Protein AF-0000000084401137 (afdb_homodimer)

Foldseek 3Di:
DFLQADADPQQRLNAPDSVLQQAAWAAQRDGDAEPVNAWDFAAFQFVRHTSGIHHAHAQVVLVRLLVLQQVQLVPLQPDALLVLLLLLVQLLVLLVVRLSRLLSLCLRLQFWASVLSSVLSVQLSQLSNQLSVLLVVQDKDWDDDPDPFKTKIKGKGFQEEEEEEFDSLRQRNSCSLQVNLCSSRRYAYEYEGDQRRNSSNSSSVVSSVVSPDGGSSYTYDYHDPNVVVSLLSQQQPLNHQEYEHEEALVVVVVSVVSNVNNVHFYHFQYADAAEEEEEPQFDLVLSLVQLCLQQCRQQRQDRRHHLEYEYEDVCQVVNLVVNLVVLQLAAEHRNSDPPHNTTFGSAQVLLVLLLQQLVQQVVVPWDWSDFSDADPRRHGRQTEIPCGDCPGPSLADRSSGRYHYYHYDHDPVVVLVSRQPYQWAQEYEYGHPDPVCQVVSQVSHQWPYYHYSHNDDDHQQDFHFIDGSSGDFTTHHSSNSVSRIDIDMDMDGDDDDD/DFLQADADPQQRLNAPDSVLQQAAWAAQRDGDAEPVNAWDFAAFQFVRHTSGIHHAHALVNLVRLLVLQQVQLVPLQVDALLVLLLLLVQLLVLLVVRLSRLLSLCLRLQFWASVLSSVLSVQLSQLSNQLSVLLVVQDKDWDDDPDPFKTKIKGKGFQEEEEEEFDSLRQRNSCSLQVNLCSSRRYAYEYEGDQRRNSSNSSSVVSSVVSPDGGSSYTYDYHDPNVVVSLLSQQQPLNHQEYEHEEALVVVVVSVVSNVNNVHFYHFQYADAAEEEEEPQFDLVLSLVQLCLQQCRQQRQDRRHHLEYEYEDVCQVVNLVVNLVVLQLAAEHRNSDPPHNTTFGSAQVLLVLLLQQLVQQVVVPWDWSDFNDADPRRHGRQTEIPCGDCPGPSLADRSSGRYHYYHYDHDPVVVLVSRQPYQWAQEYEYGHPDPVCQVVSQVSHQWPYYHYSHNDDDHQQDFHFIDGSSGDFTTHHSSNSVSRIDIDMDMDGDDDDD

Sequence (996 aa):
MSNWPKVTSENPLGLDDPSLFIQKGLIDGKWVDTQSGNTFEVNDPASGKVIGTCPDQTVEDTTAAIDAAHKAFSTYKSTSPAQRQTYLAELHRLFMANIKDITRLIVWENGKSWNDALAEANYAASFFSWFAAEALRTNGETIPCSVPGTRNITIKQPIGVVALLVPWNFPAAMIARKLSPALAVGCTSVVKVPSETPFTTLAIVELARRAGVPDGVINVITTDKHLQEVGKELCTNPLVHKVSFTGSTRVGKLLAEQCSSTLKKMSLELGGNAPLIVFDDADLPTAVAGTIASKFRGSGQTCVCANRIYVQDAIYDKFAAALAEKVGQFKVGCGFDEGVTHGPLIHSRQADKVDEHVQDAVSKGAKILVGGKRGKGTEYIPTVLANVPDNCLIATEETFGPVAALFRFKTEEEVVEKANNSEVGLAGYFFSEDVDRVFRVSEALETGMVGANTGMISQAVIPFGGIKESGYGKEGGHQGTEEYTITKLVAIGSRIKQMSNWPKVTSENPLGLDDPSLFIQKGLIDGKWVDTQSGNTFEVNDPASGKVIGTCPDQTVEDTTAAIDAAHKAFSTYKSTSPAQRQTYLAELHRLFMANIKDITRLIVWENGKSWNDALAEANYAASFFSWFAAEALRTNGETIPCSVPGTRNITIKQPIGVVALLVPWNFPAAMIARKLSPALAVGCTSVVKVPSETPFTTLAIVELARRAGVPDGVINVITTDKHLQEVGKELCTNPLVHKVSFTGSTRVGKLLAEQCSSTLKKMSLELGGNAPLIVFDDADLPTAVAGTIASKFRGSGQTCVCANRIYVQDAIYDKFAAALAEKVGQFKVGCGFDEGVTHGPLIHSRQADKVDEHVQDAVSKGAKILVGGKRGKGTEYIPTVLANVPDNCLIATEETFGPVAALFRFKTEEEVVEKANNSEVGLAGYFFSEDVDRVFRVSEALETGMVGANTGMISQAVIPFGGIKESGYGKEGGHQGTEEYTITKLVAIGSRIKQ

InterPro domains:
  IPR015590 Aldehyde dehydrogenase domain [PF00171] (31-490)
  IPR016161 Aldehyde/histidinol dehydrogenase [SSF53720] (20-493)
  IPR016162 Aldehyde dehydrogenase, N-terminal [G3DSA:3.40.605.10] (29-488)
  IPR016163 Aldehyde dehydrogenase, C-terminal [G3DSA:3.40.309.10] (272-463)
  IPR029510 Aldehyde dehydrogenase, glutamic acid active site [PS00687] (268-275)
  IPR050740 Aldehyde Dehydrogenase Superfamily [PTHR43353] (17-493)

Organism: NCBI:txid1296121

Secondary structure (DSSP, 8-state):
--------SS-TT--SSGGG---SEEETTEEE--TT--EEEEE-TTT--EEEEEE---HHHHHHHHHHHHHHHHHHTTS-HHHHHHHHHHHHHHHHHTHHHHHHHHHHHH---HHHHHHHHHHHHHHHHHHHHHTT-----EE--SSTT-EEEEEEEE--EEEEE--SSSTTHHHHHHHHHHHHHT-EEEEE--TTSHHHHHHHHHHHHHTTPPTTTEEEE--STTHHHHHHHHHH-TTEEEEEEES-HHHHHHHHHHHTTTT-EEEEE----EEEEE-TTS-HHHHHHHHHHHHSGGGG-STTSEEEEEEEGGGHHHHHHHHHHHHTT--BS-TTSTT--B---SSHHHHHHHHHHHHHHHHTT-EEEE--SB-STT-B--EEEES--TTSGGGTS---SSEEEEEEE--HHHHHHHHH-SSEESEEEEE-S-HHHHHHHHHHS-SSEEEES-S----TTS-B--EETT-S--BSHHHHHHTTEEEEEEEE------/--------SS-TT--SSGGG---SEEETTEEE--TT--EEEEE-TTT--EEEEEE---HHHHHHHHHHHHHHHHHHTTS-HHHHHHHHHHHHHHHHHTHHHHHHHHHHHH---HHHHHHHHHHHHHHHHHHHHHTT-----EE--SSTT-EEEEEEEE--EEEEE--SSSTTHHHHHHHHHHHHHT-EEEEE--TTSHHHHHHHHHHHHHTTPPBTTEEEE--STTHHHHHHHHHH-TTEEEEEEES-HHHHHHHHHHHTTTT-EEEEE----EEEEE-TTS-HHHHHHHHHHHHSGGGG-STTSEEEEEEEGGGHHHHHHHHHHHHTT--BS-TTSTT--B---SSHHHHHHHHHHHHHHHHTT-EEEE--SB-STT-B--EEEES--TTSGGGTS---SSEEEEEEE--HHHHHHHHH-SSEESEEEEE-S-HHHHHHHHHHS-SSEEEES-S----TTS-B--EETT-S--BSHHHHHHTTEEEEEEEE------

Radius of gyration: 30.22 Å; Cα contacts (8 Å, |Δi|>4): 2581; chains: 2; bounding box: 61×89×67 Å

pLDDT: mean 97.11, std 3.93, range [50.53, 98.94]

Solvent-accessible surface area (backbone atoms only — not comparable to full-atom values): 47005 Å² total; per-residue (Å²): 130,79,67,57,56,72,60,41,94,91,29,71,75,24,43,89,59,59,83,44,72,48,54,51,21,31,43,54,69,35,77,36,75,32,94,85,65,46,62,45,72,26,40,21,23,56,78,65,44,74,76,50,49,32,24,42,30,44,51,68,55,48,51,50,24,49,51,29,9,49,61,29,32,76,54,45,53,72,54,49,39,67,57,32,19,46,32,28,44,39,25,29,52,52,46,62,75,40,43,66,42,49,20,49,41,36,24,46,33,43,7,27,9,46,69,54,21,43,52,38,45,53,55,16,42,42,22,24,49,51,24,22,58,46,18,72,60,67,72,55,47,81,43,90,54,90,52,87,64,40,44,35,34,35,43,58,42,44,58,40,24,30,30,41,37,36,47,45,74,44,33,48,31,48,47,27,52,56,47,26,30,31,47,20,54,24,27,11,27,36,30,38,45,28,54,55,24,41,44,37,41,44,28,52,51,50,40,34,47,74,32,60,52,58,58,7,33,59,16,37,47,36,30,62,90,36,44,68,57,36,50,49,49,58,34,49,39,77,72,37,38,29,41,37,40,40,49,51,38,70,59,50,30,51,49,42,32,44,18,15,79,44,40,38,50,66,31,33,40,30,36,26,60,8,29,27,36,39,44,69,66,28,56,60,71,40,45,44,54,20,49,48,55,22,23,41,47,65,30,7,42,42,67,64,20,41,35,37,32,36,25,22,58,91,37,33,66,64,47,51,51,54,42,33,56,58,51,64,68,60,34,76,37,45,23,49,44,85,79,35,64,24,20,25,35,70,39,58,69,55,33,50,49,34,50,50,36,52,50,48,25,40,76,65,60,21,40,75,74,27,62,74,44,76,51,71,84,16,22,56,41,55,21,32,32,39,64,37,53,81,86,29,57,47,64,77,42,63,58,60,30,32,50,47,38,31,29,75,37,85,46,71,70,57,48,52,54,57,52,48,66,53,71,37,8,25,28,31,32,32,22,58,69,47,67,70,52,54,52,53,50,57,70,64,48,64,35,10,25,31,17,39,41,30,36,75,68,90,53,51,70,39,55,46,34,21,28,57,40,3,22,39,52,42,39,24,28,73,52,24,43,52,72,40,38,41,70,28,35,40,30,36,38,51,77,64,86,126,130,80,70,57,56,72,60,41,94,92,30,71,76,24,43,89,59,57,83,44,73,48,56,52,23,31,42,54,68,35,77,34,75,33,94,86,65,48,62,45,74,24,41,20,23,58,80,65,44,74,76,50,48,33,24,42,31,43,52,67,54,47,52,52,23,49,52,29,8,49,60,29,32,76,54,45,52,70,54,49,40,67,56,32,18,47,31,27,43,40,24,30,52,51,45,63,75,40,42,68,44,50,21,48,40,36,25,45,34,42,6,26,8,46,68,55,24,42,52,39,45,52,55,16,43,42,21,24,48,51,24,20,60,47,19,75,61,67,73,55,47,79,44,90,54,91,53,87,64,39,46,37,34,35,43,59,41,42,59,40,24,30,31,41,37,36,46,45,73,43,32,48,31,48,47,28,52,55,48,27,28,31,46,19,55,23,27,11,27,36,32,39,46,28,54,57,25,40,43,36,41,44,28,53,51,50,42,34,46,74,31,59,49,58,61,7,34,59,16,37,46,35,31,59,92,38,45,67,58,36,50,48,47,58,34,49,39,78,72,37,38,31,41,37,40,38,49,53,39,71,57,50,29,52,49,41,33,45,18,16,78,45,40,38,52,66,32,32,40,30,34,25,59,6,30,27,38,39,44,69,66,28,56,61,71,38,44,44,53,20,48,48,56,21,24,40,48,65,31,7,42,42,68,64,20,42,34,38,32,36,26,22,59,90,37,33,66,64,50,52,52,55,41,31,56,58,51,63,67,61,31,76,35,45,22,51,44,85,80,35,65,23,20,24,35,70,39,57,69,54,34,50,51,36,49,49,36,51,50,47,25,41,76,67,61,22,41,74,74,27,63,74,43,75,51,71,84,16,20,55,41,55,21,31,32,38,63,36,52,81,85,29,57,45,64,79,42,63,57,61,30,33,51,48,39,31,28,75,38,86,48,72,71,58,47,52,54,58,55,46,66,54,73,36,8,25,27,32,33,33,23,58,70,46,69,68,51,53,53,54,49,60,70,64,49,62,35,9,25,31,18,40,42,30,36,76,70,89,53,49,71,39,56,46,33,22,28,56,41,2,23,40,53,42,39,24,28,73,53,23,42,54,72,40,38,41,71,26,35,40,30,37,38,52,78,64,85,130

Structure (mmCIF, N/CA/C/O backbone):
data_AF-0000000084401137-model_v1
#
loop_
_entity.id
_entity.type
_entity.pdbx_description
1 polymer 'succinate-semialdehyde dehydrogenase'
#
loop_
_atom_site.group_PDB
_atom_site.id
_atom_site.type_symbol
_atom_site.label_atom_id
_atom_site.label_alt_id
_atom_site.label_comp_id
_atom_site.label_asym_id
_atom_site.label_entity_id
_atom_site.label_seq_id
_atom_site.pdbx_PDB_ins_code
_atom_site.Cartn_x
_atom_site.Cartn_y
_atom_site.Cartn_z
_atom_site.occupancy
_atom_site.B_iso_or_equiv
_atom_site.auth_seq_id
_atom_site.auth_comp_id
_atom_site.auth_asym_id
_atom_site.auth_atom_id
_atom_site.pdbx_PDB_model_num
ATOM 1 N N . MET A 1 1 ? -9.445 -46.625 -10.492 1 53.88 1 MET A N 1
ATOM 2 C CA . MET A 1 1 ? -10.789 -46.094 -10.766 1 53.88 1 MET A CA 1
ATOM 3 C C . MET A 1 1 ? -10.734 -44.906 -11.688 1 53.88 1 MET A C 1
ATOM 5 O O . MET A 1 1 ? -9.875 -44.031 -11.523 1 53.88 1 MET A O 1
ATOM 9 N N . SER A 1 2 ? -11.461 -44.875 -12.734 1 75 2 SER A N 1
ATOM 10 C CA . SER A 1 2 ? -11.484 -43.844 -13.758 1 75 2 SER A CA 1
ATOM 11 C C . SER A 1 2 ? -11.883 -42.5 -13.172 1 75 2 SER A C 1
ATOM 13 O O . SER A 1 2 ? -12.82 -42.406 -12.375 1 75 2 SER A O 1
ATOM 15 N N . ASN A 1 3 ? -11.008 -41.531 -13.336 1 83.62 3 ASN A N 1
ATOM 16 C CA . ASN A 1 3 ? -11.32 -40.156 -12.953 1 83.62 3 ASN A CA 1
ATOM 17 C C . ASN A 1 3 ? -12.328 -39.531 -13.906 1 83.62 3 ASN A C 1
ATOM 19 O O . ASN A 1 3 ? -12.805 -38.406 -13.664 1 83.62 3 ASN A O 1
ATOM 23 N N . TRP A 1 4 ? -12.641 -40.25 -14.938 1 87.56 4 TRP A N 1
ATOM 24 C CA . TRP A 1 4 ? -13.547 -39.719 -15.93 1 87.56 4 TRP A CA 1
ATOM 25 C C . TRP A 1 4 ? -14.961 -39.594 -15.367 1 87.56 4 TRP A C 1
ATOM 27 O O . TRP A 1 4 ? -15.516 -40.562 -14.859 1 87.56 4 TRP A O 1
ATOM 37 N N . PRO A 1 5 ? -15.5 -38.406 -15.562 1 89.5 5 PRO A N 1
ATOM 38 C CA . PRO A 1 5 ? -16.891 -38.25 -15.117 1 89.5 5 PRO A CA 1
ATOM 39 C C . PRO A 1 5 ? -17.875 -38.906 -16.078 1 89.5 5 PRO A C 1
ATOM 41 O O . PRO A 1 5 ? -17.562 -39.094 -17.266 1 89.5 5 PRO A O 1
ATOM 44 N N . LYS A 1 6 ? -18.984 -39.312 -15.57 1 91 6 LYS A N 1
ATOM 45 C CA . LYS A 1 6 ? -20.062 -39.781 -16.406 1 91 6 LYS A CA 1
ATOM 46 C C . LYS A 1 6 ? -20.875 -38.656 -16.984 1 91 6 LYS A C 1
ATOM 48 O O . LYS A 1 6 ? -21.734 -38.094 -16.312 1 91 6 LYS A O 1
ATOM 53 N N . VAL A 1 7 ? -20.656 -38.375 -18.297 1 91.19 7 VAL A N 1
ATOM 54 C CA . VAL A 1 7 ? -21.25 -37.188 -18.906 1 91.19 7 VAL A CA 1
ATOM 55 C C . VAL A 1 7 ? -22.547 -37.594 -19.625 1 91.19 7 VAL A C 1
ATOM 57 O O . VAL A 1 7 ? -22.656 -38.688 -20.172 1 91.19 7 VAL A O 1
ATOM 60 N N . THR A 1 8 ? -23.547 -36.719 -19.516 1 90.88 8 THR A N 1
ATOM 61 C CA . THR A 1 8 ? -24.797 -36.812 -20.266 1 90.88 8 THR A CA 1
ATOM 62 C C . THR A 1 8 ? -25.156 -35.469 -20.891 1 90.88 8 THR A C 1
ATOM 64 O O . THR A 1 8 ? -24.484 -34.469 -20.656 1 90.88 8 THR A O 1
ATOM 67 N N . SER A 1 9 ? -26.172 -35.562 -21.75 1 88.94 9 SER A N 1
ATOM 68 C CA . SER A 1 9 ? -26.625 -34.312 -22.359 1 88.94 9 SER A CA 1
ATOM 69 C C . SER A 1 9 ? -27.094 -33.312 -21.297 1 88.94 9 SER A C 1
ATOM 71 O O . SER A 1 9 ? -26.891 -32.094 -21.453 1 88.94 9 SER A O 1
ATOM 73 N N . GLU A 1 10 ? -27.625 -33.781 -20.188 1 90.38 10 GLU A N 1
ATOM 74 C CA . GLU A 1 10 ? -28.156 -32.938 -19.125 1 90.38 10 GLU A CA 1
ATOM 75 C C . GLU A 1 10 ? -27.062 -32.562 -18.125 1 90.38 10 GLU A C 1
ATOM 77 O O . GLU A 1 10 ? -27.219 -31.625 -17.344 1 90.38 10 GLU A O 1
ATOM 82 N N . ASN A 1 11 ? -25.984 -33.281 -18.141 1 94.38 11 ASN A N 1
ATOM 83 C CA . ASN A 1 11 ? -24.828 -33.094 -17.266 1 94.38 11 ASN A CA 1
ATOM 84 C C . ASN A 1 11 ? -23.516 -33.25 -18.031 1 94.38 11 ASN A C 1
ATOM 86 O O . ASN A 1 11 ? -22.766 -34.188 -17.812 1 94.38 11 ASN A O 1
ATOM 90 N N . PRO A 1 12 ? -23.344 -32.219 -18.859 1 92.62 12 PRO A N 1
ATOM 91 C CA . PRO A 1 12 ? -22.281 -32.344 -19.859 1 92.62 12 PRO A CA 1
ATOM 92 C C . PRO A 1 12 ? -20.891 -32.406 -19.234 1 92.62 12 PRO A C 1
ATOM 94 O O . PRO A 1 12 ? -19.922 -32.812 -19.906 1 92.62 12 PRO A O 1
ATOM 97 N N . LEU A 1 13 ? -20.734 -32.062 -17.938 1 96.19 13 LEU A N 1
ATOM 98 C CA . LEU A 1 13 ? -19.406 -32.125 -17.328 1 96.19 13 LEU A CA 1
ATOM 99 C C . LEU A 1 13 ? -19.344 -33.25 -16.297 1 96.19 13 LEU A C 1
ATOM 101 O O . LEU A 1 13 ? -18.297 -33.469 -15.68 1 96.19 13 LEU A O 1
ATOM 105 N N . GLY A 1 14 ? -20.5 -34 -16.125 1 97.06 14 GLY A N 1
ATOM 106 C CA . GLY A 1 14 ? -20.547 -35.156 -15.258 1 97.06 14 GLY A CA 1
ATOM 107 C C . GLY A 1 14 ? -20.266 -34.844 -13.805 1 97.06 14 GLY A C 1
ATOM 108 O O . GLY A 1 14 ? -19.5 -35.562 -13.141 1 97.06 14 GLY A O 1
ATOM 109 N N . LEU A 1 15 ? -20.812 -33.688 -13.367 1 97.81 15 LEU A N 1
ATOM 110 C CA . LEU A 1 15 ? -20.625 -33.312 -11.969 1 97.81 15 LEU A CA 1
ATOM 111 C C . LEU A 1 15 ? -21.562 -34.094 -11.055 1 97.81 15 LEU A C 1
ATOM 113 O O . LEU A 1 15 ? -22.656 -34.5 -11.461 1 97.81 15 LEU A O 1
ATOM 117 N N . ASP A 1 16 ? -21.094 -34.438 -9.859 1 97.19 16 ASP A N 1
ATOM 118 C CA . ASP A 1 16 ? -21.969 -35.062 -8.867 1 97.19 16 ASP A CA 1
ATOM 119 C C . ASP A 1 16 ? -23.156 -34.156 -8.531 1 97.19 16 ASP A C 1
ATOM 121 O O . ASP A 1 16 ? -24.266 -34.656 -8.359 1 97.19 16 ASP A O 1
ATOM 125 N N . ASP A 1 17 ? -22.953 -32.875 -8.398 1 97.75 17 ASP A N 1
ATOM 126 C CA . ASP A 1 17 ? -23.969 -31.844 -8.273 1 97.75 17 ASP A CA 1
ATOM 127 C C . ASP A 1 17 ? -24.047 -30.984 -9.539 1 97.75 17 ASP A C 1
ATOM 129 O O . ASP A 1 17 ? -23.391 -29.953 -9.633 1 97.75 17 ASP A O 1
ATOM 133 N N . PRO A 1 18 ? -24.906 -31.344 -10.445 1 97.12 18 PRO A N 1
ATOM 134 C CA . PRO A 1 18 ? -24.953 -30.656 -11.742 1 97.12 18 PRO A CA 1
ATOM 135 C C . PRO A 1 18 ? -25.281 -29.172 -11.625 1 97.12 18 PRO A C 1
ATOM 137 O O . PRO A 1 18 ? -25.016 -28.406 -12.547 1 97.12 18 PRO A O 1
ATOM 140 N N . SER A 1 19 ? -25.812 -28.766 -10.461 1 97.56 19 SER A N 1
ATOM 141 C CA . SER A 1 19 ? -26.203 -27.375 -10.281 1 97.56 19 SER A CA 1
ATOM 142 C C . SER A 1 19 ? -24.969 -26.484 -10.102 1 97.56 19 SER A C 1
ATOM 144 O O . SER A 1 19 ? -25.078 -25.25 -10.156 1 97.56 19 SER A O 1
ATOM 146 N N . LEU A 1 20 ? -23.797 -27.062 -10.008 1 98.5 20 LEU A N 1
ATOM 147 C CA . LEU A 1 20 ? -22.562 -26.297 -9.828 1 98.5 20 LEU A CA 1
ATOM 148 C C . LEU A 1 20 ? -22.016 -25.844 -11.18 1 98.5 20 LEU A C 1
ATOM 150 O O . LEU A 1 20 ? -21.094 -25.031 -11.234 1 98.5 20 LEU A O 1
ATOM 154 N N . PHE A 1 21 ? -22.531 -26.422 -12.266 1 98.44 21 PHE A N 1
ATOM 155 C CA . PHE A 1 21 ? -22.172 -25.906 -13.578 1 98.44 21 PHE A CA 1
ATOM 156 C C . PHE A 1 21 ? -22.984 -24.656 -13.914 1 98.44 21 PHE A C 1
ATOM 158 O O . PHE A 1 21 ? -24.078 -24.75 -14.469 1 98.44 21 PHE A O 1
ATOM 165 N N . ILE A 1 22 ? -22.438 -23.5 -13.625 1 98.5 22 ILE A N 1
ATOM 166 C CA . ILE A 1 22 ? -23.109 -22.219 -13.75 1 98.5 22 ILE A CA 1
ATOM 167 C C . ILE A 1 22 ? -22.516 -21.438 -14.922 1 98.5 22 ILE A C 1
ATOM 169 O O . ILE A 1 22 ? -21.297 -21.281 -15.023 1 98.5 22 ILE A O 1
ATOM 173 N N . GLN A 1 23 ? -23.328 -20.938 -15.781 1 98.25 23 GLN A N 1
ATOM 174 C CA . GLN A 1 23 ? -22.906 -20.281 -17.016 1 98.25 23 GLN A CA 1
ATOM 175 C C . GLN A 1 23 ? -23.438 -18.859 -17.078 1 98.25 23 GLN A C 1
ATOM 177 O O . GLN A 1 23 ? -23.844 -18.391 -18.141 1 98.25 23 GLN A O 1
ATOM 182 N N . LYS A 1 24 ? -23.516 -18.188 -15.914 1 98.44 24 LYS A N 1
ATOM 183 C CA . LYS A 1 24 ? -24.016 -16.812 -15.805 1 98.44 24 LYS A CA 1
ATOM 184 C C . LYS A 1 24 ? -23.156 -15.992 -14.852 1 98.44 24 LYS A C 1
ATOM 186 O O . LYS A 1 24 ? -22.375 -16.547 -14.07 1 98.44 24 LYS A O 1
ATOM 191 N N . GLY A 1 25 ? -23.281 -14.617 -14.977 1 98.44 25 GLY A N 1
ATOM 192 C CA . GLY A 1 25 ? -22.766 -13.766 -13.922 1 98.44 25 GLY A CA 1
ATOM 193 C C . GLY A 1 25 ? -23.656 -13.711 -12.703 1 98.44 25 GLY A C 1
ATOM 194 O O . GLY A 1 25 ? -24.734 -14.32 -12.68 1 98.44 25 GLY A O 1
ATOM 195 N N . LEU A 1 26 ? -23.172 -13.078 -11.68 1 98.88 26 LEU A N 1
ATOM 196 C CA . LEU A 1 26 ? -23.953 -12.922 -10.453 1 98.88 26 LEU A CA 1
ATOM 197 C C . LEU A 1 26 ? -24.016 -11.461 -10.031 1 98.88 26 LEU A C 1
ATOM 199 O O . LEU A 1 26 ? -22.984 -10.82 -9.828 1 98.88 26 LEU A O 1
ATOM 203 N N . ILE A 1 27 ? -25.219 -10.859 -9.945 1 98.75 27 ILE A N 1
ATOM 204 C CA . ILE A 1 27 ? -25.406 -9.5 -9.453 1 98.75 27 ILE A CA 1
ATOM 205 C C . ILE A 1 27 ? -26.547 -9.477 -8.438 1 98.75 27 ILE A C 1
ATOM 207 O O . ILE A 1 27 ? -27.672 -9.859 -8.758 1 98.75 27 ILE A O 1
ATOM 211 N N . ASP A 1 28 ? -26.266 -9.125 -7.246 1 98.5 28 ASP A N 1
ATOM 212 C CA . ASP A 1 28 ? -27.234 -8.953 -6.172 1 98.5 28 ASP A CA 1
ATOM 213 C C . ASP A 1 28 ? -28.031 -10.234 -5.938 1 98.5 28 ASP A C 1
ATOM 215 O O . ASP A 1 28 ? -29.266 -10.211 -5.91 1 98.5 28 ASP A O 1
ATOM 219 N N . GLY A 1 29 ? -27.266 -11.336 -5.918 1 98.31 29 GLY A N 1
ATOM 220 C CA . GLY A 1 29 ? -27.844 -12.617 -5.555 1 98.31 29 GLY A CA 1
ATOM 221 C C . GLY A 1 29 ? -28.594 -13.281 -6.703 1 98.31 29 GLY A C 1
ATOM 222 O O . GLY A 1 29 ? -29.172 -14.344 -6.535 1 98.31 29 GLY A O 1
ATOM 223 N N . LYS A 1 30 ? -28.531 -12.688 -7.871 1 98.38 30 LYS A N 1
ATOM 224 C CA . LYS A 1 30 ? -29.203 -13.25 -9.031 1 98.38 30 LYS A CA 1
ATOM 225 C C . LYS A 1 30 ? -28.219 -13.609 -10.133 1 98.38 30 LYS A C 1
ATOM 227 O O . LYS A 1 30 ? -27.344 -12.812 -10.484 1 98.38 30 LYS A O 1
ATOM 232 N N . TRP A 1 31 ? -28.281 -14.852 -10.578 1 98.5 31 TRP A N 1
ATOM 233 C CA . TRP A 1 31 ? -27.547 -15.219 -11.773 1 98.5 31 TRP A CA 1
ATOM 234 C C . TRP A 1 31 ? -28.094 -14.5 -13 1 98.5 31 TRP A C 1
ATOM 236 O O . TRP A 1 31 ? -29.297 -14.586 -13.297 1 98.5 31 TRP A O 1
ATOM 246 N N . VAL A 1 32 ? -27.234 -13.742 -13.758 1 98.06 32 VAL A N 1
ATOM 247 C CA . VAL A 1 32 ? -27.75 -12.828 -14.766 1 98.06 32 VAL A CA 1
ATOM 248 C C . VAL A 1 32 ? -26.969 -12.992 -16.062 1 98.06 32 VAL A C 1
ATOM 250 O O . VAL A 1 32 ? -25.766 -13.258 -16.031 1 98.06 32 VAL A O 1
ATOM 253 N N . ASP A 1 33 ? -27.625 -12.867 -17.141 1 97.38 33 ASP A N 1
ATOM 254 C CA . ASP A 1 33 ? -27.016 -12.688 -18.453 1 97.38 33 ASP A CA 1
ATOM 255 C C . ASP A 1 33 ? -26.703 -11.219 -18.719 1 97.38 33 ASP A C 1
ATOM 257 O O . ASP A 1 33 ? -26.641 -10.414 -17.781 1 97.38 33 ASP A O 1
ATOM 261 N N . THR A 1 34 ? -26.281 -10.875 -19.844 1 96.81 34 THR A N 1
ATOM 262 C CA . THR A 1 34 ? -26.125 -9.484 -20.25 1 96.81 34 THR A CA 1
ATOM 263 C C . THR A 1 34 ? -27.25 -9.07 -21.188 1 96.81 34 THR A C 1
ATOM 265 O O . THR A 1 34 ? -27.891 -9.922 -21.812 1 96.81 34 THR A O 1
ATOM 268 N N . GLN A 1 35 ? -27.594 -7.762 -21.203 1 93.06 35 GLN A N 1
ATOM 269 C CA . GLN A 1 35 ? -28.734 -7.27 -21.984 1 93.06 35 GLN A CA 1
ATOM 270 C C . GLN A 1 35 ? -28.547 -7.566 -23.469 1 93.06 35 GLN A C 1
ATOM 272 O O . GLN A 1 35 ? -29.516 -7.844 -24.172 1 93.06 35 GLN A O 1
ATOM 277 N N . SER A 1 36 ? -27.344 -7.504 -23.938 1 93.06 36 SER A N 1
ATOM 278 C CA . SER A 1 36 ? -27.062 -7.711 -25.359 1 93.06 36 SER A CA 1
ATOM 279 C C . SER A 1 36 ? -27.328 -9.156 -25.766 1 93.06 36 SER A C 1
ATOM 281 O O . SER A 1 36 ? -27.5 -9.453 -26.953 1 93.06 36 SER A O 1
ATOM 283 N N . GLY A 1 37 ? -27.219 -10.094 -24.844 1 95.81 37 GLY A N 1
ATOM 284 C CA . GLY A 1 37 ? -27.375 -11.516 -25.125 1 95.81 37 GLY A CA 1
ATOM 285 C C . GLY A 1 37 ? -26.094 -12.156 -25.625 1 95.81 37 GLY A C 1
ATOM 286 O O . GLY A 1 37 ? -26.031 -13.367 -25.844 1 95.81 37 GLY A O 1
ATOM 287 N N . ASN A 1 38 ? -25.078 -11.344 -25.812 1 97.69 38 ASN A N 1
ATOM 288 C CA . ASN A 1 38 ? -23.797 -11.859 -26.312 1 97.69 38 ASN A CA 1
ATOM 289 C C . ASN A 1 38 ? -23.156 -12.789 -25.297 1 97.69 38 ASN A C 1
ATOM 291 O O . ASN A 1 38 ? -23.234 -12.555 -24.078 1 97.69 38 ASN A O 1
ATOM 295 N N . THR A 1 39 ? -22.5 -13.914 -25.75 1 98.38 39 THR A N 1
ATOM 296 C CA . THR A 1 39 ? -21.781 -14.875 -24.922 1 98.38 39 THR A CA 1
ATOM 297 C C . THR A 1 39 ? -20.375 -15.133 -25.484 1 98.38 39 THR A C 1
ATOM 299 O O . THR A 1 39 ? -20.078 -14.719 -26.609 1 98.38 39 THR A O 1
ATOM 302 N N . PHE A 1 40 ? -19.531 -15.656 -24.75 1 98.38 40 PHE A N 1
ATOM 303 C CA . PHE A 1 40 ? -18.266 -16.203 -25.203 1 98.38 40 PHE A CA 1
ATOM 304 C C . PHE A 1 40 ? -18.156 -17.688 -24.844 1 98.38 40 PHE A C 1
ATOM 306 O O . PHE A 1 40 ? -18.797 -18.156 -23.906 1 98.38 40 PHE A O 1
ATOM 313 N N . GLU A 1 41 ? -17.391 -18.391 -25.609 1 98.44 41 GLU A N 1
ATOM 314 C CA . GLU A 1 41 ? -17.219 -19.828 -25.438 1 98.44 41 GLU A CA 1
ATOM 315 C C . GLU A 1 41 ? -16.047 -20.141 -24.5 1 98.44 41 GLU A C 1
ATOM 317 O O . GLU A 1 41 ? -15.039 -19.422 -24.5 1 98.44 41 GLU A O 1
ATOM 322 N N . VAL A 1 42 ? -16.203 -21.156 -23.672 1 98.38 42 VAL A N 1
ATOM 323 C CA . VAL A 1 42 ? -15.133 -21.734 -22.859 1 98.38 42 VAL A CA 1
ATOM 324 C C . VAL A 1 42 ? -14.758 -23.109 -23.391 1 98.38 42 VAL A C 1
ATOM 326 O O . VAL A 1 42 ? -15.609 -23.984 -23.516 1 98.38 42 VAL A O 1
ATOM 329 N N . ASN A 1 43 ? -13.508 -23.266 -23.703 1 97.5 43 ASN A N 1
ATOM 330 C CA . ASN A 1 43 ? -13.062 -24.5 -24.344 1 97.5 43 ASN A CA 1
ATOM 331 C C . ASN A 1 43 ? -12.297 -25.391 -23.391 1 97.5 43 ASN A C 1
ATOM 333 O O . ASN A 1 43 ? -11.68 -24.922 -22.438 1 97.5 43 ASN A O 1
ATOM 337 N N . ASP A 1 44 ? -12.398 -26.672 -23.594 1 97.5 44 ASP A N 1
ATOM 338 C CA . ASP A 1 44 ? -11.508 -27.672 -23 1 97.5 44 ASP A CA 1
ATOM 339 C C . ASP A 1 44 ? -10.156 -27.672 -23.703 1 97.5 44 ASP A C 1
ATOM 341 O O . ASP A 1 44 ? -10.055 -28.109 -24.859 1 97.5 44 ASP A O 1
ATOM 345 N N . PRO A 1 45 ? -9.055 -27.25 -22.984 1 97.75 45 PRO A N 1
ATOM 346 C CA . PRO A 1 45 ? -7.754 -27.188 -23.656 1 97.75 45 PRO A CA 1
ATOM 347 C C . PRO A 1 45 ? -7.277 -28.547 -24.141 1 97.75 45 PRO A C 1
ATOM 349 O O . PRO A 1 45 ? -6.5 -28.625 -25.109 1 97.75 45 PRO A O 1
ATOM 352 N N . ALA A 1 46 ? -7.707 -29.641 -23.531 1 96.69 46 ALA A N 1
ATOM 353 C CA . ALA A 1 46 ? -7.25 -30.984 -23.891 1 96.69 46 ALA A CA 1
ATOM 354 C C . ALA A 1 46 ? -7.84 -31.406 -25.234 1 96.69 46 ALA A C 1
ATOM 356 O O . ALA A 1 46 ? -7.137 -31.969 -26.078 1 96.69 46 ALA A O 1
ATOM 357 N N . SER A 1 47 ? -9.148 -31.109 -25.469 1 95.56 47 SER A N 1
ATOM 358 C CA . SER A 1 47 ? -9.828 -31.594 -26.672 1 95.56 47 SER A CA 1
ATOM 359 C C . SER A 1 47 ? -10.031 -30.484 -27.688 1 95.56 47 SER A C 1
ATOM 361 O O . SER A 1 47 ? -10.273 -30.75 -28.859 1 95.56 47 SER A O 1
ATOM 363 N N . GLY A 1 48 ? -10.031 -29.219 -27.188 1 96.06 48 GLY A N 1
ATOM 364 C CA . GLY A 1 48 ? -10.328 -28.094 -28.047 1 96.06 48 GLY A CA 1
ATOM 365 C C . GLY A 1 48 ? -11.82 -27.859 -28.219 1 96.06 48 GLY A C 1
ATOM 366 O O . GLY A 1 48 ? -12.227 -26.875 -28.844 1 96.06 48 GLY A O 1
ATOM 367 N N . LYS A 1 49 ? -12.625 -28.609 -27.578 1 96.19 49 LYS A N 1
ATOM 368 C CA . LYS A 1 49 ? -14.07 -28.5 -27.75 1 96.19 49 LYS A CA 1
ATOM 369 C C . LYS A 1 49 ? -14.664 -27.516 -26.75 1 96.19 49 LYS A C 1
ATOM 371 O O . LYS A 1 49 ? -14.141 -27.344 -25.641 1 96.19 49 LYS A O 1
ATOM 376 N N . VAL A 1 50 ? -15.805 -26.953 -27.141 1 97.5 50 VAL A N 1
ATOM 377 C CA . VAL A 1 50 ? -16.531 -26.047 -26.266 1 97.5 50 VAL A CA 1
ATOM 378 C C . VAL A 1 50 ? -17.219 -26.828 -25.156 1 97.5 50 VAL A C 1
ATOM 380 O O . VAL A 1 50 ? -17.891 -27.828 -25.406 1 97.5 50 VAL A O 1
ATOM 383 N N . ILE A 1 51 ? -17.031 -26.422 -23.953 1 96.44 51 ILE A N 1
ATOM 384 C CA . ILE A 1 51 ? -17.656 -27.141 -22.844 1 96.44 51 ILE A CA 1
ATOM 385 C C . ILE A 1 51 ? -18.812 -26.312 -22.281 1 96.44 51 ILE A C 1
ATOM 387 O O . ILE A 1 51 ? -19.625 -26.812 -21.5 1 96.44 51 ILE A O 1
ATOM 391 N N . GLY A 1 52 ? -18.875 -25 -22.578 1 97.44 52 GLY A N 1
ATOM 392 C CA . GLY A 1 52 ? -19.938 -24.094 -22.125 1 97.44 52 GLY A CA 1
ATOM 393 C C . GLY A 1 52 ? -19.734 -22.672 -22.594 1 97.44 52 GLY A C 1
ATOM 394 O O . GLY A 1 52 ? -18.812 -22.391 -23.375 1 97.44 52 GLY A O 1
ATOM 395 N N . THR A 1 53 ? -20.688 -21.812 -22.141 1 98.19 53 THR A N 1
ATOM 396 C CA . THR A 1 53 ? -20.609 -20.391 -22.5 1 98.19 53 THR A CA 1
ATOM 397 C C . THR A 1 53 ? -20.906 -19.531 -21.266 1 98.19 53 THR A C 1
ATOM 399 O O . THR A 1 53 ? -21.469 -20 -20.281 1 98.19 53 THR A O 1
ATOM 402 N N . CYS A 1 54 ? -20.516 -18.328 -21.25 1 98.5 54 CYS A N 1
ATOM 403 C CA . CYS A 1 54 ? -20.875 -17.312 -20.281 1 98.5 54 CYS A CA 1
ATOM 404 C C . CYS A 1 54 ? -21.266 -16.016 -20.969 1 98.5 54 CYS A C 1
ATOM 406 O O . CYS A 1 54 ? -20.844 -15.75 -22.094 1 98.5 54 CYS A O 1
ATOM 408 N N . PRO A 1 55 ? -22.109 -15.219 -20.328 1 98.62 55 PRO A N 1
ATOM 409 C CA . PRO A 1 55 ? -22.438 -13.914 -20.906 1 98.62 55 PRO A CA 1
ATOM 410 C C . PRO A 1 55 ? -21.219 -13 -21.031 1 98.62 55 PRO A C 1
ATOM 412 O O . PRO A 1 55 ? -20.359 -12.992 -20.141 1 98.62 55 PRO A O 1
ATOM 415 N N . ASP A 1 56 ? -21.109 -12.297 -22.141 1 98.69 56 ASP A N 1
ATOM 416 C CA . ASP A 1 56 ? -20.094 -11.266 -22.312 1 98.69 56 ASP A CA 1
ATOM 417 C C . ASP A 1 56 ? -20.562 -9.93 -21.75 1 98.69 56 ASP A C 1
ATOM 419 O O . ASP A 1 56 ? -20.953 -9.039 -22.5 1 98.69 56 ASP A O 1
ATOM 423 N N . GLN A 1 57 ? -20.5 -9.812 -20.453 1 98.5 57 GLN A N 1
ATOM 424 C CA . GLN A 1 57 ? -21.078 -8.703 -19.703 1 98.5 57 GLN A CA 1
ATOM 425 C C . GLN A 1 57 ? -20.328 -7.402 -19.969 1 98.5 57 GLN A C 1
ATOM 427 O O . GLN A 1 57 ? -19.141 -7.422 -20.266 1 98.5 57 GLN A O 1
ATOM 432 N N . THR A 1 58 ? -21.031 -6.293 -19.828 1 98 58 THR A N 1
ATOM 433 C CA . THR A 1 58 ? -20.562 -4.984 -20.281 1 98 58 THR A CA 1
ATOM 434 C C . THR A 1 58 ? -20.266 -4.082 -19.078 1 98 58 THR A C 1
ATOM 436 O O . THR A 1 58 ? -20.375 -4.512 -17.922 1 98 58 THR A O 1
ATOM 439 N N . VAL A 1 59 ? -19.891 -2.836 -19.406 1 98.19 59 VAL A N 1
ATOM 440 C CA . VAL A 1 59 ? -19.625 -1.82 -18.391 1 98.19 59 VAL A CA 1
ATOM 441 C C . VAL A 1 59 ? -20.891 -1.553 -17.578 1 98.19 59 VAL A C 1
ATOM 443 O O . VAL A 1 59 ? -20.828 -1.322 -16.359 1 98.19 59 VAL A O 1
ATOM 446 N N . GLU A 1 60 ? -22.031 -1.596 -18.234 1 98.12 60 GLU A N 1
ATOM 447 C CA . GLU A 1 60 ? -23.297 -1.377 -17.547 1 98.12 60 GLU A CA 1
ATOM 448 C C . GLU A 1 60 ? -23.562 -2.469 -16.516 1 98.12 60 GLU A C 1
ATOM 450 O O . GLU A 1 60 ? -24 -2.184 -15.398 1 98.12 60 GLU A O 1
ATOM 455 N N . ASP A 1 61 ? -23.266 -3.699 -16.906 1 98.56 61 ASP A N 1
ATOM 456 C CA . ASP A 1 61 ? -23.391 -4.812 -15.969 1 98.56 61 ASP A CA 1
ATOM 457 C C . ASP A 1 61 ? -22.438 -4.633 -14.781 1 98.56 61 ASP A C 1
ATOM 459 O O . ASP A 1 61 ? -22.812 -4.906 -13.641 1 98.56 61 ASP A O 1
ATOM 463 N N . THR A 1 62 ? -21.281 -4.16 -15.109 1 98.75 62 THR A N 1
ATOM 464 C CA . THR A 1 62 ? -20.25 -3.961 -14.086 1 98.75 62 THR A CA 1
ATOM 465 C C . THR A 1 62 ? -20.672 -2.863 -13.109 1 98.75 62 THR A C 1
ATOM 467 O O . THR A 1 62 ? -20.531 -3.021 -11.898 1 98.75 62 THR A O 1
ATOM 470 N N . THR A 1 63 ? -21.188 -1.771 -13.594 1 98.69 63 THR A N 1
ATOM 471 C CA . THR A 1 63 ? -21.672 -0.684 -12.758 1 98.69 63 THR A CA 1
ATOM 472 C C . THR A 1 63 ? -22.797 -1.17 -11.836 1 98.69 63 THR A C 1
ATOM 474 O O . THR A 1 63 ? -22.828 -0.825 -10.648 1 98.69 63 THR A O 1
ATOM 477 N N . ALA A 1 64 ? -23.656 -1.986 -12.391 1 98.75 64 ALA A N 1
ATOM 478 C CA . ALA A 1 64 ? -24.75 -2.551 -11.594 1 98.75 64 ALA A CA 1
ATOM 479 C C . ALA A 1 64 ? -24.203 -3.434 -10.477 1 98.75 64 ALA A C 1
ATOM 481 O O . ALA A 1 64 ? -24.719 -3.414 -9.359 1 98.75 64 ALA A O 1
ATOM 482 N N . ALA A 1 65 ? -23.188 -4.219 -10.781 1 98.88 65 ALA A N 1
ATOM 483 C CA . ALA A 1 65 ? -22.562 -5.078 -9.781 1 98.88 65 ALA A CA 1
ATOM 484 C C . ALA A 1 65 ? -21.922 -4.254 -8.672 1 98.88 65 ALA A C 1
ATOM 486 O O . ALA A 1 65 ? -22.031 -4.594 -7.492 1 98.88 65 ALA A O 1
ATOM 487 N N . ILE A 1 66 ? -21.234 -3.152 -9.031 1 98.94 66 ILE A N 1
ATOM 488 C CA . ILE A 1 66 ? -20.594 -2.27 -8.07 1 98.94 66 ILE A CA 1
ATOM 489 C C . ILE A 1 66 ? -21.641 -1.635 -7.164 1 98.94 66 ILE A C 1
ATOM 491 O O . ILE A 1 66 ? -21.484 -1.581 -5.945 1 98.94 66 ILE A O 1
ATOM 495 N N . ASP A 1 67 ? -22.734 -1.172 -7.758 1 98.88 67 ASP A N 1
ATOM 496 C CA . ASP A 1 67 ? -23.828 -0.584 -6.988 1 98.88 67 ASP A CA 1
ATOM 497 C C . ASP A 1 67 ? -24.406 -1.59 -5.992 1 98.88 67 ASP A C 1
ATOM 499 O O . ASP A 1 67 ? -24.688 -1.239 -4.848 1 98.88 67 ASP A O 1
ATOM 503 N N . ALA A 1 68 ? -24.578 -2.811 -6.461 1 98.88 68 ALA A N 1
ATOM 504 C CA . ALA A 1 68 ? -25.094 -3.871 -5.594 1 98.88 68 ALA A CA 1
ATOM 505 C C . ALA A 1 68 ? -24.141 -4.133 -4.43 1 98.88 68 ALA A C 1
ATOM 507 O O . ALA A 1 68 ? -24.578 -4.289 -3.287 1 98.88 68 ALA A O 1
ATOM 508 N N . ALA A 1 69 ? -22.859 -4.227 -4.719 1 98.94 69 ALA A N 1
ATOM 509 C CA . ALA A 1 69 ? -21.859 -4.445 -3.686 1 98.94 69 ALA A CA 1
ATOM 510 C C . ALA A 1 69 ? -21.859 -3.309 -2.668 1 98.94 69 ALA A C 1
ATOM 512 O O . ALA A 1 69 ? -21.75 -3.545 -1.462 1 98.94 69 ALA A O 1
ATOM 513 N N . HIS A 1 70 ? -21.953 -2.072 -3.182 1 98.75 70 HIS A N 1
ATOM 514 C CA . HIS A 1 70 ? -21.984 -0.896 -2.318 1 98.75 70 HIS A CA 1
ATOM 515 C C . HIS A 1 70 ? -23.188 -0.934 -1.381 1 98.75 70 HIS A C 1
ATOM 517 O O . HIS A 1 70 ? -23.047 -0.645 -0.189 1 98.75 70 HIS A O 1
ATOM 523 N N . LYS A 1 71 ? -24.344 -1.235 -1.95 1 98.62 71 LYS A N 1
ATOM 524 C CA . LYS A 1 71 ? -25.562 -1.336 -1.148 1 98.62 71 LYS A CA 1
ATOM 525 C C . LYS A 1 71 ? -25.422 -2.412 -0.075 1 98.62 71 LYS A C 1
ATOM 527 O O . LYS A 1 71 ? -25.781 -2.189 1.084 1 98.62 71 LYS A O 1
ATOM 532 N N . ALA A 1 72 ? -24.875 -3.545 -0.412 1 98.88 72 ALA A N 1
ATOM 533 C CA . ALA A 1 72 ? -24.719 -4.66 0.517 1 98.88 72 ALA A CA 1
ATOM 534 C C . ALA A 1 72 ? -23.719 -4.32 1.614 1 98.88 72 ALA A C 1
ATOM 536 O O . ALA A 1 72 ? -23.844 -4.793 2.746 1 98.88 72 ALA A O 1
ATOM 537 N N . PHE A 1 73 ? -22.75 -3.516 1.354 1 98.62 73 PHE A N 1
ATOM 538 C CA . PHE A 1 73 ? -21.703 -3.141 2.301 1 98.62 73 PHE A CA 1
ATOM 539 C C . PHE A 1 73 ? -22.297 -2.439 3.516 1 98.62 73 PHE A C 1
ATOM 541 O O . PHE A 1 73 ? -21.781 -2.572 4.629 1 98.62 73 PHE A O 1
ATOM 548 N N . SER A 1 74 ? -23.406 -1.695 3.314 1 96.62 74 SER A N 1
ATOM 549 C CA . SER A 1 74 ? -24.016 -0.907 4.375 1 96.62 74 SER A CA 1
ATOM 550 C C . SER A 1 74 ? -24.391 -1.78 5.566 1 96.62 74 SER A C 1
ATOM 552 O O . SER A 1 74 ? -24.391 -1.317 6.707 1 96.62 74 SER A O 1
ATOM 554 N N . THR A 1 75 ? -24.656 -3.082 5.297 1 97.19 75 THR A N 1
ATOM 555 C CA . THR A 1 75 ? -25.047 -3.982 6.375 1 97.19 75 THR A CA 1
ATOM 556 C C . THR A 1 75 ? -23.953 -5.012 6.645 1 97.19 75 THR A C 1
ATOM 558 O O . THR A 1 75 ? -23.703 -5.379 7.797 1 97.19 75 THR A O 1
ATOM 561 N N . TYR A 1 76 ? -23.266 -5.48 5.633 1 98.44 76 TYR A N 1
ATOM 562 C CA . TYR A 1 76 ? -22.281 -6.539 5.801 1 98.44 76 TYR A CA 1
ATOM 563 C C . TYR A 1 76 ? -21.141 -6.074 6.691 1 98.44 76 TYR A C 1
ATOM 565 O O . TYR A 1 76 ? -20.578 -6.867 7.457 1 98.44 76 TYR A O 1
ATOM 573 N N . LYS A 1 77 ? -20.781 -4.824 6.613 1 96.88 77 LYS A N 1
ATOM 574 C CA . LYS A 1 77 ? -19.672 -4.277 7.398 1 96.88 77 LYS A CA 1
ATOM 575 C C . LYS A 1 77 ? -19.938 -4.402 8.891 1 96.88 77 LYS A C 1
ATOM 577 O O . LYS A 1 77 ? -19.016 -4.395 9.703 1 96.88 77 LYS A O 1
ATOM 582 N N . SER A 1 78 ? -21.234 -4.535 9.258 1 95.19 78 SER A N 1
ATOM 583 C CA . SER A 1 78 ? -21.609 -4.559 10.672 1 95.19 78 SER A CA 1
ATOM 584 C C . SER A 1 78 ? -21.828 -5.984 11.164 1 95.19 78 SER A C 1
ATOM 586 O O . SER A 1 78 ? -22.141 -6.199 12.336 1 95.19 78 SER A O 1
ATOM 588 N N . THR A 1 79 ? -21.719 -6.957 10.242 1 96.56 79 THR A N 1
ATOM 589 C CA . THR A 1 79 ? -21.781 -8.344 10.688 1 96.56 79 THR A CA 1
ATOM 590 C C . THR A 1 79 ? -20.641 -8.656 11.656 1 96.56 79 THR A C 1
ATOM 592 O O . THR A 1 79 ? -19.531 -8.164 11.484 1 96.56 79 THR A O 1
ATOM 595 N N . SER A 1 80 ? -20.938 -9.5 12.648 1 96.94 80 SER A N 1
ATOM 596 C CA . SER A 1 80 ? -19.922 -9.805 13.648 1 96.94 80 SER A CA 1
ATOM 597 C C . SER A 1 80 ? -18.812 -10.688 13.062 1 96.94 80 SER A C 1
ATOM 599 O O . SER A 1 80 ? -19.047 -11.414 12.094 1 96.94 80 SER A O 1
ATOM 601 N N . PRO A 1 81 ? -17.641 -10.633 13.664 1 97.31 81 PRO A N 1
ATOM 602 C CA . PRO A 1 81 ? -16.578 -11.539 13.242 1 97.31 81 PRO A CA 1
ATOM 603 C C . PRO A 1 81 ? -16.984 -13.008 13.32 1 97.31 81 PRO A C 1
ATOM 605 O O . PRO A 1 81 ? -16.641 -13.797 12.438 1 97.31 81 PRO A O 1
ATOM 608 N N . ALA A 1 82 ? -17.766 -13.312 14.297 1 97.75 82 ALA A N 1
ATOM 609 C CA . ALA A 1 82 ? -18.219 -14.688 14.469 1 97.75 82 ALA A CA 1
ATOM 610 C C . ALA A 1 82 ? -19.141 -15.109 13.32 1 97.75 82 ALA A C 1
ATOM 612 O O . ALA A 1 82 ? -19.062 -16.25 12.844 1 97.75 82 ALA A O 1
ATOM 613 N N . GLN A 1 83 ? -20 -14.234 12.883 1 98.19 83 GLN A N 1
ATOM 614 C CA . GLN A 1 83 ? -20.891 -14.531 11.758 1 98.19 83 GLN A CA 1
ATOM 615 C C . GLN A 1 83 ? -20.109 -14.703 10.461 1 98.19 83 GLN A C 1
ATOM 617 O O . GLN A 1 83 ? -20.375 -15.609 9.68 1 98.19 83 GLN A O 1
ATOM 622 N N . ARG A 1 84 ? -19.156 -13.875 10.234 1 98.56 84 ARG A N 1
ATOM 623 C CA . ARG A 1 84 ? -18.344 -13.977 9.039 1 98.56 84 ARG A CA 1
ATOM 624 C C . ARG A 1 84 ? -17.5 -15.25 9.055 1 98.56 84 ARG A C 1
ATOM 626 O O . ARG A 1 84 ? -17.328 -15.906 8.023 1 98.56 84 ARG A O 1
ATOM 633 N N . GLN A 1 85 ? -16.953 -15.578 10.297 1 98.69 85 GLN A N 1
ATOM 634 C CA . GLN A 1 85 ? -16.281 -16.859 10.469 1 98.69 85 GLN A CA 1
ATOM 635 C C . GLN A 1 85 ? -17.188 -18.016 10.055 1 98.69 85 GLN A C 1
ATOM 637 O O . GLN A 1 85 ? -16.734 -18.953 9.391 1 98.69 85 GLN A O 1
ATOM 642 N N . THR A 1 86 ? -18.422 -17.953 10.469 1 98.69 86 THR A N 1
ATOM 643 C CA . THR A 1 86 ? -19.391 -19.016 10.188 1 98.69 86 THR A CA 1
ATOM 644 C C . THR A 1 86 ? -19.594 -19.156 8.688 1 98.69 86 THR A C 1
ATOM 646 O O . THR A 1 86 ? -19.656 -20.281 8.164 1 98.69 86 THR A O 1
ATOM 649 N N . TYR A 1 87 ? -19.766 -18.016 7.957 1 98.75 87 TYR A N 1
ATOM 650 C CA . TYR A 1 87 ? -19.906 -18.062 6.504 1 98.75 87 TYR A CA 1
ATOM 651 C C . TYR A 1 87 ? -18.719 -18.797 5.871 1 98.75 87 TYR A C 1
ATOM 653 O O . TYR A 1 87 ? -18.922 -19.688 5.035 1 98.75 87 TYR A O 1
ATOM 661 N N . LEU A 1 88 ? -17.5 -18.484 6.285 1 98.88 88 LEU A N 1
ATOM 662 C CA . LEU A 1 88 ? -16.297 -19.047 5.684 1 98.88 88 LEU A CA 1
ATOM 663 C C . LEU A 1 88 ? -16.125 -20.516 6.07 1 98.88 88 LEU A C 1
ATOM 665 O O . LEU A 1 88 ? -15.703 -21.328 5.25 1 98.88 88 LEU A O 1
ATOM 669 N N . ALA A 1 89 ? -16.406 -20.844 7.324 1 98.81 89 ALA A N 1
ATOM 670 C CA . ALA A 1 89 ? -16.328 -22.219 7.77 1 98.81 89 ALA A CA 1
ATOM 671 C C . ALA A 1 89 ? -17.328 -23.109 7.016 1 98.81 89 ALA A C 1
ATOM 673 O O . ALA A 1 89 ? -16.984 -24.219 6.613 1 98.81 89 ALA A O 1
ATOM 674 N N . GLU A 1 90 ? -18.531 -22.594 6.848 1 98.88 90 GLU A N 1
ATOM 675 C CA . GLU A 1 90 ? -19.531 -23.328 6.086 1 98.88 90 GLU A CA 1
ATOM 676 C C . GLU A 1 90 ? -19.125 -23.453 4.621 1 98.88 90 GLU A C 1
ATOM 678 O O . GLU A 1 90 ? -19.344 -24.5 3.996 1 98.88 90 GLU A O 1
ATOM 683 N N . LEU A 1 91 ? -18.594 -22.391 4.074 1 98.94 91 LEU A N 1
ATOM 684 C CA . LEU A 1 91 ? -18.078 -22.453 2.713 1 98.94 91 LEU A CA 1
ATOM 685 C C . LEU A 1 91 ? -17 -23.531 2.596 1 98.94 91 LEU A C 1
ATOM 687 O O . LEU A 1 91 ? -16.984 -24.297 1.631 1 98.94 91 LEU A O 1
ATOM 691 N N . HIS A 1 92 ? -16.078 -23.562 3.57 1 98.94 92 HIS A N 1
ATOM 692 C CA . HIS A 1 92 ? -15.039 -24.594 3.584 1 98.94 92 HIS A CA 1
ATOM 693 C C . HIS A 1 92 ? -15.656 -25.984 3.592 1 98.94 92 HIS A C 1
ATOM 695 O O . HIS A 1 92 ? -15.25 -26.859 2.814 1 98.94 92 HIS A O 1
ATOM 701 N N . ARG A 1 93 ? -16.609 -26.188 4.434 1 98.88 93 ARG A N 1
ATOM 702 C CA . ARG A 1 93 ? -17.281 -27.484 4.539 1 98.88 93 ARG A CA 1
ATOM 703 C C . ARG A 1 93 ? -17.938 -27.875 3.219 1 98.88 93 ARG A C 1
ATOM 705 O O . ARG A 1 93 ? -17.75 -28.984 2.727 1 98.88 93 ARG A O 1
ATOM 712 N N . LEU A 1 94 ? -18.719 -26.953 2.654 1 98.94 94 LEU A N 1
ATOM 713 C CA . LEU A 1 94 ? -19.406 -27.219 1.398 1 98.94 94 LEU A CA 1
ATOM 714 C C . LEU A 1 94 ? -18.422 -27.453 0.265 1 98.94 94 LEU A C 1
ATOM 716 O O . LEU A 1 94 ? -18.641 -28.297 -0.602 1 98.94 94 LEU A O 1
ATOM 720 N N . PHE A 1 95 ? -17.359 -26.688 0.269 1 98.88 95 PHE A N 1
ATOM 721 C CA . PHE A 1 95 ? -16.312 -26.844 -0.728 1 98.88 95 PHE A CA 1
ATOM 722 C C . PHE A 1 95 ? -15.711 -28.234 -0.671 1 98.88 95 PHE A C 1
ATOM 724 O O . PHE A 1 95 ? -15.602 -28.922 -1.695 1 98.88 95 PHE A O 1
ATOM 731 N N . MET A 1 96 ? -15.344 -28.672 0.547 1 98.81 96 MET A N 1
ATOM 732 C CA . MET A 1 96 ? -14.75 -29.984 0.733 1 98.81 96 MET A CA 1
ATOM 733 C C . MET A 1 96 ? -15.727 -31.078 0.335 1 98.81 96 MET A C 1
ATOM 735 O O . MET A 1 96 ? -15.328 -32.094 -0.238 1 98.81 96 MET A O 1
ATOM 739 N N . ALA A 1 97 ? -16.984 -30.859 0.6 1 98.75 97 ALA A N 1
ATOM 740 C CA . ALA A 1 97 ? -18.016 -31.828 0.233 1 98.75 97 ALA A CA 1
ATOM 741 C C . ALA A 1 97 ? -18.141 -31.953 -1.282 1 98.75 97 ALA A C 1
ATOM 743 O O . ALA A 1 97 ? -18.578 -33 -1.793 1 98.75 97 ALA A O 1
ATOM 744 N N . ASN A 1 98 ? -17.766 -30.938 -1.981 1 98.69 98 ASN A N 1
ATOM 745 C CA . ASN A 1 98 ? -17.891 -30.922 -3.436 1 98.69 98 ASN A CA 1
ATOM 746 C C . ASN A 1 98 ? -16.516 -30.891 -4.113 1 98.69 98 ASN A C 1
ATOM 748 O O . ASN A 1 98 ? -16.391 -30.375 -5.23 1 98.69 98 ASN A O 1
ATOM 752 N N . ILE A 1 99 ? -15.453 -31.297 -3.482 1 98.44 99 ILE A N 1
ATOM 753 C CA . ILE A 1 99 ? -14.078 -31.109 -3.943 1 98.44 99 ILE A CA 1
ATOM 754 C C . ILE A 1 99 ? -13.875 -31.859 -5.258 1 98.44 99 ILE A C 1
ATOM 756 O O . ILE A 1 99 ? -13.117 -31.406 -6.125 1 98.44 99 ILE A O 1
ATOM 760 N N . LYS A 1 100 ? -14.523 -33 -5.496 1 97.88 100 LYS A N 1
ATOM 761 C CA . LYS A 1 100 ? -14.391 -33.75 -6.742 1 97.88 100 LYS A CA 1
ATOM 762 C C . LYS A 1 100 ? -14.969 -32.969 -7.918 1 97.88 100 LYS A C 1
ATOM 764 O O . LYS A 1 100 ? -14.367 -32.906 -8.992 1 97.88 100 LYS A O 1
ATOM 769 N N . ASP A 1 101 ? -16.141 -32.375 -7.707 1 98.38 101 ASP A N 1
ATOM 770 C CA . ASP A 1 101 ? -16.75 -31.562 -8.742 1 98.38 101 ASP A CA 1
ATOM 771 C C . ASP A 1 101 ? -15.867 -30.344 -9.062 1 98.38 101 ASP A C 1
ATOM 773 O O . ASP A 1 101 ? -15.703 -30 -10.234 1 98.38 101 ASP A O 1
ATOM 777 N N . ILE A 1 102 ? -15.359 -29.688 -8.016 1 98.75 102 ILE A N 1
ATOM 778 C CA . ILE A 1 102 ? -14.453 -28.562 -8.227 1 98.75 102 ILE A CA 1
ATOM 779 C C . ILE A 1 102 ? -13.242 -29.016 -9.031 1 98.75 102 ILE A C 1
ATOM 781 O O . ILE A 1 102 ? -12.828 -28.344 -9.977 1 98.75 102 ILE A O 1
ATOM 785 N N . THR A 1 103 ? -12.664 -30.172 -8.688 1 98.62 103 THR A N 1
ATOM 786 C CA . THR A 1 103 ? -11.516 -30.734 -9.398 1 98.62 103 THR A CA 1
ATOM 787 C C . THR A 1 103 ? -11.852 -30.984 -10.859 1 98.62 103 THR A C 1
ATOM 789 O O . THR A 1 103 ? -11.078 -30.641 -11.75 1 98.62 103 THR A O 1
ATOM 792 N N . ARG A 1 104 ? -13.031 -31.562 -11.117 1 98.38 104 ARG A N 1
ATOM 793 C CA . ARG A 1 104 ? -13.469 -31.844 -12.484 1 98.38 104 ARG A CA 1
ATOM 794 C C . ARG A 1 104 ? -13.578 -30.547 -13.289 1 98.38 104 ARG A C 1
ATOM 796 O O . ARG A 1 104 ? -13.141 -30.484 -14.445 1 98.38 104 ARG A O 1
ATOM 803 N N . LEU A 1 105 ? -14.188 -29.531 -12.695 1 98.69 105 LEU A N 1
ATOM 804 C CA . LEU A 1 105 ? -14.312 -28.25 -13.383 1 98.69 105 LEU A CA 1
ATOM 805 C C . LEU A 1 105 ? -12.945 -27.703 -13.773 1 98.69 105 LEU A C 1
ATOM 807 O O . LEU A 1 105 ? -12.758 -27.219 -14.898 1 98.69 105 LEU A O 1
ATOM 811 N N . ILE A 1 106 ? -11.969 -27.781 -12.859 1 98.75 106 ILE A N 1
ATOM 812 C CA . ILE A 1 106 ? -10.617 -27.312 -13.148 1 98.75 106 ILE A CA 1
ATOM 813 C C . ILE A 1 106 ? -10.039 -28.094 -14.328 1 98.75 106 ILE A C 1
ATOM 815 O O . ILE A 1 106 ? -9.484 -27.516 -15.258 1 98.75 106 ILE A O 1
ATOM 819 N N . VAL A 1 107 ? -10.172 -29.406 -14.312 1 98.5 107 VAL A N 1
ATOM 820 C CA . VAL A 1 107 ? -9.625 -30.25 -15.383 1 98.5 107 VAL A CA 1
ATOM 821 C C . VAL A 1 107 ? -10.266 -29.859 -16.719 1 98.5 107 VAL A C 1
ATOM 823 O O . VAL A 1 107 ? -9.57 -29.703 -17.719 1 98.5 107 VAL A O 1
ATOM 826 N N . TRP A 1 108 ? -11.562 -29.672 -16.703 1 98.06 108 TRP A N 1
ATOM 827 C CA . TRP A 1 108 ? -12.297 -29.359 -17.922 1 98.06 108 TRP A CA 1
ATOM 828 C C . TRP A 1 108 ? -11.836 -28.031 -18.516 1 98.06 108 TRP A C 1
ATOM 830 O O . TRP A 1 108 ? -11.492 -27.953 -19.703 1 98.06 108 TRP A O 1
ATOM 840 N N . GLU A 1 109 ? -11.812 -27.016 -17.688 1 98.38 109 GLU A N 1
ATOM 841 C CA . GLU A 1 109 ? -11.672 -25.688 -18.281 1 98.38 109 GLU A CA 1
ATOM 842 C C . GLU A 1 109 ? -10.211 -25.234 -18.297 1 98.38 109 GLU A C 1
ATOM 844 O O . GLU A 1 109 ? -9.828 -24.359 -19.078 1 98.38 109 GLU A O 1
ATOM 849 N N . ASN A 1 110 ? -9.352 -25.719 -17.406 1 98.19 110 ASN A N 1
ATOM 850 C CA . ASN A 1 110 ? -7.953 -25.328 -17.344 1 98.19 110 ASN A CA 1
ATOM 851 C C . ASN A 1 110 ? -7.047 -26.344 -18.031 1 98.19 110 ASN A C 1
ATOM 853 O O . ASN A 1 110 ? -5.965 -25.984 -18.516 1 98.19 110 ASN A O 1
ATOM 857 N N . GLY A 1 111 ? -7.422 -27.656 -18.047 1 97.69 111 GLY A N 1
ATOM 858 C CA . GLY A 1 111 ? -6.676 -28.688 -18.75 1 97.69 111 GLY A CA 1
ATOM 859 C C . GLY A 1 111 ? -5.648 -29.375 -17.875 1 97.69 111 GLY A C 1
ATOM 860 O O . GLY A 1 111 ? -5.027 -30.359 -18.297 1 97.69 111 GLY A O 1
ATOM 861 N N . LYS A 1 112 ? -5.527 -29.031 -16.609 1 96.69 112 LYS A N 1
ATOM 862 C CA . LYS A 1 112 ? -4.547 -29.625 -15.703 1 96.69 112 LYS A CA 1
ATOM 863 C C . LYS A 1 112 ? -4.812 -31.125 -15.508 1 96.69 112 LYS A C 1
ATOM 865 O O . LYS A 1 112 ? -5.941 -31.578 -15.68 1 96.69 112 LYS A O 1
ATOM 870 N N . SER A 1 113 ? -3.727 -31.844 -15.117 1 97.5 113 SER A N 1
ATOM 871 C CA . SER A 1 113 ? -3.914 -33.219 -14.703 1 97.5 113 SER A CA 1
ATOM 872 C C . SER A 1 113 ? -4.812 -33.312 -13.469 1 97.5 113 SER A C 1
ATOM 874 O O . SER A 1 113 ? -4.949 -32.344 -12.727 1 97.5 113 SER A O 1
ATOM 876 N N . TRP A 1 114 ? -5.418 -34.406 -13.266 1 97.62 114 TRP A N 1
ATOM 877 C CA . TRP A 1 114 ? -6.297 -34.594 -12.117 1 97.62 114 TRP A CA 1
ATOM 878 C C . TRP A 1 114 ? -5.57 -34.281 -10.812 1 97.62 114 TRP A C 1
ATOM 880 O O . TRP A 1 114 ? -6.098 -33.562 -9.961 1 97.62 114 TRP A O 1
ATOM 890 N N . ASN A 1 115 ? -4.336 -34.781 -10.695 1 97.06 115 ASN A N 1
ATOM 891 C CA . ASN A 1 115 ? -3.582 -34.594 -9.461 1 97.06 115 ASN A CA 1
ATOM 892 C C . ASN A 1 115 ? -3.275 -33.125 -9.219 1 97.06 115 ASN A C 1
ATOM 894 O O . ASN A 1 115 ? -3.398 -32.625 -8.094 1 97.06 115 ASN A O 1
ATOM 898 N N . ASP A 1 116 ? -2.883 -32.375 -10.242 1 97.81 116 ASP A N 1
ATOM 899 C CA . ASP A 1 116 ? -2.635 -30.953 -10.117 1 97.81 116 ASP A CA 1
ATOM 900 C C . ASP A 1 116 ? -3.918 -30.203 -9.758 1 97.81 116 ASP A C 1
ATOM 902 O O . ASP A 1 116 ? -3.896 -29.266 -8.945 1 97.81 116 ASP A O 1
ATOM 906 N N . ALA A 1 117 ? -5.016 -30.562 -10.359 1 98.5 117 ALA A N 1
ATOM 907 C CA . ALA A 1 117 ? -6.305 -29.922 -10.102 1 98.5 117 ALA A CA 1
ATOM 908 C C . ALA A 1 117 ? -6.762 -30.156 -8.664 1 98.5 117 ALA A C 1
ATOM 910 O O . ALA A 1 117 ? -7.211 -29.234 -7.996 1 98.5 117 ALA A O 1
ATOM 911 N N . LEU A 1 118 ? -6.648 -31.406 -8.258 1 98.25 118 LEU A N 1
ATOM 912 C CA . LEU A 1 118 ? -7.035 -31.734 -6.887 1 98.25 118 LEU A CA 1
ATOM 913 C C . LEU A 1 118 ? -6.156 -31 -5.879 1 98.25 118 LEU A C 1
ATOM 915 O O . LEU A 1 118 ? -6.648 -30.531 -4.855 1 98.25 118 LEU A O 1
ATOM 919 N N . ALA A 1 119 ? -4.855 -30.938 -6.164 1 97.44 119 ALA A N 1
ATOM 920 C CA . ALA A 1 119 ? -3.943 -30.203 -5.297 1 97.44 119 ALA A CA 1
ATOM 921 C C . ALA A 1 119 ? -4.352 -28.734 -5.211 1 97.44 119 ALA A C 1
ATOM 923 O O . ALA A 1 119 ? -4.344 -28.141 -4.129 1 97.44 119 ALA A O 1
ATOM 924 N N . GLU A 1 120 ? -4.742 -28.172 -6.336 1 98.31 120 GLU A N 1
ATOM 925 C CA . GLU A 1 120 ? -5.215 -26.797 -6.336 1 98.31 120 GLU A CA 1
ATOM 926 C C . GLU A 1 120 ? -6.492 -26.641 -5.516 1 98.31 120 GLU A C 1
ATOM 928 O O . GLU A 1 120 ? -6.648 -25.672 -4.77 1 98.31 120 GLU A O 1
ATOM 933 N N . ALA A 1 121 ? -7.395 -27.547 -5.746 1 98.75 121 ALA A N 1
ATOM 934 C CA . ALA A 1 121 ? -8.648 -27.484 -4.996 1 98.75 121 ALA A CA 1
ATOM 935 C C . ALA A 1 121 ? -8.383 -27.516 -3.49 1 98.75 121 ALA A C 1
ATOM 937 O O . ALA A 1 121 ? -8.969 -26.734 -2.736 1 98.75 121 ALA A O 1
ATOM 938 N N . ASN A 1 122 ? -7.508 -28.391 -3.109 1 98.25 122 ASN A N 1
ATOM 939 C CA . ASN A 1 122 ? -7.145 -28.469 -1.697 1 98.25 122 ASN A CA 1
ATOM 940 C C . ASN A 1 122 ? -6.48 -27.172 -1.23 1 98.25 122 ASN A C 1
ATOM 942 O O . ASN A 1 122 ? -6.746 -26.703 -0.123 1 98.25 122 ASN A O 1
ATOM 946 N N . TYR A 1 123 ? -5.609 -26.672 -2.043 1 97.69 123 TYR A N 1
ATOM 947 C CA . TYR A 1 123 ? -4.965 -25.391 -1.761 1 97.69 123 TYR A CA 1
ATOM 948 C C . TYR A 1 123 ? -5.996 -24.281 -1.602 1 97.69 123 TYR A C 1
ATOM 950 O O . TYR A 1 123 ? -5.93 -23.5 -0.652 1 97.69 123 TYR A O 1
ATOM 958 N N . ALA A 1 124 ? -6.988 -24.234 -2.445 1 98.75 124 ALA A N 1
ATOM 959 C CA . ALA A 1 124 ? -8.078 -23.266 -2.365 1 98.75 124 ALA A CA 1
ATOM 960 C C . ALA A 1 124 ? -8.836 -23.406 -1.051 1 98.75 124 ALA A C 1
ATOM 962 O O . ALA A 1 124 ? -9.102 -22.406 -0.372 1 98.75 124 ALA A O 1
ATOM 963 N N . ALA A 1 125 ? -9.109 -24.609 -0.671 1 98.75 125 ALA A N 1
ATOM 964 C CA . ALA A 1 125 ? -9.852 -24.891 0.556 1 98.75 125 ALA A CA 1
ATOM 965 C C . ALA A 1 125 ? -9.117 -24.344 1.777 1 98.75 125 ALA A C 1
ATOM 967 O O . ALA A 1 125 ? -9.75 -23.891 2.734 1 98.75 125 ALA A O 1
ATOM 968 N N . SER A 1 126 ? -7.809 -24.406 1.697 1 98.31 126 SER A N 1
ATOM 969 C CA . SER A 1 126 ? -7 -23.969 2.834 1 98.31 126 SER A CA 1
ATOM 970 C C . SER A 1 126 ? -7.184 -22.484 3.105 1 98.31 126 SER A C 1
ATOM 972 O O . SER A 1 126 ? -7.086 -22.047 4.25 1 98.31 126 SER A O 1
ATOM 974 N N . PHE A 1 127 ? -7.484 -21.703 2.1 1 98.62 127 PHE A N 1
ATOM 975 C CA . PHE A 1 127 ? -7.715 -20.281 2.297 1 98.62 127 PHE A CA 1
ATOM 976 C C . PHE A 1 127 ? -9.023 -20.031 3.041 1 98.62 127 PHE A C 1
ATOM 978 O O . PHE A 1 127 ? -9.094 -19.172 3.922 1 98.62 127 PHE A O 1
ATOM 985 N N . PHE A 1 128 ? -10.102 -20.781 2.682 1 98.81 128 PHE A N 1
ATOM 986 C CA . PHE A 1 128 ? -11.375 -20.625 3.375 1 98.81 128 PHE A CA 1
ATOM 987 C C . PHE A 1 128 ? -11.219 -20.922 4.863 1 98.81 128 PHE A C 1
ATOM 989 O O . PHE A 1 128 ? -11.703 -20.156 5.707 1 98.81 128 PHE A O 1
ATOM 996 N N . SER A 1 129 ? -10.492 -21.984 5.129 1 98.44 129 SER A N 1
ATOM 997 C CA . SER A 1 129 ? -10.281 -22.375 6.52 1 98.44 129 SER A CA 1
ATOM 998 C C . SER A 1 129 ? -9.414 -21.359 7.254 1 98.44 129 SER A C 1
ATOM 1000 O O . SER A 1 129 ? -9.734 -20.953 8.367 1 98.44 129 SER A O 1
ATOM 1002 N N . TRP A 1 130 ? -8.352 -20.953 6.652 1 98.19 130 TRP A N 1
ATOM 1003 C CA . TRP A 1 130 ? -7.422 -20.016 7.273 1 98.19 130 TRP A CA 1
ATOM 1004 C C . TRP A 1 130 ? -8.109 -18.703 7.602 1 98.19 130 TRP A C 1
ATOM 1006 O O . TRP A 1 130 ? -8.031 -18.219 8.734 1 98.19 130 TRP A O 1
ATOM 1016 N N . PHE A 1 131 ? -8.844 -18.156 6.727 1 98.62 131 PHE A N 1
ATOM 1017 C CA . PHE A 1 131 ? -9.398 -16.828 6.914 1 98.62 131 PHE A CA 1
ATOM 1018 C C . PHE A 1 131 ? -10.672 -16.891 7.75 1 98.62 131 PHE A C 1
ATOM 1020 O O . PHE A 1 131 ? -11.102 -15.875 8.305 1 98.62 131 PHE A O 1
ATOM 1027 N N . ALA A 1 132 ? -11.297 -18.078 7.82 1 98.69 132 ALA A N 1
ATOM 1028 C CA . ALA A 1 132 ? -12.32 -18.25 8.852 1 98.69 132 ALA A CA 1
ATOM 1029 C C . ALA A 1 132 ? -11.758 -17.969 10.242 1 98.69 132 ALA A C 1
ATOM 1031 O O . ALA A 1 132 ? -12.383 -17.266 11.039 1 98.69 132 ALA A O 1
ATOM 1032 N N . ALA A 1 133 ? -10.562 -18.531 10.445 1 97.88 133 ALA A N 1
ATOM 1033 C CA . ALA A 1 133 ? -9.898 -18.297 11.727 1 97.88 133 ALA A CA 1
ATOM 1034 C C . ALA A 1 133 ? -9.461 -16.844 11.859 1 97.88 133 ALA A C 1
ATOM 1036 O O . ALA A 1 133 ? -9.586 -16.25 12.93 1 97.88 133 ALA A O 1
ATOM 1037 N N . GLU A 1 134 ? -8.992 -16.234 10.789 1 97.5 134 GLU A N 1
ATOM 1038 C CA . GLU A 1 134 ? -8.477 -14.859 10.812 1 97.5 134 GLU A CA 1
ATOM 1039 C C . GLU A 1 134 ? -9.602 -13.852 11.008 1 97.5 134 GLU A C 1
ATOM 1041 O O . GLU A 1 134 ? -9.359 -12.734 11.469 1 97.5 134 GLU A O 1
ATOM 1046 N N . ALA A 1 135 ? -10.812 -14.242 10.656 1 97.75 135 ALA A N 1
ATOM 1047 C CA . ALA A 1 135 ? -11.953 -13.359 10.859 1 97.75 135 ALA A CA 1
ATOM 1048 C C . ALA A 1 135 ? -12.062 -12.922 12.32 1 97.75 135 ALA A C 1
ATOM 1050 O O . ALA A 1 135 ? -12.539 -11.828 12.617 1 97.75 135 ALA A O 1
ATOM 1051 N N . LEU A 1 136 ? -11.547 -13.758 13.273 1 97 136 LEU A N 1
ATOM 1052 C CA . LEU A 1 136 ? -11.672 -13.508 14.703 1 97 136 LEU A CA 1
ATOM 1053 C C . LEU A 1 136 ? -10.461 -12.75 15.234 1 97 136 LEU A C 1
ATOM 1055 O O . LEU A 1 136 ? -10.391 -12.445 16.422 1 97 136 LEU A O 1
ATOM 1059 N N . ARG A 1 137 ? -9.523 -12.453 14.32 1 95.19 137 ARG A N 1
ATOM 1060 C CA . ARG A 1 137 ? -8.242 -11.938 14.797 1 95.19 137 ARG A CA 1
ATOM 1061 C C . ARG A 1 137 ? -7.906 -10.602 14.141 1 95.19 137 ARG A C 1
ATOM 1063 O O . ARG A 1 137 ? -6.742 -10.328 13.844 1 95.19 137 ARG A O 1
ATOM 1070 N N . THR A 1 138 ? -8.859 -9.742 13.867 1 94.19 138 THR A N 1
ATOM 1071 C CA . THR A 1 138 ? -8.625 -8.414 13.305 1 94.19 138 THR A CA 1
ATOM 1072 C C . THR A 1 138 ? -8.422 -7.391 14.414 1 94.19 138 THR A C 1
ATOM 1074 O O . THR A 1 138 ? -9.156 -6.398 14.492 1 94.19 138 THR A O 1
ATOM 1077 N N . ASN A 1 139 ? -7.387 -7.605 15.211 1 94 139 ASN A N 1
ATOM 1078 C CA . ASN A 1 139 ? -7.148 -6.836 16.422 1 94 139 ASN A CA 1
ATOM 1079 C C . ASN A 1 139 ? -6.574 -5.457 16.109 1 94 139 ASN A C 1
ATOM 1081 O O . ASN A 1 139 ? -5.766 -5.312 15.195 1 94 139 ASN A O 1
ATOM 1085 N N . GLY A 1 140 ? -7.078 -4.406 16.875 1 95.44 140 GLY A N 1
ATOM 1086 C CA . GLY A 1 140 ? -6.359 -3.145 16.984 1 95.44 140 GLY A CA 1
ATOM 1087 C C . GLY A 1 140 ? -5.316 -3.139 18.078 1 95.44 140 GLY A C 1
ATOM 1088 O O . GLY A 1 140 ? -4.867 -4.199 18.516 1 95.44 140 GLY A O 1
ATOM 1089 N N . GLU A 1 141 ? -4.758 -1.973 18.359 1 96.44 141 GLU A N 1
ATOM 1090 C CA . GLU A 1 141 ? -3.721 -1.826 19.375 1 96.44 141 GLU A CA 1
ATOM 1091 C C . GLU A 1 141 ? -4.07 -0.714 20.359 1 96.44 141 GLU A C 1
ATOM 1093 O O . GLU A 1 141 ? -4.758 0.246 20 1 96.44 141 GLU A O 1
ATOM 1098 N N . THR A 1 142 ? -3.719 -0.951 21.609 1 96.62 142 THR A N 1
ATOM 1099 C CA . THR A 1 142 ? -3.574 0.156 22.547 1 96.62 142 THR A CA 1
ATOM 1100 C C . THR A 1 142 ? -2.141 0.676 22.562 1 96.62 142 THR A C 1
ATOM 1102 O O . THR A 1 142 ? -1.196 -0.092 22.75 1 96.62 142 THR A O 1
ATOM 1105 N N . ILE A 1 143 ? -2.008 1.946 22.25 1 95.94 143 ILE A N 1
ATOM 1106 C CA . ILE A 1 143 ? -0.682 2.529 22.078 1 95.94 143 ILE A CA 1
ATOM 1107 C C . ILE A 1 143 ? -0.379 3.484 23.219 1 95.94 143 ILE A C 1
ATOM 1109 O O . ILE A 1 143 ? -1.142 4.418 23.484 1 95.94 143 ILE A O 1
ATOM 1113 N N . PRO A 1 144 ? 0.715 3.244 23.922 1 92.12 144 PRO A N 1
ATOM 1114 C CA . PRO A 1 144 ? 1.081 4.199 24.969 1 92.12 144 PRO A CA 1
ATOM 1115 C C . PRO A 1 144 ? 1.187 5.633 24.453 1 92.12 144 PRO A C 1
ATOM 1117 O O . PRO A 1 144 ? 1.698 5.859 23.359 1 92.12 144 PRO A O 1
ATOM 1120 N N . CYS A 1 145 ? 0.58 6.473 25.172 1 89.25 145 CYS A N 1
ATOM 1121 C CA . CYS A 1 145 ? 0.52 7.879 24.781 1 89.25 145 CYS A CA 1
ATOM 1122 C C . CYS A 1 145 ? 1.356 8.742 25.719 1 89.25 145 CYS A C 1
ATOM 1124 O O . CYS A 1 145 ? 1.266 8.609 26.938 1 89.25 145 CYS A O 1
ATOM 1126 N N . SER A 1 146 ? 2.191 9.633 25.156 1 83.12 146 SER A N 1
ATOM 1127 C CA . SER A 1 146 ? 3.027 10.516 25.969 1 83.12 146 SER A CA 1
ATOM 1128 C C . SER A 1 146 ? 2.281 11.789 26.344 1 83.12 146 SER A C 1
ATOM 1130 O O . SER A 1 146 ? 2.76 12.57 27.172 1 83.12 146 SER A O 1
ATOM 1132 N N . VAL A 1 147 ? 1.122 12.031 25.719 1 86.69 147 VAL A N 1
ATOM 1133 C CA . VAL A 1 147 ? 0.322 13.211 26.031 1 86.69 147 VAL A CA 1
ATOM 1134 C C . VAL A 1 147 ? -0.585 12.93 27.219 1 86.69 147 VAL A C 1
ATOM 1136 O O . VAL A 1 147 ? -1.464 12.062 27.156 1 86.69 147 VAL A O 1
ATOM 1139 N N . PRO A 1 148 ? -0.371 13.68 28.281 1 87.19 148 PRO A N 1
ATOM 1140 C CA . PRO A 1 148 ? -1.18 13.414 29.469 1 87.19 148 PRO A CA 1
ATOM 1141 C C . PRO A 1 148 ? -2.68 13.523 29.203 1 87.19 148 PRO A C 1
ATOM 1143 O O . PRO A 1 148 ? -3.119 14.438 28.5 1 87.19 148 PRO A O 1
ATOM 1146 N N . GLY A 1 149 ? -3.436 12.578 29.641 1 89.81 149 GLY A N 1
ATOM 1147 C CA . GLY A 1 149 ? -4.887 12.625 29.562 1 89.81 149 GLY A CA 1
ATOM 1148 C C . GLY A 1 149 ? -5.434 12.078 28.25 1 89.81 149 GLY A C 1
ATOM 1149 O O . GLY A 1 149 ? -6.648 12.055 28.047 1 89.81 149 GLY A O 1
ATOM 1150 N N . THR A 1 150 ? -4.594 11.602 27.422 1 93.19 150 THR A N 1
ATOM 1151 C CA . THR A 1 150 ? -5.027 11.094 26.125 1 93.19 150 THR A CA 1
ATOM 1152 C C . THR A 1 150 ? -4.734 9.594 26.016 1 93.19 150 THR A C 1
ATOM 1154 O O . THR A 1 150 ? -3.725 9.117 26.531 1 93.19 150 THR A O 1
ATOM 1157 N N . ARG A 1 151 ? -5.605 8.828 25.516 1 94.81 151 ARG A N 1
ATOM 1158 C CA . ARG A 1 151 ? -5.445 7.41 25.219 1 94.81 151 ARG A CA 1
ATOM 1159 C C . ARG A 1 151 ? -5.512 7.156 23.719 1 94.81 151 ARG A C 1
ATOM 1161 O O . ARG A 1 151 ? -6.363 7.719 23.016 1 94.81 151 ARG A O 1
ATOM 1168 N N . ASN A 1 152 ? -4.586 6.406 23.234 1 96.94 152 ASN A N 1
ATOM 1169 C CA . ASN A 1 152 ? -4.566 6.035 21.812 1 96.94 152 ASN A CA 1
ATOM 1170 C C . ASN A 1 152 ? -4.984 4.582 21.609 1 96.94 152 ASN A C 1
ATOM 1172 O O . ASN A 1 152 ? -4.41 3.676 22.219 1 96.94 152 ASN A O 1
ATOM 1176 N N . ILE A 1 153 ? -5.918 4.375 20.812 1 97.25 153 ILE A N 1
ATOM 1177 C CA . ILE A 1 153 ? -6.234 3.02 20.375 1 97.25 153 ILE A CA 1
ATOM 1178 C C . ILE A 1 153 ? -6.371 2.992 18.859 1 97.25 153 ILE A C 1
ATOM 1180 O O . ILE A 1 153 ? -6.633 4.023 18.234 1 97.25 153 ILE A O 1
ATOM 1184 N N . THR A 1 154 ? -6.125 1.889 18.203 1 97.81 154 THR A N 1
ATOM 1185 C CA . THR A 1 154 ? -6.441 1.685 16.797 1 97.81 154 THR A CA 1
ATOM 1186 C C . THR A 1 154 ? -7.527 0.625 16.641 1 97.81 154 THR A C 1
ATOM 1188 O O . THR A 1 154 ? -7.633 -0.295 17.453 1 97.81 154 THR A O 1
ATOM 1191 N N . ILE A 1 155 ? -8.336 0.763 15.695 1 97.31 155 ILE A N 1
ATOM 1192 C CA . ILE A 1 155 ? -9.312 -0.251 15.312 1 97.31 155 ILE A CA 1
ATOM 1193 C C . ILE A 1 155 ? -9.156 -0.578 13.828 1 97.31 155 ILE A C 1
ATOM 1195 O O . ILE A 1 155 ? -8.648 0.238 13.055 1 97.31 155 ILE A O 1
ATOM 1199 N N . LYS A 1 156 ? -9.523 -1.791 13.438 1 97.25 156 LYS A N 1
ATOM 1200 C CA . LYS A 1 156 ? -9.516 -2.229 12.047 1 97.25 156 LYS A CA 1
ATOM 1201 C C . LYS A 1 156 ? -10.93 -2.227 11.469 1 97.25 156 LYS A C 1
ATOM 1203 O O . LYS A 1 156 ? -11.867 -2.695 12.109 1 97.25 156 LYS A O 1
ATOM 1208 N N . GLN A 1 157 ? -11.094 -1.608 10.383 1 97.75 157 GLN A N 1
ATOM 1209 C CA . GLN A 1 157 ? -12.383 -1.581 9.695 1 97.75 157 GLN A CA 1
ATOM 1210 C C . GLN A 1 157 ? -12.234 -2.021 8.242 1 97.75 157 GLN A C 1
ATOM 1212 O O . GLN A 1 157 ? -11.188 -1.808 7.625 1 97.75 157 GLN A O 1
ATOM 1217 N N . PRO A 1 158 ? -13.312 -2.75 7.68 1 98.38 158 PRO A N 1
ATOM 1218 C CA . PRO A 1 158 ? -13.227 -3.113 6.262 1 98.38 158 PRO A CA 1
ATOM 1219 C C . PRO A 1 158 ? -13.086 -1.897 5.348 1 98.38 158 PRO A C 1
ATOM 1221 O O . PRO A 1 158 ? -13.711 -0.861 5.598 1 98.38 158 PRO A O 1
ATOM 1224 N N . ILE A 1 159 ? -12.328 -2.025 4.316 1 97.94 159 ILE A N 1
ATOM 1225 C CA . ILE A 1 159 ? -11.984 -0.91 3.443 1 97.94 159 ILE A CA 1
ATOM 1226 C C . ILE A 1 159 ? -13.203 -0.524 2.602 1 97.94 159 ILE A C 1
ATOM 1228 O O . ILE A 1 159 ? -13.305 0.61 2.129 1 97.94 159 ILE A O 1
ATOM 1232 N N . GLY A 1 160 ? -14.156 -1.508 2.273 1 98.31 160 GLY A N 1
ATOM 1233 C CA . GLY A 1 160 ? -15.336 -1.211 1.472 1 98.31 160 GLY A CA 1
ATOM 1234 C C . GLY A 1 160 ? -15.562 -2.217 0.361 1 98.31 160 GLY A C 1
ATOM 1235 O O . GLY A 1 160 ? -15.383 -3.42 0.557 1 98.31 160 GLY A O 1
ATOM 1236 N N . VAL A 1 161 ? -16.047 -1.716 -0.83 1 98.81 161 VAL A N 1
ATOM 1237 C CA . VAL A 1 161 ? -16.203 -2.533 -2.027 1 98.81 161 VAL A CA 1
ATOM 1238 C C . VAL A 1 161 ? -14.836 -2.793 -2.66 1 98.81 161 VAL A C 1
ATOM 1240 O O . VAL A 1 161 ? -14.055 -1.862 -2.875 1 98.81 161 VAL A O 1
ATOM 1243 N N . VAL A 1 162 ? -14.555 -4.078 -2.908 1 98.88 162 VAL A N 1
ATOM 1244 C CA . VAL A 1 162 ? -13.266 -4.426 -3.494 1 98.88 162 VAL A CA 1
ATOM 1245 C C . VAL A 1 162 ? -13.477 -5.129 -4.832 1 98.88 162 VAL A C 1
ATOM 1247 O O . VAL A 1 162 ? -14.43 -5.895 -4.996 1 98.88 162 VAL A O 1
ATOM 1250 N N . ALA A 1 163 ? -12.641 -4.82 -5.797 1 98.94 163 ALA A N 1
ATOM 1251 C CA . ALA A 1 163 ? -12.602 -5.523 -7.078 1 98.94 163 ALA A CA 1
ATOM 1252 C C . ALA A 1 163 ? -11.531 -6.609 -7.07 1 98.94 163 ALA A C 1
ATOM 1254 O O . ALA A 1 163 ? -10.359 -6.344 -6.77 1 98.94 163 ALA A O 1
ATOM 1255 N N . LEU A 1 164 ? -11.938 -7.828 -7.336 1 98.88 164 LEU A N 1
ATOM 1256 C CA . LEU A 1 164 ? -11.039 -8.977 -7.363 1 98.88 164 LEU A CA 1
ATOM 1257 C C . LEU A 1 164 ? -10.875 -9.508 -8.789 1 98.88 164 LEU A C 1
ATOM 1259 O O . LEU A 1 164 ? -11.82 -10.055 -9.359 1 98.88 164 LEU A O 1
ATOM 1263 N N . LEU A 1 165 ? -9.719 -9.258 -9.391 1 98.69 165 LEU A N 1
ATOM 1264 C CA . LEU A 1 165 ? -9.406 -9.711 -10.742 1 98.69 165 LEU A CA 1
ATOM 1265 C C . LEU A 1 165 ? -8.453 -10.906 -10.711 1 98.69 165 LEU A C 1
ATOM 1267 O O . LEU A 1 165 ? -7.289 -10.766 -10.312 1 98.69 165 LEU A O 1
ATOM 1271 N N . VAL A 1 166 ? -8.93 -12.055 -11.102 1 98 166 VAL A N 1
ATOM 1272 C CA . VAL A 1 166 ? -8.18 -13.297 -10.898 1 98 166 VAL A CA 1
ATOM 1273 C C . VAL A 1 166 ? -7.762 -13.875 -12.25 1 98 166 VAL A C 1
ATOM 1275 O O . VAL A 1 166 ? -8.461 -13.695 -13.25 1 98 166 VAL A O 1
ATOM 1278 N N . PRO A 1 167 ? -6.641 -14.562 -12.336 1 97.75 167 PRO A N 1
ATOM 1279 C CA . PRO A 1 167 ? -6.137 -15.188 -13.562 1 97.75 167 PRO A CA 1
ATOM 1280 C C . PRO A 1 167 ? -6.723 -16.578 -13.805 1 97.75 167 PRO A C 1
ATOM 1282 O O . PRO A 1 167 ? -7.43 -17.109 -12.945 1 97.75 167 PRO A O 1
ATOM 1285 N N . TRP A 1 168 ? -6.359 -17.156 -14.938 1 98.12 168 TRP A N 1
ATOM 1286 C CA . TRP A 1 168 ? -6.992 -18.391 -15.383 1 98.12 168 TRP A CA 1
ATOM 1287 C C . TRP A 1 168 ? -6.246 -19.609 -14.836 1 98.12 168 TRP A C 1
ATOM 1289 O O . TRP A 1 168 ? -6.777 -20.719 -14.828 1 98.12 168 TRP A O 1
ATOM 1299 N N . ASN A 1 169 ? -5.039 -19.422 -14.383 1 97.62 169 ASN A N 1
ATOM 1300 C CA . ASN A 1 169 ? -4.18 -20.594 -14.234 1 97.62 169 ASN A CA 1
ATOM 1301 C C . ASN A 1 169 ? -4.461 -21.344 -12.938 1 97.62 169 ASN A C 1
ATOM 1303 O O . ASN A 1 169 ? -4.113 -22.516 -12.797 1 97.62 169 ASN A O 1
ATOM 1307 N N . PHE A 1 170 ? -5.016 -20.672 -11.938 1 98.12 170 PHE A N 1
ATOM 1308 C CA . PHE A 1 170 ? -5.516 -21.297 -10.719 1 98.12 170 PHE A CA 1
ATOM 1309 C C . PHE A 1 170 ? -6.926 -20.828 -10.398 1 98.12 170 PHE A C 1
ATOM 1311 O O . PHE A 1 170 ? -7.145 -20.125 -9.414 1 98.12 170 PHE A O 1
ATOM 1318 N N . PRO A 1 171 ? -7.875 -21.297 -11.125 1 98.31 171 PRO A N 1
ATOM 1319 C CA . PRO A 1 171 ? -9.227 -20.734 -11.078 1 98.31 171 PRO A CA 1
ATOM 1320 C C . PRO A 1 171 ? -9.891 -20.922 -9.711 1 98.31 171 PRO A C 1
ATOM 1322 O O . PRO A 1 171 ? -10.797 -20.156 -9.352 1 98.31 171 PRO A O 1
ATOM 1325 N N . ALA A 1 172 ? -9.469 -21.891 -8.914 1 98.75 172 ALA A N 1
ATOM 1326 C CA . ALA A 1 172 ? -10.039 -22.078 -7.582 1 98.75 172 ALA A CA 1
ATOM 1327 C C . ALA A 1 172 ? -9.242 -21.297 -6.535 1 98.75 172 ALA A C 1
ATOM 1329 O O . ALA A 1 172 ? -9.805 -20.531 -5.762 1 98.75 172 ALA A O 1
ATOM 1330 N N . ALA A 1 173 ? -7.934 -21.453 -6.598 1 98.5 173 ALA A N 1
ATOM 1331 C CA . ALA A 1 173 ? -7.078 -20.938 -5.535 1 98.5 173 ALA A CA 1
ATOM 1332 C C . ALA A 1 173 ? -7.012 -19.422 -5.57 1 98.5 173 ALA A C 1
ATOM 1334 O O . ALA A 1 173 ? -6.945 -18.766 -4.527 1 98.5 173 ALA A O 1
ATOM 1335 N N . MET A 1 174 ? -7.027 -18.828 -6.77 1 98 174 MET A N 1
ATOM 1336 C CA . MET A 1 174 ? -6.852 -17.375 -6.879 1 98 174 MET A CA 1
ATOM 1337 C C . MET A 1 174 ? -8.062 -16.641 -6.324 1 98 174 MET A C 1
ATOM 1339 O O . MET A 1 174 ? -7.922 -15.633 -5.633 1 98 174 MET A O 1
ATOM 1343 N N . ILE A 1 175 ? -9.242 -17.172 -6.578 1 98.44 175 ILE A N 1
ATOM 1344 C CA . ILE A 1 175 ? -10.414 -16.516 -6.031 1 98.44 175 ILE A CA 1
ATOM 1345 C C . ILE A 1 175 ? -10.508 -16.781 -4.527 1 98.44 175 ILE A C 1
ATOM 1347 O O . ILE A 1 175 ? -10.906 -15.898 -3.76 1 98.44 175 ILE A O 1
ATOM 1351 N N . ALA A 1 176 ? -10.172 -18.016 -4.094 1 98.81 176 ALA A N 1
ATOM 1352 C CA . ALA A 1 176 ? -10.18 -18.312 -2.66 1 98.81 176 ALA A CA 1
ATOM 1353 C C . ALA A 1 176 ? -9.234 -17.375 -1.906 1 98.81 176 ALA A C 1
ATOM 1355 O O . ALA A 1 176 ? -9.586 -16.859 -0.844 1 98.81 176 ALA A O 1
ATOM 1356 N N . ARG A 1 177 ? -8.117 -17.172 -2.504 1 98.38 177 ARG A N 1
ATOM 1357 C CA . ARG A 1 177 ? -7.062 -16.359 -1.907 1 98.38 177 ARG A CA 1
ATOM 1358 C C . ARG A 1 177 ? -7.516 -14.922 -1.732 1 98.38 177 ARG A C 1
ATOM 1360 O O . ARG A 1 177 ? -7.152 -14.266 -0.756 1 98.38 177 ARG A O 1
ATOM 1367 N N . LYS A 1 178 ? -8.328 -14.406 -2.629 1 98.75 178 LYS A N 1
ATOM 1368 C CA . LYS A 1 178 ? -8.719 -13 -2.615 1 98.75 178 LYS A CA 1
ATOM 1369 C C . LYS A 1 178 ? -10.062 -12.812 -1.917 1 98.75 178 LYS A C 1
ATOM 1371 O O . LYS A 1 178 ? -10.242 -11.859 -1.15 1 98.75 178 LYS A O 1
ATOM 1376 N N . LEU A 1 179 ? -10.992 -13.703 -2.121 1 98.88 179 LEU A N 1
ATOM 1377 C CA . LEU A 1 179 ? -12.352 -13.578 -1.618 1 98.88 179 LEU A CA 1
ATOM 1378 C C . LEU A 1 179 ? -12.406 -13.852 -0.12 1 98.88 179 LEU A C 1
ATOM 1380 O O . LEU A 1 179 ? -13.164 -13.203 0.608 1 98.88 179 LEU A O 1
ATOM 1384 N N . SER A 1 180 ? -11.594 -14.797 0.346 1 98.88 180 SER A N 1
ATOM 1385 C CA . SER A 1 180 ? -11.672 -15.242 1.733 1 98.88 180 SER A CA 1
ATOM 1386 C C . SER A 1 180 ? -11.344 -14.109 2.697 1 98.88 180 SER A C 1
ATOM 1388 O O . SER A 1 180 ? -12.094 -13.844 3.637 1 98.88 180 SER A O 1
ATOM 1390 N N . PRO A 1 181 ? -10.203 -13.422 2.459 1 98.81 181 PRO A N 1
ATOM 1391 C CA . PRO A 1 181 ? -9.93 -12.32 3.385 1 98.81 181 PRO A CA 1
ATOM 1392 C C . PRO A 1 181 ? -10.93 -11.18 3.26 1 98.81 181 PRO A C 1
ATOM 1394 O O . PRO A 1 181 ? -11.25 -10.523 4.254 1 98.81 181 PRO A O 1
ATOM 1397 N N . ALA A 1 182 ? -11.422 -10.906 2.059 1 98.81 182 ALA A N 1
ATOM 1398 C CA . ALA A 1 182 ? -12.438 -9.875 1.875 1 98.81 182 ALA A CA 1
ATOM 1399 C C . ALA A 1 182 ? -13.68 -10.172 2.705 1 98.81 182 ALA A C 1
ATOM 1401 O O . ALA A 1 182 ? -14.164 -9.312 3.447 1 98.81 182 ALA A O 1
ATOM 1402 N N . LEU A 1 183 ? -14.164 -11.414 2.629 1 98.88 183 LEU A N 1
ATOM 1403 C CA . LEU A 1 183 ? -15.328 -11.836 3.398 1 98.88 183 LEU A CA 1
ATOM 1404 C C . LEU A 1 183 ? -15.039 -11.797 4.895 1 98.88 183 LEU A C 1
ATOM 1406 O O . LEU A 1 183 ? -15.875 -11.344 5.684 1 98.88 183 LEU A O 1
ATOM 1410 N N . ALA A 1 184 ? -13.852 -12.211 5.242 1 98.81 184 ALA A N 1
ATOM 1411 C CA . ALA A 1 184 ? -13.469 -12.352 6.645 1 98.81 184 ALA A CA 1
ATOM 1412 C C . ALA A 1 184 ? -13.539 -11.016 7.375 1 98.81 184 ALA A C 1
ATOM 1414 O O . ALA A 1 184 ? -13.906 -10.961 8.555 1 98.81 184 ALA A O 1
ATOM 1415 N N . VAL A 1 185 ? -13.211 -9.898 6.668 1 98.5 185 VAL A N 1
ATOM 1416 C CA . VAL A 1 185 ? -13.047 -8.641 7.387 1 98.5 185 VAL A CA 1
ATOM 1417 C C . VAL A 1 185 ? -14.297 -7.773 7.211 1 98.5 185 VAL A C 1
ATOM 1419 O O . VAL A 1 185 ? -14.422 -6.723 7.844 1 98.5 185 VAL A O 1
ATOM 1422 N N . GLY A 1 186 ? -15.203 -8.164 6.258 1 98.69 186 GLY A N 1
ATOM 1423 C CA . GLY A 1 186 ? -16.453 -7.445 6.141 1 98.69 186 GLY A CA 1
ATOM 1424 C C . GLY A 1 186 ? -16.562 -6.625 4.867 1 98.69 186 GLY A C 1
ATOM 1425 O O . GLY A 1 186 ? -17.375 -5.699 4.781 1 98.69 186 GLY A O 1
ATOM 1426 N N . CYS A 1 187 ? -15.734 -6.891 3.881 1 98.88 187 CYS A N 1
ATOM 1427 C CA . CYS A 1 187 ? -15.797 -6.227 2.584 1 98.88 187 CYS A CA 1
ATOM 1428 C C . CYS A 1 187 ? -16.812 -6.906 1.673 1 98.88 187 CYS A C 1
ATOM 1430 O O . CYS A 1 187 ? -17.156 -8.07 1.886 1 98.88 187 CYS A O 1
ATOM 1432 N N . THR A 1 188 ? -17.297 -6.156 0.71 1 98.94 188 THR A N 1
ATOM 1433 C CA . THR A 1 188 ? -18.047 -6.723 -0.4 1 98.94 188 THR A CA 1
ATOM 1434 C C . THR A 1 188 ? -17.234 -6.691 -1.686 1 98.94 188 THR A C 1
ATOM 1436 O O . THR A 1 188 ? -16.234 -5.965 -1.778 1 98.94 188 THR A O 1
ATOM 1439 N N . SER A 1 189 ? -17.656 -7.574 -2.648 1 98.88 189 SER A N 1
ATOM 1440 C CA . SER A 1 189 ? -16.703 -7.75 -3.744 1 98.88 189 SER A CA 1
ATOM 1441 C C . SER A 1 189 ? -17.422 -7.781 -5.09 1 98.88 189 SER A C 1
ATOM 1443 O O . SER A 1 189 ? -18.594 -8.141 -5.168 1 98.88 189 SER A O 1
ATOM 1445 N N . VAL A 1 190 ? -16.75 -7.324 -6.078 1 98.94 190 VAL A N 1
ATOM 1446 C CA . VAL A 1 190 ? -17.031 -7.566 -7.492 1 98.94 190 VAL A CA 1
ATOM 1447 C C . VAL A 1 190 ? -15.875 -8.352 -8.117 1 98.94 190 VAL A C 1
ATOM 1449 O O . VAL A 1 190 ? -14.758 -7.836 -8.234 1 98.94 190 VAL A O 1
ATOM 1452 N N . VAL A 1 191 ? -16.172 -9.555 -8.539 1 98.88 191 VAL A N 1
ATOM 1453 C CA . VAL A 1 191 ? -15.172 -10.469 -9.062 1 98.88 191 VAL A CA 1
ATOM 1454 C C . VAL A 1 191 ? -15.211 -10.461 -10.594 1 98.88 191 VAL A C 1
ATOM 1456 O O . VAL A 1 191 ? -16.281 -10.578 -11.188 1 98.88 191 VAL A O 1
ATOM 1459 N N . LYS A 1 192 ? -14.125 -10.219 -11.203 1 98.69 192 LYS A N 1
ATOM 1460 C CA . LYS A 1 192 ? -13.977 -10.453 -12.641 1 98.69 192 LYS A CA 1
ATOM 1461 C C . LYS A 1 192 ? -13.227 -11.758 -12.906 1 98.69 192 LYS A C 1
ATOM 1463 O O . LYS A 1 192 ? -12.031 -11.859 -12.625 1 98.69 192 LYS A O 1
ATOM 1468 N N . VAL A 1 193 ? -13.82 -12.711 -13.492 1 97.62 193 VAL A N 1
ATOM 1469 C CA . VAL A 1 193 ? -13.219 -14.023 -13.758 1 97.62 193 VAL A CA 1
ATOM 1470 C C . VAL A 1 193 ? -12.562 -14.023 -15.133 1 97.62 193 VAL A C 1
ATOM 1472 O O . VAL A 1 193 ? -12.969 -13.273 -16.031 1 97.62 193 VAL A O 1
ATOM 1475 N N . PRO A 1 194 ? -11.539 -14.82 -15.289 1 97.56 194 PRO A N 1
ATOM 1476 C CA . PRO A 1 194 ? -10.977 -14.961 -16.641 1 97.56 194 PRO A CA 1
ATOM 1477 C C . PRO A 1 194 ? -11.914 -15.688 -17.594 1 97.56 194 PRO A C 1
ATOM 1479 O O . PRO A 1 194 ? -12.641 -16.594 -17.188 1 97.56 194 PRO A O 1
ATOM 1482 N N . SER A 1 195 ? -11.867 -15.32 -18.828 1 98.19 195 SER A N 1
ATOM 1483 C CA . SER A 1 195 ? -12.758 -15.922 -19.812 1 98.19 195 SER A CA 1
ATOM 1484 C C . SER A 1 195 ? -12.375 -17.375 -20.094 1 98.19 195 SER A C 1
ATOM 1486 O O . SER A 1 195 ? -13.211 -18.172 -20.516 1 98.19 195 SER A O 1
ATOM 1488 N N . GLU A 1 196 ? -11.148 -17.766 -19.781 1 98 196 GLU A N 1
ATOM 1489 C CA . GLU A 1 196 ? -10.672 -19.125 -20.062 1 98 196 GLU A CA 1
ATOM 1490 C C . GLU A 1 196 ? -11.258 -20.125 -19.062 1 98 196 GLU A C 1
ATOM 1492 O O . GLU A 1 196 ? -11.477 -21.281 -19.406 1 98 196 GLU A O 1
ATOM 1497 N N . THR A 1 197 ? -11.422 -19.609 -17.781 1 98.62 197 THR A N 1
ATOM 1498 C CA . THR A 1 197 ? -11.773 -20.562 -16.734 1 98.62 197 THR A CA 1
ATOM 1499 C C . THR A 1 197 ? -12.805 -19.969 -15.773 1 98.62 197 THR A C 1
ATOM 1501 O O . THR A 1 197 ? -12.57 -19.906 -14.57 1 98.62 197 THR A O 1
ATOM 1504 N N . PRO A 1 198 ? -13.961 -19.625 -16.172 1 98.81 198 PRO A N 1
ATOM 1505 C CA . PRO A 1 198 ? -14.93 -18.953 -15.305 1 98.81 198 PRO A CA 1
ATOM 1506 C C . PRO A 1 198 ? -15.695 -19.922 -14.406 1 98.81 198 PRO A C 1
ATOM 1508 O O . PRO A 1 198 ? -16.188 -19.531 -13.344 1 98.81 198 PRO A O 1
ATOM 1511 N N . PHE A 1 199 ? -15.82 -21.188 -14.82 1 98.81 199 PHE A N 1
ATOM 1512 C CA . PHE A 1 199 ? -16.812 -22.094 -14.25 1 98.81 199 PHE A CA 1
ATOM 1513 C C . PHE A 1 199 ? -16.438 -22.484 -12.828 1 98.81 199 PHE A C 1
ATOM 1515 O O . PHE A 1 199 ? -17.297 -22.594 -11.953 1 98.81 199 PHE A O 1
ATOM 1522 N N . THR A 1 200 ? -15.148 -22.703 -12.57 1 98.81 200 THR A N 1
ATOM 1523 C CA . THR A 1 200 ? -14.68 -23.078 -11.234 1 98.81 200 THR A CA 1
ATOM 1524 C C . THR A 1 200 ? -15.031 -21.984 -10.227 1 98.81 200 THR A C 1
ATOM 1526 O O . THR A 1 200 ? -15.578 -22.266 -9.156 1 98.81 200 THR A O 1
ATOM 1529 N N . THR A 1 201 ? -14.742 -20.719 -10.547 1 98.62 201 THR A N 1
ATOM 1530 C CA . THR A 1 201 ? -15.039 -19.594 -9.664 1 98.62 201 THR A CA 1
ATOM 1531 C C . THR A 1 201 ? -16.531 -19.469 -9.438 1 98.62 201 THR A C 1
ATOM 1533 O O . THR A 1 201 ? -16.984 -19.25 -8.305 1 98.62 201 THR A O 1
ATOM 1536 N N . LEU A 1 202 ? -17.297 -19.625 -10.492 1 98.88 202 LEU A N 1
ATOM 1537 C CA . LEU A 1 202 ? -18.75 -19.516 -10.383 1 98.88 202 LEU A CA 1
ATOM 1538 C C . LEU A 1 202 ? -19.312 -20.594 -9.461 1 98.88 202 LEU A C 1
ATOM 1540 O O . LEU A 1 202 ? -20.219 -20.328 -8.672 1 98.88 202 LEU A O 1
ATOM 1544 N N . ALA A 1 203 ? -18.766 -21.812 -9.555 1 98.88 203 ALA A N 1
ATOM 1545 C CA . ALA A 1 203 ? -19.156 -22.891 -8.656 1 98.88 203 ALA A CA 1
ATOM 1546 C C . ALA A 1 203 ? -18.844 -22.547 -7.207 1 98.88 203 ALA A C 1
ATOM 1548 O O . ALA A 1 203 ? -19.656 -22.781 -6.309 1 98.88 203 ALA A O 1
ATOM 1549 N N . ILE A 1 204 ? -17.688 -21.984 -6.961 1 98.94 204 ILE A N 1
ATOM 1550 C CA . ILE A 1 204 ? -17.266 -21.594 -5.617 1 98.94 204 ILE A CA 1
ATOM 1551 C C . ILE A 1 204 ? -18.188 -20.516 -5.07 1 98.94 204 ILE A C 1
ATOM 1553 O O . ILE A 1 204 ? -18.562 -20.547 -3.898 1 98.94 204 ILE A O 1
ATOM 1557 N N . VAL A 1 205 ? -18.562 -19.562 -5.879 1 98.81 205 VAL A N 1
ATOM 1558 C CA . VAL A 1 205 ? -19.453 -18.469 -5.473 1 98.81 205 VAL A CA 1
ATOM 1559 C C . VAL A 1 205 ? -20.828 -19.031 -5.125 1 98.81 205 VAL A C 1
ATOM 1561 O O . VAL A 1 205 ? -21.469 -18.594 -4.168 1 98.81 205 VAL A O 1
ATOM 1564 N N . GLU A 1 206 ? -21.281 -20.031 -5.887 1 98.81 206 GLU A N 1
ATOM 1565 C CA . GLU A 1 206 ? -22.531 -20.719 -5.543 1 98.81 206 GLU A CA 1
ATOM 1566 C C . GLU A 1 206 ? -22.438 -21.375 -4.168 1 98.81 206 GLU A C 1
ATOM 1568 O O . GLU A 1 206 ? -23.375 -21.281 -3.371 1 98.81 206 GLU A O 1
ATOM 1573 N N . LEU A 1 207 ? -21.328 -22.031 -3.926 1 98.94 207 LEU A N 1
ATOM 1574 C CA . LEU A 1 207 ? -21.141 -22.656 -2.621 1 98.94 207 LEU A CA 1
ATOM 1575 C C . LEU A 1 207 ? -21.109 -21.609 -1.517 1 98.94 207 LEU A C 1
ATOM 1577 O O . LEU A 1 207 ? -21.578 -21.859 -0.402 1 98.94 207 LEU A O 1
ATOM 1581 N N . ALA A 1 208 ? -20.562 -20.422 -1.785 1 98.94 208 ALA A N 1
ATOM 1582 C CA . ALA A 1 208 ? -20.594 -19.328 -0.824 1 98.94 208 ALA A CA 1
ATOM 1583 C C . ALA A 1 208 ? -22.031 -18.875 -0.548 1 98.94 208 ALA A C 1
ATOM 1585 O O . ALA A 1 208 ? -22.391 -18.594 0.598 1 98.94 208 ALA A O 1
ATOM 1586 N N . ARG A 1 209 ? -22.812 -18.781 -1.599 1 98.69 209 ARG A N 1
ATOM 1587 C CA . ARG A 1 209 ? -24.219 -18.438 -1.432 1 98.69 209 ARG A CA 1
ATOM 1588 C C . ARG A 1 209 ? -24.938 -19.469 -0.569 1 98.69 209 ARG A C 1
ATOM 1590 O O . ARG A 1 209 ? -25.672 -19.109 0.346 1 98.69 209 ARG A O 1
ATOM 1597 N N . ARG A 1 210 ? -24.672 -20.75 -0.827 1 98.75 210 ARG A N 1
ATOM 1598 C CA . ARG A 1 210 ? -25.266 -21.828 -0.048 1 98.75 210 ARG A CA 1
ATOM 1599 C C . ARG A 1 210 ? -24.812 -21.766 1.405 1 98.75 210 ARG A C 1
ATOM 1601 O O . ARG A 1 210 ? -25.531 -22.188 2.309 1 98.75 210 ARG A O 1
ATOM 1608 N N . ALA A 1 211 ? -23.609 -21.25 1.581 1 98.81 211 ALA A N 1
ATOM 1609 C CA . ALA A 1 211 ? -23.047 -21.125 2.922 1 98.81 211 ALA A CA 1
ATOM 1610 C C . ALA A 1 211 ? -23.719 -19.984 3.689 1 98.81 211 ALA A C 1
ATOM 1612 O O . ALA A 1 211 ? -23.5 -19.828 4.891 1 98.81 211 ALA A O 1
ATOM 1613 N N . GLY A 1 212 ? -24.516 -19.172 2.98 1 98.56 212 GLY A N 1
ATOM 1614 C CA . GLY A 1 212 ? -25.312 -18.156 3.654 1 98.56 212 GLY A CA 1
ATOM 1615 C C . GLY A 1 212 ? -24.797 -16.75 3.441 1 98.56 212 GLY A C 1
ATOM 1616 O O . GLY A 1 212 ? -25.312 -15.797 4.023 1 98.56 212 GLY A O 1
ATOM 1617 N N . VAL A 1 213 ? -23.766 -16.516 2.637 1 98.81 213 VAL A N 1
ATOM 1618 C CA . VAL A 1 213 ? -23.281 -15.172 2.35 1 98.81 213 VAL A CA 1
ATOM 1619 C C . VAL A 1 213 ? -24.422 -14.344 1.742 1 98.81 213 VAL A C 1
ATOM 1621 O O . VAL A 1 213 ? -25.047 -14.766 0.774 1 98.81 213 VAL A O 1
ATOM 1624 N N . PRO A 1 214 ? -24.688 -13.156 2.24 1 98.75 214 PRO A N 1
ATOM 1625 C CA . PRO A 1 214 ? -25.844 -12.375 1.813 1 98.75 214 PRO A CA 1
ATOM 1626 C C . PRO A 1 214 ? -25.75 -11.922 0.357 1 98.75 214 PRO A C 1
ATOM 1628 O O . PRO A 1 214 ? -24.656 -11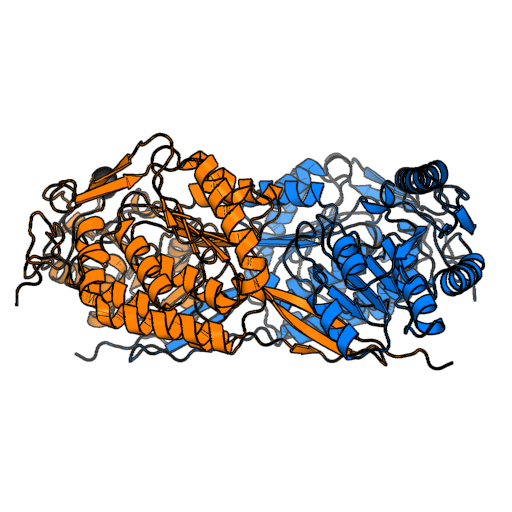.805 -0.186 1 98.75 214 PRO A O 1
ATOM 1631 N N . ASP A 1 215 ? -26.922 -11.625 -0.233 1 98.69 215 ASP A N 1
ATOM 1632 C CA . ASP A 1 215 ? -27 -11.117 -1.599 1 98.69 215 ASP A CA 1
ATOM 1633 C C . ASP A 1 215 ? -26.234 -9.805 -1.744 1 98.69 215 ASP A C 1
ATOM 1635 O O . ASP A 1 215 ? -26.281 -8.953 -0.859 1 98.69 215 ASP A O 1
ATOM 1639 N N . GLY A 1 216 ? -25.516 -9.688 -2.789 1 98.81 216 GLY A N 1
ATOM 1640 C CA . GLY A 1 216 ? -24.797 -8.461 -3.094 1 98.81 216 GLY A CA 1
ATOM 1641 C C . GLY A 1 216 ? -23.406 -8.422 -2.506 1 98.81 216 GLY A C 1
ATOM 1642 O O . GLY A 1 216 ? -22.578 -7.598 -2.914 1 98.81 216 GLY A O 1
ATOM 1643 N N . VAL A 1 217 ? -23.031 -9.25 -1.491 1 98.94 217 VAL A N 1
ATOM 1644 C CA . VAL A 1 217 ? -21.719 -9.273 -0.87 1 98.94 217 VAL A CA 1
ATOM 1645 C C . VAL A 1 217 ? -20.688 -9.781 -1.873 1 98.94 217 VAL A C 1
ATOM 1647 O O . VAL A 1 217 ? -19.547 -9.305 -1.899 1 98.94 217 VAL A O 1
ATOM 1650 N N . ILE A 1 218 ? -21.094 -10.75 -2.658 1 98.94 218 ILE A N 1
ATOM 1651 C CA . ILE A 1 218 ? -20.281 -11.227 -3.771 1 98.94 218 ILE A CA 1
ATOM 1652 C C . ILE A 1 218 ? -21.031 -11 -5.086 1 98.94 218 ILE A C 1
ATOM 1654 O O . ILE A 1 218 ? -22.188 -11.375 -5.227 1 98.94 218 ILE A O 1
ATOM 1658 N N . ASN A 1 219 ? -20.422 -10.32 -5.984 1 98.94 219 ASN A N 1
ATOM 1659 C CA . ASN A 1 219 ? -20.875 -10.164 -7.363 1 98.94 219 ASN A CA 1
ATOM 1660 C C . ASN A 1 219 ? -19.797 -10.625 -8.352 1 98.94 219 ASN A C 1
ATOM 1662 O O . ASN A 1 219 ? -18.609 -10.469 -8.094 1 98.94 219 ASN A O 1
ATOM 1666 N N . VAL A 1 220 ? -20.234 -11.227 -9.469 1 98.88 220 VAL A N 1
ATOM 1667 C CA . VAL A 1 220 ? -19.281 -11.773 -10.43 1 98.88 220 VAL A CA 1
ATOM 1668 C C . VAL A 1 220 ? -19.625 -11.273 -11.828 1 98.88 220 VAL A C 1
ATOM 1670 O O . VAL A 1 220 ? -20.766 -11.344 -12.266 1 98.88 220 VAL A O 1
ATOM 1673 N N . ILE A 1 221 ? -18.625 -10.789 -12.484 1 98.88 221 ILE A N 1
ATOM 1674 C CA . ILE A 1 221 ? -18.734 -10.344 -13.875 1 98.88 221 ILE A CA 1
ATOM 1675 C C . ILE A 1 221 ? -17.969 -11.312 -14.781 1 98.88 221 ILE A C 1
ATOM 1677 O O . ILE A 1 221 ? -16.797 -11.594 -14.555 1 98.88 221 ILE A O 1
ATOM 1681 N N . THR A 1 222 ? -18.641 -11.852 -15.812 1 98.69 222 THR A N 1
ATOM 1682 C CA . THR A 1 222 ? -18.016 -12.602 -16.891 1 98.69 222 THR A CA 1
ATOM 1683 C C . THR A 1 222 ? -17.906 -11.742 -18.156 1 98.69 222 THR A C 1
ATOM 1685 O O . THR A 1 222 ? -18.859 -11.055 -18.531 1 98.69 222 THR A O 1
ATOM 1688 N N . THR A 1 223 ? -16.766 -11.695 -18.703 1 98.38 223 THR A N 1
ATOM 1689 C CA . THR A 1 223 ? -16.594 -10.898 -19.922 1 98.38 223 THR A CA 1
ATOM 1690 C C . THR A 1 223 ? -15.367 -11.375 -20.703 1 98.38 223 THR A C 1
ATOM 1692 O O . THR A 1 223 ? -14.461 -11.992 -20.125 1 98.38 223 THR A O 1
ATOM 1695 N N . ASP A 1 224 ? -15.383 -11.203 -22 1 97.88 224 ASP A N 1
ATOM 1696 C CA . ASP A 1 224 ? -14.258 -11.508 -22.875 1 97.88 224 ASP A CA 1
ATOM 1697 C C . ASP A 1 224 ? -13.906 -10.312 -23.75 1 97.88 224 ASP A C 1
ATOM 1699 O O . ASP A 1 224 ? -12.844 -9.703 -23.594 1 97.88 224 ASP A O 1
ATOM 1703 N N . LYS A 1 225 ? -14.867 -9.844 -24.562 1 97.44 225 LYS A N 1
ATOM 1704 C CA . LYS A 1 225 ? -14.609 -8.773 -25.531 1 97.44 225 LYS A CA 1
ATOM 1705 C C . LYS A 1 225 ? -14.594 -7.41 -24.844 1 97.44 225 LYS A C 1
ATOM 1707 O O . LYS A 1 225 ? -14.008 -6.457 -25.375 1 97.44 225 LYS A O 1
ATOM 1712 N N . HIS A 1 226 ? -15.195 -7.324 -23.703 1 97.19 226 HIS A N 1
ATOM 1713 C CA . HIS A 1 226 ? -15.305 -6.035 -23.031 1 97.19 226 HIS A CA 1
ATOM 1714 C C . HIS A 1 226 ? -14.312 -5.93 -21.875 1 97.19 226 HIS A C 1
ATOM 1716 O O . HIS A 1 226 ? -14.5 -5.113 -20.969 1 97.19 226 HIS A O 1
ATOM 1722 N N . LEU A 1 227 ? -13.289 -6.695 -21.938 1 97.25 227 LEU A N 1
ATOM 1723 C CA . LEU A 1 227 ? -12.344 -6.836 -20.828 1 97.25 227 LEU A CA 1
ATOM 1724 C C . LEU A 1 227 ? -11.758 -5.484 -20.438 1 97.25 227 LEU A C 1
ATOM 1726 O O . LEU A 1 227 ? -11.719 -5.145 -19.25 1 97.25 227 LEU A O 1
ATOM 1730 N N . GLN A 1 228 ? -11.344 -4.684 -21.328 1 96.81 228 GLN A N 1
ATOM 1731 C CA . GLN A 1 228 ? -10.664 -3.42 -21.062 1 96.81 228 GLN A CA 1
ATOM 1732 C C . GLN A 1 228 ? -11.617 -2.412 -20.406 1 96.81 228 GLN A C 1
ATOM 1734 O O . GLN A 1 228 ? -11.258 -1.753 -19.438 1 96.81 228 GLN A O 1
ATOM 1739 N N . GLU A 1 229 ? -12.828 -2.297 -20.922 1 97.5 229 GLU A N 1
ATOM 1740 C CA . GLU A 1 229 ? -13.797 -1.343 -20.391 1 97.5 229 GLU A CA 1
ATOM 1741 C C . GLU A 1 229 ? -14.266 -1.754 -19 1 97.5 229 GLU A C 1
ATOM 1743 O O . GLU A 1 229 ? -14.461 -0.904 -18.125 1 97.5 229 GLU A O 1
ATOM 1748 N N . VAL A 1 230 ? -14.492 -3.053 -18.844 1 98.12 230 VAL A N 1
ATOM 1749 C CA . VAL A 1 230 ? -14.891 -3.59 -17.547 1 98.12 230 VAL A CA 1
ATOM 1750 C C . VAL A 1 230 ? -13.789 -3.338 -16.516 1 98.12 230 VAL A C 1
ATOM 1752 O O . VAL A 1 230 ? -14.055 -2.859 -15.406 1 98.12 230 VAL A O 1
ATOM 1755 N N . GLY A 1 231 ? -12.555 -3.648 -16.938 1 98.19 231 GLY A N 1
ATOM 1756 C CA . GLY A 1 231 ? -11.43 -3.379 -16.062 1 98.19 231 GLY A CA 1
ATOM 1757 C C . GLY A 1 231 ? -11.305 -1.916 -15.68 1 98.19 231 GLY A C 1
ATOM 1758 O O . GLY A 1 231 ? -11.078 -1.593 -14.516 1 98.19 231 GLY A O 1
ATOM 1759 N N . LYS A 1 232 ? -11.445 -1.057 -16.594 1 98.44 232 LYS A N 1
ATOM 1760 C CA . LYS A 1 232 ? -11.352 0.38 -16.359 1 98.44 232 LYS A CA 1
ATOM 1761 C C . LYS A 1 232 ? -12.43 0.838 -15.375 1 98.44 232 LYS A C 1
ATOM 1763 O O . LYS A 1 232 ? -12.164 1.647 -14.484 1 98.44 232 LYS A O 1
ATOM 1768 N N . GLU A 1 233 ? -13.68 0.325 -15.492 1 98.69 233 GLU A N 1
ATOM 1769 C CA . GLU A 1 233 ? -14.773 0.669 -14.594 1 98.69 233 GLU A CA 1
ATOM 1770 C C . GLU A 1 233 ? -14.461 0.241 -13.156 1 98.69 233 GLU A C 1
ATOM 1772 O O . GLU A 1 233 ? -14.695 0.996 -12.211 1 98.69 233 GLU A O 1
ATOM 1777 N N . LEU A 1 234 ? -13.93 -0.928 -13.023 1 98.81 234 LEU A N 1
ATOM 1778 C CA . LEU A 1 234 ? -13.57 -1.446 -11.711 1 98.81 234 LEU A CA 1
ATOM 1779 C C . LEU A 1 234 ? -12.477 -0.596 -11.07 1 98.81 234 LEU A C 1
ATOM 1781 O O . LEU A 1 234 ? -12.43 -0.46 -9.844 1 98.81 234 LEU A O 1
ATOM 1785 N N . CYS A 1 235 ? -11.586 0.015 -11.883 1 98.62 235 CYS A N 1
ATOM 1786 C CA . CYS A 1 235 ? -10.422 0.737 -11.383 1 98.62 235 CYS A CA 1
ATOM 1787 C C . CYS A 1 235 ? -10.75 2.205 -11.148 1 98.62 235 CYS A C 1
ATOM 1789 O O . CYS A 1 235 ? -10.102 2.867 -10.328 1 98.62 235 CYS A O 1
ATOM 1791 N N . THR A 1 236 ? -11.758 2.758 -11.836 1 98.38 236 THR A N 1
ATOM 1792 C CA . THR A 1 236 ? -11.945 4.203 -11.797 1 98.38 236 THR A CA 1
ATOM 1793 C C . THR A 1 236 ? -13.219 4.562 -11.039 1 98.38 236 THR A C 1
ATOM 1795 O O . THR A 1 236 ? -13.406 5.715 -10.633 1 98.38 236 THR A O 1
ATOM 1798 N N . ASN A 1 237 ? -14.164 3.602 -10.836 1 98.62 237 ASN A N 1
ATOM 1799 C CA . ASN A 1 237 ? -15.391 3.871 -10.094 1 98.62 237 ASN A CA 1
ATOM 1800 C C . ASN A 1 237 ? -15.094 4.242 -8.641 1 98.62 237 ASN A C 1
ATOM 1802 O O . ASN A 1 237 ? -14.445 3.486 -7.922 1 98.62 237 ASN A O 1
ATOM 1806 N N . PRO A 1 238 ? -15.562 5.383 -8.172 1 97.31 238 PRO A N 1
ATOM 1807 C CA . PRO A 1 238 ? -15.211 5.859 -6.832 1 97.31 238 PRO A CA 1
ATOM 1808 C C . PRO A 1 238 ? -15.828 5 -5.723 1 97.31 238 PRO A C 1
ATOM 1810 O O . PRO A 1 238 ? -15.43 5.117 -4.559 1 97.31 238 PRO A O 1
ATOM 1813 N N . LEU A 1 239 ? -16.781 4.125 -6.062 1 98.12 239 LEU A N 1
ATOM 1814 C CA . LEU A 1 239 ? -17.406 3.27 -5.055 1 98.12 239 LEU A CA 1
ATOM 1815 C C . LEU A 1 239 ? -16.516 2.078 -4.73 1 98.12 239 LEU A C 1
ATOM 1817 O O . LEU A 1 239 ? -16.719 1.393 -3.729 1 98.12 239 LEU A O 1
ATOM 1821 N N . VAL A 1 240 ? -15.555 1.803 -5.625 1 98.69 240 VAL A N 1
ATOM 1822 C CA . VAL A 1 240 ? -14.586 0.739 -5.375 1 98.69 240 VAL A CA 1
ATOM 1823 C C . VAL A 1 240 ? -13.383 1.302 -4.621 1 98.69 240 VAL A C 1
ATOM 1825 O O . VAL A 1 240 ? -12.781 2.291 -5.047 1 98.69 240 VAL A O 1
ATOM 1828 N N . HIS A 1 241 ? -13.023 0.608 -3.541 1 98.12 241 HIS A N 1
ATOM 1829 C CA . HIS A 1 241 ? -12.008 1.198 -2.678 1 98.12 241 HIS A CA 1
ATOM 1830 C C . HIS A 1 241 ? -10.703 0.409 -2.744 1 98.12 241 HIS A C 1
ATOM 1832 O O . HIS A 1 241 ? -9.656 0.885 -2.287 1 98.12 241 HIS A O 1
ATOM 1838 N N . LYS A 1 242 ? -10.734 -0.755 -3.318 1 98.5 242 LYS A N 1
ATOM 1839 C CA . LYS A 1 242 ? -9.547 -1.583 -3.482 1 98.5 242 LYS A CA 1
ATOM 1840 C C . LYS A 1 242 ? -9.641 -2.445 -4.738 1 98.5 242 LYS A C 1
ATOM 1842 O O . LYS A 1 242 ? -10.727 -2.916 -5.094 1 98.5 242 LYS A O 1
ATOM 1847 N N . VAL A 1 243 ? -8.5 -2.639 -5.359 1 98.75 243 VAL A N 1
ATOM 1848 C CA . VAL A 1 243 ? -8.383 -3.578 -6.473 1 98.75 243 VAL A CA 1
ATOM 1849 C C . VAL A 1 243 ? -7.277 -4.59 -6.176 1 98.75 243 VAL A C 1
ATOM 1851 O O . VAL A 1 243 ? -6.164 -4.211 -5.801 1 98.75 243 VAL A O 1
ATOM 1854 N N . SER A 1 244 ? -7.562 -5.832 -6.156 1 98.81 244 SER A N 1
ATOM 1855 C CA . SER A 1 244 ? -6.594 -6.922 -6.113 1 98.81 244 SER A CA 1
ATOM 1856 C C . SER A 1 244 ? -6.492 -7.625 -7.465 1 98.81 244 SER A C 1
ATOM 1858 O O . SER A 1 244 ? -7.5 -8.102 -8 1 98.81 244 SER A O 1
ATOM 1860 N N . PHE A 1 245 ? -5.277 -7.613 -8.016 1 98.75 245 PHE A N 1
ATOM 1861 C CA . PHE A 1 245 ? -5.086 -8.156 -9.352 1 98.75 245 PHE A CA 1
ATOM 1862 C C . PHE A 1 245 ? -3.92 -9.141 -9.375 1 98.75 245 PHE A C 1
ATOM 1864 O O . PHE A 1 245 ? -2.846 -8.844 -8.844 1 98.75 245 PHE A O 1
ATOM 1871 N N . THR A 1 246 ? -4.109 -10.25 -9.883 1 98.44 246 THR A N 1
ATOM 1872 C CA . THR A 1 246 ? -3.057 -11.188 -10.25 1 98.44 246 THR A CA 1
ATOM 1873 C C . THR A 1 246 ? -3.021 -11.398 -11.766 1 98.44 246 THR A C 1
ATOM 1875 O O . THR A 1 246 ? -4.035 -11.758 -12.367 1 98.44 246 THR A O 1
ATOM 1878 N N . GLY A 1 247 ? -1.923 -11.125 -12.406 1 96.94 247 GLY A N 1
ATOM 1879 C CA . GLY A 1 247 ? -1.785 -11.258 -13.844 1 96.94 247 GLY A CA 1
ATOM 1880 C C . GLY A 1 247 ? -0.47 -10.719 -14.375 1 96.94 247 GLY A C 1
ATOM 1881 O O . GLY A 1 247 ? 0.551 -10.773 -13.688 1 96.94 247 GLY A O 1
ATOM 1882 N N . SER A 1 248 ? -0.445 -10.273 -15.625 1 95.88 248 SER A N 1
ATOM 1883 C CA . SER A 1 248 ? 0.791 -9.82 -16.25 1 95.88 248 SER A CA 1
ATOM 1884 C C . SER A 1 248 ? 1.208 -8.445 -15.727 1 95.88 248 SER A C 1
ATOM 1886 O O . SER A 1 248 ? 0.362 -7.648 -15.32 1 95.88 248 SER A O 1
ATOM 1888 N N . THR A 1 249 ? 2.492 -8.211 -15.766 1 96.69 249 THR A N 1
ATOM 1889 C CA . THR A 1 249 ? 3.057 -6.938 -15.32 1 96.69 249 THR A CA 1
ATOM 1890 C C . THR A 1 249 ? 2.504 -5.781 -16.156 1 96.69 249 THR A C 1
ATOM 1892 O O . THR A 1 249 ? 2.143 -4.738 -15.609 1 96.69 249 THR A O 1
ATOM 1895 N N . ARG A 1 250 ? 2.395 -5.98 -17.422 1 96.62 250 ARG A N 1
ATOM 1896 C CA . ARG A 1 250 ? 1.898 -4.938 -18.312 1 96.62 250 ARG A CA 1
ATOM 1897 C C . ARG A 1 250 ? 0.495 -4.496 -17.922 1 96.62 250 ARG A C 1
ATOM 1899 O O . ARG A 1 250 ? 0.226 -3.297 -17.797 1 96.62 250 ARG A O 1
ATOM 1906 N N . VAL A 1 251 ? -0.384 -5.461 -17.703 1 97.56 251 VAL A N 1
ATOM 1907 C CA . VAL A 1 251 ? -1.758 -5.148 -17.328 1 97.56 251 VAL A CA 1
ATOM 1908 C C . VAL A 1 251 ? -1.783 -4.543 -15.922 1 97.56 251 VAL A C 1
ATOM 1910 O O . VAL A 1 251 ? -2.543 -3.611 -15.656 1 97.56 251 VAL A O 1
ATOM 1913 N N . GLY A 1 252 ? -0.95 -5.117 -15.008 1 98.19 252 GLY A N 1
ATOM 1914 C CA . GLY A 1 252 ? -0.849 -4.551 -13.672 1 98.19 252 GLY A CA 1
ATOM 1915 C C . GLY A 1 252 ? -0.513 -3.07 -13.68 1 98.19 252 GLY A C 1
ATOM 1916 O O . GLY A 1 252 ? -1.107 -2.291 -12.93 1 98.19 252 GLY A O 1
ATOM 1917 N N . LYS A 1 253 ? 0.444 -2.656 -14.516 1 98.25 253 LYS A N 1
ATOM 1918 C CA . LYS A 1 253 ? 0.833 -1.256 -14.641 1 98.25 253 LYS A CA 1
ATOM 1919 C C . LYS A 1 253 ? -0.327 -0.407 -15.156 1 98.25 253 LYS A C 1
ATOM 1921 O O . LYS A 1 253 ? -0.557 0.701 -14.664 1 98.25 253 LYS A O 1
ATOM 1926 N N . LEU A 1 254 ? -1.043 -0.931 -16.094 1 98.31 254 LEU A N 1
ATOM 1927 C CA . LEU A 1 254 ? -2.197 -0.233 -16.641 1 98.31 254 LEU A CA 1
ATOM 1928 C C . LEU A 1 254 ? -3.262 -0.008 -15.578 1 98.31 254 LEU A C 1
ATOM 1930 O O . LEU A 1 254 ? -3.803 1.093 -15.453 1 98.31 254 LEU A O 1
ATOM 1934 N N . LEU A 1 255 ? -3.598 -1.075 -14.859 1 98.56 255 LEU A N 1
ATOM 1935 C CA . LEU A 1 255 ? -4.609 -0.978 -13.812 1 98.56 255 LEU A CA 1
ATOM 1936 C C . LEU A 1 255 ? -4.168 -0.009 -12.719 1 98.56 255 LEU A C 1
ATOM 1938 O O . LEU A 1 255 ? -4.984 0.754 -12.195 1 98.56 255 LEU A O 1
ATOM 1942 N N . ALA A 1 256 ? -2.885 -0.06 -12.344 1 98.5 256 ALA A N 1
ATOM 1943 C CA . ALA A 1 256 ? -2.357 0.867 -11.344 1 98.5 256 ALA A CA 1
ATOM 1944 C C . ALA A 1 256 ? -2.533 2.314 -11.797 1 98.5 256 ALA A C 1
ATOM 1946 O O . ALA A 1 256 ? -2.91 3.176 -11 1 98.5 256 ALA A O 1
ATOM 1947 N N . GLU A 1 257 ? -2.223 2.566 -13.016 1 98.44 257 GLU A N 1
ATOM 1948 C CA . GLU A 1 257 ? -2.416 3.9 -13.578 1 98.44 257 GLU A CA 1
ATOM 1949 C C . GLU A 1 257 ? -3.875 4.34 -13.469 1 98.44 257 GLU A C 1
ATOM 1951 O O . GLU A 1 257 ? -4.16 5.465 -13.055 1 98.44 257 GLU A O 1
ATOM 1956 N N . GLN A 1 258 ? -4.785 3.467 -13.812 1 98.5 258 GLN A N 1
ATOM 1957 C CA . GLN A 1 258 ? -6.211 3.77 -13.797 1 98.5 258 GLN A CA 1
ATOM 1958 C C . GLN A 1 258 ? -6.703 4.008 -12.367 1 98.5 258 GLN A C 1
ATOM 1960 O O . GLN A 1 258 ? -7.504 4.914 -12.125 1 98.5 258 GLN A O 1
ATOM 1965 N N . CYS A 1 259 ? -6.211 3.211 -11.422 1 98.44 259 CYS A N 1
ATOM 1966 C CA . CYS A 1 259 ? -6.641 3.291 -10.031 1 98.44 259 CYS A CA 1
ATOM 1967 C C . CYS A 1 259 ? -6.164 4.586 -9.383 1 98.44 259 CYS A C 1
ATOM 1969 O O . CYS A 1 259 ? -6.664 4.98 -8.328 1 98.44 259 CYS A O 1
ATOM 1971 N N . SER A 1 260 ? -5.141 5.277 -10 1 97.88 260 SER A N 1
ATOM 1972 C CA . SER A 1 260 ? -4.57 6.496 -9.438 1 97.88 260 SER A CA 1
ATOM 1973 C C . SER A 1 260 ? -5.602 7.617 -9.375 1 97.88 260 SER A C 1
ATOM 1975 O O . SER A 1 260 ? -5.496 8.523 -8.555 1 97.88 260 SER A O 1
ATOM 1977 N N . SER A 1 261 ? -6.688 7.555 -10.164 1 97.31 261 SER A N 1
ATOM 1978 C CA . SER A 1 261 ? -7.672 8.625 -10.266 1 97.31 261 SER A CA 1
ATOM 1979 C C . SER A 1 261 ? -8.516 8.727 -9 1 97.31 261 SER A C 1
ATOM 1981 O O . SER A 1 261 ? -9.078 9.781 -8.703 1 97.31 261 SER A O 1
ATOM 1983 N N . THR A 1 262 ? -8.625 7.586 -8.234 1 96.31 262 THR A N 1
ATOM 1984 C CA . THR A 1 262 ? -9.43 7.582 -7.016 1 96.31 262 THR A CA 1
ATOM 1985 C C . THR A 1 262 ? -8.602 7.105 -5.828 1 96.31 262 THR A C 1
ATOM 1987 O O . THR A 1 262 ? -9.141 6.863 -4.746 1 96.31 262 THR A O 1
ATOM 1990 N N . LEU A 1 263 ? -7.34 6.879 -6.016 1 97 263 LEU A N 1
ATOM 1991 C CA . LEU A 1 263 ? -6.355 6.527 -5 1 97 263 LEU A CA 1
ATOM 1992 C C . LEU A 1 263 ? -6.789 5.281 -4.23 1 97 263 LEU A C 1
ATOM 1994 O O . LEU A 1 263 ? -6.707 5.246 -3.002 1 97 263 LEU A O 1
ATOM 1998 N N . LYS A 1 264 ? -7.43 4.355 -4.895 1 95.88 264 LYS A N 1
ATOM 1999 C CA . LYS A 1 264 ? -7.805 3.121 -4.215 1 95.88 264 LYS A CA 1
ATOM 2000 C C . LYS A 1 264 ? -6.578 2.264 -3.916 1 95.88 264 LYS A C 1
ATOM 2002 O O . LYS A 1 264 ? -5.602 2.281 -4.668 1 95.88 264 LYS A O 1
ATOM 2007 N N . LYS A 1 265 ? -6.613 1.552 -2.824 1 96.25 265 LYS A N 1
ATOM 2008 C CA . LYS A 1 265 ? -5.566 0.603 -2.449 1 96.25 265 LYS A CA 1
ATOM 2009 C C . LYS A 1 265 ? -5.488 -0.55 -3.447 1 96.25 265 LYS A C 1
ATOM 2011 O O . LYS A 1 265 ? -6.5 -0.933 -4.043 1 96.25 265 LYS A O 1
ATOM 2016 N N . MET A 1 266 ? -4.27 -1.059 -3.652 1 97.75 266 MET A N 1
ATOM 2017 C CA . MET A 1 266 ? -4.129 -2.166 -4.59 1 97.75 266 MET A CA 1
ATOM 2018 C C . MET A 1 266 ? -3.258 -3.271 -4 1 97.75 266 MET A C 1
ATOM 2020 O O . MET A 1 266 ? -2.404 -3.008 -3.154 1 97.75 266 MET A O 1
ATOM 2024 N N . SER A 1 267 ? -3.504 -4.504 -4.301 1 98.06 267 SER A N 1
ATOM 2025 C CA . SER A 1 267 ? -2.617 -5.66 -4.227 1 98.06 267 SER A CA 1
ATOM 2026 C C . SER A 1 267 ? -2.342 -6.234 -5.613 1 98.06 267 SER A C 1
ATOM 2028 O O . SER A 1 267 ? -3.271 -6.617 -6.328 1 98.06 267 SER A O 1
ATOM 2030 N N . LEU A 1 268 ? -1.062 -6.203 -5.949 1 98.25 268 LEU A N 1
ATOM 2031 C CA . LEU A 1 268 ? -0.653 -6.633 -7.281 1 98.25 268 LEU A CA 1
ATOM 2032 C C . LEU A 1 268 ? 0.286 -7.832 -7.203 1 98.25 268 LEU A C 1
ATOM 2034 O O . LEU A 1 268 ? 1.359 -7.746 -6.602 1 98.25 268 LEU A O 1
ATOM 2038 N N . GLU A 1 269 ? -0.129 -8.922 -7.648 1 97.88 269 GLU A N 1
ATOM 2039 C CA . GLU A 1 269 ? 0.685 -10.117 -7.859 1 97.88 269 GLU A CA 1
ATOM 2040 C C . GLU A 1 269 ? 0.927 -10.367 -9.344 1 97.88 269 GLU A C 1
ATOM 2042 O O . GLU A 1 269 ? 0.049 -10.875 -10.047 1 97.88 269 GLU A O 1
ATOM 2047 N N . LEU A 1 270 ? 2.125 -10.047 -9.773 1 97.31 270 LEU A N 1
ATOM 2048 C CA . LEU A 1 270 ? 2.342 -9.961 -11.219 1 97.31 270 LEU A CA 1
ATOM 2049 C C . LEU A 1 270 ? 3.463 -10.891 -11.656 1 97.31 270 LEU A C 1
ATOM 2051 O O . LEU A 1 270 ? 3.648 -11.961 -11.078 1 97.31 270 LEU A O 1
ATOM 2055 N N . GLY A 1 271 ? 4.062 -10.602 -12.789 1 91.25 271 GLY A N 1
ATOM 2056 C CA . GLY A 1 271 ? 4.973 -11.523 -13.461 1 91.25 271 GLY A CA 1
ATOM 2057 C C . GLY A 1 271 ? 6.145 -11.938 -12.594 1 91.25 271 GLY A C 1
ATOM 2058 O O . GLY A 1 271 ? 6.535 -11.211 -11.68 1 91.25 271 GLY A O 1
ATOM 2059 N N . GLY A 1 272 ? 6.621 -13.172 -12.859 1 92 272 GLY A N 1
ATOM 2060 C CA . GLY A 1 272 ? 7.824 -13.695 -12.234 1 92 272 GLY A CA 1
ATOM 2061 C C . GLY A 1 272 ? 8.836 -14.211 -13.234 1 92 272 GLY A C 1
ATOM 2062 O O . GLY A 1 272 ? 8.508 -14.461 -14.398 1 92 272 GLY A O 1
ATOM 2063 N N . ASN A 1 273 ? 10.008 -14.227 -12.898 1 95.81 273 ASN A N 1
ATOM 2064 C CA . ASN A 1 273 ? 11.141 -14.852 -13.57 1 95.81 273 ASN A CA 1
ATOM 2065 C C . ASN A 1 273 ? 12.07 -15.547 -12.586 1 95.81 273 ASN A C 1
ATOM 2067 O O . ASN A 1 273 ? 13.258 -15.211 -12.492 1 95.81 273 ASN A O 1
ATOM 2071 N N . ALA A 1 274 ? 11.5 -16.531 -11.961 1 98.06 274 ALA A N 1
ATOM 2072 C CA . ALA A 1 274 ? 12.078 -17.094 -10.742 1 98.06 274 ALA A CA 1
ATOM 2073 C C . ALA A 1 274 ? 13.391 -17.812 -11.047 1 98.06 274 ALA A C 1
ATOM 2075 O O . ALA A 1 274 ? 13.445 -18.719 -11.883 1 98.06 274 ALA A O 1
ATOM 2076 N N . PRO A 1 275 ? 14.5 -17.438 -10.367 1 98.62 275 PRO A N 1
ATOM 2077 C CA . PRO A 1 275 ? 15.727 -18.234 -10.383 1 98.62 275 PRO A CA 1
ATOM 2078 C C . PRO A 1 275 ? 15.648 -19.453 -9.461 1 98.62 275 PRO A C 1
ATOM 2080 O O . PRO A 1 275 ? 15.039 -19.391 -8.391 1 98.62 275 PRO A O 1
ATOM 2083 N N . LEU A 1 276 ? 16.109 -20.5 -9.922 1 98.88 276 LEU A N 1
ATOM 2084 C CA . LEU A 1 276 ? 16.375 -21.688 -9.094 1 98.88 276 LEU A CA 1
ATOM 2085 C C . LEU A 1 276 ? 17.844 -22.078 -9.172 1 98.88 276 LEU A C 1
ATOM 2087 O O . LEU A 1 276 ? 18.375 -22.344 -10.258 1 98.88 276 LEU A O 1
ATOM 2091 N N . ILE A 1 277 ? 18.5 -22.078 -8.047 1 98.94 277 ILE A N 1
ATOM 2092 C CA . ILE A 1 277 ? 19.953 -22.297 -8 1 98.94 277 ILE A CA 1
ATOM 2093 C C . ILE A 1 277 ? 20.25 -23.625 -7.328 1 98.94 277 ILE A C 1
ATOM 2095 O O . ILE A 1 277 ? 19.75 -23.906 -6.238 1 98.94 277 ILE A O 1
ATOM 2099 N N . VAL A 1 278 ? 21.078 -24.438 -7.996 1 98.88 278 VAL A N 1
ATOM 2100 C CA . VAL A 1 278 ? 21.562 -25.688 -7.41 1 98.88 278 VAL A CA 1
ATOM 2101 C C . VAL A 1 278 ? 23.062 -25.594 -7.18 1 98.88 278 VAL A C 1
ATOM 2103 O O . VAL A 1 278 ? 23.844 -25.625 -8.133 1 98.88 278 VAL A O 1
ATOM 2106 N N . PHE A 1 279 ? 23.438 -25.531 -5.934 1 98.69 279 PHE A N 1
ATOM 2107 C CA . PHE A 1 279 ? 24.844 -25.469 -5.586 1 98.69 279 PHE A CA 1
ATOM 2108 C C . PHE A 1 279 ? 25.469 -26.859 -5.582 1 98.69 279 PHE A C 1
ATOM 2110 O O . PHE A 1 279 ? 24.75 -27.859 -5.527 1 98.69 279 PHE A O 1
ATOM 2117 N N . ASP A 1 280 ? 26.828 -26.938 -5.566 1 97.94 280 ASP A N 1
ATOM 2118 C CA . ASP A 1 280 ? 27.547 -28.203 -5.652 1 97.94 280 ASP A CA 1
ATOM 2119 C C . ASP A 1 280 ? 27.344 -29.047 -4.395 1 97.94 280 ASP A C 1
ATOM 2121 O O . ASP A 1 280 ? 27.453 -30.281 -4.438 1 97.94 280 ASP A O 1
ATOM 2125 N N . ASP A 1 281 ? 26.984 -28.375 -3.303 1 97.38 281 ASP A N 1
ATOM 2126 C CA . ASP A 1 281 ? 26.812 -29.094 -2.035 1 97.38 281 ASP A CA 1
ATOM 2127 C C . ASP A 1 281 ? 25.375 -29.531 -1.838 1 97.38 281 ASP A C 1
ATOM 2129 O O . ASP A 1 281 ? 25.031 -30.109 -0.8 1 97.38 281 ASP A O 1
ATOM 2133 N N . ALA A 1 282 ? 24.516 -29.328 -2.869 1 97.69 282 ALA A N 1
ATOM 2134 C CA . ALA A 1 282 ? 23.094 -29.688 -2.762 1 97.69 282 ALA A CA 1
ATOM 2135 C C . ALA A 1 282 ? 22.906 -31.203 -2.727 1 97.69 282 ALA A C 1
ATOM 2137 O O . ALA A 1 282 ? 23.656 -31.938 -3.367 1 97.69 282 ALA A O 1
ATOM 2138 N N . ASP A 1 283 ? 21.922 -31.625 -1.935 1 97.19 283 ASP A N 1
ATOM 2139 C CA . ASP A 1 283 ? 21.453 -33 -2.062 1 97.19 283 ASP A CA 1
ATOM 2140 C C . ASP A 1 283 ? 20.75 -33.219 -3.4 1 97.19 283 ASP A C 1
ATOM 2142 O O . ASP A 1 283 ? 19.672 -32.688 -3.646 1 97.19 283 ASP A O 1
ATOM 2146 N N . LEU A 1 284 ? 21.312 -34.031 -4.188 1 97.38 284 LEU A N 1
ATOM 2147 C CA . LEU A 1 284 ? 20.906 -34.156 -5.586 1 97.38 284 LEU A CA 1
ATOM 2148 C C . LEU A 1 284 ? 19.469 -34.625 -5.703 1 97.38 284 LEU A C 1
ATOM 2150 O O . LEU A 1 284 ? 18.672 -34 -6.414 1 97.38 284 LEU A O 1
ATOM 2154 N N . PRO A 1 285 ? 19.047 -35.688 -4.973 1 97.44 285 PRO A N 1
ATOM 2155 C CA . PRO A 1 285 ? 17.641 -36.125 -5.078 1 97.44 285 PRO A CA 1
ATOM 2156 C C . PRO A 1 285 ? 16.672 -35 -4.684 1 97.44 285 PRO A C 1
ATOM 2158 O O . PRO A 1 285 ? 15.648 -34.812 -5.352 1 97.44 285 PRO A O 1
ATOM 2161 N N . THR A 1 286 ? 16.984 -34.281 -3.643 1 97.56 286 THR A N 1
ATOM 2162 C CA . THR A 1 286 ? 16.125 -33.188 -3.172 1 97.56 286 THR A CA 1
ATOM 2163 C C . THR A 1 286 ? 16.062 -32.062 -4.207 1 97.56 286 THR A C 1
ATOM 2165 O O . THR A 1 286 ? 14.992 -31.531 -4.477 1 97.56 286 THR A O 1
ATOM 2168 N N . ALA A 1 287 ? 17.203 -31.719 -4.762 1 98.44 287 ALA A N 1
ATOM 2169 C CA . ALA A 1 287 ? 17.281 -30.656 -5.758 1 98.44 287 ALA A CA 1
ATOM 2170 C C . ALA A 1 287 ? 16.469 -31.016 -7 1 98.44 287 ALA A C 1
ATOM 2172 O O . ALA A 1 287 ? 15.742 -30.172 -7.539 1 98.44 287 ALA A O 1
ATOM 2173 N N . VAL A 1 288 ? 16.625 -32.25 -7.441 1 98.5 288 VAL A N 1
ATOM 2174 C CA . VAL A 1 288 ? 15.891 -32.719 -8.625 1 98.5 288 VAL A CA 1
ATOM 2175 C C . VAL A 1 288 ? 14.391 -32.688 -8.352 1 98.5 288 VAL A C 1
ATOM 2177 O O . VAL A 1 288 ? 13.617 -32.125 -9.125 1 98.5 288 VAL A O 1
ATOM 2180 N N . ALA A 1 289 ? 14 -33.281 -7.254 1 97.69 289 ALA A N 1
ATOM 2181 C CA . ALA A 1 289 ? 12.586 -33.312 -6.891 1 97.69 289 ALA A CA 1
ATOM 2182 C C . ALA A 1 289 ? 12.023 -31.891 -6.73 1 97.69 289 ALA A C 1
ATOM 2184 O O . ALA A 1 289 ? 10.906 -31.609 -7.176 1 97.69 289 ALA A O 1
ATOM 2185 N N . GLY A 1 290 ? 12.805 -31.062 -6.027 1 97.88 290 GLY A N 1
ATOM 2186 C CA . GLY A 1 290 ? 12.391 -29.688 -5.844 1 97.88 290 GLY A CA 1
ATOM 2187 C C . GLY A 1 290 ? 12.266 -28.922 -7.148 1 97.88 290 GLY A C 1
ATOM 2188 O O . GLY A 1 290 ? 11.352 -28.109 -7.316 1 97.88 290 GLY A O 1
ATOM 2189 N N . THR A 1 291 ? 13.172 -29.094 -8.047 1 98.69 291 THR A N 1
ATOM 2190 C CA . THR A 1 291 ? 13.117 -28.469 -9.359 1 98.69 291 THR A CA 1
ATOM 2191 C C . THR A 1 291 ? 11.867 -28.906 -10.117 1 98.69 291 THR A C 1
ATOM 2193 O O . THR A 1 291 ? 11.172 -28.078 -10.711 1 98.69 291 THR A O 1
ATOM 2196 N N . ILE A 1 292 ? 11.602 -30.188 -10.078 1 98.38 292 ILE A N 1
ATOM 2197 C CA . ILE A 1 292 ? 10.422 -30.734 -10.75 1 98.38 292 ILE A CA 1
ATOM 2198 C C . ILE A 1 292 ? 9.164 -30.094 -10.172 1 98.38 292 ILE A C 1
ATOM 2200 O O . ILE A 1 292 ? 8.297 -29.625 -10.914 1 98.38 292 ILE A O 1
ATOM 2204 N N . ALA A 1 293 ? 9.078 -30.031 -8.891 1 96.75 293 ALA A N 1
ATOM 2205 C CA . ALA A 1 293 ? 7.914 -29.469 -8.203 1 96.75 293 ALA A CA 1
ATOM 2206 C C . ALA A 1 293 ? 7.73 -28 -8.547 1 96.75 293 ALA A C 1
ATOM 2208 O O . ALA A 1 293 ? 6.602 -27.516 -8.656 1 96.75 293 ALA A O 1
ATOM 2209 N N . SER A 1 294 ? 8.805 -27.281 -8.695 1 97.44 294 SER A N 1
ATOM 2210 C CA . SER A 1 294 ? 8.773 -25.844 -8.906 1 97.44 294 SER A CA 1
ATOM 2211 C C . SER A 1 294 ? 8.516 -25.5 -10.375 1 97.44 294 SER A C 1
ATOM 2213 O O . SER A 1 294 ? 7.898 -24.484 -10.688 1 97.44 294 SER A O 1
ATOM 2215 N N . LYS A 1 295 ? 8.938 -26.281 -11.258 1 98.19 295 LYS A N 1
ATOM 2216 C CA . LYS A 1 295 ? 8.984 -25.875 -12.664 1 98.19 295 LYS A CA 1
ATOM 2217 C C . LYS A 1 295 ? 7.82 -26.484 -13.445 1 98.19 295 LYS A C 1
ATOM 2219 O O . LYS A 1 295 ? 7.316 -25.875 -14.383 1 98.19 295 LYS A O 1
ATOM 2224 N N . PHE A 1 296 ? 7.387 -27.656 -13.062 1 98.19 296 PHE A N 1
ATOM 2225 C CA . PHE A 1 296 ? 6.555 -28.375 -14.016 1 98.19 296 PHE A CA 1
ATOM 2226 C C . PHE A 1 296 ? 5.121 -28.484 -13.516 1 98.19 296 PHE A C 1
ATOM 2228 O O . PHE A 1 296 ? 4.234 -28.938 -14.242 1 98.19 296 PHE A O 1
ATOM 2235 N N . ARG A 1 297 ? 4.863 -28.094 -12.25 1 95.56 297 ARG A N 1
ATOM 2236 C CA . ARG A 1 297 ? 3.48 -28.047 -11.789 1 95.56 297 ARG A CA 1
ATOM 2237 C C . ARG A 1 297 ? 2.619 -27.188 -12.719 1 95.56 297 ARG A C 1
ATOM 2239 O O . ARG A 1 297 ? 3.055 -26.141 -13.188 1 95.56 297 ARG A O 1
ATOM 2246 N N . GLY A 1 298 ? 1.44 -27.734 -13.023 1 96.31 298 GLY A N 1
ATOM 2247 C CA . GLY A 1 298 ? 0.562 -27.031 -13.945 1 96.31 298 GLY A CA 1
ATOM 2248 C C . GLY A 1 298 ? 1.168 -26.844 -15.32 1 96.31 298 GLY A C 1
ATOM 2249 O O . GLY A 1 298 ? 0.939 -25.828 -15.977 1 96.31 298 GLY A O 1
ATOM 2250 N N . SER A 1 299 ? 2.037 -27.797 -15.711 1 97.75 299 SER A N 1
ATOM 2251 C CA . SER A 1 299 ? 2.773 -27.719 -16.969 1 97.75 299 SER A CA 1
ATOM 2252 C C . SER A 1 299 ? 3.529 -26.391 -17.078 1 97.75 299 SER A C 1
ATOM 2254 O O . SER A 1 299 ? 3.6 -25.797 -18.156 1 97.75 299 SER A O 1
ATOM 2256 N N . GLY A 1 300 ? 4 -25.906 -15.984 1 97.69 300 GLY A N 1
ATOM 2257 C CA . GLY A 1 300 ? 4.836 -24.719 -15.945 1 97.69 300 GLY A CA 1
ATOM 2258 C C . GLY A 1 300 ? 4.039 -23.438 -16.016 1 97.69 300 GLY A C 1
ATOM 2259 O O . GLY A 1 300 ? 4.613 -22.344 -16.031 1 97.69 300 GLY A O 1
ATOM 2260 N N . GLN A 1 301 ? 2.699 -23.516 -16.031 1 97.5 301 GLN A N 1
ATOM 2261 C CA . GLN A 1 301 ? 1.838 -22.344 -16.125 1 97.5 301 GLN A CA 1
ATOM 2262 C C . GLN A 1 301 ? 1.471 -21.812 -14.734 1 97.5 301 GLN A C 1
ATOM 2264 O O . GLN A 1 301 ? 0.29 -21.672 -14.414 1 97.5 301 GLN A O 1
ATOM 2269 N N . THR A 1 302 ? 2.482 -21.578 -13.93 1 96.25 302 THR A N 1
ATOM 2270 C CA . THR A 1 302 ? 2.367 -21.062 -12.57 1 96.25 302 THR A CA 1
ATOM 2271 C C . THR A 1 302 ? 3.266 -19.844 -12.359 1 96.25 302 THR A C 1
ATOM 2273 O O . THR A 1 302 ? 4.418 -19.844 -12.805 1 96.25 302 THR A O 1
ATOM 2276 N N . CYS A 1 303 ? 2.816 -18.891 -11.688 1 94.31 303 CYS A N 1
ATOM 2277 C CA . CYS A 1 303 ? 3.504 -17.609 -11.562 1 94.31 303 CYS A CA 1
ATOM 2278 C C . CYS A 1 303 ? 4.824 -17.781 -10.82 1 94.31 303 CYS A C 1
ATOM 2280 O O . CYS A 1 303 ? 5.781 -17.031 -11.07 1 94.31 303 CYS A O 1
ATOM 2282 N N . VAL A 1 304 ? 4.91 -18.797 -9.93 1 96.75 304 VAL A N 1
ATOM 2283 C CA . VAL A 1 304 ? 6.105 -18.938 -9.102 1 96.75 304 VAL A CA 1
ATOM 2284 C C . VAL A 1 304 ? 7.012 -20.016 -9.688 1 96.75 304 VAL A C 1
ATOM 2286 O O . VAL A 1 304 ? 8.031 -20.375 -9.086 1 96.75 304 VAL A O 1
ATOM 2289 N N . CYS A 1 305 ? 6.773 -20.516 -10.781 1 97.31 305 CYS A N 1
ATOM 2290 C CA . CYS A 1 305 ? 7.59 -21.547 -11.398 1 97.31 305 CYS A CA 1
ATOM 2291 C C . CYS A 1 305 ? 9 -21.047 -11.68 1 97.31 305 CYS A C 1
ATOM 2293 O O . CYS A 1 305 ? 9.18 -19.906 -12.102 1 97.31 305 CYS A O 1
ATOM 2295 N N . ALA A 1 306 ? 9.977 -21.938 -11.453 1 97.69 306 ALA A N 1
ATOM 2296 C CA . ALA A 1 306 ? 11.344 -21.641 -11.867 1 97.69 306 ALA A CA 1
ATOM 2297 C C . ALA A 1 306 ? 11.422 -21.375 -13.367 1 97.69 306 ALA A C 1
ATOM 2299 O O . ALA A 1 306 ? 10.852 -22.125 -14.164 1 97.69 306 ALA A O 1
ATOM 2300 N N . ASN A 1 307 ? 12.008 -20.297 -13.727 1 96.75 307 ASN A N 1
ATOM 2301 C CA . ASN A 1 307 ? 12.156 -19.953 -15.133 1 96.75 307 ASN A CA 1
ATOM 2302 C C . ASN A 1 307 ? 13.609 -20.078 -15.594 1 96.75 307 ASN A C 1
ATOM 2304 O O . ASN A 1 307 ? 13.875 -20.484 -16.719 1 96.75 307 ASN A O 1
ATOM 2308 N N . ARG A 1 308 ? 14.531 -19.703 -14.758 1 98.12 308 ARG A N 1
ATOM 2309 C CA . ARG A 1 308 ? 15.969 -19.797 -14.969 1 98.12 308 ARG A CA 1
ATOM 2310 C C . ARG A 1 308 ? 16.609 -20.719 -13.938 1 98.12 308 ARG A C 1
ATOM 2312 O O . ARG A 1 308 ? 16.75 -20.344 -12.766 1 98.12 308 ARG A O 1
ATOM 2319 N N . ILE A 1 309 ? 17.078 -21.875 -14.383 1 98.81 309 ILE A N 1
ATOM 2320 C CA . ILE A 1 309 ? 17.656 -22.859 -13.469 1 98.81 309 ILE A CA 1
ATOM 2321 C C . ILE A 1 309 ? 19.172 -22.859 -13.586 1 98.81 309 ILE A C 1
ATOM 2323 O O . ILE A 1 309 ? 19.719 -23.281 -14.609 1 98.81 309 ILE A O 1
ATOM 2327 N N . TYR A 1 310 ? 19.812 -22.344 -12.57 1 98.88 310 TYR A N 1
ATOM 2328 C CA . TYR A 1 310 ? 21.266 -22.266 -12.508 1 98.88 310 TYR A CA 1
ATOM 2329 C C . TYR A 1 310 ? 21.844 -23.453 -11.75 1 98.88 310 TYR A C 1
ATOM 2331 O O . TYR A 1 310 ? 21.469 -23.703 -10.602 1 98.88 310 TYR A O 1
ATOM 2339 N N . VAL A 1 311 ? 22.75 -24.156 -12.367 1 98.88 311 VAL A N 1
ATOM 2340 C CA . VAL A 1 311 ? 23.391 -25.312 -11.742 1 98.88 311 VAL A CA 1
ATOM 2341 C C . VAL A 1 311 ? 24.906 -25.109 -11.703 1 98.88 311 VAL A C 1
ATOM 2343 O O . VAL A 1 311 ? 25.516 -24.734 -12.711 1 98.88 311 VAL A O 1
ATOM 2346 N N . GLN A 1 312 ? 25.469 -25.344 -10.555 1 98.75 312 GLN A N 1
ATOM 2347 C CA . GLN A 1 312 ? 26.891 -25.094 -10.375 1 98.75 312 GLN A CA 1
ATOM 2348 C C . GLN A 1 312 ? 27.719 -26.078 -11.188 1 98.75 312 GLN A C 1
ATOM 2350 O O . GLN A 1 312 ? 27.344 -27.25 -11.32 1 98.75 312 GLN A O 1
ATOM 2355 N N . ASP A 1 313 ? 28.875 -25.656 -11.57 1 98 313 ASP A N 1
ATOM 2356 C CA . ASP A 1 313 ? 29.703 -26.328 -12.578 1 98 313 ASP A CA 1
ATOM 2357 C C . ASP A 1 313 ? 30 -27.766 -12.188 1 98 313 ASP A C 1
ATOM 2359 O O . ASP A 1 313 ? 29.812 -28.688 -12.984 1 98 313 ASP A O 1
ATOM 2363 N N . ALA A 1 314 ? 30.344 -28.031 -11.008 1 97.69 314 ALA A N 1
ATOM 2364 C CA . ALA A 1 314 ? 30.844 -29.344 -10.57 1 97.69 314 ALA A CA 1
ATOM 2365 C C . ALA A 1 314 ? 29.734 -30.375 -10.578 1 97.69 314 ALA A C 1
ATOM 2367 O O . ALA A 1 314 ? 30 -31.578 -10.719 1 97.69 314 ALA A O 1
ATOM 2368 N N . ILE A 1 315 ? 28.469 -29.938 -10.5 1 98.19 315 ILE A N 1
ATOM 2369 C CA . ILE A 1 315 ? 27.375 -30.891 -10.375 1 98.19 315 ILE A CA 1
ATOM 2370 C C . ILE A 1 315 ? 26.438 -30.781 -11.586 1 98.19 315 ILE A C 1
ATOM 2372 O O . ILE A 1 315 ? 25.422 -31.484 -11.656 1 98.19 315 ILE A O 1
ATOM 2376 N N . TYR A 1 316 ? 26.734 -30 -12.562 1 98.56 316 TYR A N 1
ATOM 2377 C CA . TYR A 1 316 ? 25.875 -29.625 -13.672 1 98.56 316 TYR A CA 1
ATOM 2378 C C . TYR A 1 316 ? 25.422 -30.859 -14.453 1 98.56 316 TYR A C 1
ATOM 2380 O O . TYR A 1 316 ? 24.219 -31.078 -14.633 1 98.56 316 TYR A O 1
ATOM 2388 N N . ASP A 1 317 ? 26.391 -31.703 -14.852 1 98.44 317 ASP A N 1
ATOM 2389 C CA . ASP A 1 317 ? 26.078 -32.844 -15.727 1 98.44 317 ASP A CA 1
ATOM 2390 C C . ASP A 1 317 ? 25.25 -33.875 -14.992 1 98.44 317 ASP A C 1
ATOM 2392 O O . ASP A 1 317 ? 24.312 -34.438 -15.555 1 98.44 317 ASP A O 1
ATOM 2396 N N . LYS A 1 318 ? 25.656 -34.094 -13.758 1 98.5 318 LYS A N 1
ATOM 2397 C CA . LYS A 1 318 ? 24.938 -35.094 -12.953 1 98.5 318 LYS A CA 1
ATOM 2398 C C . LYS A 1 318 ? 23.484 -34.625 -12.727 1 98.5 318 LYS A C 1
ATOM 2400 O O . LYS A 1 318 ? 22.562 -35.438 -12.836 1 98.5 318 LYS A O 1
ATOM 2405 N N . PHE A 1 319 ? 23.328 -33.406 -12.375 1 98.69 319 PHE A N 1
ATOM 2406 C CA . PHE A 1 319 ? 22 -32.844 -12.148 1 98.69 319 PHE A CA 1
ATOM 2407 C C . PHE A 1 319 ? 21.172 -32.875 -13.43 1 98.69 319 PHE A C 1
ATOM 2409 O O . PHE A 1 319 ? 20.016 -33.281 -13.414 1 98.69 319 PHE A O 1
ATOM 2416 N N . ALA A 1 320 ? 21.734 -32.438 -14.523 1 98.75 320 ALA A N 1
ATOM 2417 C CA . ALA A 1 320 ? 21.047 -32.344 -15.805 1 98.75 320 ALA A CA 1
ATOM 2418 C C . ALA A 1 320 ? 20.531 -33.75 -16.234 1 98.75 320 ALA A C 1
ATOM 2420 O O . ALA A 1 320 ? 19.391 -33.875 -16.672 1 98.75 320 ALA A O 1
ATOM 2421 N N . ALA A 1 321 ? 21.406 -34.688 -16.094 1 98.62 321 ALA A N 1
ATOM 2422 C CA . ALA A 1 321 ? 21.047 -36.062 -16.469 1 98.62 321 ALA A CA 1
ATOM 2423 C C . ALA A 1 321 ? 19.906 -36.594 -15.602 1 98.62 321 ALA A C 1
ATOM 2425 O O . ALA A 1 321 ? 18.953 -37.188 -16.109 1 98.62 321 ALA A O 1
ATOM 2426 N N . ALA A 1 322 ? 20.078 -36.375 -14.328 1 98.62 322 ALA A N 1
ATOM 2427 C CA . ALA A 1 322 ? 19.062 -36.844 -13.391 1 98.62 322 ALA A CA 1
ATOM 2428 C C . ALA A 1 322 ? 17.703 -36.188 -13.656 1 98.62 322 ALA A C 1
ATOM 2430 O O . ALA A 1 322 ? 16.672 -36.844 -13.625 1 98.62 322 ALA A O 1
ATOM 2431 N N . LEU A 1 323 ? 17.719 -34.875 -13.883 1 98.75 323 LEU A N 1
ATOM 2432 C CA . LEU A 1 323 ? 16.5 -34.125 -14.164 1 98.75 323 LEU A CA 1
ATOM 2433 C C . LEU A 1 323 ? 15.852 -34.625 -15.461 1 98.75 323 LEU A C 1
ATOM 2435 O O . LEU A 1 323 ? 14.641 -34.844 -15.516 1 98.75 323 LEU A O 1
ATOM 2439 N N . ALA A 1 324 ? 16.656 -34.812 -16.484 1 98.75 324 ALA A N 1
ATOM 2440 C CA . ALA A 1 324 ? 16.172 -35.25 -17.781 1 98.75 324 ALA A CA 1
ATOM 2441 C C . ALA A 1 324 ? 15.516 -36.625 -17.688 1 98.75 324 ALA A C 1
ATOM 2443 O O . ALA A 1 324 ? 14.5 -36.875 -18.328 1 98.75 324 ALA A O 1
ATOM 2444 N N . GLU A 1 325 ? 16.172 -37.438 -16.953 1 98.62 325 GLU A N 1
ATOM 2445 C CA . GLU A 1 325 ? 15.641 -38.781 -16.781 1 98.62 325 GLU A CA 1
ATOM 2446 C C . GLU A 1 325 ? 14.242 -38.75 -16.172 1 98.62 325 GLU A C 1
ATOM 2448 O O . GLU A 1 325 ? 13.328 -39.438 -16.672 1 98.62 325 GLU A O 1
ATOM 2453 N N . LYS A 1 326 ? 14.094 -38 -15.164 1 98.38 326 LYS A N 1
ATOM 2454 C CA . LYS A 1 326 ? 12.797 -37.906 -14.492 1 98.38 326 LYS A CA 1
ATOM 2455 C C . LYS A 1 326 ? 11.766 -37.219 -15.391 1 98.38 326 LYS A C 1
ATOM 2457 O O . LYS A 1 326 ? 10.625 -37.688 -15.492 1 98.38 326 LYS A O 1
ATOM 2462 N N . VAL A 1 327 ? 12.133 -36.188 -16.062 1 98.62 327 VAL A N 1
ATOM 2463 C CA . VAL A 1 327 ? 11.219 -35.438 -16.922 1 98.62 327 VAL A CA 1
ATOM 2464 C C . VAL A 1 327 ? 10.781 -36.281 -18.094 1 98.62 327 VAL A C 1
ATOM 2466 O O . VAL A 1 327 ? 9.633 -36.188 -18.547 1 98.62 327 VAL A O 1
ATOM 2469 N N . GLY A 1 328 ? 11.672 -37.125 -18.516 1 98.19 328 GLY A N 1
ATOM 2470 C CA . GLY A 1 328 ? 11.375 -38.031 -19.609 1 98.19 328 GLY A CA 1
ATOM 2471 C C . GLY A 1 328 ? 10.25 -39 -19.312 1 98.19 328 GLY A C 1
ATOM 2472 O O . GLY A 1 328 ? 9.664 -39.594 -20.219 1 98.19 328 GLY A O 1
ATOM 2473 N N . GLN A 1 329 ? 9.922 -39.125 -18.078 1 97.94 329 GLN A N 1
ATOM 2474 C CA . GLN A 1 329 ? 8.898 -40.062 -17.641 1 97.94 329 GLN A CA 1
ATOM 2475 C C . GLN A 1 329 ? 7.523 -39.406 -17.594 1 97.94 329 GLN A C 1
ATOM 2477 O O . GLN A 1 329 ? 6.512 -40.062 -17.391 1 97.94 329 GLN A O 1
ATOM 2482 N N . PHE A 1 330 ? 7.465 -38.125 -17.781 1 98.19 330 PHE A N 1
ATOM 2483 C CA . PHE A 1 330 ? 6.207 -37.375 -17.688 1 98.19 330 PHE A CA 1
ATOM 2484 C C . PHE A 1 330 ? 5.289 -37.719 -18.859 1 98.19 330 PHE A C 1
ATOM 2486 O O . PHE A 1 330 ? 5.758 -38 -19.969 1 98.19 330 PHE A O 1
ATOM 2493 N N . LYS A 1 331 ? 4.051 -37.781 -18.594 1 97.5 331 LYS A N 1
ATOM 2494 C CA . LYS A 1 331 ? 3.021 -38.062 -19.594 1 97.5 331 LYS A CA 1
ATOM 2495 C C . LYS A 1 331 ? 2.072 -36.875 -19.734 1 97.5 331 LYS A C 1
ATOM 2497 O O . LYS A 1 331 ? 1.404 -36.469 -18.766 1 97.5 331 LYS A O 1
ATOM 2502 N N . VAL A 1 332 ? 2.004 -36.312 -20.984 1 97.94 332 VAL A N 1
ATOM 2503 C CA . VAL A 1 332 ? 1.136 -35.188 -21.266 1 97.94 332 VAL A CA 1
ATOM 2504 C C . VAL A 1 332 ? -0.169 -35.656 -21.891 1 97.94 332 VAL A C 1
ATOM 2506 O O . VAL A 1 332 ? -0.16 -36.531 -22.766 1 97.94 332 VAL A O 1
ATOM 2509 N N . GLY A 1 333 ? -1.288 -35.156 -21.391 1 97.25 333 GLY A N 1
ATOM 2510 C CA . GLY A 1 333 ? -2.572 -35.562 -21.953 1 97.25 333 GLY A CA 1
ATOM 2511 C C . GLY A 1 333 ? -3.752 -34.969 -21.203 1 97.25 333 GLY A C 1
ATOM 2512 O O . GLY A 1 333 ? -3.607 -33.969 -20.5 1 97.25 333 GLY A O 1
ATOM 2513 N N . CYS A 1 334 ? -4.906 -35.562 -21.484 1 96.94 334 CYS A N 1
ATOM 2514 C CA . CYS A 1 334 ? -6.125 -35.156 -20.797 1 96.94 334 CYS A CA 1
ATOM 2515 C C . CYS A 1 334 ? -6.051 -35.469 -19.312 1 96.94 334 CYS A C 1
ATOM 2517 O O . CYS A 1 334 ? -5.586 -36.562 -18.938 1 96.94 334 CYS A O 1
ATOM 2519 N N . GLY A 1 335 ? -6.465 -34.531 -18.516 1 97.31 335 GLY A N 1
ATOM 2520 C CA . GLY A 1 335 ? -6.332 -34.656 -17.078 1 97.31 335 GLY A CA 1
ATOM 2521 C C . GLY A 1 335 ? -7.137 -35.812 -16.5 1 97.31 335 GLY A C 1
ATOM 2522 O O . GLY A 1 335 ? -6.879 -36.25 -15.375 1 97.31 335 GLY A O 1
ATOM 2523 N N . PHE A 1 336 ? -8.109 -36.344 -17.234 1 97 336 PHE A N 1
ATOM 2524 C CA . PHE A 1 336 ? -8.953 -37.438 -16.766 1 97 336 PHE A CA 1
ATOM 2525 C C . PHE A 1 336 ? -8.312 -38.781 -17.078 1 97 336 PHE A C 1
ATOM 2527 O O . PHE A 1 336 ? -8.734 -39.812 -16.547 1 97 336 PHE A O 1
ATOM 2534 N N . ASP A 1 337 ? -7.312 -38.781 -17.938 1 96 337 ASP A N 1
ATOM 2535 C CA . ASP A 1 337 ? -6.707 -40.031 -18.391 1 96 337 ASP A CA 1
ATOM 2536 C C . ASP A 1 337 ? -5.797 -40.625 -17.312 1 96 337 ASP A C 1
ATOM 2538 O O . ASP A 1 337 ? -5.109 -39.875 -16.609 1 96 337 ASP A O 1
ATOM 2542 N N . GLU A 1 338 ? -5.727 -41.875 -17.297 1 94.38 338 GLU A N 1
ATOM 2543 C CA . GLU A 1 338 ? -4.871 -42.562 -16.344 1 94.38 338 GLU A CA 1
ATOM 2544 C C . GLU A 1 338 ? -3.395 -42.344 -16.672 1 94.38 338 GLU A C 1
ATOM 2546 O O . GLU A 1 338 ? -2.99 -42.438 -17.828 1 94.38 338 GLU A O 1
ATOM 2551 N N . GLY A 1 339 ? -2.695 -42.062 -15.656 1 94.44 339 GLY A N 1
ATOM 2552 C CA . GLY A 1 339 ? -1.249 -41.969 -15.797 1 94.44 339 GLY A CA 1
ATOM 2553 C C . GLY A 1 339 ? -0.77 -40.625 -16.266 1 94.44 339 GLY A C 1
ATOM 2554 O O . GLY A 1 339 ? 0.432 -40.344 -16.266 1 94.44 339 GLY A O 1
ATOM 2555 N N . VAL A 1 340 ? -1.693 -39.812 -16.719 1 96.94 340 VAL A N 1
ATOM 2556 C CA . VAL A 1 340 ? -1.319 -38.469 -17.156 1 96.94 340 VAL A CA 1
ATOM 2557 C C . VAL A 1 340 ? -0.786 -37.656 -15.977 1 96.94 340 VAL A C 1
ATOM 2559 O O . VAL A 1 340 ? -1.415 -37.625 -14.922 1 96.94 340 VAL A O 1
ATOM 2562 N N . THR A 1 341 ? 0.375 -37.062 -16.188 1 97.69 341 THR A N 1
ATOM 2563 C CA . THR A 1 341 ? 1.016 -36.281 -15.125 1 97.69 341 THR A CA 1
ATOM 2564 C C . THR A 1 341 ? 0.927 -34.781 -15.398 1 97.69 341 THR A C 1
ATOM 2566 O O . THR A 1 341 ? 1.003 -33.969 -14.477 1 97.69 341 THR A O 1
ATOM 2569 N N . HIS A 1 342 ? 0.819 -34.438 -16.641 1 98.12 342 HIS A N 1
ATOM 2570 C CA . HIS A 1 342 ? 0.777 -33.031 -17.047 1 98.12 342 HIS A CA 1
ATOM 2571 C C . HIS A 1 342 ? -0.305 -32.781 -18.094 1 98.12 342 HIS A C 1
ATOM 2573 O O . HIS A 1 342 ? -0.543 -33.625 -18.953 1 98.12 342 HIS A O 1
ATOM 2579 N N . GLY A 1 343 ? -0.996 -31.656 -17.953 1 98.12 343 GLY A N 1
ATOM 2580 C CA . GLY A 1 343 ? -2.006 -31.281 -18.922 1 98.12 343 GLY A CA 1
ATOM 2581 C C . GLY A 1 343 ? -1.458 -30.422 -20.062 1 98.12 343 GLY A C 1
ATOM 2582 O O . GLY A 1 343 ? -0.268 -30.094 -20.078 1 98.12 343 GLY A O 1
ATOM 2583 N N . PRO A 1 344 ? -2.314 -30.156 -21.031 1 98.31 344 PRO A N 1
ATOM 2584 C CA . PRO A 1 344 ? -1.93 -29.234 -22.109 1 98.31 344 PRO A CA 1
ATOM 2585 C C . PRO A 1 344 ? -1.771 -27.797 -21.609 1 98.31 344 PRO A C 1
ATOM 2587 O O . PRO A 1 344 ? -2.035 -27.516 -20.438 1 98.31 344 PRO A O 1
ATOM 2590 N N . LEU A 1 345 ? -1.179 -26.953 -22.438 1 98.5 345 LEU A N 1
ATOM 2591 C CA . LEU A 1 345 ? -1.192 -25.516 -22.172 1 98.5 345 LEU A CA 1
ATOM 2592 C C . LEU A 1 345 ? -2.568 -24.922 -22.469 1 98.5 345 LEU A C 1
ATOM 2594 O O . LEU A 1 345 ? -3.377 -25.531 -23.172 1 98.5 345 LEU A O 1
ATOM 2598 N N . ILE A 1 346 ? -2.904 -23.75 -21.984 1 98.06 346 ILE A N 1
ATOM 2599 C CA . ILE A 1 346 ? -4.25 -23.188 -21.906 1 98.06 346 ILE A CA 1
ATOM 2600 C C . ILE A 1 346 ? -4.773 -22.906 -23.312 1 98.06 346 ILE A C 1
ATOM 2602 O O . ILE A 1 346 ? -5.957 -23.109 -23.578 1 98.06 346 ILE A O 1
ATOM 2606 N N . HIS A 1 347 ? -3.938 -22.406 -24.203 1 95.88 347 HIS A N 1
ATOM 2607 C CA . HIS A 1 347 ? -4.312 -22.172 -25.594 1 95.88 347 HIS A CA 1
ATOM 2608 C C . HIS A 1 347 ? -3.088 -22.156 -26.5 1 95.88 347 HIS A C 1
ATOM 2610 O O . HIS A 1 347 ? -1.957 -22.281 -26.031 1 95.88 347 HIS A O 1
ATOM 2616 N N . SER A 1 348 ? -3.348 -22.047 -27.75 1 96.31 348 SER A N 1
ATOM 2617 C CA . SER A 1 348 ? -2.314 -22.219 -28.766 1 96.31 348 SER A CA 1
ATOM 2618 C C . SER A 1 348 ? -1.267 -21.109 -28.688 1 96.31 348 SER A C 1
ATOM 2620 O O . SER A 1 348 ? -0.084 -21.344 -28.938 1 96.31 348 SER A O 1
ATOM 2622 N N . ARG A 1 349 ? -1.681 -19.938 -28.359 1 96.19 349 ARG A N 1
ATOM 2623 C CA . ARG A 1 349 ? -0.739 -18.828 -28.266 1 96.19 349 ARG A CA 1
ATOM 2624 C C . ARG A 1 349 ? 0.333 -19.109 -27.219 1 96.19 349 ARG A C 1
ATOM 2626 O O . ARG A 1 349 ? 1.493 -18.734 -27.391 1 96.19 349 ARG A O 1
ATOM 2633 N N . GLN A 1 350 ? -0.028 -19.734 -26.109 1 96.62 350 GLN A N 1
ATOM 2634 C CA . GLN A 1 350 ? 0.929 -20.078 -25.078 1 96.62 350 GLN A CA 1
ATOM 2635 C C . GLN A 1 350 ? 1.9 -21.156 -25.562 1 96.62 350 GLN A C 1
ATOM 2637 O O . GLN A 1 350 ? 3.098 -21.094 -25.266 1 96.62 350 GLN A O 1
ATOM 2642 N N . ALA A 1 351 ? 1.394 -22.141 -26.234 1 97.81 351 ALA A N 1
ATOM 2643 C CA . ALA A 1 351 ? 2.252 -23.172 -26.812 1 97.81 351 ALA A CA 1
ATOM 2644 C C . ALA A 1 351 ? 3.24 -22.578 -27.797 1 97.81 351 ALA A C 1
ATOM 2646 O O . ALA A 1 351 ? 4.402 -22.969 -27.859 1 97.81 351 ALA A O 1
ATOM 2647 N N . ASP A 1 352 ? 2.748 -21.625 -28.609 1 98 352 ASP A N 1
ATOM 2648 C CA . ASP A 1 352 ? 3.604 -20.938 -29.578 1 98 352 ASP A CA 1
ATOM 2649 C C . ASP A 1 352 ? 4.738 -20.203 -28.859 1 98 352 ASP A C 1
ATOM 2651 O O . ASP A 1 352 ? 5.883 -20.219 -29.328 1 98 352 ASP A O 1
ATOM 2655 N N . LYS A 1 353 ? 4.422 -19.547 -27.797 1 97.5 353 LYS A N 1
ATOM 2656 C CA . LYS A 1 353 ? 5.426 -18.812 -27.031 1 97.5 353 LYS A CA 1
ATOM 2657 C C . LYS A 1 353 ? 6.488 -19.766 -26.484 1 97.5 353 LYS A C 1
ATOM 2659 O O . LYS A 1 353 ? 7.684 -19.469 -26.547 1 97.5 353 LYS A O 1
ATOM 2664 N N . VAL A 1 354 ? 6.082 -20.859 -25.922 1 98.38 354 VAL A N 1
ATOM 2665 C CA . VAL A 1 354 ? 7.008 -21.844 -25.359 1 98.38 354 VAL A CA 1
ATOM 2666 C C . VAL A 1 354 ? 7.926 -22.359 -26.469 1 98.38 354 VAL A C 1
ATOM 2668 O O . VAL A 1 354 ? 9.141 -22.438 -26.281 1 98.38 354 VAL A O 1
ATOM 2671 N N . ASP A 1 355 ? 7.305 -22.672 -27.594 1 98.44 355 ASP A N 1
ATOM 2672 C CA . ASP A 1 355 ? 8.086 -23.172 -28.719 1 98.44 355 ASP A CA 1
ATOM 2673 C C . ASP A 1 355 ? 9.102 -22.125 -29.172 1 98.44 355 ASP A C 1
ATOM 2675 O O . ASP A 1 355 ? 10.242 -22.469 -29.5 1 98.44 355 ASP A O 1
ATOM 2679 N N . GLU A 1 356 ? 8.688 -20.906 -29.234 1 98.44 356 GLU A N 1
ATOM 2680 C CA . GLU A 1 356 ? 9.586 -19.812 -29.609 1 98.44 356 GLU A CA 1
ATOM 2681 C C . GLU A 1 356 ? 10.773 -19.734 -28.656 1 98.44 356 GLU A C 1
ATOM 2683 O O . GLU A 1 356 ? 11.914 -19.562 -29.094 1 98.44 356 GLU A O 1
ATOM 2688 N N . HIS A 1 357 ? 10.547 -19.828 -27.344 1 98.19 357 HIS A N 1
ATOM 2689 C CA . HIS A 1 357 ? 11.609 -19.781 -26.344 1 98.19 357 HIS A CA 1
ATOM 2690 C C . HIS A 1 357 ? 12.594 -20.922 -26.531 1 98.19 357 HIS A C 1
ATOM 2692 O O . HIS A 1 357 ? 13.805 -20.734 -26.484 1 98.19 357 HIS A O 1
ATOM 2698 N N . VAL A 1 358 ? 12.094 -22.109 -26.75 1 98.56 358 VAL A N 1
ATOM 2699 C CA . VAL A 1 358 ? 12.914 -23.312 -26.891 1 98.56 358 VAL A CA 1
ATOM 2700 C C . VAL A 1 358 ? 13.758 -23.203 -28.172 1 98.56 358 VAL A C 1
ATOM 2702 O O . VAL A 1 358 ? 14.977 -23.422 -28.141 1 98.56 358 VAL A O 1
ATOM 2705 N N . GLN A 1 359 ? 13.109 -22.812 -29.266 1 98.31 359 GLN A N 1
ATOM 2706 C CA . GLN A 1 359 ? 13.812 -22.719 -30.547 1 98.31 359 GLN A CA 1
ATOM 2707 C C . GLN A 1 359 ? 14.867 -21.625 -30.5 1 98.31 359 GLN A C 1
ATOM 2709 O O . GLN A 1 359 ? 15.945 -21.766 -31.078 1 98.31 359 GLN A O 1
ATOM 2714 N N . ASP A 1 360 ? 14.531 -20.562 -29.906 1 98.5 360 ASP A N 1
ATOM 2715 C CA . ASP A 1 360 ? 15.516 -19.5 -29.734 1 98.5 360 ASP A CA 1
ATOM 2716 C C . ASP A 1 360 ? 16.75 -20 -28.984 1 98.5 360 ASP A C 1
ATOM 2718 O O . ASP A 1 360 ? 17.875 -19.75 -29.406 1 98.5 360 ASP A O 1
ATOM 2722 N N . ALA A 1 361 ? 16.594 -20.688 -27.875 1 98.38 361 ALA A N 1
ATOM 2723 C CA . ALA A 1 361 ? 17.688 -21.219 -27.078 1 98.38 361 ALA A CA 1
ATOM 2724 C C . ALA A 1 361 ? 18.516 -22.203 -27.875 1 98.38 361 ALA A C 1
ATOM 2726 O O . ALA A 1 361 ? 19.75 -22.156 -27.859 1 98.38 361 ALA A O 1
ATOM 2727 N N . VAL A 1 362 ? 17.859 -23.062 -28.609 1 98.44 362 VAL A N 1
ATOM 2728 C CA . VAL A 1 362 ? 18.531 -24.094 -29.391 1 98.44 362 VAL A CA 1
ATOM 2729 C C . VAL A 1 362 ? 19.344 -23.438 -30.5 1 98.44 362 VAL A C 1
ATOM 2731 O O . VAL A 1 362 ? 20.5 -23.812 -30.75 1 98.44 362 VAL A O 1
ATOM 2734 N N . SER A 1 363 ? 18.734 -22.484 -31.125 1 98.38 363 SER A N 1
ATOM 2735 C CA . SER A 1 363 ? 19.422 -21.781 -32.219 1 98.38 363 SER A CA 1
ATOM 2736 C C . SER A 1 363 ? 20.672 -21.078 -31.703 1 98.38 363 SER A C 1
ATOM 2738 O O . SER A 1 363 ? 21.594 -20.812 -32.469 1 98.38 363 SER A O 1
ATOM 2740 N N . LYS A 1 364 ? 20.719 -20.875 -30.469 1 98.06 364 LYS A N 1
ATOM 2741 C CA . LYS A 1 364 ? 21.828 -20.141 -29.891 1 98.06 364 LYS A CA 1
ATOM 2742 C C . LYS A 1 364 ? 22.797 -21.078 -29.172 1 98.06 364 LYS A C 1
ATOM 2744 O O . LYS A 1 364 ? 23.719 -20.625 -28.484 1 98.06 364 LYS A O 1
ATOM 2749 N N . GLY A 1 365 ? 22.516 -22.328 -29.203 1 97.81 365 GLY A N 1
ATOM 2750 C CA . GLY A 1 365 ? 23.531 -23.281 -28.781 1 97.81 365 GLY A CA 1
ATOM 2751 C C . GLY A 1 365 ? 23.047 -24.203 -27.672 1 97.81 365 GLY A C 1
ATOM 2752 O O . GLY A 1 365 ? 23.766 -25.125 -27.266 1 97.81 365 GLY A O 1
ATOM 2753 N N . ALA A 1 366 ? 21.859 -24.047 -27.141 1 98.5 366 ALA A N 1
ATOM 2754 C CA . ALA A 1 366 ? 21.328 -24.953 -26.125 1 98.5 366 ALA A CA 1
ATOM 2755 C C . ALA A 1 366 ? 21.109 -26.344 -26.688 1 98.5 366 ALA A C 1
ATOM 2757 O O . ALA A 1 366 ? 20.859 -26.516 -27.875 1 98.5 366 ALA A O 1
ATOM 2758 N N . LYS A 1 367 ? 21.219 -27.312 -25.812 1 98.56 367 LYS A N 1
ATOM 2759 C CA . LYS A 1 367 ? 21 -28.703 -26.188 1 98.56 367 LYS A CA 1
ATOM 2760 C C . LYS A 1 367 ? 19.719 -29.25 -25.578 1 98.56 367 LYS A C 1
ATOM 2762 O O . LYS A 1 367 ? 19.5 -29.141 -24.375 1 98.56 367 LYS A O 1
ATOM 2767 N N . ILE A 1 368 ? 18.906 -29.875 -26.438 1 98.69 368 ILE A N 1
ATOM 2768 C CA . ILE A 1 368 ? 17.703 -30.531 -25.953 1 98.69 368 ILE A CA 1
ATOM 2769 C C . ILE A 1 368 ? 18.078 -31.875 -25.328 1 98.69 368 ILE A C 1
ATOM 2771 O O . ILE A 1 368 ? 18.609 -32.75 -26.016 1 98.69 368 ILE A O 1
ATOM 2775 N N . LEU A 1 369 ? 17.844 -32.062 -24.078 1 98.69 369 LEU A N 1
ATOM 2776 C CA . LEU A 1 369 ? 18.062 -33.375 -23.438 1 98.69 369 LEU A CA 1
ATOM 2777 C C . LEU A 1 369 ? 16.812 -34.219 -23.5 1 98.69 369 LEU A C 1
ATOM 2779 O O . LEU A 1 369 ? 16.906 -35.438 -23.656 1 98.69 369 LEU A O 1
ATOM 2783 N N . VAL A 1 370 ? 15.695 -33.625 -23.266 1 98.19 370 VAL A N 1
ATOM 2784 C CA . VAL A 1 370 ? 14.383 -34.25 -23.359 1 98.19 370 VAL A CA 1
ATOM 2785 C C . VAL A 1 370 ? 13.359 -33.25 -23.891 1 98.19 370 VAL A C 1
ATOM 2787 O O . VAL A 1 370 ? 13.484 -32.062 -23.641 1 98.19 370 VAL A O 1
ATOM 2790 N N . GLY A 1 371 ? 12.344 -33.75 -24.672 1 98.19 371 GLY A N 1
ATOM 2791 C CA . GLY A 1 371 ? 11.266 -32.875 -25.156 1 98.19 371 GLY A CA 1
ATOM 2792 C C . GLY A 1 371 ? 11.672 -31.984 -26.297 1 98.19 371 GLY A C 1
ATOM 2793 O O . GLY A 1 371 ? 12.242 -32.438 -27.281 1 98.19 371 GLY A O 1
ATOM 2794 N N . GLY A 1 372 ? 11.328 -30.719 -26.25 1 97.5 372 GLY A N 1
ATOM 2795 C CA . GLY A 1 372 ? 11.719 -29.703 -27.219 1 97.5 372 GLY A CA 1
ATOM 2796 C C . GLY A 1 372 ? 10.773 -29.594 -28.391 1 97.5 372 GLY A C 1
ATOM 2797 O O . GLY A 1 372 ? 11.133 -29.062 -29.438 1 97.5 372 GLY A O 1
ATOM 2798 N N . LYS A 1 373 ? 9.516 -30.078 -28.125 1 97 373 LYS A N 1
ATOM 2799 C CA . LYS A 1 373 ? 8.594 -30.078 -29.266 1 97 373 LYS A CA 1
ATOM 2800 C C . LYS A 1 373 ? 7.148 -29.969 -28.797 1 97 373 LYS A C 1
ATOM 2802 O O . LYS A 1 373 ? 6.836 -30.25 -27.641 1 97 373 LYS A O 1
ATOM 2807 N N . ARG A 1 374 ? 6.32 -29.594 -29.719 1 97.25 374 ARG A N 1
ATOM 2808 C CA . ARG A 1 374 ? 4.879 -29.562 -29.484 1 97.25 374 ARG A CA 1
ATOM 2809 C C . ARG A 1 374 ? 4.289 -30.969 -29.438 1 97.25 374 ARG A C 1
ATOM 2811 O O . ARG A 1 374 ? 4.859 -31.906 -30 1 97.25 374 ARG A O 1
ATOM 2818 N N . GLY A 1 375 ? 3.258 -31.141 -28.672 1 96.81 375 GLY A N 1
ATOM 2819 C CA . GLY A 1 375 ? 2.416 -32.344 -28.719 1 96.81 375 GLY A CA 1
ATOM 2820 C C . GLY A 1 375 ? 1.12 -32.125 -29.469 1 96.81 375 GLY A C 1
ATOM 2821 O O . GLY A 1 375 ? 1.087 -31.359 -30.453 1 96.81 375 GLY A O 1
ATOM 2822 N N . LYS A 1 376 ? 0.102 -32.844 -29.125 1 95.94 376 LYS A N 1
ATOM 2823 C CA . LYS A 1 376 ? -1.224 -32.688 -29.719 1 95.94 376 LYS A CA 1
ATOM 2824 C C . LYS A 1 376 ? -1.905 -31.422 -29.203 1 95.94 376 LYS A C 1
ATOM 2826 O O . LYS A 1 376 ? -1.819 -31.094 -28.016 1 95.94 376 LYS A O 1
ATOM 2831 N N . GLY A 1 377 ? -2.596 -30.75 -30.188 1 96.44 377 GLY A N 1
ATOM 2832 C CA . GLY A 1 377 ? -3.326 -29.562 -29.766 1 96.44 377 GLY A CA 1
ATOM 2833 C C . GLY A 1 377 ? -2.438 -28.5 -29.156 1 96.44 377 GLY A C 1
ATOM 2834 O O . GLY A 1 377 ? -1.47 -28.047 -29.781 1 96.44 377 GLY A O 1
ATOM 2835 N N . THR A 1 378 ? -2.758 -28.172 -27.891 1 97.75 378 THR A N 1
ATOM 2836 C CA . THR A 1 378 ? -1.997 -27.125 -27.219 1 97.75 378 THR A CA 1
ATOM 2837 C C . THR A 1 378 ? -0.914 -27.734 -26.328 1 97.75 378 THR A C 1
ATOM 2839 O O . THR A 1 378 ? -0.288 -27.016 -25.531 1 97.75 378 THR A O 1
ATOM 2842 N N . GLU A 1 379 ? -0.662 -29.031 -26.422 1 98.06 379 GLU A N 1
ATOM 2843 C CA . GLU A 1 379 ? 0.337 -29.703 -25.609 1 98.06 379 GLU A CA 1
ATOM 2844 C C . GLU A 1 379 ? 1.75 -29.266 -25.984 1 98.06 379 GLU A C 1
ATOM 2846 O O . GLU A 1 379 ? 2.035 -29.031 -27.156 1 98.06 379 GLU A O 1
ATOM 2851 N N . TYR A 1 380 ? 2.57 -29.125 -25.062 1 98.5 380 TYR A N 1
ATOM 2852 C CA . TYR A 1 380 ? 4.012 -29.016 -25.25 1 98.5 380 TYR A CA 1
ATOM 2853 C C . TYR A 1 380 ? 4.754 -30.047 -24.391 1 98.5 380 TYR A C 1
ATOM 2855 O O . TYR A 1 380 ? 4.523 -30.141 -23.188 1 98.5 380 TYR A O 1
ATOM 2863 N N . ILE A 1 381 ? 5.559 -30.812 -25.016 1 98.5 381 ILE A N 1
ATOM 2864 C CA . ILE A 1 381 ? 6.238 -31.891 -24.312 1 98.5 381 ILE A CA 1
ATOM 2865 C C . ILE A 1 381 ? 7.254 -31.312 -23.328 1 98.5 381 ILE A C 1
ATOM 2867 O O . ILE A 1 381 ? 8.094 -30.5 -23.703 1 98.5 381 ILE A O 1
ATOM 2871 N N . PRO A 1 382 ? 7.117 -31.703 -22.016 1 98.75 382 PRO A N 1
ATOM 2872 C CA . PRO A 1 382 ? 8.07 -31.188 -21.031 1 98.75 382 PRO A CA 1
ATOM 2873 C C . PRO A 1 382 ? 9.516 -31.297 -21.5 1 98.75 382 PRO A C 1
ATOM 2875 O O . PRO A 1 382 ? 9.93 -32.344 -22.016 1 98.75 382 PRO A O 1
ATOM 2878 N N . THR A 1 383 ? 10.25 -30.219 -21.328 1 98.81 383 THR A N 1
ATOM 2879 C CA . THR A 1 383 ? 11.531 -30.047 -22 1 98.81 383 THR A CA 1
ATOM 2880 C C . THR A 1 383 ? 12.633 -29.688 -21.016 1 98.81 383 THR A C 1
ATOM 2882 O O . THR A 1 383 ? 12.398 -28.906 -20.078 1 98.81 383 THR A O 1
ATOM 2885 N N . VAL A 1 384 ? 13.781 -30.297 -21.141 1 98.88 384 VAL A N 1
ATOM 2886 C CA . VAL A 1 384 ? 14.992 -29.891 -20.422 1 98.88 384 VAL A CA 1
ATOM 2887 C C . VAL A 1 384 ? 16.047 -29.438 -21.422 1 98.88 384 VAL A C 1
ATOM 2889 O O . VAL A 1 384 ? 16.422 -30.203 -22.328 1 98.88 384 VAL A O 1
ATOM 2892 N N . LEU A 1 385 ? 16.438 -28.219 -21.328 1 98.81 385 LEU A N 1
ATOM 2893 C CA . LEU A 1 385 ? 17.516 -27.656 -22.141 1 98.81 385 LEU A CA 1
ATOM 2894 C C . LEU A 1 385 ? 18.797 -27.516 -21.344 1 98.81 385 LEU A C 1
ATOM 2896 O O . LEU A 1 385 ? 18.797 -26.953 -20.25 1 98.81 385 LEU A O 1
ATOM 2900 N N . ALA A 1 386 ? 19.844 -28.031 -21.828 1 98.62 386 ALA A N 1
ATOM 2901 C CA . ALA A 1 386 ? 21.156 -27.891 -21.203 1 98.62 386 ALA A CA 1
ATOM 2902 C C . ALA A 1 386 ? 22 -26.859 -21.938 1 98.62 386 ALA A C 1
ATOM 2904 O O . ALA A 1 386 ? 21.766 -26.562 -23.109 1 98.62 386 ALA A O 1
ATOM 2905 N N . ASN A 1 387 ? 22.969 -26.281 -21.203 1 98.12 387 ASN A N 1
ATOM 2906 C CA . ASN A 1 387 ? 23.938 -25.312 -21.734 1 98.12 387 ASN A CA 1
ATOM 2907 C C . ASN A 1 387 ? 23.234 -24.125 -22.375 1 98.12 387 ASN A C 1
ATOM 2909 O O . ASN A 1 387 ? 23.562 -23.75 -23.516 1 98.12 387 ASN A O 1
ATOM 2913 N N . VAL A 1 388 ? 22.203 -23.641 -21.75 1 98.19 388 VAL A N 1
ATOM 2914 C CA . VAL A 1 388 ? 21.453 -22.5 -22.266 1 98.19 388 VAL A CA 1
ATOM 2915 C C . VAL A 1 388 ? 22.297 -21.234 -22.141 1 98.19 388 VAL A C 1
ATOM 2917 O O . VAL A 1 388 ? 22.859 -20.953 -21.062 1 98.19 388 VAL A O 1
ATOM 2920 N N . PRO A 1 389 ? 22.406 -20.469 -23.203 1 96.62 389 PRO A N 1
ATOM 2921 C CA . PRO A 1 389 ? 23.156 -19.219 -23.125 1 96.62 389 PRO A CA 1
ATOM 2922 C C . PRO A 1 389 ? 22.375 -18.109 -22.438 1 96.62 389 PRO A C 1
ATOM 2924 O O . PRO A 1 389 ? 21.141 -18.094 -22.484 1 96.62 389 PRO A O 1
ATOM 2927 N N . ASP A 1 390 ? 23.078 -17.109 -21.906 1 95.06 390 ASP A N 1
ATOM 2928 C CA . ASP A 1 390 ? 22.484 -16.047 -21.125 1 95.06 390 ASP A CA 1
ATOM 2929 C C . ASP A 1 390 ? 21.703 -15.078 -22.031 1 95.06 390 ASP A C 1
ATOM 2931 O O . ASP A 1 390 ? 20.891 -14.297 -21.547 1 95.06 390 ASP A O 1
ATOM 2935 N N . ASN A 1 391 ? 21.891 -15.07 -23.266 1 94.75 391 ASN A N 1
ATOM 2936 C CA . ASN A 1 391 ? 21.312 -14.07 -24.156 1 94.75 391 ASN A CA 1
ATOM 2937 C C . ASN A 1 391 ? 20.047 -14.586 -24.828 1 94.75 391 ASN A C 1
ATOM 2939 O O . ASN A 1 391 ? 19.547 -13.977 -25.781 1 94.75 391 ASN A O 1
ATOM 2943 N N . CYS A 1 392 ? 19.578 -15.727 -24.406 1 96.06 392 CYS A N 1
ATOM 2944 C CA . CYS A 1 392 ? 18.344 -16.281 -24.969 1 96.06 392 CYS A CA 1
ATOM 2945 C C . CYS A 1 392 ? 17.109 -15.602 -24.391 1 96.06 392 CYS A C 1
ATOM 2947 O O . CYS A 1 392 ? 17.188 -14.992 -23.312 1 96.06 392 CYS A O 1
ATOM 2949 N N . LEU A 1 393 ? 15.906 -15.719 -25.047 1 96.19 393 LEU A N 1
ATOM 2950 C CA . LEU A 1 393 ? 14.633 -15.156 -24.609 1 96.19 393 LEU A CA 1
ATOM 2951 C C . LEU A 1 393 ? 14.25 -15.688 -23.234 1 96.19 393 LEU A C 1
ATOM 2953 O O . LEU A 1 393 ? 13.742 -14.938 -22.391 1 96.19 393 LEU A O 1
ATOM 2957 N N . ILE A 1 394 ? 14.516 -16.953 -22.938 1 95.5 394 ILE A N 1
ATOM 2958 C CA . ILE A 1 394 ? 14.102 -17.625 -21.703 1 95.5 394 ILE A CA 1
ATOM 2959 C C . ILE A 1 394 ? 14.805 -16.984 -20.516 1 95.5 394 ILE A C 1
ATOM 2961 O O . ILE A 1 394 ? 14.32 -17.062 -19.375 1 95.5 394 ILE A O 1
ATOM 2965 N N . ALA A 1 395 ? 15.93 -16.328 -20.734 1 94.56 395 ALA A N 1
ATOM 2966 C CA . ALA A 1 395 ? 16.703 -15.719 -19.656 1 94.56 395 ALA A CA 1
ATOM 2967 C C . ALA A 1 395 ? 16.047 -14.422 -19.172 1 94.56 395 ALA A C 1
ATOM 2969 O O . ALA A 1 395 ? 16.281 -13.969 -18.062 1 94.56 395 ALA A O 1
ATOM 2970 N N . THR A 1 396 ? 15.148 -13.828 -20 1 93.19 396 THR A N 1
ATOM 2971 C CA . THR A 1 396 ? 14.648 -12.508 -19.672 1 93.19 396 THR A CA 1
ATOM 2972 C C . THR A 1 396 ? 13.125 -12.492 -19.641 1 93.19 396 THR A C 1
ATOM 2974 O O . THR A 1 396 ? 12.508 -11.609 -19.047 1 93.19 396 THR A O 1
ATOM 2977 N N . GLU A 1 397 ? 12.531 -13.469 -20.281 1 94.31 397 GLU A N 1
ATOM 2978 C CA . GLU A 1 397 ? 11.07 -13.516 -20.359 1 94.31 397 GLU A CA 1
ATOM 2979 C C . GLU A 1 397 ? 10.516 -14.727 -19.609 1 94.31 397 GLU A C 1
ATOM 2981 O O . GLU A 1 397 ? 11.117 -15.805 -19.625 1 94.31 397 GLU A O 1
ATOM 2986 N N . GLU A 1 398 ? 9.398 -14.531 -18.953 1 94.62 398 GLU A N 1
ATOM 2987 C CA . GLU A 1 398 ? 8.688 -15.656 -18.344 1 94.62 398 GLU A CA 1
ATOM 2988 C C . GLU A 1 398 ? 8.148 -16.594 -19.422 1 94.62 398 GLU A C 1
ATOM 2990 O O . GLU A 1 398 ? 7.406 -16.188 -20.312 1 94.62 398 GLU A O 1
ATOM 2995 N N . THR A 1 399 ? 8.539 -17.812 -19.328 1 96.19 399 THR A N 1
ATOM 2996 C CA . THR A 1 399 ? 8.109 -18.812 -20.312 1 96.19 399 THR A CA 1
ATOM 2997 C C . THR A 1 399 ? 6.664 -19.219 -20.078 1 96.19 399 THR A C 1
ATOM 2999 O O . THR A 1 399 ? 5.863 -19.266 -21.016 1 96.19 399 THR A O 1
ATOM 3002 N N . PHE A 1 400 ? 6.324 -19.438 -18.828 1 97.06 400 PHE A N 1
ATOM 3003 C CA . PHE A 1 400 ? 4.992 -19.875 -18.422 1 97.06 400 PHE A CA 1
ATOM 3004 C C . PHE A 1 400 ? 4.605 -21.156 -19.172 1 97.06 400 PHE A C 1
ATOM 3006 O O . PHE A 1 400 ? 3.529 -21.234 -19.766 1 97.06 400 PHE A O 1
ATOM 3013 N N . GLY A 1 401 ? 5.461 -22.125 -19.188 1 98 401 GLY A N 1
ATOM 3014 C CA . GLY A 1 401 ? 5.367 -23.422 -19.844 1 98 401 GLY A CA 1
ATOM 3015 C C . GLY A 1 401 ? 6.355 -24.422 -19.297 1 98 401 GLY A C 1
ATOM 3016 O O . GLY A 1 401 ? 7.176 -24.109 -18.438 1 98 401 GLY A O 1
ATOM 3017 N N . PRO A 1 402 ? 6.289 -25.656 -19.766 1 98.5 402 PRO A N 1
ATOM 3018 C CA . PRO A 1 402 ? 7.043 -26.75 -19.141 1 98.5 402 PRO A CA 1
ATOM 3019 C C . PRO A 1 402 ? 8.445 -26.906 -19.719 1 98.5 402 PRO A C 1
ATOM 3021 O O . PRO A 1 402 ? 8.789 -27.953 -20.266 1 98.5 402 PRO A O 1
ATOM 3024 N N . VAL A 1 403 ? 9.281 -25.844 -19.516 1 98.75 403 VAL A N 1
ATOM 3025 C CA . VAL A 1 403 ? 10.648 -25.844 -20.031 1 98.75 403 VAL A CA 1
ATOM 3026 C C . VAL A 1 403 ? 11.625 -25.547 -18.891 1 98.75 403 VAL A C 1
ATOM 3028 O O . VAL A 1 403 ? 11.594 -24.469 -18.297 1 98.75 403 VAL A O 1
ATOM 3031 N N . ALA A 1 404 ? 12.438 -26.547 -18.578 1 98.75 404 ALA A N 1
ATOM 3032 C CA . ALA A 1 404 ? 13.555 -26.328 -17.641 1 98.75 404 ALA A CA 1
ATOM 3033 C C . ALA A 1 404 ? 14.812 -25.922 -18.391 1 98.75 404 ALA A C 1
ATOM 3035 O O . ALA A 1 404 ? 15.445 -26.734 -19.062 1 98.75 404 ALA A O 1
ATOM 3036 N N . ALA A 1 405 ? 15.164 -24.719 -18.297 1 98.62 405 ALA A N 1
ATOM 3037 C CA . ALA A 1 405 ? 16.375 -24.188 -18.922 1 98.62 405 ALA A CA 1
ATOM 3038 C C . ALA A 1 405 ? 17.531 -24.172 -17.953 1 98.62 405 ALA A C 1
ATOM 3040 O O . ALA A 1 405 ? 17.5 -23.453 -16.953 1 98.62 405 ALA A O 1
ATOM 3041 N N . LEU A 1 406 ? 18.578 -24.953 -18.234 1 98.81 406 LEU A N 1
ATOM 3042 C CA . LEU A 1 406 ? 19.703 -25.094 -17.312 1 98.81 406 LEU A CA 1
ATOM 3043 C C . LEU A 1 406 ? 20.859 -24.203 -17.734 1 98.81 406 LEU A C 1
ATOM 3045 O O . LEU A 1 406 ? 21.359 -24.312 -18.859 1 98.81 406 LEU A O 1
ATOM 3049 N N . PHE A 1 407 ? 21.219 -23.328 -16.906 1 98.62 407 PHE A N 1
ATOM 3050 C CA . PHE A 1 407 ? 22.391 -22.453 -17.031 1 98.62 407 PHE A CA 1
ATOM 3051 C C . PHE A 1 407 ? 23.516 -22.922 -16.094 1 98.62 407 PHE A C 1
ATOM 3053 O O . PHE A 1 407 ? 23.25 -23.422 -15.008 1 98.62 407 PHE A O 1
ATOM 3060 N N . ARG A 1 408 ? 24.719 -22.797 -16.562 1 98 408 ARG A N 1
ATOM 3061 C CA . ARG A 1 408 ? 25.891 -23.172 -15.766 1 98 408 ARG A CA 1
ATOM 3062 C C . ARG A 1 408 ? 26.469 -21.953 -15.047 1 98 408 ARG A C 1
ATOM 3064 O O . ARG A 1 408 ? 26.484 -20.844 -15.594 1 98 408 ARG A O 1
ATOM 3071 N N . PHE A 1 409 ? 26.891 -22.094 -13.789 1 98.19 409 PHE A N 1
ATOM 3072 C CA . PHE A 1 409 ? 27.594 -21.031 -13.086 1 98.19 409 PHE A CA 1
ATOM 3073 C C . PHE A 1 409 ? 28.766 -21.594 -12.297 1 98.19 409 PHE A C 1
ATOM 3075 O O . PHE A 1 409 ? 28.891 -22.812 -12.125 1 98.19 409 PHE A O 1
ATOM 3082 N N . LYS A 1 410 ? 29.672 -20.656 -11.789 1 98.31 410 LYS A N 1
ATOM 3083 C CA . LYS A 1 410 ? 30.891 -21.109 -11.125 1 98.31 410 LYS A CA 1
ATOM 3084 C C . LYS A 1 410 ? 30.891 -20.688 -9.656 1 98.31 410 LYS A C 1
ATOM 3086 O O . LYS A 1 410 ? 31.266 -21.484 -8.781 1 98.31 410 LYS A O 1
ATOM 3091 N N . THR A 1 411 ? 30.484 -19.438 -9.359 1 98.19 411 THR A N 1
ATOM 3092 C CA . THR A 1 411 ? 30.625 -18.938 -7.996 1 98.19 411 THR A CA 1
ATOM 3093 C C . THR A 1 411 ? 29.281 -18.422 -7.469 1 98.19 411 THR A C 1
ATOM 3095 O O . THR A 1 411 ? 28.375 -18.125 -8.25 1 98.19 411 THR A O 1
ATOM 3098 N N . GLU A 1 412 ? 29.156 -18.391 -6.141 1 98.06 412 GLU A N 1
ATOM 3099 C CA . GLU A 1 412 ? 27.969 -17.859 -5.48 1 98.06 412 GLU A CA 1
ATOM 3100 C C . GLU A 1 412 ? 27.703 -16.422 -5.883 1 98.06 412 GLU A C 1
ATOM 3102 O O . GLU A 1 412 ? 26.562 -16.047 -6.176 1 98.06 412 GLU A O 1
ATOM 3107 N N . GLU A 1 413 ? 28.734 -15.578 -5.926 1 97.75 413 GLU A N 1
ATOM 3108 C CA . GLU A 1 413 ? 28.609 -14.172 -6.297 1 97.75 413 GLU A CA 1
ATOM 3109 C C . GLU A 1 413 ? 28.078 -14.016 -7.715 1 97.75 413 GLU A C 1
ATOM 3111 O O . GLU A 1 413 ? 27.172 -13.211 -7.961 1 97.75 413 GLU A O 1
ATOM 3116 N N . GLU A 1 414 ? 28.594 -14.812 -8.578 1 97.81 414 GLU A N 1
ATOM 3117 C CA . GLU A 1 414 ? 28.172 -14.766 -9.977 1 97.81 414 GLU A CA 1
ATOM 3118 C C . GLU A 1 414 ? 26.703 -15.109 -10.133 1 97.81 414 GLU A C 1
ATOM 3120 O O . GLU A 1 414 ? 25.969 -14.414 -10.836 1 97.81 414 GLU A O 1
ATOM 3125 N N . VAL A 1 415 ? 26.234 -16.188 -9.492 1 98.44 415 VAL A N 1
ATOM 3126 C CA . VAL A 1 415 ? 24.875 -16.672 -9.727 1 98.44 415 VAL A CA 1
ATOM 3127 C C . VAL A 1 415 ? 23.875 -15.742 -9.062 1 98.44 415 VAL A C 1
ATOM 3129 O O . VAL A 1 415 ? 22.766 -15.539 -9.578 1 98.44 415 VAL A O 1
ATOM 3132 N N . VAL A 1 416 ? 24.25 -15.164 -7.941 1 98.44 416 VAL A N 1
ATOM 3133 C CA . VAL A 1 416 ? 23.359 -14.203 -7.285 1 98.44 416 VAL A CA 1
ATOM 3134 C C . VAL A 1 416 ? 23.172 -12.977 -8.18 1 98.44 416 VAL A C 1
ATOM 3136 O O . VAL A 1 416 ? 22.062 -12.453 -8.305 1 98.44 416 VAL A O 1
ATOM 3139 N N . GLU A 1 417 ? 24.25 -12.516 -8.797 1 97.62 417 GLU A N 1
ATOM 3140 C CA . GLU A 1 417 ? 24.156 -11.406 -9.742 1 97.62 417 GLU A CA 1
ATOM 3141 C C . GLU A 1 417 ? 23.25 -11.742 -10.914 1 97.62 417 GLU A C 1
ATOM 3143 O O . GLU A 1 417 ? 22.391 -10.938 -11.297 1 97.62 417 GLU A O 1
ATOM 3148 N N . LYS A 1 418 ? 23.406 -12.938 -11.469 1 97.56 418 LYS A N 1
ATOM 3149 C CA . LYS A 1 418 ? 22.578 -13.383 -12.578 1 97.56 418 LYS A CA 1
ATOM 3150 C C . LYS A 1 418 ? 21.109 -13.492 -12.148 1 97.56 418 LYS A C 1
ATOM 3152 O O . LYS A 1 418 ? 20.219 -13.047 -12.867 1 97.56 418 LYS A O 1
ATOM 3157 N N . ALA A 1 419 ? 20.891 -14.055 -10.984 1 98.06 419 ALA A N 1
ATOM 3158 C CA . ALA A 1 419 ? 19.547 -14.273 -10.453 1 98.06 419 ALA A CA 1
ATOM 3159 C C . ALA A 1 419 ? 18.828 -12.945 -10.25 1 98.06 419 ALA A C 1
ATOM 3161 O O . ALA A 1 419 ? 17.625 -12.844 -10.5 1 98.06 419 ALA A O 1
ATOM 3162 N N . ASN A 1 420 ? 19.531 -11.93 -9.812 1 97.19 420 ASN A N 1
ATOM 3163 C CA . ASN A 1 420 ? 18.938 -10.641 -9.453 1 97.19 420 ASN A CA 1
ATOM 3164 C C . ASN A 1 420 ? 18.797 -9.734 -10.664 1 97.19 420 ASN A C 1
ATOM 3166 O O . ASN A 1 420 ? 18.156 -8.68 -10.586 1 97.19 420 ASN A O 1
ATOM 3170 N N . ASN A 1 421 ? 19.438 -10.148 -11.781 1 95.25 421 ASN A N 1
ATOM 3171 C CA . ASN A 1 421 ? 19.328 -9.367 -13.008 1 95.25 421 ASN A CA 1
ATOM 3172 C C . ASN A 1 421 ? 17.984 -9.586 -13.695 1 95.25 421 ASN A C 1
ATOM 3174 O O . ASN A 1 421 ? 17.906 -10.188 -14.766 1 95.25 421 ASN A O 1
ATOM 3178 N N . SER A 1 422 ? 16.953 -9.109 -13.117 1 94.62 422 SER A N 1
ATOM 3179 C CA . SER A 1 422 ? 15.562 -9.203 -13.57 1 94.62 422 SER A CA 1
ATOM 3180 C C . SER A 1 422 ? 14.742 -8.016 -13.078 1 94.62 422 SER A C 1
ATOM 3182 O O . SER A 1 422 ? 14.992 -7.488 -11.984 1 94.62 422 SER A O 1
ATOM 3184 N N . GLU A 1 423 ? 13.742 -7.59 -13.844 1 94.19 423 GLU A N 1
ATOM 3185 C CA . GLU A 1 423 ? 12.883 -6.477 -13.469 1 94.19 423 GLU A CA 1
ATOM 3186 C C . GLU A 1 423 ? 11.797 -6.926 -12.492 1 94.19 423 GLU A C 1
ATOM 3188 O O . GLU A 1 423 ? 11.141 -6.094 -11.859 1 94.19 423 GLU A O 1
ATOM 3193 N N . VAL A 1 424 ? 11.586 -8.234 -12.398 1 96.25 424 VAL A N 1
ATOM 3194 C CA . VAL A 1 424 ? 10.547 -8.797 -11.547 1 96.25 424 VAL A CA 1
ATOM 3195 C C . VAL A 1 424 ? 11.18 -9.594 -10.414 1 96.25 424 VAL A C 1
ATOM 3197 O O . VAL A 1 424 ? 12.359 -9.953 -10.484 1 96.25 424 VAL A O 1
ATOM 3200 N N . GLY A 1 425 ? 10.484 -9.812 -9.297 1 97.5 425 GLY A N 1
ATOM 3201 C CA . GLY A 1 425 ? 11.023 -10.492 -8.125 1 97.5 425 GLY A CA 1
ATOM 3202 C C . GLY A 1 425 ? 9.953 -11.164 -7.285 1 97.5 425 GLY A C 1
ATOM 3203 O O . GLY A 1 425 ? 9.836 -10.898 -6.086 1 97.5 425 GLY A O 1
ATOM 3204 N N . LEU A 1 426 ? 9.211 -12.164 -7.859 1 97.75 426 LEU A N 1
ATOM 3205 C CA . LEU A 1 426 ? 8.133 -12.852 -7.156 1 97.75 426 LEU A CA 1
ATOM 3206 C C . LEU A 1 426 ? 8.688 -13.953 -6.258 1 97.75 426 LEU A C 1
ATOM 3208 O O . LEU A 1 426 ? 8.609 -13.852 -5.031 1 97.75 426 LEU A O 1
ATOM 3212 N N . ALA A 1 427 ? 9.367 -14.922 -6.863 1 98.44 427 ALA A N 1
ATOM 3213 C CA . ALA A 1 427 ? 9.875 -16.062 -6.109 1 98.44 427 ALA A CA 1
ATOM 3214 C C . ALA A 1 427 ? 11.273 -16.453 -6.582 1 98.44 427 ALA A C 1
ATOM 3216 O O . ALA A 1 427 ? 11.672 -16.125 -7.703 1 98.44 427 ALA A O 1
ATOM 3217 N N . GLY A 1 428 ? 12.039 -17.062 -5.738 1 98.62 428 GLY A N 1
ATOM 3218 C CA . GLY A 1 428 ? 13.32 -17.672 -6.016 1 98.62 428 GLY A CA 1
ATOM 3219 C C . GLY A 1 428 ? 13.57 -18.922 -5.195 1 98.62 428 GLY A C 1
ATOM 3220 O O . GLY A 1 428 ? 13 -19.094 -4.117 1 98.62 428 GLY A O 1
ATOM 3221 N N . TYR A 1 429 ? 14.398 -19.781 -5.715 1 98.81 429 TYR A N 1
ATOM 3222 C CA . TYR A 1 429 ? 14.68 -21.062 -5.074 1 98.81 429 TYR A CA 1
ATOM 3223 C C . TYR A 1 429 ? 16.172 -21.375 -5.102 1 98.81 429 TYR A C 1
ATOM 3225 O O . TYR A 1 429 ? 16.891 -20.922 -5.996 1 98.81 429 TYR A O 1
ATOM 3233 N N . PHE A 1 430 ? 16.562 -22.141 -4.133 1 98.75 430 PHE A N 1
ATOM 3234 C CA . PHE A 1 430 ? 17.922 -22.688 -4.238 1 98.75 430 PHE A CA 1
ATOM 3235 C C . PHE A 1 430 ? 18.078 -23.922 -3.352 1 98.75 430 PHE A C 1
ATOM 3237 O O . PHE A 1 430 ? 17.25 -24.172 -2.475 1 98.75 430 PHE A O 1
ATOM 3244 N N . PHE A 1 431 ? 19.094 -24.672 -3.639 1 98.69 431 PHE A N 1
ATOM 3245 C CA . PHE A 1 431 ? 19.406 -25.906 -2.926 1 98.69 431 PHE A CA 1
ATOM 3246 C C . PHE A 1 431 ? 20.859 -25.938 -2.482 1 98.69 431 PHE A C 1
ATOM 3248 O O . PHE A 1 431 ? 21.766 -25.781 -3.305 1 98.69 431 PHE A O 1
ATOM 3255 N N . SER A 1 432 ? 21.094 -26.016 -1.252 1 98.19 432 SER A N 1
ATOM 3256 C CA . SER A 1 432 ? 22.406 -26.062 -0.615 1 98.19 432 SER A CA 1
ATOM 3257 C C . SER A 1 432 ? 22.328 -26.703 0.769 1 98.19 432 SER A C 1
ATOM 3259 O O . SER A 1 432 ? 21.344 -26.5 1.492 1 98.19 432 SER A O 1
ATOM 3261 N N . GLU A 1 433 ? 23.312 -27.422 1.177 1 96.12 433 GLU A N 1
ATOM 3262 C CA . GLU A 1 433 ? 23.375 -28.016 2.51 1 96.12 433 GLU A CA 1
ATOM 3263 C C . GLU A 1 433 ? 24.219 -27.156 3.455 1 96.12 433 GLU A C 1
ATOM 3265 O O . GLU A 1 433 ? 24.391 -27.5 4.625 1 96.12 433 GLU A O 1
ATOM 3270 N N . ASP A 1 434 ? 24.781 -26.094 2.938 1 96.12 434 ASP A N 1
ATOM 3271 C CA . ASP A 1 434 ? 25.562 -25.172 3.742 1 96.12 434 ASP A CA 1
ATOM 3272 C C . ASP A 1 434 ? 24.656 -24.172 4.457 1 96.12 434 ASP A C 1
ATOM 3274 O O . ASP A 1 434 ? 24.047 -23.312 3.816 1 96.12 434 ASP A O 1
ATOM 3278 N N . VAL A 1 435 ? 24.641 -24.25 5.762 1 94.31 435 VAL A N 1
ATOM 3279 C CA . VAL A 1 435 ? 23.719 -23.453 6.555 1 94.31 435 VAL A CA 1
ATOM 3280 C C . VAL A 1 435 ? 24.031 -21.969 6.359 1 94.31 435 VAL A C 1
ATOM 3282 O O . VAL A 1 435 ? 23.125 -21.125 6.32 1 94.31 435 VAL A O 1
ATOM 3285 N N . ASP A 1 436 ? 25.344 -21.609 6.324 1 96.38 436 ASP A N 1
ATOM 3286 C CA . ASP A 1 436 ? 25.703 -20.203 6.109 1 96.38 436 ASP A CA 1
ATOM 3287 C C . ASP A 1 436 ? 25.188 -19.703 4.766 1 96.38 436 ASP A C 1
ATOM 3289 O O . ASP A 1 436 ? 24.688 -18.578 4.664 1 96.38 436 ASP A O 1
ATOM 3293 N N . ARG A 1 437 ? 25.281 -20.531 3.744 1 96.81 437 ARG A N 1
ATOM 3294 C CA . ARG A 1 437 ? 24.812 -20.188 2.404 1 96.81 437 ARG A CA 1
ATOM 3295 C C . ARG A 1 437 ? 23.297 -20.016 2.373 1 96.81 437 ARG A C 1
ATOM 3297 O O . ARG A 1 437 ? 22.781 -19.156 1.674 1 96.81 437 ARG A O 1
ATOM 3304 N N . VAL A 1 438 ? 22.594 -20.875 3.086 1 96.44 438 VAL A N 1
ATOM 3305 C CA . VAL A 1 438 ? 21.125 -20.797 3.127 1 96.44 438 VAL A CA 1
ATOM 3306 C C . VAL A 1 438 ? 20.688 -19.406 3.541 1 96.44 438 VAL A C 1
ATOM 3308 O O . VAL A 1 438 ? 19.812 -18.812 2.912 1 96.44 438 VAL A O 1
ATOM 3311 N N . PHE A 1 439 ? 21.328 -18.844 4.469 1 95.81 439 PHE A N 1
ATOM 3312 C CA . PHE A 1 439 ? 20.922 -17.516 4.93 1 95.81 439 PHE A CA 1
ATOM 3313 C C . PHE A 1 439 ? 21.469 -16.438 4.004 1 95.81 439 PHE A C 1
ATOM 3315 O O . PHE A 1 439 ? 20.75 -15.508 3.627 1 95.81 439 PHE A O 1
ATOM 3322 N N . ARG A 1 440 ? 22.75 -16.531 3.541 1 97.12 440 ARG A N 1
ATOM 3323 C CA . ARG A 1 440 ? 23.375 -15.523 2.688 1 97.12 440 ARG A CA 1
ATOM 3324 C C . ARG A 1 440 ? 22.609 -15.383 1.374 1 97.12 440 ARG A C 1
ATOM 3326 O O . ARG A 1 440 ? 22.312 -14.266 0.944 1 97.12 440 ARG A O 1
ATOM 3333 N N . VAL A 1 441 ? 22.25 -16.531 0.817 1 98.38 441 VAL A N 1
ATOM 3334 C CA . VAL A 1 441 ? 21.594 -16.5 -0.492 1 98.38 441 VAL A CA 1
ATOM 3335 C C . VAL A 1 441 ? 20.141 -16.062 -0.344 1 98.38 441 VAL A C 1
ATOM 3337 O O . VAL A 1 441 ? 19.625 -15.312 -1.17 1 98.38 441 VAL A O 1
ATOM 3340 N N . SER A 1 442 ? 19.453 -16.516 0.708 1 98.25 442 SER A N 1
AT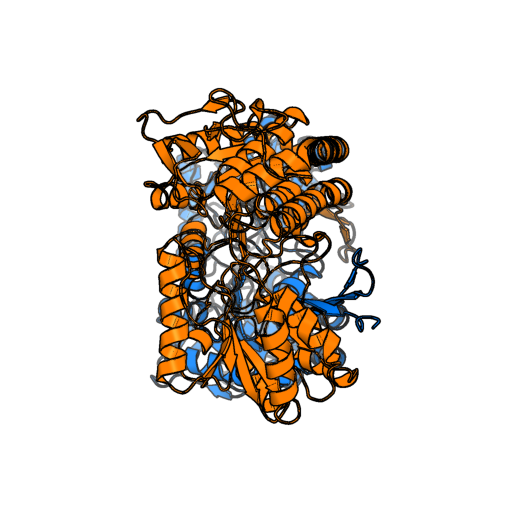OM 3341 C CA . SER A 1 442 ? 18.078 -16.078 0.952 1 98.25 442 SER A CA 1
ATOM 3342 C C . SER A 1 442 ? 18.016 -14.562 1.088 1 98.25 442 SER A C 1
ATOM 3344 O O . SER A 1 442 ? 17.109 -13.93 0.543 1 98.25 442 SER A O 1
ATOM 3346 N N . GLU A 1 443 ? 18.969 -13.961 1.782 1 97.12 443 GLU A N 1
ATOM 3347 C CA . GLU A 1 443 ? 19 -12.516 2.021 1 97.12 443 GLU A CA 1
ATOM 3348 C C . GLU A 1 443 ? 19.391 -11.758 0.757 1 97.12 443 GLU A C 1
ATOM 3350 O O . GLU A 1 443 ? 18.953 -10.625 0.543 1 97.12 443 GLU A O 1
ATOM 3355 N N . ALA A 1 444 ? 20.172 -12.398 -0.078 1 97.69 444 ALA A N 1
ATOM 3356 C CA . ALA A 1 444 ? 20.75 -11.711 -1.228 1 97.69 444 ALA A CA 1
ATOM 3357 C C . ALA A 1 444 ? 19.781 -11.695 -2.406 1 97.69 444 ALA A C 1
ATOM 3359 O O . ALA A 1 444 ? 19.797 -10.773 -3.221 1 97.69 444 ALA A O 1
ATOM 3360 N N . LEU A 1 445 ? 18.953 -12.727 -2.52 1 98.44 445 LEU A N 1
ATOM 3361 C CA . LEU A 1 445 ? 18.031 -12.805 -3.652 1 98.44 445 LEU A CA 1
ATOM 3362 C C . LEU A 1 445 ? 17 -11.688 -3.598 1 98.44 445 LEU A C 1
ATOM 3364 O O . LEU A 1 445 ? 16.438 -11.406 -2.537 1 98.44 445 LEU A O 1
ATOM 3368 N N . GLU A 1 446 ? 16.781 -11.008 -4.73 1 97.38 446 GLU A N 1
ATOM 3369 C CA . GLU A 1 446 ? 15.828 -9.898 -4.816 1 97.38 446 GLU A CA 1
ATOM 3370 C C . GLU A 1 446 ? 14.461 -10.391 -5.266 1 97.38 446 GLU A C 1
ATOM 3372 O O . GLU A 1 446 ? 13.969 -10 -6.324 1 97.38 446 GLU A O 1
ATOM 3377 N N . THR A 1 447 ? 13.859 -11.242 -4.461 1 98.31 447 THR A N 1
ATOM 3378 C CA . THR A 1 447 ? 12.516 -11.789 -4.633 1 98.31 447 THR A CA 1
ATOM 3379 C C . THR A 1 447 ? 11.719 -11.672 -3.334 1 98.31 447 THR A C 1
ATOM 3381 O O . THR A 1 447 ? 12.297 -11.555 -2.252 1 98.31 447 THR A O 1
ATOM 3384 N N . GLY A 1 448 ? 10.414 -11.688 -3.482 1 98.12 448 GLY A N 1
ATOM 3385 C CA . GLY A 1 448 ? 9.555 -11.586 -2.309 1 98.12 448 GLY A CA 1
ATOM 3386 C C . GLY A 1 448 ? 9.477 -12.883 -1.521 1 98.12 448 GLY A C 1
ATOM 3387 O O . GLY A 1 448 ? 9.172 -12.867 -0.326 1 98.12 448 GLY A O 1
ATOM 3388 N N . MET A 1 449 ? 9.727 -13.977 -2.178 1 98.56 449 MET A N 1
ATOM 3389 C CA . MET A 1 449 ? 9.672 -15.297 -1.551 1 98.56 449 MET A CA 1
ATOM 3390 C C . MET A 1 449 ? 10.844 -16.156 -1.99 1 98.56 449 MET A C 1
ATOM 3392 O O . MET A 1 449 ? 11.234 -16.141 -3.158 1 98.56 449 MET A O 1
ATOM 3396 N N . VAL A 1 450 ? 11.383 -16.922 -1.045 1 98.75 450 VAL A N 1
ATOM 3397 C CA . VAL A 1 450 ? 12.516 -17.797 -1.331 1 98.75 450 VAL A CA 1
ATOM 3398 C C . VAL A 1 450 ? 12.227 -19.188 -0.788 1 98.75 450 VAL A C 1
ATOM 3400 O O . VAL A 1 450 ? 11.812 -19.344 0.362 1 98.75 450 VAL A O 1
ATOM 3403 N N . GLY A 1 451 ? 12.352 -20.172 -1.605 1 98.44 451 GLY A N 1
ATOM 3404 C CA . GLY A 1 451 ? 12.406 -21.562 -1.17 1 98.44 451 GLY A CA 1
ATOM 3405 C C . GLY A 1 451 ? 13.82 -22.109 -1.104 1 98.44 451 GLY A C 1
ATOM 3406 O O . GLY A 1 451 ? 14.5 -22.219 -2.131 1 98.44 451 GLY A O 1
ATOM 3407 N N . ALA A 1 452 ? 14.305 -22.391 0.069 1 98.38 452 ALA A N 1
ATOM 3408 C CA . ALA A 1 452 ? 15.594 -23.047 0.277 1 98.38 452 ALA A CA 1
ATOM 3409 C C . ALA A 1 452 ? 15.422 -24.547 0.526 1 98.38 452 ALA A C 1
ATOM 3411 O O . ALA A 1 452 ? 14.766 -24.953 1.492 1 98.38 452 ALA A O 1
ATOM 3412 N N . ASN A 1 453 ? 15.93 -25.359 -0.404 1 97.62 453 ASN A N 1
ATOM 3413 C CA . ASN A 1 453 ? 15.844 -26.812 -0.355 1 97.62 453 ASN A CA 1
ATOM 3414 C C . ASN A 1 453 ? 14.398 -27.281 -0.474 1 97.62 453 ASN A C 1
ATOM 3416 O O . ASN A 1 453 ? 14.023 -28.297 0.111 1 97.62 453 ASN A O 1
ATOM 3420 N N . THR A 1 454 ? 13.594 -26.531 -1.087 1 96.44 454 THR A N 1
ATOM 3421 C CA . THR A 1 454 ? 12.227 -26.891 -1.463 1 96.44 454 THR A CA 1
ATOM 3422 C C . THR A 1 454 ? 11.789 -26.109 -2.701 1 96.44 454 THR A C 1
ATOM 3424 O O . THR A 1 454 ? 12.211 -24.969 -2.91 1 96.44 454 THR A O 1
ATOM 3427 N N . GLY A 1 455 ? 11.07 -26.781 -3.479 1 96 455 GLY A N 1
ATOM 3428 C CA . GLY A 1 455 ? 10.492 -26.141 -4.648 1 96 455 GLY A CA 1
ATOM 3429 C C . GLY A 1 455 ? 9.047 -25.703 -4.441 1 96 455 GLY A C 1
ATOM 3430 O O . GLY A 1 455 ? 8.422 -25.156 -5.352 1 96 455 GLY A O 1
ATOM 3431 N N . MET A 1 456 ? 8.5 -25.875 -3.291 1 93.81 456 MET A N 1
ATOM 3432 C CA . MET A 1 456 ? 7.105 -25.594 -2.971 1 93.81 456 MET A CA 1
ATOM 3433 C C . MET A 1 456 ? 7.008 -24.641 -1.782 1 93.81 456 MET A C 1
ATOM 3435 O O . MET A 1 456 ? 7.344 -25.016 -0.656 1 93.81 456 MET A O 1
ATOM 3439 N N . ILE A 1 457 ? 6.469 -23.422 -2.092 1 94.5 457 ILE A N 1
ATOM 3440 C CA . ILE A 1 457 ? 6.5 -22.453 -1.005 1 94.5 457 ILE A CA 1
ATOM 3441 C C . ILE A 1 457 ? 5.086 -21.953 -0.721 1 94.5 457 ILE A C 1
ATOM 3443 O O . ILE A 1 457 ? 4.836 -21.328 0.313 1 94.5 457 ILE A O 1
ATOM 3447 N N . SER A 1 458 ? 4.102 -22.188 -1.53 1 94.19 458 SER A N 1
ATOM 3448 C CA . SER A 1 458 ? 2.781 -21.562 -1.44 1 94.19 458 SER A CA 1
ATOM 3449 C C . SER A 1 458 ? 1.959 -22.188 -0.314 1 94.19 458 SER A C 1
ATOM 3451 O O . SER A 1 458 ? 1.784 -23.406 -0.263 1 94.19 458 SER A O 1
ATOM 3453 N N . GLN A 1 459 ? 1.523 -21.453 0.582 1 95.62 459 GLN A N 1
ATOM 3454 C CA . GLN A 1 459 ? 0.649 -21.812 1.693 1 95.62 459 GLN A CA 1
ATOM 3455 C C . GLN A 1 459 ? -0.311 -20.672 2.029 1 95.62 459 GLN A C 1
ATOM 3457 O O . GLN A 1 459 ? 0.02 -19.5 1.843 1 95.62 459 GLN A O 1
ATOM 3462 N N . ALA A 1 460 ? -1.468 -21.016 2.586 1 96.94 460 ALA A N 1
ATOM 3463 C CA . ALA A 1 460 ? -2.436 -19.984 2.969 1 96.94 460 ALA A CA 1
ATOM 3464 C C . ALA A 1 460 ? -1.918 -19.141 4.133 1 96.94 460 ALA A C 1
ATOM 3466 O O . ALA A 1 460 ? -2.285 -17.984 4.281 1 96.94 460 ALA A O 1
ATOM 3467 N N . VAL A 1 461 ? -0.952 -19.703 4.918 1 96.69 461 VAL A N 1
ATOM 3468 C CA . VAL A 1 461 ? -0.576 -19.109 6.195 1 96.69 461 VAL A CA 1
ATOM 3469 C C . VAL A 1 461 ? 0.554 -18.094 5.988 1 96.69 461 VAL A C 1
ATOM 3471 O O . VAL A 1 461 ? 0.943 -17.391 6.918 1 96.69 461 VAL A O 1
ATOM 3474 N N . ILE A 1 462 ? 1.122 -18 4.773 1 97.25 462 ILE A N 1
ATOM 3475 C CA . ILE A 1 462 ? 2.311 -17.188 4.566 1 97.25 462 ILE A CA 1
ATOM 3476 C C . ILE A 1 462 ? 1.941 -15.938 3.771 1 97.25 462 ILE A C 1
ATOM 3478 O O . ILE A 1 462 ? 0.885 -15.883 3.137 1 97.25 462 ILE A O 1
ATOM 3482 N N . PRO A 1 463 ? 2.768 -14.867 3.836 1 97.5 463 PRO A N 1
ATOM 3483 C CA . PRO A 1 463 ? 2.58 -13.695 2.98 1 97.5 463 PRO A CA 1
ATOM 3484 C C . PRO A 1 463 ? 3.068 -13.922 1.552 1 97.5 463 PRO A C 1
ATOM 3486 O O . PRO A 1 463 ? 4.238 -13.68 1.25 1 97.5 463 PRO A O 1
ATOM 3489 N N . PHE A 1 464 ? 2.154 -14.219 0.718 1 97.94 464 PHE A N 1
ATOM 3490 C CA . PHE A 1 464 ? 2.439 -14.469 -0.69 1 97.94 464 PHE A CA 1
ATOM 3491 C C . PHE A 1 464 ? 2.512 -13.164 -1.469 1 97.94 464 PHE A C 1
ATOM 3493 O O . PHE A 1 464 ? 1.563 -12.375 -1.454 1 97.94 464 PHE A O 1
ATOM 3500 N N . GLY A 1 465 ? 3.625 -12.852 -2.092 1 97 465 GLY A N 1
ATOM 3501 C CA . GLY A 1 465 ? 3.746 -11.656 -2.906 1 97 465 GLY A CA 1
ATOM 3502 C C . GLY A 1 465 ? 5.184 -11.32 -3.262 1 97 465 GLY A C 1
ATOM 3503 O O . GLY A 1 465 ? 6.117 -11.812 -2.629 1 97 465 GLY A O 1
ATOM 3504 N N . GLY A 1 466 ? 5.391 -10.547 -4.281 1 96.81 466 GLY A N 1
ATOM 3505 C CA . GLY A 1 466 ? 6.711 -10.25 -4.816 1 96.81 466 GLY A CA 1
ATOM 3506 C C . GLY A 1 466 ? 7.191 -8.852 -4.477 1 96.81 466 GLY A C 1
ATOM 3507 O O . GLY A 1 466 ? 6.684 -8.227 -3.543 1 96.81 466 GLY A O 1
ATOM 3508 N N . ILE A 1 467 ? 8.328 -8.516 -5.055 1 96.75 467 ILE A N 1
ATOM 3509 C CA . ILE A 1 467 ? 8.922 -7.184 -5.031 1 96.75 467 ILE A CA 1
ATOM 3510 C C . ILE A 1 467 ? 9.242 -6.734 -6.457 1 96.75 467 ILE A C 1
ATOM 3512 O O . ILE A 1 467 ? 8.906 -7.426 -7.422 1 96.75 467 ILE A O 1
ATOM 3516 N N . LYS A 1 468 ? 9.852 -5.535 -6.648 1 96.5 468 LYS A N 1
ATOM 3517 C CA . LYS A 1 468 ? 10.125 -4.977 -7.969 1 96.5 468 LYS A CA 1
ATOM 3518 C C . LYS A 1 468 ? 8.859 -4.914 -8.812 1 96.5 468 LYS A C 1
ATOM 3520 O O . LYS A 1 468 ? 7.809 -4.461 -8.344 1 96.5 468 LYS A O 1
ATOM 3525 N N . GLU A 1 469 ? 8.898 -5.258 -10.047 1 96.88 469 GLU A N 1
ATOM 3526 C CA . GLU A 1 469 ? 7.73 -5.109 -10.914 1 96.88 469 GLU A CA 1
ATOM 3527 C C . GLU A 1 469 ? 6.84 -6.348 -10.852 1 96.88 469 GLU A C 1
ATOM 3529 O O . GLU A 1 469 ? 5.938 -6.508 -11.68 1 96.88 469 GLU A O 1
ATOM 3534 N N . SER A 1 470 ? 7.117 -7.246 -9.883 1 97.69 470 SER A N 1
ATOM 3535 C CA . SER A 1 470 ? 6.156 -8.289 -9.547 1 97.69 470 SER A CA 1
ATOM 3536 C C . SER A 1 470 ? 5.016 -7.742 -8.695 1 97.69 470 SER A C 1
ATOM 3538 O O . SER A 1 470 ? 4.047 -8.445 -8.422 1 97.69 470 SER A O 1
ATOM 3540 N N . GLY A 1 471 ? 5.141 -6.48 -8.305 1 96.62 471 GLY A N 1
ATOM 3541 C CA . GLY A 1 471 ? 4.031 -5.777 -7.68 1 96.62 471 GLY A CA 1
ATOM 3542 C C . GLY A 1 471 ? 4.223 -5.578 -6.188 1 96.62 471 GLY A C 1
ATOM 3543 O O . GLY A 1 471 ? 5.348 -5.598 -5.691 1 96.62 471 GLY A O 1
ATOM 3544 N N . TYR A 1 472 ? 3.143 -5.207 -5.52 1 95.88 472 TYR A N 1
ATOM 3545 C CA . TYR A 1 472 ? 3.148 -4.961 -4.082 1 95.88 472 TYR A CA 1
ATOM 3546 C C . TYR A 1 472 ? 1.866 -5.469 -3.436 1 95.88 472 TYR A C 1
ATOM 3548 O O . TYR A 1 472 ? 0.901 -5.797 -4.129 1 95.88 472 TYR A O 1
ATOM 3556 N N . GLY A 1 473 ? 1.851 -5.543 -2.062 1 95.62 473 GLY A N 1
ATOM 3557 C CA . GLY A 1 473 ? 0.801 -6.219 -1.316 1 95.62 473 GLY A CA 1
ATOM 3558 C C . GLY A 1 473 ? 1.096 -7.688 -1.067 1 95.62 473 GLY A C 1
ATOM 3559 O O . GLY A 1 473 ? 1.984 -8.266 -1.699 1 95.62 473 GLY A O 1
ATOM 3560 N N . LYS A 1 474 ? 0.474 -8.227 -0.14 1 97.31 474 LYS A N 1
ATOM 3561 C CA . LYS A 1 474 ? 0.642 -9.641 0.186 1 97.31 474 LYS A CA 1
ATOM 3562 C C . LYS A 1 474 ? -0.707 -10.352 0.248 1 97.31 474 LYS A C 1
ATOM 3564 O O . LYS A 1 474 ? -1.711 -9.758 0.645 1 97.31 474 LYS A O 1
ATOM 3569 N N . GLU A 1 475 ? -0.694 -11.484 -0.2 1 97.56 475 GLU A N 1
ATOM 3570 C CA . GLU A 1 475 ? -1.854 -12.367 -0.124 1 97.56 475 GLU A CA 1
ATOM 3571 C C . GLU A 1 475 ? -1.574 -13.57 0.772 1 97.56 475 GLU A C 1
ATOM 3573 O O . GLU A 1 475 ? -0.462 -14.102 0.778 1 97.56 475 GLU A O 1
ATOM 3578 N N . GLY A 1 476 ? -2.533 -13.953 1.583 1 97.25 476 GLY A N 1
ATOM 3579 C CA . GLY A 1 476 ? -2.32 -15 2.564 1 97.25 476 GLY A CA 1
ATOM 3580 C C . GLY A 1 476 ? -1.791 -14.484 3.889 1 97.25 476 GLY A C 1
ATOM 3581 O O . GLY A 1 476 ? -1.485 -13.297 4.02 1 97.25 476 GLY A O 1
ATOM 3582 N N . GLY A 1 477 ? -1.729 -15.422 4.91 1 96.62 477 GLY A N 1
ATOM 3583 C CA . GLY A 1 477 ? -1.301 -14.984 6.23 1 96.62 477 GLY A CA 1
ATOM 3584 C C . GLY A 1 477 ? -2.199 -13.914 6.824 1 96.62 477 GLY A C 1
ATOM 3585 O O . GLY A 1 477 ? -3.279 -13.641 6.301 1 96.62 477 GLY A O 1
ATOM 3586 N N . HIS A 1 478 ? -1.784 -13.383 7.941 1 96.38 478 HIS A N 1
ATOM 3587 C CA . HIS A 1 478 ? -2.543 -12.273 8.516 1 96.38 478 HIS A CA 1
ATOM 3588 C C . HIS A 1 478 ? -2.393 -11.008 7.672 1 96.38 478 HIS A C 1
ATOM 3590 O O . HIS A 1 478 ? -3.248 -10.125 7.719 1 96.38 478 HIS A O 1
ATOM 3596 N N . GLN A 1 479 ? -1.283 -10.984 6.852 1 96.25 479 GLN A N 1
ATOM 3597 C CA . GLN A 1 479 ? -1.075 -9.867 5.938 1 96.25 479 GLN A CA 1
ATOM 3598 C C . GLN A 1 479 ? -2.221 -9.75 4.938 1 96.25 479 GLN A C 1
ATOM 3600 O O . GLN A 1 479 ? -2.592 -8.648 4.531 1 96.25 479 GLN A O 1
ATOM 3605 N N . GLY A 1 480 ? -2.758 -10.938 4.535 1 97.12 480 GLY A N 1
ATOM 3606 C CA . GLY A 1 480 ? -3.887 -10.93 3.615 1 97.12 480 GLY A CA 1
ATOM 3607 C C . GLY A 1 480 ? -5.094 -10.188 4.164 1 97.12 480 GLY A C 1
ATOM 3608 O O . GLY A 1 480 ? -5.793 -9.5 3.422 1 97.12 480 GLY A O 1
ATOM 3609 N N . THR A 1 481 ? -5.387 -10.344 5.445 1 97.06 481 THR A N 1
ATOM 3610 C CA . THR A 1 481 ? -6.492 -9.633 6.082 1 97.06 481 THR A CA 1
ATOM 3611 C C . THR A 1 481 ? -6.215 -8.133 6.137 1 97.06 481 THR A C 1
ATOM 3613 O O . THR A 1 481 ? -7.113 -7.32 5.914 1 97.06 481 THR A O 1
ATOM 3616 N N . GLU A 1 482 ? -4.977 -7.797 6.383 1 96.62 482 GLU A N 1
ATOM 3617 C CA . GLU A 1 482 ? -4.578 -6.398 6.516 1 96.62 482 GLU A CA 1
ATOM 3618 C C . GLU A 1 482 ? -4.801 -5.637 5.211 1 96.62 482 GLU A C 1
ATOM 3620 O O . GLU A 1 482 ? -5.121 -4.445 5.23 1 96.62 482 GLU A O 1
ATOM 3625 N N . GLU A 1 483 ? -4.672 -6.336 4.086 1 97.44 483 GLU A N 1
ATOM 3626 C CA . GLU A 1 483 ? -4.82 -5.707 2.777 1 97.44 483 GLU A CA 1
ATOM 3627 C C . GLU A 1 483 ? -6.254 -5.238 2.551 1 97.44 483 GLU A C 1
ATOM 3629 O O . GLU A 1 483 ? -6.508 -4.383 1.7 1 97.44 483 GLU A O 1
ATOM 3634 N N . TYR A 1 484 ? -7.219 -5.711 3.344 1 98.5 484 TYR A N 1
ATOM 3635 C CA . TYR A 1 484 ? -8.625 -5.418 3.113 1 98.5 484 TYR A CA 1
ATOM 3636 C C . TYR A 1 484 ? -9.203 -4.582 4.25 1 98.5 484 TYR A C 1
ATOM 3638 O O . TYR A 1 484 ? -10.422 -4.414 4.348 1 98.5 484 TYR A O 1
ATOM 3646 N N . THR A 1 485 ? -8.328 -4.047 5.137 1 97.75 485 THR A N 1
ATOM 3647 C CA . THR A 1 485 ? -8.766 -3.24 6.27 1 97.75 485 THR A CA 1
ATOM 3648 C C . THR A 1 485 ? -8.047 -1.896 6.281 1 97.75 485 THR A C 1
ATOM 3650 O O . THR A 1 485 ? -7.016 -1.729 5.625 1 97.75 485 THR A O 1
ATOM 3653 N N . ILE A 1 486 ? -8.633 -0.962 6.926 1 96.81 486 ILE A N 1
ATOM 3654 C CA . ILE A 1 486 ? -7.973 0.279 7.312 1 96.81 486 ILE A CA 1
ATOM 3655 C C . ILE A 1 486 ? -7.676 0.263 8.812 1 96.81 486 ILE A C 1
ATOM 3657 O O . ILE A 1 486 ? -8.453 -0.285 9.594 1 96.81 486 ILE A O 1
ATOM 3661 N N . THR A 1 487 ? -6.531 0.77 9.18 1 97.69 487 THR A N 1
ATOM 3662 C CA . THR A 1 487 ? -6.219 1.049 10.578 1 97.69 487 THR A CA 1
ATOM 3663 C C . THR A 1 487 ? -6.617 2.477 10.945 1 97.69 487 THR A C 1
ATOM 3665 O O . THR A 1 487 ? -6.062 3.438 10.414 1 97.69 487 THR A O 1
ATOM 3668 N N . LYS A 1 488 ? -7.609 2.578 11.773 1 98.25 488 LYS A N 1
ATOM 3669 C CA . LYS A 1 488 ? -8.062 3.889 12.234 1 98.25 488 LYS A CA 1
ATOM 3670 C C . LYS A 1 488 ? -7.535 4.195 13.633 1 98.25 488 LYS A C 1
ATOM 3672 O O . LYS A 1 488 ? -7.66 3.371 14.539 1 98.25 488 LYS A O 1
ATOM 3677 N N . LEU A 1 489 ? -6.938 5.316 13.789 1 98.5 489 LEU A N 1
ATOM 3678 C CA . LEU A 1 489 ? -6.574 5.82 15.109 1 98.5 489 LEU A CA 1
ATOM 3679 C C . LEU A 1 489 ? -7.77 6.492 15.781 1 98.5 489 LEU A C 1
ATOM 3681 O O . LEU A 1 489 ? -8.5 7.246 15.141 1 98.5 489 LEU A O 1
ATOM 3685 N N . VAL A 1 490 ? -7.973 6.227 17 1 98.19 490 VAL A N 1
ATOM 3686 C CA . VAL A 1 490 ? -8.883 6.973 17.859 1 98.19 490 VAL A CA 1
ATOM 3687 C C . VAL A 1 490 ? -8.125 7.48 19.094 1 98.19 490 VAL A C 1
ATOM 3689 O O . VAL A 1 490 ? -7.738 6.695 19.953 1 98.19 490 VAL A O 1
ATOM 3692 N N . ALA A 1 491 ? -7.855 8.711 19.094 1 98 491 ALA A N 1
ATOM 3693 C CA . ALA A 1 491 ? -7.297 9.375 20.281 1 98 491 ALA A CA 1
ATOM 3694 C C . ALA A 1 491 ? -8.398 9.898 21.188 1 98 491 ALA A C 1
ATOM 3696 O O . ALA A 1 491 ? -9.234 10.703 20.766 1 98 491 ALA A O 1
ATOM 3697 N N . ILE A 1 492 ? -8.453 9.477 22.406 1 96.62 492 ILE A N 1
ATOM 3698 C CA . ILE A 1 492 ? -9.508 9.852 23.344 1 96.62 492 ILE A CA 1
ATOM 3699 C C . ILE A 1 492 ? -8.922 10.75 24.438 1 96.62 492 ILE A C 1
ATOM 3701 O O . ILE A 1 492 ? -8.102 10.312 25.234 1 96.62 492 ILE A O 1
ATOM 3705 N N . GLY A 1 493 ? -9.352 12.008 24.391 1 95.56 493 GLY A N 1
ATOM 3706 C CA . GLY A 1 493 ? -8.898 12.961 25.375 1 95.56 493 GLY A CA 1
ATOM 3707 C C . GLY A 1 493 ? -9.742 12.961 26.641 1 95.56 493 GLY A C 1
ATOM 3708 O O . GLY A 1 493 ? -10.625 12.117 26.797 1 95.56 493 GLY A O 1
ATOM 3709 N N . SER A 1 494 ? -9.289 13.867 27.578 1 91.12 494 SER A N 1
ATOM 3710 C CA . SER A 1 494 ? -10.008 14.039 28.844 1 91.12 494 SER A CA 1
ATOM 3711 C C . SER A 1 494 ? -10.453 15.484 29.031 1 91.12 494 SER A C 1
ATOM 3713 O O . SER A 1 494 ? -9.977 16.375 28.328 1 91.12 494 SER A O 1
ATOM 3715 N N . ARG A 1 495 ? -11.352 15.633 29.953 1 89.25 495 ARG A N 1
ATOM 3716 C CA . ARG A 1 495 ? -11.82 16.969 30.297 1 89.25 495 ARG A CA 1
ATOM 3717 C C . ARG A 1 495 ? -10.664 17.844 30.781 1 89.25 495 ARG A C 1
ATOM 3719 O O . ARG A 1 495 ? -9.797 17.375 31.516 1 89.25 495 ARG A O 1
ATOM 3726 N N . ILE A 1 496 ? -10.641 19.047 30.203 1 83.81 496 ILE A N 1
ATOM 3727 C CA . ILE A 1 496 ? -9.68 20 30.75 1 83.81 496 ILE A CA 1
ATOM 3728 C C . ILE A 1 496 ? -10.055 20.344 32.188 1 83.81 496 ILE A C 1
ATOM 3730 O O . ILE A 1 496 ? -11.227 20.516 32.5 1 83.81 496 ILE A O 1
ATOM 3734 N N . LYS A 1 497 ? -9.117 20.031 33.188 1 67.56 497 LYS A N 1
ATOM 3735 C CA . LYS A 1 497 ? -9.383 20.391 34.562 1 67.56 497 LYS A CA 1
ATOM 3736 C C . LYS A 1 497 ? -9.43 21.906 34.75 1 67.56 497 LYS A C 1
ATOM 3738 O O . LYS A 1 497 ? -8.508 22.625 34.344 1 67.56 497 LYS A O 1
ATOM 3743 N N . GLN A 1 498 ? -10.773 22.531 34.906 1 50.53 498 GLN A N 1
ATOM 3744 C CA . GLN A 1 498 ? -10.93 23.938 35.219 1 50.53 498 GLN A CA 1
ATOM 3745 C C . GLN A 1 498 ? -10.258 24.281 36.562 1 50.53 498 GLN A C 1
ATOM 3747 O O . GLN A 1 498 ? -10.211 23.453 37.469 1 50.53 498 GLN A O 1
ATOM 3752 N N . MET B 1 1 ? 12.062 37.562 27.578 1 52.47 1 MET B N 1
ATOM 3753 C CA . MET B 1 1 ? 13.273 37.562 26.766 1 52.47 1 MET B CA 1
ATOM 3754 C C . MET B 1 1 ? 12.922 37.5 25.281 1 52.47 1 MET B C 1
ATOM 3756 O O . MET B 1 1 ? 12.039 36.75 24.875 1 52.47 1 MET B O 1
ATOM 3760 N N . SER B 1 2 ? 13.414 38.406 24.516 1 74.75 2 SER B N 1
ATOM 3761 C CA . SER B 1 2 ? 13.109 38.562 23.094 1 74.75 2 SER B CA 1
ATOM 3762 C C . SER B 1 2 ? 13.5 37.312 22.312 1 74.75 2 SER B C 1
ATOM 3764 O O . SER B 1 2 ? 14.57 36.719 22.531 1 74.75 2 SER B O 1
ATOM 3766 N N . ASN B 1 3 ? 12.523 36.719 21.656 1 83 3 ASN B N 1
ATOM 3767 C CA . ASN B 1 3 ? 12.773 35.594 20.766 1 83 3 ASN B CA 1
ATOM 3768 C C . ASN B 1 3 ? 13.484 36.031 19.484 1 83 3 ASN B C 1
ATOM 3770 O O . ASN B 1 3 ? 13.891 35.188 18.672 1 83 3 ASN B O 1
ATOM 3774 N N . TRP B 1 4 ? 13.641 37.312 19.391 1 86.81 4 TRP B N 1
ATOM 3775 C CA . TRP B 1 4 ? 14.273 37.844 18.188 1 86.81 4 TRP B CA 1
ATOM 3776 C C . TRP B 1 4 ? 15.758 37.469 18.156 1 86.81 4 TRP B C 1
ATOM 3778 O O . TRP B 1 4 ? 16.5 37.75 19.094 1 86.81 4 TRP B O 1
ATOM 3788 N N . PRO B 1 5 ? 16.125 36.938 17.016 1 89.06 5 PRO B N 1
ATOM 3789 C CA . PRO B 1 5 ? 17.562 36.656 16.906 1 89.06 5 PRO B CA 1
ATOM 3790 C C . PRO B 1 5 ? 18.391 37.906 16.625 1 89.06 5 PRO B C 1
ATOM 3792 O O . PRO B 1 5 ? 17.875 38.906 16.141 1 89.06 5 PRO B O 1
ATOM 3795 N N . LYS B 1 6 ? 19.609 37.875 17.016 1 91.06 6 LYS B N 1
ATOM 3796 C CA . LYS B 1 6 ? 20.547 38.938 16.688 1 91.06 6 LYS B CA 1
ATOM 3797 C C . LYS B 1 6 ? 21.125 38.75 15.289 1 91.06 6 LYS B C 1
ATOM 3799 O O . LYS B 1 6 ? 22.062 37.969 15.094 1 91.06 6 LYS B O 1
ATOM 3804 N N . VAL B 1 7 ? 20.609 39.562 14.336 1 91.31 7 VAL B N 1
ATOM 3805 C CA . VAL B 1 7 ? 20.969 39.375 12.938 1 91.31 7 VAL B CA 1
ATOM 3806 C C . VAL B 1 7 ? 22.141 40.281 12.57 1 91.31 7 VAL B C 1
ATOM 3808 O O . VAL B 1 7 ? 22.234 41.406 13.062 1 91.31 7 VAL B O 1
ATOM 3811 N N . THR B 1 8 ? 23.062 39.781 11.773 1 91.06 8 THR B N 1
ATOM 3812 C CA . THR B 1 8 ? 24.141 40.531 11.156 1 91.06 8 THR B CA 1
ATOM 3813 C C . THR B 1 8 ? 24.25 40.219 9.672 1 91.06 8 THR B C 1
ATOM 3815 O O . THR B 1 8 ? 23.547 39.344 9.164 1 91.06 8 THR B O 1
ATOM 3818 N N . SER B 1 9 ? 25.078 41 9.016 1 89.19 9 SER B N 1
ATOM 3819 C CA . SER B 1 9 ? 25.297 40.75 7.598 1 89.19 9 SER B CA 1
ATOM 3820 C C . SER B 1 9 ? 25.859 39.344 7.375 1 89.19 9 SER B C 1
ATOM 3822 O O . SER B 1 9 ? 25.531 38.688 6.387 1 89.19 9 SER B O 1
ATOM 3824 N N . GLU B 1 10 ? 26.656 38.812 8.297 1 90.56 10 GLU B N 1
ATOM 3825 C CA . GLU B 1 10 ? 27.297 37.531 8.195 1 90.56 10 GLU B CA 1
ATOM 3826 C C . GLU B 1 10 ? 26.391 36.406 8.719 1 90.56 10 GLU B C 1
ATOM 3828 O O . GLU B 1 10 ? 26.594 35.25 8.414 1 90.56 10 GLU B O 1
ATOM 3833 N N . ASN B 1 11 ? 25.406 36.781 9.469 1 94.38 11 ASN B N 1
ATOM 3834 C CA . ASN B 1 11 ? 24.438 35.875 10.078 1 94.38 11 ASN B CA 1
ATOM 3835 C C . ASN B 1 11 ? 23.016 36.438 9.969 1 94.38 11 ASN B C 1
ATOM 3837 O O . ASN B 1 11 ? 22.391 36.781 10.984 1 94.38 11 ASN B O 1
ATOM 3841 N N . PRO B 1 12 ? 22.578 36.438 8.719 1 92.75 12 PRO B N 1
ATOM 3842 C CA . PRO B 1 12 ? 21.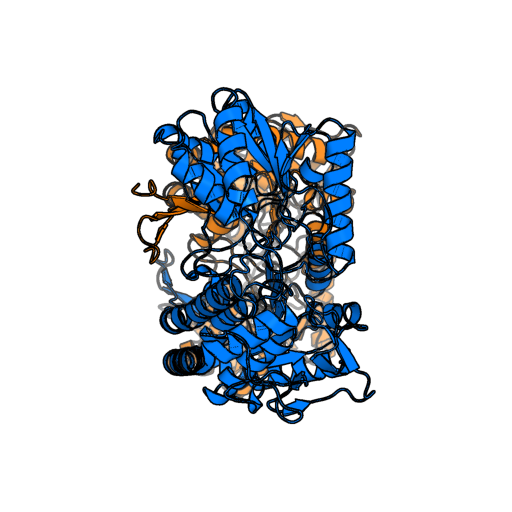359 37.188 8.414 1 92.75 12 PRO B CA 1
ATOM 3843 C C . PRO B 1 12 ? 20.125 36.594 9.125 1 92.75 12 PRO B C 1
ATOM 3845 O O . PRO B 1 12 ? 19.094 37.281 9.203 1 92.75 12 PRO B O 1
ATOM 3848 N N . LEU B 1 13 ? 20.203 35.375 9.648 1 96.12 13 LEU B N 1
ATOM 3849 C CA . LEU B 1 13 ? 19.031 34.781 10.312 1 96.12 13 LEU B CA 1
ATOM 3850 C C . LEU B 1 13 ? 19.25 34.719 11.82 1 96.12 13 LEU B C 1
ATOM 3852 O O . LEU B 1 13 ? 18.375 34.281 12.562 1 96.12 13 LEU B O 1
ATOM 3856 N N . GLY B 1 14 ? 20.5 35.125 12.281 1 97 14 GLY B N 1
ATOM 3857 C CA . GLY B 1 14 ? 20.812 35.219 13.695 1 97 14 GLY B CA 1
ATOM 3858 C C . GLY B 1 14 ? 20.781 33.875 14.391 1 97 14 GLY B C 1
ATOM 3859 O O . GLY B 1 14 ? 20.25 33.719 15.484 1 97 14 GLY B O 1
ATOM 3860 N N . LEU B 1 15 ? 21.297 32.844 13.648 1 97.81 15 LEU B N 1
ATOM 3861 C CA . LEU B 1 15 ? 21.344 31.5 14.227 1 97.81 15 LEU B CA 1
ATOM 3862 C C . LEU B 1 15 ? 22.5 31.391 15.227 1 97.81 15 LEU B C 1
ATOM 3864 O O . LEU B 1 15 ? 23.531 32.031 15.062 1 97.81 15 LEU B O 1
ATOM 3868 N N . ASP B 1 16 ? 22.312 30.609 16.281 1 97.12 16 ASP B N 1
ATOM 3869 C CA . ASP B 1 16 ? 23.406 30.312 17.203 1 97.12 16 ASP B CA 1
ATOM 3870 C C . ASP B 1 16 ? 24.547 29.609 16.484 1 97.12 16 ASP B C 1
ATOM 3872 O O . ASP B 1 16 ? 25.719 29.891 16.75 1 97.12 16 ASP B O 1
ATOM 3876 N N . ASP B 1 17 ? 24.25 28.703 15.617 1 97.75 17 ASP B N 1
ATOM 3877 C CA . ASP B 1 17 ? 25.188 28.047 14.695 1 97.75 17 ASP B CA 1
ATOM 3878 C C . ASP B 1 17 ? 24.938 28.5 13.258 1 97.75 17 ASP B C 1
ATOM 3880 O O . ASP B 1 17 ? 24.172 27.859 12.531 1 97.75 17 ASP B O 1
ATOM 3884 N N . PRO B 1 18 ? 25.625 29.5 12.812 1 97.12 18 PRO B N 1
ATOM 3885 C CA . PRO B 1 18 ? 25.359 30.078 11.492 1 97.12 18 PRO B CA 1
ATOM 3886 C C . PRO B 1 18 ? 25.562 29.094 10.359 1 97.12 18 PRO B C 1
ATOM 3888 O O . PRO B 1 18 ? 25.062 29.297 9.25 1 97.12 18 PRO B O 1
ATOM 3891 N N . SER B 1 19 ? 26.281 27.984 10.641 1 97.62 19 SER B N 1
ATOM 3892 C CA . SER B 1 19 ? 26.562 27.016 9.594 1 97.62 19 SER B CA 1
ATOM 3893 C C . SER B 1 19 ? 25.328 26.203 9.242 1 97.62 19 SER B C 1
ATOM 3895 O O . SER B 1 19 ? 25.297 25.484 8.234 1 97.62 19 SER B O 1
ATOM 3897 N N . LEU B 1 20 ? 24.234 26.375 9.977 1 98.5 20 LEU B N 1
ATOM 3898 C CA . LEU B 1 20 ? 23 25.641 9.719 1 98.5 20 LEU B CA 1
ATOM 3899 C C . LEU B 1 20 ? 22.156 26.359 8.672 1 98.5 20 LEU B C 1
ATOM 3901 O O . LEU B 1 20 ? 21.172 25.812 8.188 1 98.5 20 LEU B O 1
ATOM 3905 N N . PHE B 1 21 ? 22.516 27.609 8.367 1 98.44 21 PHE B N 1
ATOM 3906 C CA . PHE B 1 21 ? 21.859 28.266 7.242 1 98.44 21 PHE B CA 1
ATOM 3907 C C . PHE B 1 21 ? 22.469 27.812 5.922 1 98.44 21 PHE B C 1
ATOM 3909 O O . PHE B 1 21 ? 23.438 28.406 5.445 1 98.44 21 PHE B O 1
ATOM 3916 N N . ILE B 1 22 ? 21.891 26.828 5.305 1 98.5 22 ILE B N 1
ATOM 3917 C CA . ILE B 1 22 ? 22.406 26.172 4.105 1 98.5 22 ILE B CA 1
ATOM 3918 C C . ILE B 1 22 ? 21.531 26.531 2.906 1 98.5 22 ILE B C 1
ATOM 3920 O O . ILE B 1 22 ? 20.312 26.391 2.961 1 98.5 22 ILE B O 1
ATOM 3924 N N . GLN B 1 23 ? 22.109 26.953 1.837 1 98.31 23 GLN B N 1
ATOM 3925 C CA . GLN B 1 23 ? 21.406 27.453 0.661 1 98.31 23 GLN B CA 1
ATOM 3926 C C . GLN B 1 23 ? 21.781 26.656 -0.585 1 98.31 23 GLN B C 1
ATOM 3928 O O . GLN B 1 23 ? 21.953 27.219 -1.667 1 98.31 23 GLN B O 1
ATOM 3933 N N . LYS B 1 24 ? 22.016 25.344 -0.404 1 98.5 24 LYS B N 1
ATOM 3934 C CA . LYS B 1 24 ? 22.406 24.438 -1.488 1 98.5 24 LYS B CA 1
ATOM 3935 C C . LYS B 1 24 ? 21.672 23.109 -1.385 1 98.5 24 LYS B C 1
ATOM 3937 O O . LYS B 1 24 ? 21.125 22.781 -0.336 1 98.5 24 LYS B O 1
ATOM 3942 N N . GLY B 1 25 ? 21.641 22.359 -2.543 1 98.5 25 GLY B N 1
ATOM 3943 C CA . GLY B 1 25 ? 21.25 20.953 -2.461 1 98.5 25 GLY B CA 1
ATOM 3944 C C . GLY B 1 25 ? 22.359 20.062 -1.937 1 98.5 25 GLY B C 1
ATOM 3945 O O . GLY B 1 25 ? 23.469 20.531 -1.646 1 98.5 25 GLY B O 1
ATOM 3946 N N . LEU B 1 26 ? 22.031 18.812 -1.728 1 98.88 26 LEU B N 1
ATOM 3947 C CA . LEU B 1 26 ? 23 17.844 -1.252 1 98.88 26 LEU B CA 1
ATOM 3948 C C . LEU B 1 26 ? 23.016 16.609 -2.141 1 98.88 26 LEU B C 1
ATOM 3950 O O . LEU B 1 26 ? 21.984 15.953 -2.311 1 98.88 26 LEU B O 1
ATOM 3954 N N . ILE B 1 27 ? 24.141 16.281 -2.779 1 98.75 27 ILE B N 1
ATOM 3955 C CA . ILE B 1 27 ? 24.312 15.062 -3.57 1 98.75 27 ILE B CA 1
ATOM 3956 C C . ILE B 1 27 ? 25.609 14.375 -3.195 1 98.75 27 ILE B C 1
ATOM 3958 O O . ILE B 1 27 ? 26.688 14.969 -3.305 1 98.75 27 ILE B O 1
ATOM 3962 N N . ASP B 1 28 ? 25.531 13.203 -2.688 1 98.5 28 ASP B N 1
ATOM 3963 C CA . ASP B 1 28 ? 26.672 12.352 -2.357 1 98.5 28 ASP B CA 1
ATOM 3964 C C . ASP B 1 28 ? 27.609 13.055 -1.378 1 98.5 28 ASP B C 1
ATOM 3966 O O . ASP B 1 28 ? 28.828 13.133 -1.615 1 98.5 28 ASP B O 1
ATOM 3970 N N . GLY B 1 29 ? 26.969 13.656 -0.362 1 98.31 29 GLY B N 1
ATOM 3971 C CA . GLY B 1 29 ? 27.734 14.242 0.734 1 98.31 29 GLY B CA 1
ATOM 3972 C C . GLY B 1 29 ? 28.297 15.609 0.411 1 98.31 29 GLY B C 1
ATOM 3973 O O . GLY B 1 29 ? 29 16.203 1.226 1 98.31 29 GLY B O 1
ATOM 3974 N N . LYS B 1 30 ? 27.953 16.141 -0.743 1 98.38 30 LYS B N 1
ATOM 3975 C CA . LYS B 1 30 ? 28.438 17.453 -1.143 1 98.38 30 LYS B CA 1
ATOM 3976 C C . LYS B 1 30 ? 27.297 18.438 -1.333 1 98.38 30 LYS B C 1
ATOM 3978 O O . LYS B 1 30 ? 26.312 18.125 -2.01 1 98.38 30 LYS B O 1
ATOM 3983 N N . TRP B 1 31 ? 27.406 19.562 -0.664 1 98.5 31 TRP B N 1
ATOM 3984 C CA . TRP B 1 31 ? 26.484 20.641 -0.96 1 98.5 31 TRP B CA 1
ATOM 3985 C C . TRP B 1 31 ? 26.719 21.188 -2.365 1 98.5 31 TRP B C 1
ATOM 3987 O O . TRP B 1 31 ? 27.828 21.594 -2.707 1 98.5 31 TRP B O 1
ATOM 3997 N N . VAL B 1 32 ? 25.656 21.219 -3.236 1 98.06 32 VAL B N 1
ATOM 3998 C CA . VAL B 1 32 ? 25.875 21.484 -4.656 1 98.06 32 VAL B CA 1
ATOM 3999 C C . VAL B 1 32 ? 24.875 22.516 -5.16 1 98.06 32 VAL B C 1
ATOM 4001 O O . VAL B 1 32 ? 23.734 22.562 -4.699 1 98.06 32 VAL B O 1
ATOM 4004 N N . ASP B 1 33 ? 25.312 23.328 -6.039 1 97.44 33 ASP B N 1
ATOM 4005 C CA . ASP B 1 33 ? 24.438 24.172 -6.852 1 97.44 33 ASP B CA 1
ATOM 4006 C C . ASP B 1 33 ? 23.938 23.422 -8.086 1 97.44 33 ASP B C 1
ATOM 4008 O O . ASP B 1 33 ? 23.953 22.188 -8.125 1 97.44 33 ASP B O 1
ATOM 4012 N N . THR B 1 34 ? 23.297 24.047 -8.961 1 96.88 34 THR B N 1
ATOM 4013 C CA . THR B 1 34 ? 22.922 23.469 -10.25 1 96.88 34 THR B CA 1
ATOM 4014 C C . THR B 1 34 ? 23.797 24.047 -11.359 1 96.88 34 THR B C 1
ATOM 4016 O O . THR B 1 34 ? 24.391 25.125 -11.203 1 96.88 34 THR B O 1
ATOM 4019 N N . GLN B 1 35 ? 24.016 23.281 -12.445 1 93.12 35 GLN B N 1
ATOM 4020 C CA . GLN B 1 35 ? 24.922 23.672 -13.523 1 93.12 35 GLN B CA 1
ATOM 4021 C C . GLN B 1 35 ? 24.5 24.984 -14.156 1 93.12 35 GLN B C 1
ATOM 4023 O O . GLN B 1 35 ? 25.344 25.797 -14.555 1 93.12 35 GLN B O 1
ATOM 4028 N N . SER B 1 36 ? 23.234 25.203 -14.25 1 93.12 36 SER B N 1
ATOM 4029 C CA . SER B 1 36 ? 22.703 26.391 -14.891 1 93.12 36 SER B CA 1
ATOM 4030 C C . SER B 1 36 ? 23.016 27.641 -14.078 1 93.12 36 SER B C 1
ATOM 4032 O O . SER B 1 36 ? 22.984 28.766 -14.602 1 93.12 36 SER B O 1
ATOM 4034 N N . GLY B 1 37 ? 23.188 27.516 -12.766 1 95.88 37 GLY B N 1
ATOM 4035 C CA . GLY B 1 37 ? 23.391 28.641 -11.875 1 95.88 37 GLY B CA 1
ATOM 4036 C C . GLY B 1 37 ? 22.109 29.312 -11.438 1 95.88 37 GLY B C 1
ATOM 4037 O O . GLY B 1 37 ? 22.125 30.234 -10.617 1 95.88 37 GLY B O 1
ATOM 4038 N N . ASN B 1 38 ? 21.016 28.844 -11.992 1 97.75 38 ASN B N 1
ATOM 4039 C CA . ASN B 1 38 ? 19.719 29.438 -11.641 1 97.75 38 ASN B CA 1
ATOM 4040 C C . ASN B 1 38 ? 19.359 29.172 -10.18 1 97.75 38 ASN B C 1
ATOM 4042 O O . ASN B 1 38 ? 19.656 28.109 -9.648 1 97.75 38 ASN B O 1
ATOM 4046 N N . THR B 1 39 ? 18.734 30.172 -9.461 1 98.38 39 THR B N 1
ATOM 4047 C CA . THR B 1 39 ? 18.281 30.062 -8.078 1 98.38 39 THR B CA 1
ATOM 4048 C C . THR B 1 39 ? 16.844 30.531 -7.945 1 98.38 39 THR B C 1
ATOM 4050 O O . THR B 1 39 ? 16.281 31.109 -8.883 1 98.38 39 THR B O 1
ATOM 4053 N N . PHE B 1 40 ? 16.188 30.219 -6.938 1 98.38 40 PHE B N 1
ATOM 4054 C CA . PHE B 1 40 ? 14.922 30.812 -6.547 1 98.38 40 PHE B CA 1
ATOM 4055 C C . PHE B 1 40 ? 15.016 31.438 -5.164 1 98.38 40 PHE B C 1
ATOM 4057 O O . PHE B 1 40 ? 15.875 31.062 -4.359 1 98.38 40 PHE B O 1
ATOM 4064 N N . GLU B 1 41 ? 14.195 32.406 -4.93 1 98.44 41 GLU B N 1
ATOM 4065 C CA . GLU B 1 41 ? 14.195 33.156 -3.674 1 98.44 41 GLU B CA 1
ATOM 4066 C C . GLU B 1 41 ? 13.266 32.531 -2.65 1 98.44 41 GLU B C 1
ATOM 4068 O O . GLU B 1 41 ? 12.211 31.969 -3.012 1 98.44 41 GLU B O 1
ATOM 4073 N N . VAL B 1 42 ? 13.664 32.531 -1.397 1 98.38 42 VAL B N 1
ATOM 4074 C CA . VAL B 1 42 ? 12.82 32.156 -0.263 1 98.38 42 VAL B CA 1
ATOM 4075 C C . VAL B 1 42 ? 12.484 33.406 0.556 1 98.38 42 VAL B C 1
ATOM 4077 O O . VAL B 1 42 ? 13.375 34.125 1.003 1 98.38 42 VAL B O 1
ATOM 4080 N N . ASN B 1 43 ? 11.219 33.625 0.736 1 97.5 43 ASN B N 1
ATOM 4081 C CA . ASN B 1 43 ? 10.773 34.844 1.378 1 97.5 43 ASN B CA 1
ATOM 4082 C C . ASN B 1 43 ? 10.297 34.594 2.805 1 97.5 43 ASN B C 1
ATOM 4084 O O . ASN B 1 43 ? 9.844 33.5 3.127 1 97.5 43 ASN B O 1
ATOM 4088 N N . ASP B 1 44 ? 10.469 35.562 3.65 1 97.5 44 ASP B N 1
ATOM 4089 C CA . ASP B 1 44 ? 9.805 35.656 4.945 1 97.5 44 ASP B CA 1
ATOM 4090 C C . ASP B 1 44 ? 8.344 36.094 4.789 1 97.5 44 ASP B C 1
ATOM 4092 O O . ASP B 1 44 ? 8.062 37.219 4.438 1 97.5 44 ASP B O 1
ATOM 4096 N N . PRO B 1 45 ? 7.379 35.156 5.105 1 97.75 45 PRO B N 1
ATOM 4097 C CA . PRO B 1 45 ? 5.973 35.5 4.902 1 97.75 45 PRO B CA 1
ATOM 4098 C C . PRO B 1 45 ? 5.531 36.719 5.746 1 97.75 45 PRO B C 1
ATOM 4100 O O . PRO B 1 45 ? 4.594 37.406 5.375 1 97.75 45 PRO B O 1
ATOM 4103 N N . ALA B 1 46 ? 6.18 36.938 6.871 1 96.62 46 ALA B N 1
ATOM 4104 C CA . ALA B 1 46 ? 5.781 38.031 7.77 1 96.62 46 ALA B CA 1
ATOM 4105 C C . ALA B 1 46 ? 6.145 39.375 7.184 1 96.62 46 ALA B C 1
ATOM 4107 O O . ALA B 1 46 ? 5.344 40.312 7.234 1 96.62 46 ALA B O 1
ATOM 4108 N N . SER B 1 47 ? 7.348 39.5 6.559 1 95.56 47 SER B N 1
ATOM 4109 C CA . SER B 1 47 ? 7.832 40.812 6.086 1 95.56 47 SER B CA 1
ATOM 4110 C C . SER B 1 47 ? 7.73 40.906 4.566 1 95.56 47 SER B C 1
ATOM 4112 O O . SER B 1 47 ? 7.754 42 4.012 1 95.56 47 SER B O 1
ATOM 4114 N N . GLY B 1 48 ? 7.711 39.719 3.893 1 96.06 48 GLY B N 1
ATOM 4115 C CA . GLY B 1 48 ? 7.738 39.719 2.439 1 96.06 48 GLY B CA 1
ATOM 4116 C C . GLY B 1 48 ? 9.141 39.844 1.867 1 96.06 48 GLY B C 1
ATOM 4117 O O . GLY B 1 48 ? 9.328 39.75 0.653 1 96.06 48 GLY B O 1
ATOM 4118 N N . LYS B 1 49 ? 10.109 39.906 2.689 1 96.25 49 LYS B N 1
ATOM 4119 C CA . LYS B 1 49 ? 11.484 40.094 2.234 1 96.25 49 LYS B CA 1
ATOM 4120 C C . LYS B 1 49 ? 12.164 38.75 1.959 1 96.25 49 LYS B C 1
ATOM 4122 O O . LYS B 1 49 ? 11.844 37.75 2.596 1 96.25 49 LYS B O 1
ATOM 4127 N N . VAL B 1 50 ? 13.148 38.812 1.064 1 97.5 50 VAL B N 1
ATOM 4128 C CA . VAL B 1 50 ? 13.945 37.625 0.746 1 97.5 50 VAL B CA 1
ATOM 4129 C C . VAL B 1 50 ? 14.891 37.312 1.902 1 97.5 50 VAL B C 1
ATOM 4131 O O . VAL B 1 50 ? 15.602 38.188 2.387 1 97.5 50 VAL B O 1
ATOM 4134 N N . ILE B 1 51 ? 14.906 36.125 2.348 1 96.44 51 ILE B N 1
ATOM 4135 C CA . ILE B 1 51 ? 15.797 35.781 3.449 1 96.44 51 ILE B CA 1
ATOM 4136 C C . ILE B 1 51 ? 16.953 34.906 2.93 1 96.44 51 ILE B C 1
ATOM 4138 O O . ILE B 1 51 ? 17.953 34.719 3.629 1 96.44 51 ILE B O 1
ATOM 4142 N N . GLY B 1 52 ? 16.844 34.344 1.738 1 97.5 52 GLY B N 1
ATOM 4143 C CA . GLY B 1 52 ? 17.875 33.531 1.109 1 97.5 52 GLY B CA 1
ATOM 4144 C C . GLY B 1 52 ? 17.453 32.969 -0.239 1 97.5 52 GLY B C 1
ATOM 4145 O O . GLY B 1 52 ? 16.375 33.312 -0.749 1 97.5 52 GLY B O 1
ATOM 4146 N N . THR B 1 53 ? 18.391 32.188 -0.828 1 98.19 53 THR B N 1
ATOM 4147 C CA . THR B 1 53 ? 18.125 31.547 -2.117 1 98.19 53 THR B CA 1
ATOM 4148 C C . THR B 1 53 ? 18.578 30.094 -2.111 1 98.19 53 THR B C 1
ATOM 4150 O O . THR B 1 53 ? 19.359 29.672 -1.26 1 98.19 53 THR B O 1
ATOM 4153 N N . CYS B 1 54 ? 18.062 29.281 -2.939 1 98.5 54 CYS B N 1
ATOM 4154 C CA . CYS B 1 54 ? 18.516 27.922 -3.209 1 98.5 54 CYS B CA 1
ATOM 4155 C C . CYS B 1 54 ? 18.641 27.672 -4.707 1 98.5 54 CYS B C 1
ATOM 4157 O O . CYS B 1 54 ? 18 28.344 -5.512 1 98.5 54 CYS B O 1
ATOM 4159 N N . PRO B 1 55 ? 19.531 26.766 -5.094 1 98.69 55 PRO B N 1
ATOM 4160 C CA . PRO B 1 55 ? 19.625 26.422 -6.516 1 98.69 55 PRO B CA 1
ATOM 4161 C C . PRO B 1 55 ? 18.328 25.828 -7.055 1 98.69 55 PRO B C 1
ATOM 4163 O O . PRO B 1 55 ? 17.656 25.062 -6.359 1 98.69 55 PRO B O 1
ATOM 4166 N N . ASP B 1 56 ? 17.922 26.234 -8.25 1 98.69 56 ASP B N 1
ATOM 4167 C CA . ASP B 1 56 ? 16.812 25.641 -8.953 1 98.69 56 ASP B CA 1
ATOM 4168 C C . ASP B 1 56 ? 17.25 24.406 -9.742 1 98.69 56 ASP B C 1
ATOM 4170 O O . ASP B 1 56 ? 17.422 24.469 -10.961 1 98.69 56 ASP B O 1
ATOM 4174 N N . GLN B 1 57 ? 17.422 23.328 -9.039 1 98.5 57 GLN B N 1
ATOM 4175 C CA . GLN B 1 57 ? 18.031 22.094 -9.555 1 98.5 57 GLN B CA 1
ATOM 4176 C C . GLN B 1 57 ? 17.125 21.422 -10.578 1 98.5 57 GLN B C 1
ATOM 4178 O O . GLN B 1 57 ? 15.906 21.562 -10.523 1 98.5 57 GLN B O 1
ATOM 4183 N N . THR B 1 58 ? 17.734 20.672 -11.477 1 98.06 58 THR B N 1
ATOM 4184 C CA . THR B 1 58 ? 17.078 20.141 -12.672 1 98.06 58 THR B CA 1
ATOM 4185 C C . THR B 1 58 ? 16.922 18.625 -12.586 1 98.06 58 THR B C 1
ATOM 4187 O O . THR B 1 58 ? 17.281 18.016 -11.578 1 98.06 58 THR B O 1
ATOM 4190 N N . VAL B 1 59 ? 16.391 18.062 -13.672 1 98.19 59 VAL B N 1
ATOM 4191 C CA . VAL B 1 59 ? 16.219 16.609 -13.797 1 98.19 59 VAL B CA 1
ATOM 4192 C C . VAL B 1 59 ? 17.594 15.938 -13.758 1 98.19 59 VAL B C 1
ATOM 4194 O O . VAL B 1 59 ? 17.734 14.852 -13.188 1 98.19 59 VAL B O 1
ATOM 4197 N N . GLU B 1 60 ? 18.594 16.578 -14.336 1 98.12 60 GLU B N 1
ATOM 4198 C CA . GLU B 1 60 ? 19.938 16.016 -14.336 1 98.12 60 GLU B CA 1
ATOM 4199 C C . GLU B 1 60 ? 20.484 15.938 -12.914 1 98.12 60 GLU B C 1
ATOM 4201 O O . GLU B 1 60 ? 21.109 14.938 -12.547 1 98.12 60 GLU B O 1
ATOM 4206 N N . ASP B 1 61 ? 20.25 16.984 -12.148 1 98.56 61 ASP B N 1
ATOM 4207 C CA . ASP B 1 61 ? 20.641 16.969 -10.742 1 98.56 61 ASP B CA 1
ATOM 4208 C C . ASP B 1 61 ? 19.938 15.859 -9.977 1 98.56 61 ASP B C 1
ATOM 4210 O O . ASP B 1 61 ? 20.531 15.18 -9.148 1 98.56 61 ASP B O 1
ATOM 4214 N N . THR B 1 62 ? 18.688 15.703 -10.32 1 98.75 62 THR B N 1
ATOM 4215 C CA . THR B 1 62 ? 17.875 14.695 -9.664 1 98.75 62 THR B CA 1
ATOM 4216 C C . THR B 1 62 ? 18.359 13.289 -9.992 1 98.75 62 THR B C 1
ATOM 4218 O O . THR B 1 62 ? 18.469 12.438 -9.109 1 98.75 62 THR B O 1
ATOM 4221 N N . THR B 1 63 ? 18.672 13.023 -11.234 1 98.69 63 THR B N 1
ATOM 4222 C CA . THR B 1 63 ? 19.203 11.742 -11.656 1 98.69 63 THR B CA 1
ATOM 4223 C C . THR B 1 63 ? 20.516 11.438 -10.938 1 98.69 63 THR B C 1
ATOM 4225 O O . THR B 1 63 ? 20.75 10.305 -10.5 1 98.69 63 THR B O 1
ATOM 4228 N N . ALA B 1 64 ? 21.328 12.461 -10.812 1 98.75 64 ALA B N 1
ATOM 4229 C CA . ALA B 1 64 ? 22.609 12.297 -10.109 1 98.75 64 ALA B CA 1
ATOM 4230 C C . ALA B 1 64 ? 22.375 11.938 -8.641 1 98.75 64 ALA B C 1
ATOM 4232 O O . ALA B 1 64 ? 23.094 11.109 -8.078 1 98.75 64 ALA B O 1
ATOM 4233 N N . ALA B 1 65 ? 21.391 12.57 -8.023 1 98.88 65 ALA B N 1
ATOM 4234 C CA . ALA B 1 65 ? 21.047 12.289 -6.633 1 98.88 65 ALA B CA 1
ATOM 4235 C C . ALA B 1 65 ? 20.562 10.852 -6.477 1 98.88 65 ALA B C 1
ATOM 4237 O O . ALA B 1 65 ? 20.922 10.164 -5.52 1 98.88 65 ALA B O 1
ATOM 4238 N N . ILE B 1 66 ? 19.719 10.375 -7.414 1 98.94 66 ILE B N 1
ATOM 4239 C CA . ILE B 1 66 ? 19.188 9.016 -7.391 1 98.94 66 ILE B CA 1
ATOM 4240 C C . ILE B 1 66 ? 20.344 8.016 -7.539 1 98.94 66 ILE B C 1
ATOM 4242 O O . ILE B 1 66 ? 20.406 7.02 -6.812 1 98.94 66 ILE B O 1
ATOM 4246 N N . ASP B 1 67 ? 21.25 8.281 -8.469 1 98.88 67 ASP B N 1
ATOM 4247 C CA . ASP B 1 67 ? 22.422 7.426 -8.664 1 98.88 67 ASP B CA 1
ATOM 4248 C C . ASP B 1 67 ? 23.266 7.34 -7.398 1 98.88 67 ASP B C 1
ATOM 4250 O O . ASP B 1 67 ? 23.734 6.262 -7.031 1 98.88 67 ASP B O 1
ATOM 4254 N N . ALA B 1 68 ? 23.453 8.484 -6.766 1 98.88 68 ALA B N 1
ATOM 4255 C CA . ALA B 1 68 ? 24.219 8.531 -5.52 1 98.88 68 ALA B CA 1
ATOM 4256 C C . ALA B 1 68 ? 23.531 7.707 -4.43 1 98.88 68 ALA B C 1
ATOM 4258 O O . ALA B 1 68 ? 24.203 6.961 -3.703 1 98.88 68 ALA B O 1
ATOM 4259 N N . ALA B 1 69 ? 22.234 7.867 -4.289 1 98.94 69 ALA B N 1
ATOM 4260 C CA . ALA B 1 69 ? 21.469 7.109 -3.307 1 98.94 69 ALA B CA 1
ATOM 4261 C C . ALA B 1 69 ? 21.562 5.609 -3.57 1 98.94 69 ALA B C 1
ATOM 4263 O O . ALA B 1 69 ? 21.719 4.816 -2.637 1 98.94 69 ALA B O 1
ATOM 4264 N N . HIS B 1 70 ? 21.438 5.242 -4.848 1 98.75 70 HIS B N 1
ATOM 4265 C CA . HIS B 1 70 ? 21.531 3.842 -5.242 1 98.75 70 HIS B CA 1
ATOM 4266 C C . HIS B 1 70 ? 22.891 3.254 -4.875 1 98.75 70 HIS B C 1
ATOM 4268 O O . HIS B 1 70 ? 22.969 2.141 -4.355 1 98.75 70 HIS B O 1
ATOM 4274 N N . LYS B 1 71 ? 23.953 3.99 -5.211 1 98.62 71 LYS B N 1
ATOM 4275 C CA . LYS B 1 71 ? 25.297 3.551 -4.879 1 98.62 71 LYS B CA 1
ATOM 4276 C C . LYS B 1 71 ? 25.469 3.385 -3.373 1 98.62 71 LYS B C 1
ATOM 4278 O O . LYS B 1 71 ? 26.016 2.381 -2.912 1 98.62 71 LYS B O 1
ATOM 4283 N N . ALA B 1 72 ? 24.969 4.305 -2.594 1 98.88 72 ALA B N 1
ATOM 4284 C CA . ALA B 1 72 ? 25.094 4.27 -1.14 1 98.88 72 ALA B CA 1
ATOM 4285 C C . ALA B 1 72 ? 24.297 3.113 -0.548 1 98.88 72 ALA B C 1
ATOM 4287 O O . ALA B 1 72 ? 24.672 2.547 0.479 1 98.88 72 ALA B O 1
ATOM 4288 N N . PHE B 1 73 ? 23.234 2.721 -1.14 1 98.62 73 PHE B N 1
ATOM 4289 C CA . PHE B 1 73 ? 22.359 1.656 -0.659 1 98.62 73 PHE B CA 1
ATOM 4290 C C . PHE B 1 73 ? 23.109 0.333 -0.585 1 98.62 73 PHE B C 1
ATOM 4292 O O . PHE B 1 73 ? 22.828 -0.496 0.285 1 98.62 73 PHE B O 1
ATOM 4299 N N . SER B 1 74 ? 24.078 0.133 -1.493 1 96.69 74 SER B N 1
ATOM 4300 C CA . SER B 1 74 ? 24.828 -1.122 -1.583 1 96.69 74 SER B CA 1
ATOM 4301 C C . SER B 1 74 ? 25.5 -1.462 -0.258 1 96.69 74 SER B C 1
ATOM 4303 O O . SER B 1 74 ? 25.672 -2.637 0.07 1 96.69 74 SER B O 1
ATOM 4305 N N . THR B 1 75 ? 25.812 -0.426 0.538 1 97.25 75 THR B N 1
ATOM 4306 C CA . THR B 1 75 ? 26.484 -0.66 1.812 1 97.25 75 THR B CA 1
ATOM 4307 C C . THR B 1 75 ? 25.562 -0.321 2.979 1 97.25 75 THR B C 1
ATOM 4309 O O . THR B 1 75 ? 25.562 -1.007 4.004 1 97.25 75 THR B O 1
ATOM 4312 N N . TYR B 1 76 ? 24.75 0.697 2.857 1 98.44 76 TYR B N 1
ATOM 4313 C CA . TYR B 1 76 ? 23.906 1.14 3.965 1 98.44 76 TYR B CA 1
ATOM 4314 C C . TYR B 1 76 ? 22.906 0.054 4.367 1 98.44 76 TYR B C 1
ATOM 4316 O O . TYR B 1 76 ? 22.578 -0.091 5.547 1 98.44 76 TYR B O 1
ATOM 4324 N N . LYS B 1 77 ? 22.438 -0.71 3.424 1 96.88 77 LYS B N 1
ATOM 4325 C CA . LYS B 1 77 ? 21.453 -1.761 3.688 1 96.88 77 LYS B CA 1
ATOM 4326 C C . LYS B 1 77 ? 22.016 -2.811 4.641 1 96.88 77 LYS B C 1
ATOM 4328 O O . LYS B 1 77 ? 21.266 -3.529 5.301 1 96.88 77 LYS B O 1
ATOM 4333 N N . SER B 1 78 ? 23.359 -2.885 4.723 1 95.19 78 SER B N 1
ATOM 4334 C CA . SER B 1 78 ? 24.016 -3.918 5.527 1 95.19 78 SER B CA 1
ATOM 4335 C C . SER B 1 78 ? 24.438 -3.375 6.883 1 95.19 78 SER B C 1
ATOM 4337 O O . SER B 1 78 ? 25 -4.109 7.707 1 95.19 78 SER B O 1
ATOM 4339 N N . THR B 1 79 ? 24.234 -2.072 7.086 1 96.62 79 THR B N 1
ATOM 4340 C CA . THR B 1 79 ? 24.5 -1.517 8.406 1 96.62 79 THR B CA 1
ATOM 4341 C C . THR B 1 79 ? 23.609 -2.168 9.461 1 96.62 79 THR B C 1
ATOM 4343 O O . THR B 1 79 ? 22.438 -2.43 9.203 1 96.62 79 THR B O 1
ATOM 4346 N N . SER B 1 80 ? 24.188 -2.402 10.656 1 96.94 80 SER B N 1
ATOM 4347 C CA . SER B 1 80 ? 23.406 -3.082 11.688 1 96.94 80 SER B CA 1
ATOM 4348 C C . SER B 1 80 ? 22.312 -2.182 12.234 1 96.94 80 SER B C 1
ATOM 4350 O O . SER B 1 80 ? 22.406 -0.956 12.172 1 96.94 80 SER B O 1
ATOM 4352 N N . PRO B 1 81 ? 21.281 -2.803 12.781 1 97.31 81 PRO B N 1
ATOM 4353 C CA . PRO B 1 81 ? 20.234 -2.01 13.438 1 97.31 81 PRO B CA 1
ATOM 4354 C C . PRO B 1 81 ? 20.781 -1.109 14.539 1 97.31 81 PRO B C 1
ATOM 4356 O O . PRO B 1 81 ? 20.344 0.033 14.688 1 97.31 81 PRO B O 1
ATOM 4359 N N . ALA B 1 82 ? 21.75 -1.599 15.219 1 97.75 82 ALA B N 1
ATOM 4360 C CA . ALA B 1 82 ? 22.344 -0.826 16.297 1 97.75 82 ALA B CA 1
ATOM 4361 C C . ALA B 1 82 ? 23.062 0.412 15.758 1 97.75 82 ALA B C 1
ATOM 4363 O O . ALA B 1 82 ? 23 1.484 16.359 1 97.75 82 ALA B O 1
ATOM 4364 N N . GLN B 1 83 ? 23.75 0.286 14.656 1 98.19 83 GLN B N 1
ATOM 4365 C CA . GLN B 1 83 ? 24.438 1.425 14.047 1 98.19 83 GLN B CA 1
ATOM 4366 C C . GLN B 1 83 ? 23.422 2.453 13.539 1 98.19 83 GLN B C 1
ATOM 4368 O O . GLN B 1 83 ? 23.625 3.658 13.703 1 98.19 83 GLN B O 1
ATOM 4373 N N . ARG B 1 84 ? 22.391 2.018 12.93 1 98.56 84 ARG B N 1
ATOM 4374 C CA . ARG B 1 84 ? 21.359 2.928 12.438 1 98.56 84 ARG B CA 1
ATOM 4375 C C . ARG B 1 84 ? 20.656 3.635 13.594 1 98.56 84 ARG B C 1
ATOM 4377 O O . ARG B 1 84 ? 20.359 4.828 13.508 1 98.56 84 ARG B O 1
ATOM 4384 N N . GLN B 1 85 ? 20.406 2.836 14.703 1 98.69 85 GLN B N 1
ATOM 4385 C CA . GLN B 1 85 ? 19.891 3.447 15.922 1 98.69 85 GLN B CA 1
ATOM 4386 C C . GLN B 1 85 ? 20.797 4.578 16.391 1 98.69 85 GLN B C 1
ATOM 4388 O O . GLN B 1 85 ? 20.328 5.637 16.812 1 98.69 85 GLN B O 1
ATOM 4393 N N . THR B 1 86 ? 22.094 4.328 16.359 1 98.69 86 THR B N 1
ATOM 4394 C CA . THR B 1 86 ? 23.062 5.301 16.828 1 98.69 86 THR B CA 1
ATOM 4395 C C . THR B 1 86 ? 23 6.578 15.992 1 98.69 86 THR B C 1
ATOM 4397 O O . THR B 1 86 ? 23.062 7.684 16.531 1 98.69 86 THR B O 1
ATOM 4400 N N . TYR B 1 87 ? 22.922 6.438 14.633 1 98.75 87 TYR B N 1
ATOM 4401 C CA . TYR B 1 87 ? 22.781 7.609 13.766 1 98.75 87 TYR B CA 1
ATOM 4402 C C . TYR B 1 87 ? 21.578 8.453 14.172 1 98.75 87 TYR B C 1
ATOM 4404 O O . TYR B 1 87 ? 21.688 9.672 14.32 1 98.75 87 TYR B O 1
ATOM 4412 N N . LEU B 1 88 ? 20.422 7.812 14.414 1 98.88 88 LEU B N 1
ATOM 4413 C CA . LEU B 1 88 ? 19.188 8.516 14.719 1 98.88 88 LEU B CA 1
ATOM 4414 C C . LEU B 1 88 ? 19.234 9.125 16.109 1 98.88 88 LEU B C 1
ATOM 4416 O O . LEU B 1 88 ? 18.734 10.234 16.328 1 98.88 88 LEU B O 1
ATOM 4420 N N . ALA B 1 89 ? 19.781 8.391 17.062 1 98.81 89 ALA B N 1
ATOM 4421 C CA . ALA B 1 89 ? 19.922 8.906 18.422 1 98.81 89 ALA B CA 1
ATOM 4422 C C . ALA B 1 89 ? 20.812 10.141 18.453 1 98.81 89 ALA B C 1
ATOM 4424 O O . ALA B 1 89 ? 20.516 11.117 19.141 1 98.81 89 ALA B O 1
ATOM 4425 N N . GLU B 1 90 ? 21.922 10.055 17.734 1 98.88 90 GLU B N 1
ATOM 4426 C CA . GLU B 1 90 ? 22.812 11.203 17.656 1 98.88 90 GLU B CA 1
ATOM 4427 C C . GLU B 1 90 ? 22.156 12.375 16.938 1 98.88 90 GLU B C 1
ATOM 4429 O O . GLU B 1 90 ? 22.344 13.531 17.328 1 98.88 90 GLU B O 1
ATOM 4434 N N . LEU B 1 91 ? 21.422 12.078 15.891 1 98.94 91 LEU B N 1
ATOM 4435 C CA . LEU B 1 91 ? 20.656 13.117 15.211 1 98.94 91 LEU B CA 1
ATOM 4436 C C . LEU B 1 91 ? 19.688 13.781 16.172 1 98.94 91 LEU B C 1
ATOM 4438 O O . LEU B 1 91 ? 19.562 15.008 16.188 1 98.94 91 LEU B O 1
ATOM 4442 N N . HIS B 1 92 ? 18.984 12.969 16.969 1 98.94 92 HIS B N 1
ATOM 4443 C CA . HIS B 1 92 ? 18.062 13.508 17.969 1 98.94 92 HIS B CA 1
ATOM 4444 C C . HIS B 1 92 ? 18.797 14.438 18.938 1 98.94 92 HIS B C 1
ATOM 4446 O O . HIS B 1 92 ? 18.328 15.539 19.219 1 98.94 92 HIS B O 1
ATOM 4452 N N . ARG B 1 93 ? 19.922 13.992 19.422 1 98.88 93 ARG B N 1
ATOM 4453 C CA . ARG B 1 93 ? 20.703 14.789 20.359 1 98.88 93 ARG B CA 1
ATOM 4454 C C . ARG B 1 93 ? 21.125 16.109 19.734 1 98.88 93 ARG B C 1
ATOM 4456 O O . ARG B 1 93 ? 20.953 17.172 20.328 1 98.88 93 ARG B O 1
ATOM 4463 N N . LEU B 1 94 ? 21.703 16.047 18.531 1 98.94 94 LEU B N 1
ATOM 4464 C CA . LEU B 1 94 ? 22.156 17.25 17.844 1 98.94 94 LEU B CA 1
ATOM 4465 C C . LEU B 1 94 ? 21 18.188 17.531 1 98.94 94 LEU B C 1
ATOM 4467 O O . LEU B 1 94 ? 21.125 19.406 17.609 1 98.94 94 LEU B O 1
ATOM 4471 N N . PHE B 1 95 ? 19.891 17.594 17.141 1 98.88 95 PHE B N 1
ATOM 4472 C CA . PHE B 1 95 ? 18.688 18.359 16.859 1 98.88 95 PHE B CA 1
ATOM 4473 C C . PHE B 1 95 ? 18.25 19.141 18.094 1 98.88 95 PHE B C 1
ATOM 4475 O O . PHE B 1 95 ? 18 20.344 18.016 1 98.88 95 PHE B O 1
ATOM 4482 N N . MET B 1 96 ? 18.156 18.438 19.219 1 98.81 96 MET B N 1
ATOM 4483 C CA . MET B 1 96 ? 17.734 19.062 20.469 1 98.81 96 MET B CA 1
ATOM 4484 C C . MET B 1 96 ? 18.719 20.156 20.891 1 98.81 96 MET B C 1
ATOM 4486 O O . MET B 1 96 ? 18.312 21.188 21.406 1 98.81 96 MET B O 1
ATOM 4490 N N . ALA B 1 97 ? 19.984 19.922 20.641 1 98.75 97 ALA B N 1
ATOM 4491 C CA . ALA B 1 97 ? 21.016 20.906 20.969 1 98.75 97 ALA B CA 1
ATOM 4492 C C . ALA B 1 97 ? 20.844 22.172 20.125 1 98.75 97 ALA B C 1
ATOM 4494 O O . ALA B 1 97 ? 21.281 23.25 20.531 1 98.75 97 ALA B O 1
ATOM 4495 N N . ASN B 1 98 ? 20.25 22.031 18.984 1 98.69 98 ASN B N 1
ATOM 4496 C CA . ASN B 1 98 ? 20.094 23.156 18.078 1 98.69 98 ASN B CA 1
ATOM 4497 C C . ASN B 1 98 ? 18.625 23.531 17.906 1 98.69 98 ASN B C 1
ATOM 4499 O O . ASN B 1 98 ? 18.234 24.078 16.859 1 98.69 98 ASN B O 1
ATOM 4503 N N . ILE B 1 99 ? 17.734 23.203 18.797 1 98.44 99 ILE B N 1
ATOM 4504 C CA . ILE B 1 99 ? 16.281 23.312 18.641 1 98.44 99 ILE B CA 1
ATOM 4505 C C . ILE B 1 99 ? 15.898 24.781 18.469 1 98.44 99 ILE B C 1
ATOM 4507 O O . ILE B 1 99 ? 14.953 25.094 17.734 1 98.44 99 ILE B O 1
ATOM 4511 N N . LYS B 1 100 ? 16.594 25.75 19.094 1 97.81 100 LYS B N 1
ATOM 4512 C CA . LYS B 1 100 ? 16.297 27.172 18.938 1 97.81 100 LYS B CA 1
ATOM 4513 C C . LYS B 1 100 ? 16.562 27.641 17.5 1 97.81 100 LYS B C 1
ATOM 4515 O O . LYS B 1 100 ? 15.773 28.391 16.938 1 97.81 100 LYS B O 1
ATOM 4520 N N . ASP B 1 101 ? 17.688 27.219 16.969 1 98.38 101 ASP B N 1
ATOM 4521 C CA . ASP B 1 101 ? 18.016 27.547 15.578 1 98.38 101 ASP B CA 1
ATOM 4522 C C . ASP B 1 101 ? 16.984 26.969 14.617 1 98.38 101 ASP B C 1
ATOM 4524 O O . ASP B 1 101 ? 16.562 27.625 13.664 1 98.38 101 ASP B O 1
ATOM 4528 N N . ILE B 1 102 ? 16.625 25.688 14.844 1 98.75 102 ILE B N 1
ATOM 4529 C CA . ILE B 1 102 ? 15.602 25.062 14.016 1 98.75 102 ILE B CA 1
ATOM 4530 C C . ILE B 1 102 ? 14.305 25.859 14.117 1 98.75 102 ILE B C 1
ATOM 4532 O O . ILE B 1 102 ? 13.648 26.125 13.102 1 98.75 102 ILE B O 1
ATOM 4536 N N . THR B 1 103 ? 13.906 26.266 15.312 1 98.62 103 THR B N 1
ATOM 4537 C CA . THR B 1 103 ? 12.703 27.047 15.539 1 98.62 103 THR B CA 1
ATOM 4538 C C . THR B 1 103 ? 12.781 28.375 14.789 1 98.62 103 THR B C 1
ATOM 4540 O O . THR B 1 103 ? 11.812 28.781 14.133 1 98.62 103 THR B O 1
ATOM 4543 N N . ARG B 1 104 ? 13.938 29.062 14.859 1 98.38 104 ARG B N 1
ATOM 4544 C CA . ARG B 1 104 ? 14.125 30.328 14.164 1 98.38 104 ARG B CA 1
ATOM 4545 C C . ARG B 1 104 ? 13.961 30.156 12.656 1 98.38 104 ARG B C 1
ATOM 4547 O O . ARG B 1 104 ? 13.312 30.969 12 1 98.38 104 ARG B O 1
ATOM 4554 N N . LEU B 1 105 ? 14.578 29.109 12.117 1 98.69 105 LEU B N 1
ATOM 4555 C CA . LEU B 1 105 ? 14.453 28.844 10.688 1 98.69 105 LEU B CA 1
ATOM 4556 C C . LEU B 1 105 ? 12.992 28.688 10.289 1 98.69 105 LEU B C 1
ATOM 4558 O O . LEU B 1 105 ? 12.555 29.234 9.273 1 98.69 105 LEU B O 1
ATOM 4562 N N . ILE B 1 106 ? 12.211 27.938 11.078 1 98.75 106 ILE B N 1
ATOM 4563 C CA . ILE B 1 106 ? 10.797 27.734 10.797 1 98.75 106 ILE B CA 1
ATOM 4564 C C . ILE B 1 106 ? 10.078 29.094 10.805 1 98.75 106 ILE B C 1
ATOM 4566 O O . ILE B 1 106 ? 9.305 29.391 9.898 1 98.75 106 ILE B O 1
ATOM 4570 N N . VAL B 1 107 ? 10.328 29.922 11.82 1 98.5 107 VAL B N 1
ATOM 4571 C CA . VAL B 1 107 ? 9.664 31.203 11.922 1 98.5 107 VAL B CA 1
ATOM 4572 C C . VAL B 1 107 ? 10 32.062 10.695 1 98.5 107 VAL B C 1
ATOM 4574 O O . VAL B 1 107 ? 9.117 32.688 10.102 1 98.5 107 VAL B O 1
ATOM 4577 N N . TRP B 1 108 ? 11.258 32.031 10.297 1 98.06 108 TRP B N 1
ATOM 4578 C CA . TRP B 1 108 ? 11.711 32.875 9.18 1 98.06 108 TRP B CA 1
ATOM 4579 C C . TRP B 1 108 ? 11.023 32.438 7.887 1 98.06 108 TRP B C 1
ATOM 4581 O O . TRP B 1 108 ? 10.445 33.281 7.184 1 98.06 108 TRP B O 1
ATOM 4591 N N . GLU B 1 109 ? 11.07 31.172 7.598 1 98.38 109 GLU B N 1
ATOM 4592 C CA . GLU B 1 109 ? 10.695 30.797 6.238 1 98.38 109 GLU B CA 1
ATOM 4593 C C . GLU B 1 109 ? 9.227 30.391 6.168 1 98.38 109 GLU B C 1
ATOM 4595 O O . GLU B 1 109 ? 8.617 30.406 5.094 1 98.38 109 GLU B O 1
ATOM 4600 N N . ASN B 1 110 ? 8.602 29.922 7.242 1 98.25 110 ASN B N 1
ATOM 4601 C CA . ASN B 1 110 ? 7.203 29.5 7.242 1 98.25 110 ASN B CA 1
ATOM 4602 C C . ASN B 1 110 ? 6.281 30.594 7.781 1 98.25 110 ASN B C 1
ATOM 4604 O O . ASN B 1 110 ? 5.102 30.641 7.43 1 98.25 110 ASN B O 1
ATOM 4608 N N . GLY B 1 111 ? 6.766 31.453 8.719 1 97.69 111 GLY B N 1
ATOM 4609 C CA . GLY B 1 111 ? 5.996 32.562 9.234 1 97.69 111 GLY B CA 1
ATOM 4610 C C . GLY B 1 111 ? 5.227 32.25 10.5 1 97.69 111 GLY B C 1
ATOM 4611 O O . GLY B 1 111 ? 4.637 33.125 11.125 1 97.69 111 GLY B O 1
ATOM 4612 N N . LYS B 1 112 ? 5.32 31.031 11.023 1 96.69 112 LYS B N 1
ATOM 4613 C CA . LYS B 1 112 ? 4.59 30.609 12.219 1 96.69 112 LYS B CA 1
ATOM 4614 C C . LYS B 1 112 ? 5.027 31.422 13.438 1 96.69 112 LYS B C 1
ATOM 4616 O O . LYS B 1 112 ? 6.141 31.953 13.477 1 96.69 112 LYS B O 1
ATOM 4621 N N . SER B 1 113 ? 4.113 31.469 14.438 1 97.44 113 SER B N 1
ATOM 4622 C CA . SER B 1 113 ? 4.504 32.031 15.727 1 97.44 113 SER B CA 1
ATOM 4623 C C . SER B 1 113 ? 5.629 31.219 16.359 1 97.44 113 SER B C 1
ATOM 4625 O O . SER B 1 113 ? 5.816 30.047 16.031 1 97.44 113 SER B O 1
ATOM 4627 N N . TRP B 1 114 ? 6.363 31.797 17.234 1 97.56 114 TRP B N 1
ATOM 4628 C CA . TRP B 1 114 ? 7.457 31.109 17.891 1 97.56 114 TRP B CA 1
ATOM 4629 C C . TRP B 1 114 ? 6.965 29.828 18.578 1 97.56 114 TRP B C 1
ATOM 4631 O O . TRP B 1 114 ? 7.574 28.766 18.422 1 97.56 114 TRP B O 1
ATOM 4641 N N . ASN B 1 115 ? 5.82 29.938 19.266 1 97 115 ASN B N 1
ATOM 4642 C CA . ASN B 1 115 ? 5.301 28.797 20 1 97 115 ASN B CA 1
ATOM 4643 C C . ASN B 1 115 ? 4.914 27.656 19.062 1 97 115 ASN B C 1
ATOM 4645 O O . ASN B 1 115 ? 5.199 26.5 19.344 1 97 115 ASN B O 1
ATOM 4649 N N . ASP B 1 116 ? 4.266 27.953 17.953 1 97.75 116 ASP B N 1
ATOM 4650 C CA . ASP B 1 116 ? 3.916 26.938 16.969 1 97.75 116 ASP B CA 1
ATOM 4651 C C . ASP B 1 116 ? 5.168 26.312 16.359 1 97.75 116 ASP B C 1
ATOM 4653 O O . ASP B 1 116 ? 5.215 25.094 16.141 1 97.75 116 ASP B O 1
ATOM 4657 N N . ALA B 1 117 ? 6.156 27.109 16.078 1 98.5 117 ALA B N 1
ATOM 4658 C CA . ALA B 1 117 ? 7.402 26.625 15.484 1 98.5 117 ALA B CA 1
ATOM 4659 C C . ALA B 1 117 ? 8.148 25.703 16.453 1 98.5 117 ALA B C 1
ATOM 4661 O O . ALA B 1 117 ? 8.633 24.641 16.047 1 98.5 117 ALA B O 1
ATOM 4662 N N . LEU B 1 118 ? 8.227 26.156 17.688 1 98.19 118 LEU B N 1
ATOM 4663 C CA . LEU B 1 118 ? 8.898 25.344 18.703 1 98.19 118 LEU B CA 1
ATOM 4664 C C . LEU B 1 118 ? 8.164 24.016 18.906 1 98.19 118 LEU B C 1
ATOM 4666 O O . LEU B 1 118 ? 8.797 22.969 19.062 1 98.19 118 LEU B O 1
ATOM 4670 N N . ALA B 1 119 ? 6.836 24.078 18.938 1 97.38 119 ALA B N 1
ATOM 4671 C CA . ALA B 1 119 ? 6.043 22.859 19.047 1 97.38 119 ALA B CA 1
ATOM 4672 C C . ALA B 1 119 ? 6.32 21.906 17.891 1 97.38 119 ALA B C 1
ATOM 4674 O O . ALA B 1 119 ? 6.465 20.703 18.094 1 97.38 119 ALA B O 1
ATOM 4675 N N . GLU B 1 120 ? 6.438 22.469 16.703 1 98.31 120 GLU B N 1
ATOM 4676 C CA . GLU B 1 120 ? 6.77 21.641 15.547 1 98.31 120 GLU B CA 1
ATOM 4677 C C . GLU B 1 120 ? 8.164 21.031 15.688 1 98.31 120 GLU B C 1
ATOM 4679 O O . GLU B 1 120 ? 8.375 19.859 15.359 1 98.31 120 GLU B O 1
ATOM 4684 N N . ALA B 1 121 ? 9.086 21.875 16.078 1 98.75 121 ALA B N 1
ATOM 4685 C CA . ALA B 1 121 ? 10.445 21.359 16.25 1 98.75 121 ALA B CA 1
ATOM 4686 C C . ALA B 1 121 ? 10.484 20.203 17.234 1 98.75 121 ALA B C 1
ATOM 4688 O O . ALA B 1 121 ? 11.125 19.188 16.969 1 98.75 121 ALA B O 1
ATOM 4689 N N . ASN B 1 122 ? 9.781 20.375 18.312 1 98.25 122 ASN B N 1
ATOM 4690 C CA . ASN B 1 122 ? 9.703 19.281 19.281 1 98.25 122 ASN B CA 1
ATOM 4691 C C . ASN B 1 122 ? 9.023 18.047 18.688 1 98.25 122 ASN B C 1
ATOM 4693 O O . ASN B 1 122 ? 9.445 16.922 18.953 1 98.25 122 ASN B O 1
ATOM 4697 N N . TYR B 1 123 ? 7.969 18.281 17.984 1 97.69 123 TYR B N 1
ATOM 4698 C CA . TYR B 1 123 ? 7.273 17.203 17.281 1 97.69 123 TYR B CA 1
ATOM 4699 C C . TYR B 1 123 ? 8.211 16.469 16.328 1 97.69 123 TYR B C 1
ATOM 4701 O O . TYR B 1 123 ? 8.258 15.242 16.312 1 97.69 123 TYR B O 1
ATOM 4709 N N . ALA B 1 124 ? 9.016 17.203 15.594 1 98.75 124 ALA B N 1
ATOM 4710 C CA . ALA B 1 124 ? 10 16.625 14.688 1 98.75 124 ALA B CA 1
ATOM 4711 C C . ALA B 1 124 ? 11.016 15.766 15.445 1 98.75 124 ALA B C 1
ATOM 4713 O O . ALA B 1 124 ? 11.312 14.641 15.031 1 98.75 124 ALA B O 1
ATOM 4714 N N . ALA B 1 125 ? 11.461 16.266 16.547 1 98.75 125 ALA B N 1
ATOM 4715 C CA . ALA B 1 125 ? 12.445 15.555 17.375 1 98.75 125 ALA B CA 1
ATOM 4716 C C . ALA B 1 125 ? 11.914 14.203 17.828 1 98.75 125 ALA B C 1
ATOM 4718 O O . ALA B 1 125 ? 12.664 13.227 17.922 1 98.75 125 ALA B O 1
ATOM 4719 N N . SER B 1 126 ? 10.625 14.18 18.078 1 98.31 126 SER B N 1
ATOM 4720 C CA . SER B 1 126 ? 10.016 12.953 18.578 1 98.31 126 SER B CA 1
ATOM 4721 C C . SER B 1 126 ? 10.109 11.828 17.562 1 98.31 126 SER B C 1
ATOM 4723 O O . SER B 1 126 ? 10.188 10.656 17.922 1 98.31 126 SER B O 1
ATOM 4725 N N . PHE B 1 127 ? 10.141 12.141 16.297 1 98.62 127 PHE B N 1
ATOM 4726 C CA . PHE B 1 127 ? 10.273 11.109 15.266 1 98.62 127 PHE B CA 1
ATOM 4727 C C . PHE B 1 127 ? 11.672 10.508 15.281 1 98.62 127 PHE B C 1
ATOM 4729 O O . PHE B 1 127 ? 11.828 9.297 15.133 1 98.62 127 PHE B O 1
ATOM 4736 N N . PHE B 1 128 ? 12.719 11.352 15.422 1 98.81 128 PHE B N 1
ATOM 4737 C CA . PHE B 1 128 ? 14.086 10.836 15.477 1 98.81 128 PHE B CA 1
ATOM 4738 C C . PHE B 1 128 ? 14.242 9.852 16.641 1 98.81 128 PHE B C 1
ATOM 4740 O O . PHE B 1 128 ? 14.812 8.773 16.469 1 98.81 128 PHE B O 1
ATOM 4747 N N . SER B 1 129 ? 13.688 10.25 17.766 1 98.38 129 SER B N 1
ATOM 4748 C CA . SER B 1 129 ? 13.781 9.398 18.953 1 98.38 129 SER B CA 1
ATOM 4749 C C . SER B 1 129 ? 12.977 8.109 18.781 1 98.38 129 SER B C 1
ATOM 4751 O O . SER B 1 129 ? 13.477 7.023 19.078 1 98.38 129 SER B O 1
ATOM 4753 N N . TRP B 1 130 ? 11.789 8.234 18.312 1 98.19 130 TRP B N 1
ATOM 4754 C CA . TRP B 1 130 ? 10.914 7.074 18.141 1 98.19 130 TRP B CA 1
ATOM 4755 C C . TRP B 1 130 ? 11.531 6.059 17.188 1 98.19 130 TRP B C 1
ATOM 4757 O O . TRP B 1 130 ? 11.633 4.871 17.516 1 98.19 130 TRP B O 1
ATOM 4767 N N . PHE B 1 131 ? 12.031 6.465 16.094 1 98.62 131 PHE B N 1
ATOM 4768 C CA . PHE B 1 131 ? 12.484 5.531 15.078 1 98.62 131 PHE B CA 1
ATOM 4769 C C . PHE B 1 131 ? 13.898 5.039 15.383 1 98.62 131 PHE B C 1
ATOM 4771 O O . PHE B 1 131 ? 14.328 4.016 14.852 1 98.62 131 PHE B O 1
ATOM 4778 N N . ALA B 1 132 ? 14.633 5.801 16.234 1 98.69 132 ALA B N 1
ATOM 4779 C CA . ALA B 1 132 ? 15.852 5.207 16.781 1 98.69 132 ALA B CA 1
ATOM 4780 C C . ALA B 1 132 ? 15.539 3.902 17.5 1 98.69 132 ALA B C 1
ATOM 4782 O O . ALA B 1 132 ? 16.25 2.902 17.328 1 98.69 132 ALA B O 1
ATOM 4783 N N . ALA B 1 133 ? 14.461 3.969 18.312 1 97.81 133 ALA B N 1
ATOM 4784 C CA . ALA B 1 133 ? 14.047 2.77 19.031 1 97.81 133 ALA B CA 1
ATOM 4785 C C . ALA B 1 133 ? 13.5 1.715 18.062 1 97.81 133 ALA B C 1
ATOM 4787 O O . ALA B 1 133 ? 13.773 0.522 18.219 1 97.81 133 ALA B O 1
ATOM 4788 N N . GLU B 1 134 ? 12.781 2.123 17.031 1 97.44 134 GLU B N 1
ATOM 4789 C CA . GLU B 1 134 ? 12.156 1.199 16.094 1 97.44 134 GLU B CA 1
ATOM 4790 C C . GLU B 1 134 ? 13.195 0.514 15.211 1 97.44 134 GLU B C 1
ATOM 4792 O O . GLU B 1 134 ? 12.945 -0.564 14.664 1 97.44 134 GLU B O 1
ATOM 4797 N N . ALA B 1 135 ? 14.336 1.15 15.055 1 97.69 135 ALA B N 1
ATOM 4798 C CA . ALA B 1 135 ? 15.414 0.542 14.273 1 97.69 135 ALA B CA 1
ATOM 4799 C C . ALA B 1 135 ? 15.75 -0.848 14.805 1 97.69 135 ALA B C 1
ATOM 4801 O O . ALA B 1 135 ? 16.172 -1.721 14.047 1 97.69 135 ALA B O 1
ATOM 4802 N N . LEU B 1 136 ? 15.516 -1.116 16.125 1 96.94 136 LEU B N 1
ATOM 4803 C CA . LEU B 1 136 ? 15.891 -2.365 16.781 1 96.94 136 LEU B CA 1
ATOM 4804 C C . LEU B 1 136 ? 14.742 -3.365 16.75 1 96.94 136 LEU B C 1
ATOM 4806 O O . LEU B 1 136 ? 14.867 -4.488 17.234 1 96.94 136 LEU B O 1
ATOM 4810 N N . ARG B 1 137 ? 13.617 -2.934 16.141 1 95.19 137 ARG B N 1
ATOM 4811 C CA . ARG B 1 137 ? 12.414 -3.746 16.266 1 95.19 137 ARG B CA 1
ATOM 4812 C C . ARG B 1 137 ? 11.836 -4.098 14.906 1 95.19 137 ARG B C 1
ATOM 4814 O O . ARG B 1 137 ? 10.617 -4.121 14.727 1 95.19 137 ARG B O 1
ATOM 4821 N N . THR B 1 138 ? 12.625 -4.34 13.898 1 94.06 138 THR B N 1
ATOM 4822 C CA . THR B 1 138 ? 12.18 -4.762 12.578 1 94.06 138 THR B CA 1
ATOM 4823 C C . THR B 1 138 ? 12.102 -6.285 12.484 1 94.06 138 THR B C 1
ATOM 4825 O O . THR B 1 138 ? 12.734 -6.895 11.625 1 94.06 138 THR B O 1
ATOM 4828 N N . ASN B 1 139 ? 11.281 -6.863 13.336 1 93.94 139 ASN B N 1
ATOM 4829 C CA . ASN B 1 139 ? 11.211 -8.305 13.516 1 93.94 139 ASN B CA 1
ATOM 4830 C C . ASN B 1 139 ? 10.461 -8.984 12.375 1 93.94 139 ASN B C 1
ATOM 4832 O O . ASN B 1 139 ? 9.477 -8.445 11.867 1 93.94 139 ASN B O 1
ATOM 4836 N N . GLY B 1 140 ? 11 -10.188 11.922 1 95.44 140 GLY B N 1
ATOM 4837 C CA . GLY B 1 140 ? 10.203 -11.117 11.148 1 95.44 140 GLY B CA 1
ATOM 4838 C C . GLY B 1 140 ? 9.391 -12.062 12.016 1 95.44 140 GLY B C 1
ATOM 4839 O O . GLY B 1 140 ? 9.133 -11.781 13.18 1 95.44 140 GLY B O 1
ATOM 4840 N N . GLU B 1 141 ? 8.789 -13.062 11.383 1 96.44 141 GLU B N 1
ATOM 4841 C CA . GLU B 1 141 ? 7.957 -14.039 12.078 1 96.44 141 GLU B CA 1
ATOM 4842 C C . GLU B 1 141 ? 8.383 -15.461 11.75 1 96.44 141 GLU B C 1
ATOM 4844 O O . GLU B 1 141 ? 8.898 -15.727 10.664 1 96.44 141 GLU B O 1
ATOM 4849 N N . THR B 1 142 ? 8.305 -16.328 12.773 1 96.62 142 THR B N 1
ATOM 4850 C CA . THR B 1 142 ? 8.234 -17.75 12.516 1 96.62 142 THR B CA 1
ATOM 4851 C C . THR B 1 142 ? 6.789 -18.219 12.391 1 96.62 142 THR B C 1
ATOM 4853 O O . THR B 1 142 ? 5.977 -17.984 13.289 1 96.62 142 THR B O 1
ATOM 4856 N N . ILE B 1 143 ? 6.48 -18.781 11.242 1 96 143 ILE B N 1
ATOM 4857 C CA . ILE B 1 143 ? 5.102 -19.141 10.938 1 96 143 ILE B CA 1
ATOM 4858 C C . ILE B 1 143 ? 4.941 -20.656 10.961 1 96 143 ILE B C 1
ATOM 4860 O O . ILE B 1 143 ? 5.652 -21.375 10.258 1 96 143 ILE B O 1
ATOM 4864 N N . PRO B 1 144 ? 4.016 -21.141 11.773 1 92.19 144 PRO B N 1
ATOM 4865 C CA . PRO B 1 144 ? 3.777 -22.594 11.75 1 92.19 144 PRO B CA 1
ATOM 4866 C C . PRO B 1 144 ? 3.443 -23.109 10.352 1 92.19 144 PRO B C 1
ATOM 4868 O O . PRO B 1 144 ? 2.713 -22.453 9.602 1 92.19 144 PRO B O 1
ATOM 4871 N N . CYS B 1 145 ? 4.102 -24.125 10.016 1 89.31 145 CYS B N 1
ATOM 4872 C CA . CYS B 1 145 ? 3.951 -24.719 8.688 1 89.31 145 CYS B CA 1
ATOM 4873 C C . CYS B 1 145 ? 3.254 -26.078 8.766 1 89.31 145 CYS B C 1
ATOM 4875 O O . CYS B 1 145 ? 3.617 -26.922 9.586 1 89.31 145 CYS B O 1
ATOM 4877 N N . SER B 1 146 ? 2.236 -26.281 7.91 1 83.31 146 SER B N 1
ATOM 4878 C CA . SER B 1 146 ? 1.511 -27.547 7.898 1 83.31 146 SER B CA 1
ATOM 4879 C C . SER B 1 146 ? 2.195 -28.562 7 1 83.31 146 SER B C 1
ATOM 4881 O O . SER B 1 146 ? 1.829 -29.734 6.996 1 83.31 146 SER B O 1
ATOM 4883 N N . VAL B 1 147 ? 3.156 -28.109 6.195 1 86.81 147 VAL B N 1
ATOM 4884 C CA . VAL B 1 147 ? 3.887 -29.016 5.312 1 86.81 147 VAL B CA 1
ATOM 4885 C C . VAL B 1 147 ? 5.031 -29.672 6.078 1 86.81 147 VAL B C 1
ATOM 4887 O O . VAL B 1 147 ? 5.953 -29 6.535 1 86.81 147 VAL B O 1
ATOM 4890 N N . PRO B 1 148 ? 4.961 -30.984 6.188 1 87.44 148 PRO B N 1
ATOM 4891 C CA . PRO B 1 148 ? 6.012 -31.656 6.953 1 87.44 148 PRO B CA 1
ATOM 4892 C C . PRO B 1 148 ? 7.41 -31.375 6.41 1 87.44 148 PRO B C 1
ATOM 4894 O O . PRO B 1 148 ? 7.617 -31.375 5.195 1 87.44 148 PRO B O 1
ATOM 4897 N N . GLY B 1 149 ? 8.336 -31.047 7.25 1 89.81 149 GLY B N 1
ATOM 4898 C CA . GLY B 1 149 ? 9.734 -30.875 6.879 1 89.81 149 GLY B CA 1
ATOM 4899 C C . GLY B 1 149 ? 10.055 -29.469 6.406 1 89.81 149 GLY B C 1
ATOM 4900 O O . GLY B 1 149 ? 11.203 -29.172 6.062 1 89.81 149 GLY B O 1
ATOM 4901 N N . THR B 1 150 ? 9.109 -28.609 6.422 1 93.19 150 THR B N 1
ATOM 4902 C CA . THR B 1 150 ? 9.328 -27.25 5.949 1 93.19 150 THR B CA 1
ATOM 4903 C C . THR B 1 150 ? 9.164 -26.25 7.09 1 93.19 150 THR B C 1
ATOM 4905 O O . THR B 1 150 ? 8.328 -26.438 7.977 1 93.19 150 THR B O 1
ATOM 4908 N N . ARG B 1 151 ? 9.992 -25.297 7.219 1 94.81 151 ARG B N 1
ATOM 4909 C CA . ARG B 1 151 ? 9.914 -24.188 8.164 1 94.81 151 ARG B CA 1
ATOM 4910 C C . ARG B 1 151 ? 9.711 -22.859 7.434 1 94.81 151 ARG B C 1
ATOM 4912 O O . ARG B 1 151 ? 10.359 -22.609 6.418 1 94.81 151 ARG B O 1
ATOM 4919 N N . ASN B 1 152 ? 8.773 -22.109 7.906 1 96.94 152 ASN B N 1
ATOM 4920 C CA . ASN B 1 152 ? 8.523 -20.781 7.34 1 96.94 152 ASN B CA 1
ATOM 4921 C C . ASN B 1 152 ? 9.023 -19.672 8.258 1 96.94 152 ASN B C 1
ATOM 4923 O O . ASN B 1 152 ? 8.664 -19.641 9.438 1 96.94 152 ASN B O 1
ATOM 4927 N N . ILE B 1 153 ? 9.812 -18.844 7.762 1 97.25 153 ILE B N 1
ATOM 4928 C CA . ILE B 1 153 ? 10.156 -17.625 8.484 1 97.25 153 ILE B CA 1
ATOM 4929 C C . ILE B 1 153 ? 10.008 -16.422 7.559 1 97.25 153 ILE B C 1
ATOM 4931 O O . ILE B 1 153 ? 10.047 -16.562 6.332 1 97.25 153 ILE B O 1
ATOM 4935 N N . THR B 1 154 ? 9.734 -15.258 8.062 1 97.81 154 THR B N 1
ATOM 4936 C CA . THR B 1 154 ? 9.789 -14.008 7.312 1 97.81 154 THR B CA 1
ATOM 4937 C C . THR B 1 154 ? 10.922 -13.117 7.82 1 97.81 154 THR B C 1
ATOM 4939 O O . THR B 1 154 ? 11.266 -13.164 9 1 97.81 154 THR B O 1
ATOM 4942 N N . ILE B 1 155 ? 11.523 -12.406 6.98 1 97.31 155 ILE B N 1
ATOM 4943 C CA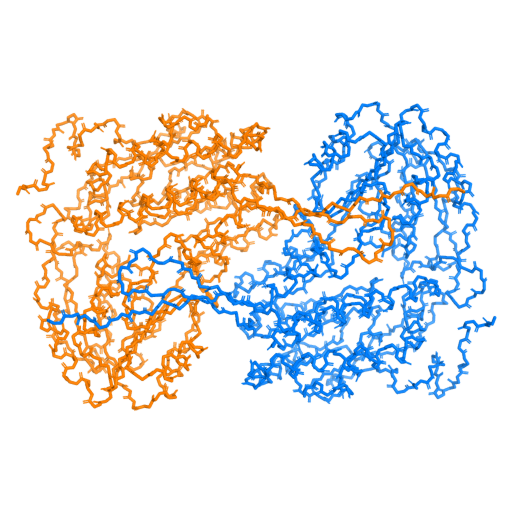 . ILE B 1 155 ? 12.5 -11.383 7.34 1 97.31 155 ILE B CA 1
ATOM 4944 C C . ILE B 1 155 ? 12.094 -10.047 6.73 1 97.31 155 ILE B C 1
ATOM 4946 O O . ILE B 1 155 ? 11.367 -10.008 5.73 1 97.31 155 ILE B O 1
ATOM 4950 N N . LYS B 1 156 ? 12.477 -8.953 7.367 1 97.31 156 LYS B N 1
ATOM 4951 C CA . LYS B 1 156 ? 12.25 -7.605 6.867 1 97.31 156 LYS B CA 1
ATOM 4952 C C . LYS B 1 156 ? 13.516 -7.027 6.238 1 97.31 156 LYS B C 1
ATOM 4954 O O . LYS B 1 156 ? 14.602 -7.148 6.805 1 97.31 156 LYS B O 1
ATOM 4959 N N . GLN B 1 157 ? 13.414 -6.547 5.07 1 97.75 157 GLN B N 1
ATOM 4960 C CA . GLN B 1 157 ? 14.539 -5.91 4.387 1 97.75 157 GLN B CA 1
ATOM 4961 C C . GLN B 1 157 ? 14.148 -4.523 3.875 1 97.75 157 GLN B C 1
ATOM 4963 O O . GLN B 1 157 ? 12.992 -4.281 3.537 1 97.75 157 GLN B O 1
ATOM 4968 N N . PRO B 1 158 ? 15.156 -3.535 3.893 1 98.38 158 PRO B N 1
ATOM 4969 C CA . PRO B 1 158 ? 14.836 -2.221 3.332 1 98.38 158 PRO B CA 1
ATOM 4970 C C . PRO B 1 158 ? 14.414 -2.291 1.866 1 98.38 158 PRO B C 1
ATOM 4972 O O . PRO B 1 158 ? 14.977 -3.076 1.097 1 98.38 158 PRO B O 1
ATOM 4975 N N . ILE B 1 159 ? 13.484 -1.479 1.49 1 97.94 159 ILE B N 1
ATOM 4976 C CA . ILE B 1 159 ? 12.875 -1.538 0.164 1 97.94 159 ILE B CA 1
ATOM 4977 C C . ILE B 1 159 ? 13.867 -1.019 -0.877 1 97.94 159 ILE B C 1
ATOM 4979 O O . ILE B 1 159 ? 13.766 -1.359 -2.059 1 97.94 159 ILE B O 1
ATOM 4983 N N . GLY B 1 160 ? 14.828 -0.056 -0.499 1 98.31 160 GLY B N 1
ATOM 4984 C CA . GLY B 1 160 ? 15.797 0.487 -1.441 1 98.31 160 GLY B CA 1
ATOM 4985 C C . GLY B 1 160 ? 15.898 1.999 -1.381 1 98.31 160 GLY B C 1
ATOM 4986 O O . GLY B 1 160 ? 15.867 2.586 -0.297 1 98.31 160 GLY B O 1
ATOM 4987 N N . VAL B 1 161 ? 16.094 2.648 -2.576 1 98.81 161 VAL B N 1
ATOM 4988 C CA . VAL B 1 161 ? 16.094 4.102 -2.697 1 98.81 161 VAL B CA 1
ATOM 4989 C C . VAL B 1 161 ? 14.664 4.629 -2.619 1 98.81 161 VAL B C 1
ATOM 4991 O O . VAL B 1 161 ? 13.773 4.137 -3.316 1 98.81 161 VAL B O 1
ATOM 4994 N N . VAL B 1 162 ? 14.461 5.602 -1.727 1 98.88 162 VAL B N 1
ATOM 4995 C CA . VAL B 1 162 ? 13.117 6.156 -1.565 1 98.88 162 VAL B CA 1
ATOM 4996 C C . VAL B 1 162 ? 13.141 7.652 -1.875 1 98.88 162 VAL B C 1
ATOM 4998 O O . VAL B 1 162 ? 14.109 8.344 -1.565 1 98.88 162 VAL B O 1
ATOM 5001 N N . ALA B 1 163 ? 12.102 8.117 -2.525 1 98.94 163 ALA B N 1
ATOM 5002 C CA . ALA B 1 163 ? 11.883 9.547 -2.748 1 98.94 163 ALA B CA 1
ATOM 5003 C C . ALA B 1 163 ? 10.938 10.125 -1.699 1 98.94 163 ALA B C 1
ATOM 5005 O O . ALA B 1 163 ? 9.836 9.617 -1.497 1 98.94 163 ALA B O 1
ATOM 5006 N N . LEU B 1 164 ? 11.391 11.133 -1 1 98.88 164 LEU B N 1
ATOM 5007 C CA . LEU B 1 164 ? 10.617 11.805 0.041 1 98.88 164 LEU B CA 1
ATOM 5008 C C . LEU B 1 164 ? 10.234 13.211 -0.385 1 98.88 164 LEU B C 1
ATOM 5010 O O . LEU B 1 164 ? 11.094 14.094 -0.491 1 98.88 164 LEU B O 1
ATOM 5014 N N . LEU B 1 165 ? 8.969 13.422 -0.705 1 98.75 165 LEU B N 1
ATOM 5015 C CA . LEU B 1 165 ? 8.445 14.727 -1.109 1 98.75 165 LEU B CA 1
ATOM 5016 C C . LEU B 1 165 ? 7.625 15.352 0.015 1 98.75 165 LEU B C 1
ATOM 5018 O O . LEU B 1 165 ? 6.555 14.852 0.368 1 98.75 165 LEU B O 1
ATOM 5022 N N . VAL B 1 166 ? 8.125 16.422 0.573 1 98.06 166 VAL B N 1
ATOM 5023 C CA . VAL B 1 166 ? 7.543 16.969 1.794 1 98.06 166 VAL B CA 1
ATOM 5024 C C . VAL B 1 166 ? 6.926 18.344 1.504 1 98.06 166 VAL B C 1
ATOM 5026 O O . VAL B 1 166 ? 7.402 19.078 0.631 1 98.06 166 VAL B O 1
ATOM 5029 N N . PRO B 1 167 ? 5.883 18.734 2.201 1 97.75 167 PRO B N 1
ATOM 5030 C CA . PRO B 1 167 ? 5.211 20.031 2.039 1 97.75 167 PRO B CA 1
ATOM 5031 C C . PRO B 1 167 ? 5.867 21.141 2.854 1 97.75 167 PRO B C 1
ATOM 5033 O O . PRO B 1 167 ? 6.777 20.875 3.645 1 97.75 167 PRO B O 1
ATOM 5036 N N . TRP B 1 168 ? 5.352 22.359 2.693 1 98.12 168 TRP B N 1
ATOM 5037 C CA . TRP B 1 168 ? 6 23.531 3.266 1 98.12 168 TRP B CA 1
ATOM 5038 C C . TRP B 1 168 ? 5.484 23.797 4.676 1 98.12 168 TRP B C 1
ATOM 5040 O O . TRP B 1 168 ? 6.109 24.547 5.438 1 98.12 168 TRP B O 1
ATOM 5050 N N . ASN B 1 169 ? 4.379 23.219 5.035 1 97.62 169 ASN B N 1
ATOM 5051 C CA . ASN B 1 169 ? 3.674 23.766 6.191 1 97.62 169 ASN B CA 1
ATOM 5052 C C . ASN B 1 169 ? 4.27 23.25 7.5 1 97.62 169 ASN B C 1
ATOM 5054 O O . ASN B 1 169 ? 4.074 23.859 8.555 1 97.62 169 ASN B O 1
ATOM 5058 N N . PHE B 1 170 ? 4.938 22.109 7.477 1 98.12 170 PHE B N 1
ATOM 5059 C CA . PHE B 1 170 ? 5.715 21.609 8.602 1 98.12 170 PHE B CA 1
ATOM 5060 C C . PHE B 1 170 ? 7.113 21.203 8.148 1 98.12 170 PHE B C 1
ATOM 5062 O O . PHE B 1 170 ? 7.445 20.016 8.156 1 98.12 170 PHE B O 1
ATOM 5069 N N . PRO B 1 171 ? 7.941 22.141 7.898 1 98.31 171 PRO B N 1
ATOM 5070 C CA . PRO B 1 171 ? 9.219 21.875 7.238 1 98.31 171 PRO B CA 1
ATOM 5071 C C . PRO B 1 171 ? 10.148 20.984 8.07 1 98.31 171 PRO B C 1
ATOM 5073 O O . PRO B 1 171 ? 11.023 20.328 7.527 1 98.31 171 PRO B O 1
ATOM 5076 N N . ALA B 1 172 ? 9.977 20.953 9.398 1 98.75 172 ALA B N 1
ATOM 5077 C CA . ALA B 1 172 ? 10.805 20.078 10.234 1 98.75 172 ALA B CA 1
ATOM 5078 C C . ALA B 1 172 ? 10.156 18.719 10.422 1 98.75 172 ALA B C 1
ATOM 5080 O O . ALA B 1 17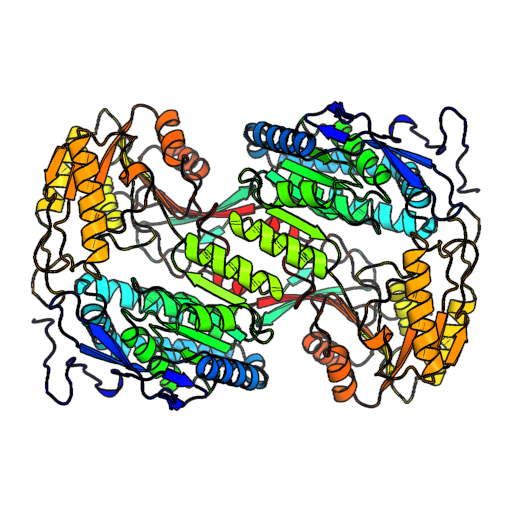2 ? 10.789 17.688 10.18 1 98.75 172 ALA B O 1
ATOM 5081 N N . ALA B 1 173 ? 8.883 18.75 10.758 1 98.5 173 ALA B N 1
ATOM 5082 C CA . ALA B 1 173 ? 8.203 17.516 11.164 1 98.5 173 ALA B CA 1
ATOM 5083 C C . ALA B 1 173 ? 7.992 16.594 9.977 1 98.5 173 ALA B C 1
ATOM 5085 O O . ALA B 1 173 ? 8.07 15.367 10.117 1 98.5 173 ALA B O 1
ATOM 5086 N N . MET B 1 174 ? 7.719 17.141 8.797 1 98.06 174 MET B N 1
ATOM 5087 C CA . MET B 1 174 ? 7.395 16.312 7.645 1 98.06 174 MET B CA 1
ATOM 5088 C C . MET B 1 174 ? 8.617 15.531 7.176 1 98.06 174 MET B C 1
ATOM 5090 O O . MET B 1 174 ? 8.516 14.352 6.836 1 98.06 174 MET B O 1
ATOM 5094 N N . ILE B 1 175 ? 9.773 16.172 7.207 1 98.44 175 ILE B N 1
ATOM 5095 C CA . ILE B 1 175 ? 10.961 15.438 6.797 1 98.44 175 ILE B CA 1
ATOM 5096 C C . ILE B 1 175 ? 11.359 14.453 7.891 1 98.44 175 ILE B C 1
ATOM 5098 O O . ILE B 1 175 ? 11.82 13.344 7.602 1 98.44 175 ILE B O 1
ATOM 5102 N N . ALA B 1 176 ? 11.242 14.867 9.18 1 98.81 176 ALA B N 1
ATOM 5103 C CA . ALA B 1 176 ? 11.547 13.945 10.266 1 98.81 176 ALA B CA 1
ATOM 5104 C C . ALA B 1 176 ? 10.68 12.688 10.188 1 98.81 176 ALA B C 1
ATOM 5106 O O . ALA B 1 176 ? 11.18 11.57 10.359 1 98.81 176 ALA B O 1
ATOM 5107 N N . ARG B 1 177 ? 9.453 12.914 9.883 1 98.38 177 ARG B N 1
ATOM 5108 C CA . ARG B 1 177 ? 8.461 11.844 9.82 1 98.38 177 ARG B CA 1
ATOM 5109 C C . ARG B 1 177 ? 8.805 10.844 8.719 1 98.38 177 ARG B C 1
ATOM 5111 O O . ARG B 1 177 ? 8.578 9.641 8.867 1 98.38 177 ARG B O 1
ATOM 5118 N N . LYS B 1 178 ? 9.375 11.289 7.629 1 98.75 178 LYS B N 1
ATOM 5119 C CA . LYS B 1 178 ? 9.633 10.43 6.473 1 98.75 178 LYS B CA 1
ATOM 5120 C C . LYS B 1 178 ? 11.062 9.898 6.492 1 98.75 178 LYS B C 1
ATOM 5122 O O . LYS B 1 178 ? 11.297 8.727 6.191 1 98.75 178 LYS B O 1
ATOM 5127 N N . LEU B 1 179 ? 12.016 10.711 6.879 1 98.88 179 LEU B N 1
ATOM 5128 C CA . LEU B 1 179 ? 13.43 10.367 6.824 1 98.88 179 LEU B CA 1
ATOM 5129 C C . LEU B 1 179 ? 13.797 9.391 7.93 1 98.88 179 LEU B C 1
ATOM 5131 O O . LEU B 1 179 ? 14.617 8.484 7.723 1 98.88 179 LEU B O 1
ATOM 5135 N N . SER B 1 180 ? 13.18 9.539 9.102 1 98.88 180 SER B N 1
ATOM 5136 C CA . SER B 1 180 ? 13.562 8.758 10.273 1 98.88 180 SER B CA 1
ATOM 5137 C C . SER B 1 180 ? 13.32 7.27 10.039 1 98.88 180 SER B C 1
ATOM 5139 O O . SER B 1 180 ? 14.211 6.445 10.258 1 98.88 180 SER B O 1
ATOM 5141 N N . PRO B 1 181 ? 12.094 6.918 9.586 1 98.81 181 PRO B N 1
ATOM 5142 C CA . PRO B 1 181 ? 11.906 5.484 9.352 1 98.81 181 PRO B CA 1
ATOM 5143 C C . PRO B 1 181 ? 12.758 4.957 8.195 1 98.81 181 PRO B C 1
ATOM 5145 O O . PRO B 1 181 ? 13.203 3.807 8.227 1 98.81 181 PRO B O 1
ATOM 5148 N N . ALA B 1 182 ? 12.984 5.766 7.156 1 98.88 182 ALA B N 1
ATOM 5149 C CA . ALA B 1 182 ? 13.844 5.355 6.051 1 98.88 182 ALA B CA 1
ATOM 5150 C C . ALA B 1 182 ? 15.25 5.016 6.547 1 98.88 182 ALA B C 1
ATOM 5152 O O . ALA B 1 182 ? 15.781 3.949 6.242 1 98.88 182 ALA B O 1
ATOM 5153 N N . LEU B 1 183 ? 15.82 5.902 7.379 1 98.88 183 LEU B N 1
ATOM 5154 C CA . LEU B 1 183 ? 17.141 5.684 7.949 1 98.88 183 LEU B CA 1
ATOM 5155 C C . LEU B 1 183 ? 17.141 4.465 8.875 1 98.88 183 LEU B C 1
ATOM 5157 O O . LEU B 1 183 ? 18.078 3.654 8.836 1 98.88 183 LEU B O 1
ATOM 5161 N N . ALA B 1 184 ? 16.094 4.344 9.625 1 98.81 184 ALA B N 1
ATOM 5162 C CA . ALA B 1 184 ? 16 3.314 10.656 1 98.81 184 ALA B CA 1
ATOM 5163 C C . ALA B 1 184 ? 16.078 1.917 10.047 1 98.81 184 ALA B C 1
ATOM 5165 O O . ALA B 1 184 ? 16.656 1.008 10.648 1 98.81 184 ALA B O 1
ATOM 5166 N N . VAL B 1 185 ? 15.516 1.736 8.828 1 98.5 185 VAL B N 1
ATOM 5167 C CA . VAL B 1 185 ? 15.375 0.375 8.32 1 98.5 185 VAL B CA 1
ATOM 5168 C C . VAL B 1 185 ? 16.484 0.084 7.305 1 98.5 185 VAL B C 1
ATOM 5170 O O . VAL B 1 185 ? 16.641 -1.053 6.852 1 98.5 185 VAL B O 1
ATOM 5173 N N . GLY B 1 186 ? 17.234 1.146 6.855 1 98.69 186 GLY B N 1
ATOM 5174 C CA . GLY B 1 186 ? 18.375 0.904 5.988 1 98.69 186 GLY B CA 1
ATOM 5175 C C . GLY B 1 186 ? 18.156 1.382 4.562 1 98.69 186 GLY B C 1
ATOM 5176 O O . GLY B 1 186 ? 18.844 0.942 3.643 1 98.69 186 GLY B O 1
ATOM 5177 N N . CYS B 1 187 ? 17.172 2.236 4.332 1 98.88 187 CYS B N 1
ATOM 5178 C CA . CYS B 1 187 ? 16.922 2.826 3.021 1 98.88 187 CYS B CA 1
ATOM 5179 C C . CYS B 1 187 ? 17.797 4.055 2.803 1 98.88 187 CYS B C 1
ATOM 5181 O O . CYS B 1 187 ? 18.281 4.656 3.762 1 98.88 187 CYS B O 1
ATOM 5183 N N . THR B 1 188 ? 18.031 4.371 1.546 1 98.94 188 THR B N 1
ATOM 5184 C CA . THR B 1 188 ? 18.609 5.652 1.166 1 98.94 188 THR B CA 1
ATOM 5185 C C . THR B 1 188 ? 17.562 6.551 0.521 1 98.94 188 THR B C 1
ATOM 5187 O O . THR B 1 188 ? 16.5 6.074 0.091 1 98.94 188 THR B O 1
ATOM 5190 N N . SER B 1 189 ? 17.859 7.891 0.541 1 98.88 189 SER B N 1
ATOM 5191 C CA . SER B 1 189 ? 16.734 8.758 0.194 1 98.88 189 SER B CA 1
ATOM 5192 C C . SER B 1 189 ? 17.172 9.883 -0.733 1 98.88 189 SER B C 1
ATOM 5194 O O . SER B 1 189 ? 18.344 10.281 -0.729 1 98.88 189 SER B O 1
ATOM 5196 N N . VAL B 1 190 ? 16.297 10.305 -1.561 1 98.94 190 VAL B N 1
ATOM 5197 C CA . VAL B 1 190 ? 16.312 11.57 -2.279 1 98.94 190 VAL B CA 1
ATOM 5198 C C . VAL B 1 190 ? 15.141 12.438 -1.833 1 98.94 190 VAL B C 1
ATOM 5200 O O . VAL B 1 190 ? 13.977 12.102 -2.082 1 98.94 190 VAL B O 1
ATOM 5203 N N . VAL B 1 191 ? 15.461 13.539 -1.211 1 98.88 191 VAL B N 1
ATOM 5204 C CA . VAL B 1 191 ? 14.461 14.43 -0.626 1 98.88 191 VAL B CA 1
ATOM 5205 C C . VAL B 1 191 ? 14.211 15.609 -1.561 1 98.88 191 VAL B C 1
ATOM 5207 O O . VAL B 1 191 ? 15.156 16.25 -2.029 1 98.88 191 VAL B O 1
ATOM 5210 N N . LYS B 1 192 ? 13.016 15.828 -1.916 1 98.75 192 LYS B N 1
ATOM 5211 C CA . LYS B 1 192 ? 12.617 17.078 -2.572 1 98.75 192 LYS B CA 1
ATOM 5212 C C . LYS B 1 192 ? 11.953 18.031 -1.585 1 98.75 192 LYS B C 1
ATOM 5214 O O . LYS B 1 192 ? 10.844 17.766 -1.111 1 98.75 192 LYS B O 1
ATOM 5219 N N . VAL B 1 193 ? 12.5 19.125 -1.304 1 97.69 193 VAL B N 1
ATOM 5220 C CA . VAL B 1 193 ? 11.984 20.094 -0.335 1 97.69 193 VAL B CA 1
ATOM 5221 C C . VAL B 1 193 ? 11.078 21.094 -1.038 1 97.69 193 VAL B C 1
ATOM 5223 O O . VAL B 1 193 ? 11.234 21.359 -2.234 1 97.69 193 VAL B O 1
ATOM 5226 N N . PRO B 1 194 ? 10.125 21.625 -0.323 1 97.56 194 PRO B N 1
ATOM 5227 C CA . PRO B 1 194 ? 9.328 22.703 -0.923 1 97.56 194 PRO B CA 1
ATOM 5228 C C . PRO B 1 194 ? 10.133 23.984 -1.12 1 97.56 194 PRO B C 1
ATOM 5230 O O . PRO B 1 194 ? 11 24.312 -0.303 1 97.56 194 PRO B O 1
ATOM 5233 N N . SER B 1 195 ? 9.82 24.719 -2.133 1 98.19 195 SER B N 1
ATOM 5234 C CA . SER B 1 195 ? 10.562 25.938 -2.432 1 98.19 195 SER B CA 1
ATOM 5235 C C . SER B 1 195 ? 10.266 27.031 -1.406 1 98.19 195 SER B C 1
ATOM 5237 O O . SER B 1 195 ? 11.078 27.938 -1.206 1 98.19 195 SER B O 1
ATOM 5239 N N . GLU B 1 196 ? 9.156 26.906 -0.691 1 98 196 GLU B N 1
ATOM 5240 C CA . GLU B 1 196 ? 8.766 27.938 0.276 1 98 196 GLU B CA 1
ATOM 5241 C C . GLU B 1 196 ? 9.609 27.844 1.541 1 98 196 GLU B C 1
ATOM 5243 O O . GLU B 1 196 ? 9.867 28.859 2.191 1 98 196 GLU B O 1
ATOM 5248 N N . THR B 1 197 ? 9.977 26.547 1.891 1 98.62 197 THR B N 1
ATOM 5249 C CA . THR B 1 197 ? 10.609 26.375 3.193 1 98.62 197 THR B CA 1
ATOM 5250 C C . THR B 1 197 ? 11.742 25.359 3.115 1 98.62 197 THR B C 1
ATOM 5252 O O . THR B 1 197 ? 11.742 24.359 3.84 1 98.62 197 THR B O 1
ATOM 5255 N N . PRO B 1 198 ? 12.766 25.562 2.389 1 98.81 198 PRO B N 1
ATOM 5256 C CA . PRO B 1 198 ? 13.82 24.562 2.205 1 98.81 198 PRO B CA 1
ATOM 5257 C C . PRO B 1 198 ? 14.828 24.547 3.35 1 98.81 198 PRO B C 1
ATOM 5259 O O . PRO B 1 198 ? 15.469 23.531 3.6 1 98.81 198 PRO B O 1
ATOM 5262 N N . PHE B 1 199 ? 14.992 25.672 4.055 1 98.88 199 PHE B N 1
ATOM 5263 C CA . PHE B 1 199 ? 16.156 25.891 4.902 1 98.88 199 PHE B CA 1
ATOM 5264 C C . PHE B 1 199 ? 16.094 25 6.145 1 98.88 199 PHE B C 1
ATOM 5266 O O . PHE B 1 199 ? 17.125 24.484 6.59 1 98.88 199 PHE B O 1
ATOM 5273 N N . THR B 1 200 ? 14.906 24.828 6.719 1 98.81 200 THR B N 1
ATOM 5274 C CA . THR B 1 200 ? 14.742 23.984 7.898 1 98.81 200 THR B CA 1
ATOM 5275 C C . THR B 1 200 ? 15.172 22.547 7.602 1 98.81 200 THR B C 1
ATOM 5277 O O . THR B 1 200 ? 15.938 21.953 8.359 1 98.81 200 THR B O 1
ATOM 5280 N N . THR B 1 201 ? 14.711 21.984 6.484 1 98.62 201 THR B N 1
ATOM 5281 C CA . THR B 1 201 ? 15.062 20.625 6.098 1 98.62 201 THR B CA 1
ATOM 5282 C C . THR B 1 201 ? 16.562 20.5 5.848 1 98.62 201 THR B C 1
ATOM 5284 O O . THR B 1 201 ? 17.188 19.531 6.277 1 98.62 201 THR B O 1
ATOM 5287 N N . LEU B 1 202 ? 17.125 21.484 5.18 1 98.88 202 LEU B N 1
ATOM 5288 C CA . LEU B 1 202 ? 18.547 21.453 4.883 1 98.88 202 LEU B CA 1
ATOM 5289 C C . LEU B 1 202 ? 19.375 21.469 6.164 1 98.88 202 LEU B C 1
ATOM 5291 O O . LEU B 1 202 ? 20.391 20.781 6.266 1 98.88 202 LEU B O 1
ATOM 5295 N N . ALA B 1 203 ? 18.922 22.266 7.164 1 98.94 203 ALA B N 1
ATOM 5296 C CA . ALA B 1 203 ? 19.594 22.297 8.461 1 98.94 203 ALA B CA 1
ATOM 5297 C C . ALA B 1 203 ? 19.531 20.922 9.133 1 98.94 203 ALA B C 1
ATOM 5299 O O . ALA B 1 203 ? 20.516 20.453 9.703 1 98.94 203 ALA B O 1
ATOM 5300 N N . ILE B 1 204 ? 18.391 20.266 9.062 1 98.94 204 ILE B N 1
ATOM 5301 C CA . ILE B 1 204 ? 18.203 18.953 9.672 1 98.94 204 ILE B CA 1
ATOM 5302 C C . ILE B 1 204 ? 19.109 17.922 8.984 1 98.94 204 ILE B C 1
ATOM 5304 O O . ILE B 1 204 ? 19.703 17.078 9.648 1 98.94 204 ILE B O 1
ATOM 5308 N N . VAL B 1 205 ? 19.234 17.984 7.684 1 98.81 205 VAL B N 1
ATOM 5309 C CA . VAL B 1 205 ? 20.078 17.078 6.922 1 98.81 205 VAL B CA 1
ATOM 5310 C C . VAL B 1 205 ? 21.547 17.281 7.309 1 98.81 205 VAL B C 1
ATOM 5312 O O . VAL B 1 205 ? 22.297 16.328 7.418 1 98.81 205 VAL B O 1
ATOM 5315 N N . GLU B 1 206 ? 21.938 18.547 7.527 1 98.81 206 GLU B N 1
ATOM 5316 C CA . GLU B 1 206 ? 23.281 18.812 8.023 1 98.81 206 GLU B CA 1
ATOM 5317 C C . GLU B 1 206 ? 23.516 18.156 9.383 1 98.81 206 GLU B C 1
ATOM 5319 O O . GLU B 1 206 ? 24.578 17.578 9.625 1 98.81 206 GLU B O 1
ATOM 5324 N N . LEU B 1 207 ? 22.547 18.281 10.258 1 98.94 207 LEU B N 1
ATOM 5325 C CA . LEU B 1 207 ? 22.656 17.656 11.562 1 98.94 207 LEU B CA 1
ATOM 5326 C C . LEU B 1 207 ? 22.75 16.141 11.422 1 98.94 207 LEU B C 1
ATOM 5328 O O . LEU B 1 207 ? 23.438 15.477 12.203 1 98.94 207 LEU B O 1
ATOM 5332 N N . ALA B 1 208 ? 22.047 15.555 10.453 1 98.94 208 ALA B N 1
ATOM 5333 C CA . ALA B 1 208 ? 22.156 14.125 10.18 1 98.94 208 ALA B CA 1
ATOM 5334 C C . ALA B 1 208 ? 23.578 13.766 9.727 1 98.94 208 ALA B C 1
ATOM 5336 O O . ALA B 1 208 ? 24.125 12.734 10.133 1 98.94 208 ALA B O 1
ATOM 5337 N N . ARG B 1 209 ? 24.125 14.586 8.859 1 98.69 209 ARG B N 1
ATOM 5338 C CA . ARG B 1 209 ? 25.5 14.367 8.422 1 98.69 209 ARG B CA 1
ATOM 5339 C C . ARG B 1 209 ? 26.469 14.414 9.602 1 98.69 209 ARG B C 1
ATOM 5341 O O . ARG B 1 209 ? 27.328 13.547 9.742 1 98.69 209 ARG B O 1
ATOM 5348 N N . ARG B 1 210 ? 26.281 15.398 10.492 1 98.75 210 ARG B N 1
ATOM 5349 C CA . ARG B 1 210 ? 27.109 15.531 11.68 1 98.75 210 ARG B CA 1
ATOM 5350 C C . ARG B 1 210 ? 26.938 14.328 12.609 1 98.75 210 ARG B C 1
ATOM 5352 O O . ARG B 1 210 ? 27.859 13.961 13.344 1 98.75 210 ARG B O 1
ATOM 5359 N N . ALA B 1 211 ? 25.75 13.758 12.547 1 98.81 211 ALA B N 1
ATOM 5360 C CA . ALA B 1 211 ? 25.438 12.586 13.359 1 98.81 211 ALA B CA 1
ATOM 5361 C C . ALA B 1 211 ? 26.156 11.344 12.828 1 98.81 211 ALA B C 1
ATOM 5363 O O . ALA B 1 211 ? 26.156 10.297 13.469 1 98.81 211 ALA B O 1
ATOM 5364 N N . GLY B 1 212 ? 26.703 11.445 11.609 1 98.56 212 GLY B N 1
ATOM 5365 C CA . GLY B 1 212 ? 27.516 10.367 11.086 1 98.56 212 GLY B CA 1
ATOM 5366 C C . GLY B 1 212 ? 26.844 9.602 9.961 1 98.56 212 GLY B C 1
ATOM 5367 O O . GLY B 1 212 ? 27.375 8.602 9.477 1 98.56 212 GLY B O 1
ATOM 5368 N N . VAL B 1 213 ? 25.656 9.977 9.5 1 98.81 213 VAL B N 1
ATOM 5369 C CA . VAL B 1 213 ? 25.016 9.312 8.375 1 98.81 213 VAL B CA 1
ATOM 5370 C C . VAL B 1 213 ? 25.922 9.367 7.148 1 98.81 213 VAL B C 1
ATOM 5372 O O . VAL B 1 213 ? 26.406 10.438 6.77 1 98.81 213 VAL B O 1
ATOM 5375 N N . PRO B 1 214 ? 26.172 8.266 6.473 1 98.75 214 PRO B N 1
ATOM 5376 C CA . PRO B 1 214 ? 27.156 8.219 5.391 1 98.75 214 PRO B CA 1
ATOM 5377 C C . PRO B 1 214 ? 26.75 9.055 4.176 1 98.75 214 PRO B C 1
ATOM 5379 O O . PRO B 1 214 ? 25.562 9.289 3.963 1 98.75 214 PRO B O 1
ATOM 5382 N N . ASP B 1 215 ? 27.75 9.43 3.363 1 98.69 215 ASP B N 1
ATOM 5383 C CA . ASP B 1 215 ? 27.516 10.172 2.129 1 98.69 215 ASP B CA 1
ATOM 5384 C C . ASP B 1 215 ? 26.609 9.391 1.178 1 98.69 215 ASP B C 1
ATOM 5386 O O . ASP B 1 215 ? 26.75 8.172 1.043 1 98.69 215 ASP B O 1
ATOM 5390 N N . GLY B 1 216 ? 25.703 10.055 0.594 1 98.81 216 GLY B N 1
ATOM 5391 C CA . GLY B 1 216 ? 24.844 9.453 -0.405 1 98.81 216 GLY B CA 1
ATOM 5392 C C . GLY B 1 216 ? 23.578 8.844 0.187 1 98.81 216 GLY B C 1
ATOM 5393 O O . GLY B 1 216 ? 22.625 8.562 -0.535 1 98.81 216 GLY B O 1
ATOM 5394 N N . VAL B 1 217 ? 23.5 8.547 1.506 1 98.94 217 VAL B N 1
ATOM 5395 C CA . VAL B 1 217 ? 22.328 7.957 2.154 1 98.94 217 VAL B CA 1
ATOM 5396 C C . VAL B 1 217 ? 21.172 8.953 2.137 1 98.94 217 VAL B C 1
ATOM 5398 O O . VAL B 1 217 ? 20.016 8.57 1.962 1 98.94 217 VAL B O 1
ATOM 5401 N N . ILE B 1 218 ? 21.516 10.203 2.338 1 98.94 218 ILE B N 1
ATOM 5402 C CA . ILE B 1 218 ? 20.547 11.289 2.189 1 98.94 218 ILE B CA 1
ATOM 5403 C C . ILE B 1 218 ? 21 12.234 1.073 1 98.94 218 ILE B C 1
ATOM 5405 O O . ILE B 1 218 ? 22.156 12.68 1.056 1 98.94 218 ILE B O 1
ATOM 5409 N N . ASN B 1 219 ? 20.188 12.453 0.127 1 98.94 219 ASN B N 1
ATOM 5410 C CA . ASN B 1 219 ? 20.344 13.461 -0.915 1 98.94 219 ASN B CA 1
ATOM 5411 C C . ASN B 1 219 ? 19.141 14.414 -0.956 1 98.94 219 ASN B C 1
ATOM 5413 O O . ASN B 1 219 ? 18.016 14 -0.698 1 98.94 219 ASN B O 1
ATOM 5417 N N . VAL B 1 220 ? 19.422 15.688 -1.255 1 98.88 220 VAL B N 1
ATOM 5418 C CA . VAL B 1 220 ? 18.359 16.688 -1.226 1 98.88 220 VAL B CA 1
ATOM 5419 C C . VAL B 1 220 ? 18.359 17.484 -2.527 1 98.88 220 VAL B C 1
ATOM 5421 O O . VAL B 1 220 ? 19.406 17.969 -2.961 1 98.88 220 VAL B O 1
ATOM 5424 N N . ILE B 1 221 ? 17.219 17.594 -3.104 1 98.88 221 ILE B N 1
ATOM 5425 C CA . ILE B 1 221 ? 17.016 18.391 -4.305 1 98.88 221 ILE B CA 1
ATOM 5426 C C . ILE B 1 221 ? 16.188 19.641 -3.963 1 98.88 221 ILE B C 1
ATOM 5428 O O . ILE B 1 221 ? 15.102 19.531 -3.389 1 98.88 221 ILE B O 1
ATOM 5432 N N . THR B 1 222 ? 16.688 20.828 -4.301 1 98.69 222 THR B N 1
ATOM 5433 C CA . THR B 1 222 ? 15.93 22.078 -4.258 1 98.69 222 THR B CA 1
ATOM 5434 C C . THR B 1 222 ? 15.508 22.5 -5.66 1 98.69 222 THR B C 1
ATOM 5436 O O . THR B 1 222 ? 16.297 22.438 -6.602 1 98.69 222 THR B O 1
ATOM 5439 N N . THR B 1 223 ? 14.281 22.812 -5.809 1 98.44 223 THR B N 1
ATOM 5440 C CA . THR B 1 223 ? 13.797 23.219 -7.125 1 98.44 223 THR B CA 1
ATOM 5441 C C . THR B 1 223 ? 12.5 24.016 -6.996 1 98.44 223 THR B C 1
ATOM 5443 O O . THR B 1 223 ? 11.781 23.875 -6.004 1 98.44 223 THR B O 1
ATOM 5446 N N . ASP B 1 224 ? 12.258 24.906 -7.926 1 97.94 224 ASP B N 1
ATOM 5447 C CA . ASP B 1 224 ? 11.016 25.672 -8.008 1 97.94 224 ASP B CA 1
ATOM 5448 C C . ASP B 1 224 ? 10.398 25.562 -9.398 1 97.94 224 ASP B C 1
ATOM 5450 O O . ASP B 1 224 ? 9.352 24.938 -9.57 1 97.94 224 ASP B O 1
ATOM 5454 N N . LYS B 1 225 ? 11.133 26 -10.43 1 97.44 225 LYS B N 1
ATOM 5455 C CA . LYS B 1 225 ? 10.602 26.047 -11.789 1 97.44 225 LYS B CA 1
ATOM 5456 C C . LYS B 1 225 ? 10.578 24.656 -12.43 1 97.44 225 LYS B C 1
ATOM 5458 O O . LYS B 1 225 ? 9.82 24.406 -13.367 1 97.44 225 LYS B O 1
ATOM 5463 N N . HIS B 1 226 ? 11.391 23.781 -11.922 1 97.31 226 HIS B N 1
ATOM 5464 C CA . HIS B 1 226 ? 11.516 22.469 -12.531 1 97.31 226 HIS B CA 1
ATOM 5465 C C . HIS B 1 226 ? 10.758 21.422 -11.727 1 97.31 226 HIS B C 1
ATOM 5467 O O . HIS B 1 226 ? 11.031 20.219 -11.844 1 97.31 226 HIS B O 1
ATOM 5473 N N . LEU B 1 227 ? 9.812 21.844 -10.969 1 97.38 227 LEU B N 1
ATOM 5474 C CA . LEU B 1 227 ? 9.109 20.984 -10.008 1 97.38 227 LEU B CA 1
ATOM 5475 C C . LEU B 1 227 ? 8.492 19.781 -10.703 1 97.38 227 LEU B C 1
ATOM 5477 O O . LEU B 1 227 ? 8.648 18.641 -10.242 1 97.38 227 LEU B O 1
ATOM 5481 N N . GLN B 1 228 ? 7.84 19.938 -11.789 1 96.88 228 GLN B N 1
ATOM 5482 C CA . GLN B 1 228 ? 7.109 18.859 -12.469 1 96.88 228 GLN B CA 1
ATOM 5483 C C . GLN B 1 228 ? 8.07 17.828 -13.039 1 96.88 228 GLN B C 1
ATOM 5485 O O . GLN B 1 228 ? 7.844 16.625 -12.891 1 96.88 228 GLN B O 1
ATOM 5490 N N . GLU B 1 229 ? 9.141 18.25 -13.672 1 97.56 229 GLU B N 1
ATOM 5491 C CA . GLU B 1 229 ? 10.102 17.328 -14.266 1 97.56 229 GLU B CA 1
ATOM 5492 C C . GLU B 1 229 ? 10.867 16.562 -13.195 1 97.56 229 GLU B C 1
ATOM 5494 O O . GLU B 1 229 ? 11.148 15.367 -13.359 1 97.56 229 GLU B O 1
ATOM 5499 N N . VAL B 1 230 ? 11.242 17.266 -12.141 1 98.19 230 VAL B N 1
ATOM 5500 C CA . VAL B 1 230 ? 11.93 16.641 -11.016 1 98.19 230 VAL B CA 1
ATOM 5501 C C . VAL B 1 230 ? 11.023 15.594 -10.375 1 98.19 230 VAL B C 1
ATOM 5503 O O . VAL B 1 230 ? 11.461 14.469 -10.125 1 98.19 230 VAL B O 1
ATOM 5506 N N . GLY B 1 231 ? 9.766 16 -10.156 1 98.25 231 GLY B N 1
ATOM 5507 C CA . GLY B 1 231 ? 8.805 15.055 -9.617 1 98.25 231 GLY B CA 1
ATOM 5508 C C . GLY B 1 231 ? 8.633 13.828 -10.492 1 98.25 231 GLY B C 1
ATOM 5509 O O . GLY B 1 231 ? 8.602 12.703 -9.992 1 98.25 231 GLY B O 1
ATOM 5510 N N . LYS B 1 232 ? 8.5 14.008 -11.742 1 98.44 232 LYS B N 1
ATOM 5511 C CA . LYS B 1 232 ? 8.328 12.906 -12.688 1 98.44 232 LYS B CA 1
ATOM 5512 C C . LYS B 1 232 ? 9.523 11.961 -12.656 1 98.44 232 LYS B C 1
ATOM 5514 O O . LYS B 1 232 ? 9.359 10.742 -12.695 1 98.44 232 LYS B O 1
ATOM 5519 N N . GLU B 1 233 ? 10.773 12.492 -12.57 1 98.69 233 GLU B N 1
ATOM 5520 C CA . GLU B 1 233 ? 11.984 11.68 -12.492 1 98.69 233 GLU B CA 1
ATOM 5521 C C . GLU B 1 233 ? 11.992 10.812 -11.234 1 98.69 233 GLU B C 1
ATOM 5523 O O . GLU B 1 233 ? 12.336 9.625 -11.289 1 98.69 233 GLU B O 1
ATOM 5528 N N . LEU B 1 234 ? 11.602 11.398 -10.148 1 98.81 234 LEU B N 1
ATOM 5529 C CA . LEU B 1 234 ? 11.555 10.672 -8.883 1 98.81 234 LEU B CA 1
ATOM 5530 C C . LEU B 1 234 ? 10.531 9.539 -8.945 1 98.81 234 LEU B C 1
ATOM 5532 O O . LEU B 1 234 ? 10.711 8.508 -8.297 1 98.81 234 LEU B O 1
ATOM 5536 N N . CYS B 1 235 ? 9.453 9.703 -9.742 1 98.62 235 CYS B N 1
ATOM 5537 C CA . CYS B 1 235 ? 8.344 8.758 -9.766 1 98.62 235 CYS B CA 1
ATOM 5538 C C . CYS B 1 235 ? 8.57 7.68 -10.82 1 98.62 235 CYS B C 1
ATOM 5540 O O . CYS B 1 235 ? 8.023 6.582 -10.727 1 98.62 235 CYS B O 1
ATOM 5542 N N . THR B 1 236 ? 9.383 7.957 -11.867 1 98.38 236 THR B N 1
ATOM 5543 C CA . THR B 1 236 ? 9.438 7.031 -12.992 1 98.38 236 THR B CA 1
ATOM 5544 C C . THR B 1 236 ? 10.789 6.336 -13.055 1 98.38 236 THR B C 1
ATOM 5546 O O . THR B 1 236 ? 10.938 5.32 -13.734 1 98.38 236 THR B O 1
ATOM 5549 N N . ASN B 1 237 ? 11.836 6.871 -12.367 1 98.62 237 ASN B N 1
ATOM 5550 C CA . ASN B 1 237 ? 13.148 6.242 -12.359 1 98.62 237 ASN B CA 1
ATOM 5551 C C . ASN B 1 237 ? 13.109 4.859 -11.719 1 98.62 237 ASN B C 1
ATOM 5553 O O . ASN B 1 237 ? 12.68 4.719 -10.57 1 98.62 237 ASN B O 1
ATOM 5557 N N . PRO B 1 238 ? 13.555 3.826 -12.406 1 97.38 238 PRO B N 1
ATOM 5558 C CA . PRO B 1 238 ? 13.43 2.459 -11.898 1 97.38 238 PRO B CA 1
ATOM 5559 C C . PRO B 1 238 ? 14.32 2.195 -10.688 1 97.38 238 PRO B C 1
ATOM 5561 O O . PRO B 1 238 ? 14.148 1.184 -10 1 97.38 238 PRO B O 1
ATOM 5564 N N . LEU B 1 239 ? 15.273 3.094 -10.398 1 98.12 239 LEU B N 1
ATOM 5565 C CA . LEU B 1 239 ? 16.156 2.91 -9.242 1 98.12 239 LEU B CA 1
ATOM 5566 C C . LEU B 1 239 ? 15.453 3.324 -7.953 1 98.12 239 LEU B C 1
ATOM 5568 O O . LEU B 1 239 ? 15.914 2.998 -6.859 1 98.12 239 LEU B O 1
ATOM 5572 N N . VAL B 1 240 ? 14.359 4.102 -8.102 1 98.69 240 VAL B N 1
ATOM 5573 C CA . VAL B 1 240 ? 13.562 4.484 -6.941 1 98.69 240 VAL B CA 1
ATOM 5574 C C . VAL B 1 240 ? 12.477 3.439 -6.688 1 98.69 240 VAL B C 1
ATOM 5576 O O . VAL B 1 240 ? 11.719 3.092 -7.594 1 98.69 240 VAL B O 1
ATOM 5579 N N . HIS B 1 241 ? 12.406 2.998 -5.434 1 98.12 241 HIS B N 1
ATOM 5580 C CA . HIS B 1 241 ? 11.523 1.868 -5.172 1 98.12 241 HIS B CA 1
ATOM 5581 C C . HIS B 1 241 ? 10.312 2.295 -4.348 1 98.12 241 HIS B C 1
ATOM 5583 O O . HIS B 1 241 ? 9.344 1.547 -4.234 1 98.12 241 HIS B O 1
ATOM 5589 N N . LYS B 1 242 ? 10.344 3.477 -3.805 1 98.56 242 LYS B N 1
ATOM 5590 C CA . LYS B 1 242 ? 9.227 4.012 -3.035 1 98.56 242 LYS B CA 1
ATOM 5591 C C . LYS B 1 242 ? 9.156 5.535 -3.148 1 98.56 242 LYS B C 1
ATOM 5593 O O . LYS B 1 242 ? 10.188 6.203 -3.213 1 98.56 242 LYS B O 1
ATOM 5598 N N . VAL B 1 243 ? 7.941 6.027 -3.148 1 98.81 243 VAL B N 1
ATOM 5599 C CA . VAL B 1 243 ? 7.699 7.465 -3.07 1 98.81 243 VAL B CA 1
ATOM 5600 C C . VAL B 1 243 ? 6.77 7.77 -1.899 1 98.81 243 VAL B C 1
ATOM 5602 O O . VAL B 1 243 ? 5.719 7.145 -1.753 1 98.81 243 VAL B O 1
ATOM 5605 N N . SER B 1 244 ? 7.164 8.562 -0.985 1 98.81 244 SER B N 1
ATOM 5606 C CA . SER B 1 244 ? 6.324 9.125 0.067 1 98.81 244 SER B CA 1
ATOM 5607 C C . SER B 1 244 ? 6.031 10.602 -0.19 1 98.81 244 SER B C 1
ATOM 5609 O O . SER B 1 244 ? 6.953 11.398 -0.347 1 98.81 244 SER B O 1
ATOM 5611 N N . PHE B 1 245 ? 4.746 10.906 -0.287 1 98.75 245 PHE B N 1
ATOM 5612 C CA . PHE B 1 245 ? 4.352 12.266 -0.642 1 98.75 245 PHE B CA 1
ATOM 5613 C C . PHE B 1 245 ? 3.297 12.797 0.324 1 98.75 245 PHE B C 1
ATOM 5615 O O . PHE B 1 245 ? 2.326 12.102 0.63 1 98.75 245 PHE B O 1
ATOM 5622 N N . THR B 1 246 ? 3.484 13.898 0.841 1 98.5 246 THR B N 1
ATOM 5623 C CA . THR B 1 246 ? 2.469 14.68 1.545 1 98.5 246 THR B CA 1
ATOM 5624 C C . THR B 1 246 ? 2.164 15.977 0.799 1 98.5 246 THR B C 1
ATOM 5626 O O . THR B 1 246 ? 3.07 16.766 0.516 1 98.5 246 THR B O 1
ATOM 5629 N N . GLY B 1 247 ? 0.947 16.203 0.41 1 97 247 GLY B N 1
ATOM 5630 C CA . GLY B 1 247 ? 0.547 17.391 -0.331 1 97 247 GLY B CA 1
ATOM 5631 C C . GLY B 1 247 ? -0.889 17.328 -0.816 1 97 247 GLY B C 1
ATOM 5632 O O . GLY B 1 247 ? -1.749 16.734 -0.161 1 97 247 GLY B O 1
ATOM 5633 N N . SER B 1 248 ? -1.199 18.016 -1.907 1 96 248 SER B N 1
ATOM 5634 C CA . SER B 1 248 ? -2.568 18.109 -2.402 1 96 248 SER B CA 1
ATOM 5635 C C . SER B 1 248 ? -3.002 16.797 -3.062 1 96 248 SER B C 1
ATOM 5637 O O . SER B 1 248 ? -2.17 16.062 -3.598 1 96 248 SER B O 1
ATOM 5639 N N . THR B 1 249 ? -4.285 16.562 -3.029 1 96.69 249 THR B N 1
ATOM 5640 C CA . THR B 1 249 ? -4.871 15.367 -3.633 1 96.69 249 THR B CA 1
ATOM 5641 C C . THR B 1 249 ? -4.598 15.328 -5.133 1 96.69 249 THR B C 1
ATOM 5643 O O . THR B 1 249 ? -4.238 14.281 -5.68 1 96.69 249 THR B O 1
ATOM 5646 N N . ARG B 1 250 ? -4.715 16.453 -5.777 1 96.62 250 ARG B N 1
ATOM 5647 C CA . ARG B 1 250 ? -4.496 16.531 -7.219 1 96.62 250 ARG B CA 1
ATOM 5648 C C . ARG B 1 250 ? -3.09 16.078 -7.586 1 96.62 250 ARG B C 1
ATOM 5650 O O . ARG B 1 250 ? -2.916 15.258 -8.492 1 96.62 250 ARG B O 1
ATOM 5657 N N . VAL B 1 251 ? -2.102 16.594 -6.871 1 97.62 251 VAL B N 1
ATOM 5658 C CA . VAL B 1 251 ? -0.715 16.234 -7.148 1 97.62 251 VAL B CA 1
ATOM 5659 C C . VAL B 1 251 ? -0.478 14.773 -6.77 1 97.62 251 VAL B C 1
ATOM 5661 O O . VAL B 1 251 ? 0.229 14.047 -7.477 1 97.62 251 VAL B O 1
ATOM 5664 N N . GLY B 1 252 ? -1.064 14.359 -5.617 1 98.19 252 GLY B N 1
ATOM 5665 C CA . GLY B 1 252 ? -0.958 12.961 -5.227 1 98.19 252 GLY B CA 1
ATOM 5666 C C . GLY B 1 252 ? -1.423 12 -6.309 1 98.19 252 GLY B C 1
ATOM 5667 O O . GLY B 1 252 ? -0.77 10.992 -6.57 1 98.19 252 GLY B O 1
ATOM 5668 N N . LYS B 1 253 ? -2.557 12.289 -6.949 1 98.25 253 LYS B N 1
ATOM 5669 C CA . LYS B 1 253 ? -3.09 11.469 -8.031 1 98.25 253 LYS B CA 1
ATOM 5670 C C . LYS B 1 253 ? -2.135 11.445 -9.219 1 98.25 253 LYS B C 1
ATOM 5672 O O . LYS B 1 253 ? -1.921 10.391 -9.828 1 98.25 253 LYS B O 1
ATOM 5677 N N . LEU B 1 254 ? -1.569 12.562 -9.523 1 98.38 254 LEU B N 1
ATOM 5678 C CA . LEU B 1 254 ? -0.61 12.656 -10.617 1 98.38 254 LEU B CA 1
ATOM 5679 C C . LEU B 1 254 ? 0.613 11.789 -10.344 1 98.38 254 LEU B C 1
ATOM 5681 O O . LEU B 1 254 ? 1.063 11.047 -11.227 1 98.38 254 LEU B O 1
ATOM 5685 N N . LEU B 1 255 ? 1.177 11.938 -9.156 1 98.56 255 LEU B N 1
ATOM 5686 C CA . LEU B 1 255 ? 2.357 11.164 -8.789 1 98.56 255 LEU B CA 1
ATOM 5687 C C . LEU B 1 255 ? 2.049 9.672 -8.797 1 98.56 255 LEU B C 1
ATOM 5689 O O . LEU B 1 255 ? 2.875 8.859 -9.219 1 98.56 255 LEU B O 1
ATOM 5693 N N . ALA B 1 256 ? 0.868 9.289 -8.281 1 98.5 256 ALA B N 1
ATOM 5694 C CA . ALA B 1 256 ? 0.461 7.883 -8.297 1 98.5 256 ALA B CA 1
ATOM 5695 C C . ALA B 1 256 ? 0.415 7.34 -9.719 1 98.5 256 ALA B C 1
ATOM 5697 O O . ALA B 1 256 ? 0.859 6.219 -9.977 1 98.5 256 ALA B O 1
ATOM 5698 N N . GLU B 1 257 ? -0.152 8.094 -10.594 1 98.44 257 GLU B N 1
ATOM 5699 C CA . GLU B 1 257 ? -0.193 7.711 -12 1 98.44 257 GLU B CA 1
ATOM 5700 C C . GLU B 1 257 ? 1.212 7.488 -12.555 1 98.44 257 GLU B C 1
ATOM 5702 O O . GLU B 1 257 ? 1.467 6.488 -13.227 1 98.44 257 GLU B O 1
ATOM 5707 N N . GLN B 1 258 ? 2.115 8.391 -12.266 1 98.5 258 GLN B N 1
ATOM 5708 C CA . GLN B 1 258 ? 3.484 8.312 -12.766 1 98.5 258 GLN B CA 1
ATOM 5709 C C . GLN B 1 258 ? 4.219 7.113 -12.18 1 98.5 258 GLN B C 1
ATOM 5711 O O . GLN B 1 258 ? 4.965 6.43 -12.883 1 98.5 258 GLN B O 1
ATOM 5716 N N . CYS B 1 259 ? 3.99 6.828 -10.898 1 98.44 259 CYS B N 1
ATOM 5717 C CA . CYS B 1 259 ? 4.672 5.746 -10.203 1 98.44 259 CYS B CA 1
ATOM 5718 C C . CYS B 1 259 ? 4.211 4.387 -10.719 1 98.44 259 CYS B C 1
ATOM 5720 O O . CYS B 1 259 ? 4.867 3.373 -10.484 1 98.44 259 CYS B O 1
ATOM 5722 N N . SER B 1 260 ? 3.025 4.336 -11.422 1 97.88 260 SER B N 1
ATOM 5723 C CA . SER B 1 260 ? 2.467 3.08 -11.922 1 97.88 260 SER B CA 1
ATOM 5724 C C . SER B 1 260 ? 3.387 2.43 -12.945 1 97.88 260 SER B C 1
ATOM 5726 O O . SER B 1 260 ? 3.359 1.212 -13.125 1 97.88 260 SER B O 1
ATOM 5728 N N . SER B 1 261 ? 4.297 3.182 -13.578 1 97.31 261 SER B N 1
ATOM 5729 C CA . SER B 1 261 ? 5.137 2.684 -14.664 1 97.31 261 SER B CA 1
ATOM 5730 C C . SER B 1 261 ? 6.195 1.715 -14.141 1 97.31 261 SER B C 1
ATOM 5732 O O . SER B 1 261 ? 6.703 0.878 -14.891 1 97.31 261 SER B O 1
ATOM 5734 N N . THR B 1 262 ? 6.562 1.847 -12.812 1 96.38 262 THR B N 1
ATOM 5735 C CA . THR B 1 262 ? 7.578 0.979 -12.234 1 96.38 262 THR B CA 1
ATOM 5736 C C . THR B 1 262 ? 7.043 0.28 -10.984 1 96.38 262 THR B C 1
ATOM 5738 O O . THR B 1 262 ? 7.801 -0.356 -10.25 1 96.38 262 THR B O 1
ATOM 5741 N N . LEU B 1 263 ? 5.801 0.451 -10.688 1 97.06 263 LEU B N 1
ATOM 5742 C CA . LEU B 1 263 ? 5.062 -0.207 -9.609 1 97.06 263 LEU B CA 1
ATOM 5743 C C . LEU B 1 263 ? 5.742 0.019 -8.266 1 97.06 263 LEU B C 1
ATOM 5745 O O . LEU B 1 263 ? 5.895 -0.916 -7.477 1 97.06 263 LEU B O 1
ATOM 5749 N N . LYS B 1 264 ? 6.328 1.17 -8.07 1 95.94 264 LYS B N 1
ATOM 5750 C CA . LYS B 1 264 ? 6.941 1.449 -6.773 1 95.94 264 LYS B CA 1
ATOM 5751 C C . LYS B 1 264 ? 5.879 1.647 -5.695 1 95.94 264 LYS B C 1
ATOM 5753 O O . LYS B 1 264 ? 4.777 2.127 -5.98 1 95.94 264 LYS B O 1
ATOM 5758 N N . LYS B 1 265 ? 6.188 1.257 -4.492 1 96.31 265 LYS B N 1
ATOM 5759 C CA . LYS B 1 265 ? 5.328 1.471 -3.33 1 96.31 265 LYS B CA 1
ATOM 5760 C C . LYS B 1 265 ? 5.168 2.959 -3.029 1 96.31 265 LYS B C 1
ATOM 5762 O O . LYS B 1 265 ? 6.082 3.748 -3.281 1 96.31 265 LYS B O 1
ATOM 5767 N N . MET B 1 266 ? 3.988 3.326 -2.523 1 97.81 266 MET B N 1
ATOM 5768 C CA . MET B 1 266 ? 3.775 4.734 -2.205 1 97.81 266 MET B CA 1
ATOM 5769 C C . MET B 1 266 ? 3.141 4.891 -0.828 1 97.81 266 MET B C 1
ATOM 5771 O O . MET B 1 266 ? 2.441 3.994 -0.357 1 97.81 266 MET B O 1
ATOM 5775 N N . SER B 1 267 ? 3.438 5.914 -0.103 1 98.12 267 SER B N 1
ATOM 5776 C CA . SER B 1 267 ? 2.693 6.5 1.008 1 98.12 267 SER B CA 1
ATOM 5777 C C . SER B 1 267 ? 2.215 7.906 0.673 1 98.12 267 SER B C 1
ATOM 5779 O O . SER B 1 267 ? 3.021 8.789 0.367 1 98.12 267 SER B O 1
ATOM 5781 N N . LEU B 1 268 ? 0.901 8.039 0.688 1 98.31 268 LEU B N 1
ATOM 5782 C CA . LEU B 1 268 ? 0.288 9.297 0.292 1 98.31 268 LEU B CA 1
ATOM 5783 C C . LEU B 1 268 ? -0.506 9.906 1.444 1 98.31 268 LEU B C 1
ATOM 5785 O O . LEU B 1 268 ? -1.444 9.281 1.95 1 98.31 268 LEU B O 1
ATOM 5789 N N . GLU B 1 269 ? -0.09 10.969 1.938 1 97.94 269 GLU B N 1
ATOM 5790 C CA . GLU B 1 269 ? -0.818 11.805 2.889 1 97.94 269 GLU B CA 1
ATOM 5791 C C . GLU B 1 269 ? -1.318 13.086 2.229 1 97.94 269 GLU B C 1
ATOM 5793 O O . GLU B 1 269 ? -0.551 14.031 2.031 1 97.94 269 GLU B O 1
ATOM 5798 N N . LEU B 1 270 ? -2.6 13.109 1.951 1 97.31 270 LEU B N 1
ATOM 5799 C CA . LEU B 1 270 ? -3.102 14.148 1.051 1 97.31 270 LEU B CA 1
ATOM 5800 C C . LEU B 1 270 ? -4.195 14.969 1.724 1 97.31 270 LEU B C 1
ATOM 5802 O O . LEU B 1 270 ? -4.168 15.164 2.941 1 97.31 270 LEU B O 1
ATOM 5806 N N . GLY B 1 271 ? -5.02 15.617 0.936 1 91.19 271 GLY B N 1
ATOM 5807 C CA . GLY B 1 271 ? -5.949 16.625 1.419 1 91.19 271 GLY B CA 1
ATOM 5808 C C . GLY B 1 271 ? -6.891 16.109 2.488 1 91.19 271 GLY B C 1
ATOM 5809 O O . GLY B 1 271 ? -7.172 14.906 2.547 1 91.19 271 GLY B O 1
ATOM 5810 N N . GLY B 1 272 ? -7.285 17.047 3.361 1 92 272 GLY B N 1
ATOM 5811 C CA . GLY B 1 272 ? -8.297 16.781 4.375 1 92 272 GLY B CA 1
ATOM 5812 C C . GLY B 1 272 ? -9.43 17.781 4.359 1 92 272 GLY B C 1
ATOM 5813 O O . GLY B 1 272 ? -9.305 18.859 3.783 1 92 272 GLY B O 1
ATOM 5814 N N . ASN B 1 273 ? -10.516 17.422 4.793 1 95.88 273 ASN B N 1
ATOM 5815 C CA . ASN B 1 273 ? -11.688 18.234 5.086 1 95.88 273 ASN B CA 1
ATOM 5816 C C . ASN B 1 273 ? -12.344 17.828 6.398 1 95.88 273 ASN B C 1
ATOM 5818 O O . ASN B 1 273 ? -13.516 17.438 6.422 1 95.88 273 ASN B O 1
ATOM 5822 N N . ALA B 1 274 ? -11.578 18.016 7.43 1 98.12 274 ALA B N 1
ATOM 5823 C CA . ALA B 1 274 ? -11.859 17.375 8.711 1 98.12 274 ALA B CA 1
ATOM 5824 C C . ALA B 1 274 ? -13.133 17.922 9.336 1 98.12 274 ALA B C 1
ATOM 5826 O O . ALA B 1 274 ? -13.266 19.141 9.531 1 98.12 274 ALA B O 1
ATOM 5827 N N . PRO B 1 275 ? -14.117 17.062 9.664 1 98.69 275 PRO B N 1
ATOM 5828 C CA . PRO B 1 275 ? -15.242 17.469 10.516 1 98.69 275 PRO B CA 1
ATOM 5829 C C . PRO B 1 275 ? -14.875 17.531 11.992 1 98.69 275 PRO B C 1
ATOM 5831 O O . PRO B 1 275 ? -14.086 16.719 12.477 1 98.69 275 PRO B O 1
ATOM 5834 N N . LEU B 1 276 ? -15.32 18.5 12.625 1 98.88 276 LEU B N 1
ATOM 5835 C CA . LEU B 1 276 ? -15.312 18.578 14.078 1 98.88 276 LEU B CA 1
ATOM 5836 C C . LEU B 1 276 ? -16.719 18.75 14.625 1 98.88 276 LEU B C 1
ATOM 5838 O O . LEU B 1 276 ? -17.422 19.703 14.266 1 98.88 276 LEU B O 1
ATOM 5842 N N . ILE B 1 277 ? -17.156 17.828 15.438 1 98.94 277 ILE B N 1
ATOM 5843 C CA . ILE B 1 277 ? -18.531 17.781 15.906 1 98.94 277 ILE B CA 1
ATOM 5844 C C . ILE B 1 277 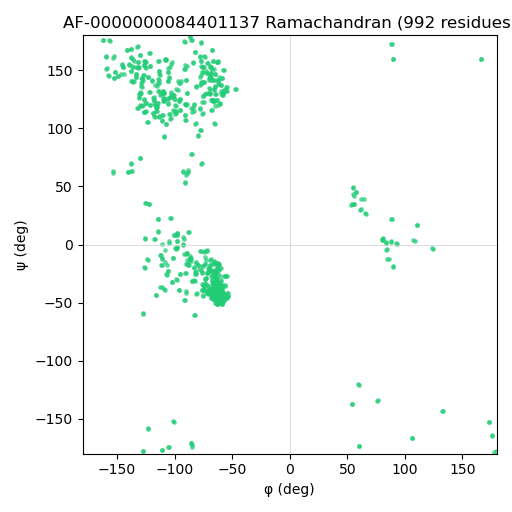? -18.578 18.078 17.406 1 98.94 277 ILE B C 1
ATOM 5846 O O . ILE B 1 277 ? -17.859 17.469 18.188 1 98.94 277 ILE B O 1
ATOM 5850 N N . VAL B 1 278 ? -19.438 19.031 17.797 1 98.88 278 VAL B N 1
ATOM 5851 C CA . VAL B 1 278 ? -19.672 19.312 19.219 1 98.88 278 VAL B CA 1
ATOM 5852 C C . VAL B 1 278 ? -21.109 18.938 19.562 1 98.88 278 VAL B C 1
ATOM 5854 O O . VAL B 1 278 ? -22.062 19.625 19.172 1 98.88 278 VAL B O 1
ATOM 5857 N N . PHE B 1 279 ? -21.25 17.906 20.328 1 98.69 279 PHE B N 1
ATOM 5858 C CA . PHE B 1 279 ? -22.578 17.453 20.766 1 98.69 279 PHE B CA 1
ATOM 5859 C C . PHE B 1 279 ? -23.047 18.281 21.969 1 98.69 279 PHE B C 1
ATOM 5861 O O . PHE B 1 279 ? -22.25 18.922 22.641 1 98.69 279 PHE B O 1
ATOM 5868 N N . ASP B 1 280 ? -24.359 18.188 22.297 1 98 280 ASP B N 1
ATOM 5869 C CA . ASP B 1 280 ? -24.969 18.969 23.375 1 98 280 ASP B CA 1
ATOM 5870 C C . ASP B 1 280 ? -24.438 18.547 24.734 1 98 280 ASP B C 1
ATOM 5872 O O . ASP B 1 280 ? -24.422 19.344 25.672 1 98 280 ASP B O 1
ATOM 5876 N N . ASP B 1 281 ? -23.953 17.328 24.812 1 97.31 281 ASP B N 1
ATOM 5877 C CA . ASP B 1 281 ? -23.484 16.812 26.094 1 97.31 281 ASP B CA 1
ATOM 5878 C C . ASP B 1 281 ? -21.984 17.078 26.281 1 97.31 281 ASP B C 1
ATOM 5880 O O . ASP B 1 281 ? -21.391 16.656 27.266 1 97.31 281 ASP B O 1
ATOM 5884 N N . ALA B 1 282 ? -21.359 17.812 25.328 1 97.62 282 ALA B N 1
ATOM 5885 C CA . ALA B 1 282 ? -19.922 18.094 25.391 1 97.62 282 ALA B CA 1
ATOM 5886 C C . ALA B 1 282 ? -19.594 19.031 26.547 1 97.62 282 ALA B C 1
ATOM 5888 O O . ALA B 1 282 ? -20.391 19.922 26.875 1 97.62 282 ALA B O 1
ATOM 5889 N N . ASP B 1 283 ? -18.438 18.797 27.172 1 97.19 283 ASP B N 1
ATOM 5890 C CA . ASP B 1 283 ? -17.891 19.797 28.078 1 97.19 283 ASP B CA 1
ATOM 5891 C C . ASP B 1 283 ? -17.438 21.047 27.297 1 97.19 283 ASP B C 1
ATOM 5893 O O . ASP B 1 283 ? -16.484 20.984 26.531 1 97.19 283 ASP B O 1
ATOM 5897 N N . LEU B 1 284 ? -18.062 22.109 27.562 1 97.38 284 LEU B N 1
ATOM 5898 C CA . LEU B 1 284 ? -17.922 23.297 26.734 1 97.38 284 LEU B CA 1
ATOM 5899 C C . LEU B 1 284 ? -16.484 23.797 26.734 1 97.38 284 LEU B C 1
ATOM 5901 O O . LEU B 1 284 ? -15.906 24.047 25.688 1 97.38 284 LEU B O 1
ATOM 5905 N N . PRO B 1 285 ? -15.828 23.953 27.938 1 97.44 285 PRO B N 1
ATOM 5906 C CA . PRO B 1 285 ? -14.445 24.422 27.922 1 97.44 285 PRO B CA 1
ATOM 5907 C C . PRO B 1 285 ? -13.516 23.516 27.125 1 97.44 285 PRO B C 1
ATOM 5909 O O . PRO B 1 285 ? -12.672 24 26.375 1 97.44 285 PRO B O 1
ATOM 5912 N N . THR B 1 286 ? -13.695 22.219 27.25 1 97.56 286 THR B N 1
ATOM 5913 C CA . THR B 1 286 ? -12.883 21.25 26.531 1 97.56 286 THR B CA 1
ATOM 5914 C C . THR B 1 286 ? -13.117 21.359 25.016 1 97.56 286 THR B C 1
ATOM 5916 O O . THR B 1 286 ? -12.172 21.328 24.234 1 97.56 286 THR B O 1
ATOM 5919 N N . ALA B 1 287 ? -14.367 21.453 24.625 1 98.44 287 ALA B N 1
ATOM 5920 C CA . ALA B 1 287 ? -14.727 21.547 23.219 1 98.44 287 ALA B CA 1
ATOM 5921 C C . ALA B 1 287 ? -14.141 22.812 22.594 1 98.44 287 ALA B C 1
ATOM 5923 O O . ALA B 1 287 ? -13.617 22.766 21.469 1 98.44 287 ALA B O 1
ATOM 5924 N N . VAL B 1 288 ? -14.25 23.922 23.312 1 98.56 288 VAL B N 1
ATOM 5925 C CA . VAL B 1 288 ? -13.734 25.188 22.812 1 98.56 288 VAL B CA 1
ATOM 5926 C C . VAL B 1 288 ? -12.211 25.109 22.672 1 98.56 288 VAL B C 1
ATOM 5928 O O . VAL B 1 288 ? -11.664 25.422 21.609 1 98.56 288 VAL B O 1
ATOM 5931 N N . ALA B 1 289 ? -11.562 24.656 23.703 1 97.69 289 ALA B N 1
ATOM 5932 C CA . ALA B 1 289 ? -10.109 24.531 23.672 1 97.69 289 ALA B CA 1
ATOM 5933 C C . ALA B 1 289 ? -9.664 23.562 22.578 1 97.69 289 ALA B C 1
ATOM 5935 O O . ALA B 1 289 ? -8.68 23.828 21.875 1 97.69 289 ALA B O 1
ATOM 5936 N N . GLY B 1 290 ? -10.367 22.438 22.5 1 97.81 290 GLY B N 1
ATOM 5937 C CA . GLY B 1 290 ? -10.047 21.469 21.469 1 97.81 290 GLY B CA 1
ATOM 5938 C C . GLY B 1 290 ? -10.25 22 20.062 1 97.81 290 GLY B C 1
ATOM 5939 O O . GLY B 1 290 ? -9.469 21.703 19.156 1 97.81 290 GLY B O 1
ATOM 5940 N N . THR B 1 291 ? -11.297 22.719 19.828 1 98.69 291 THR B N 1
ATOM 5941 C CA . THR B 1 291 ? -11.555 23.328 18.531 1 98.69 291 THR B CA 1
ATOM 5942 C C . THR B 1 291 ? -10.445 24.312 18.172 1 98.69 291 THR B C 1
ATOM 5944 O O . THR B 1 291 ? -9.961 24.328 17.047 1 98.69 291 THR B O 1
ATOM 5947 N N . ILE B 1 292 ? -10.055 25.125 19.156 1 98.44 292 ILE B N 1
ATOM 5948 C CA . ILE B 1 292 ? -8.984 26.094 18.938 1 98.44 292 ILE B CA 1
ATOM 5949 C C . ILE B 1 292 ? -7.699 25.359 18.547 1 98.44 292 ILE B C 1
ATOM 5951 O O . ILE B 1 292 ? -7.043 25.719 17.562 1 98.44 292 ILE B O 1
ATOM 5955 N N . ALA B 1 293 ? -7.375 24.328 19.25 1 96.81 293 ALA B N 1
ATOM 5956 C CA . ALA B 1 293 ? -6.156 23.562 19.016 1 96.81 293 ALA B CA 1
ATOM 5957 C C . ALA B 1 293 ? -6.18 22.906 17.625 1 96.81 293 ALA B C 1
ATOM 5959 O O . ALA B 1 293 ? -5.141 22.797 16.969 1 96.81 293 ALA B O 1
ATOM 5960 N N . SER B 1 294 ? -7.332 22.484 17.188 1 97.44 294 SER B N 1
ATOM 5961 C CA . SER B 1 294 ? -7.473 21.734 15.938 1 97.44 294 SER B CA 1
ATOM 5962 C C . SER B 1 294 ? -7.543 22.688 14.742 1 97.44 294 SER B C 1
ATOM 5964 O O . SER B 1 294 ? -7.105 22.344 13.648 1 97.44 294 SER B O 1
ATOM 5966 N N . LYS B 1 295 ? -8.039 23.828 14.898 1 98.25 295 LYS B N 1
ATOM 5967 C CA . LYS B 1 295 ? -8.391 24.656 13.75 1 98.25 295 LYS B CA 1
ATOM 5968 C C . LYS B 1 295 ? -7.352 25.734 13.516 1 98.25 295 LYS B C 1
ATOM 5970 O O . LYS B 1 295 ? -7.098 26.125 12.375 1 98.25 295 LYS B O 1
ATOM 5975 N N . PHE B 1 296 ? -6.734 26.219 14.57 1 98.19 296 PHE B N 1
ATOM 5976 C CA . PHE B 1 296 ? -6.043 27.5 14.391 1 98.19 296 PHE B CA 1
ATOM 5977 C C . PHE B 1 296 ? -4.535 27.312 14.5 1 98.19 296 PHE B C 1
ATOM 5979 O O . PHE B 1 296 ? -3.768 28.234 14.234 1 98.19 296 PHE B O 1
ATOM 5986 N N . ARG B 1 297 ? -4.07 26.109 14.906 1 95.62 297 ARG B N 1
ATOM 5987 C CA . ARG B 1 297 ? -2.635 25.859 14.891 1 95.62 297 ARG B CA 1
ATOM 5988 C C . ARG B 1 297 ? -2.051 26.109 13.508 1 95.62 297 ARG B C 1
ATOM 5990 O O . ARG B 1 297 ? -2.666 25.766 12.492 1 95.62 297 ARG B O 1
ATOM 5997 N N . GLY B 1 298 ? -0.917 26.797 13.492 1 96.38 298 GLY B N 1
ATOM 5998 C CA . GLY B 1 298 ? -0.303 27.141 12.227 1 96.38 298 GLY B CA 1
ATOM 5999 C C . GLY B 1 298 ? -1.178 28.031 11.367 1 96.38 298 GLY B C 1
ATOM 6000 O O . GLY B 1 298 ? -1.184 27.922 10.141 1 96.38 298 GLY B O 1
ATOM 6001 N N . SER B 1 299 ? -2.002 28.859 12.039 1 97.81 299 SER B N 1
ATOM 6002 C CA . SER B 1 299 ? -2.973 29.719 11.359 1 97.81 299 SER B CA 1
ATOM 6003 C C . SER B 1 299 ? -3.857 28.906 10.422 1 97.81 299 SER B C 1
ATOM 6005 O O . SER B 1 299 ? -4.188 29.344 9.32 1 97.81 299 SER B O 1
ATOM 6007 N N . GLY B 1 300 ? -4.152 27.703 10.805 1 97.69 300 GLY B N 1
ATOM 6008 C CA . GLY B 1 300 ? -5.07 26.844 10.07 1 97.69 300 GLY B CA 1
ATOM 6009 C C . GLY B 1 300 ? -4.426 26.172 8.883 1 97.69 300 GLY B C 1
ATOM 6010 O O . GLY B 1 300 ? -5.09 25.438 8.141 1 97.69 300 GLY B O 1
ATOM 6011 N N . GLN B 1 301 ? -3.115 26.359 8.672 1 97.5 301 GLN B N 1
ATOM 6012 C CA . GLN B 1 301 ? -2.404 25.766 7.547 1 97.5 301 GLN B CA 1
ATOM 6013 C C . GLN B 1 301 ? -1.827 24.406 7.91 1 97.5 301 GLN B C 1
ATOM 6015 O O . GLN B 1 301 ? -0.627 24.172 7.758 1 97.5 301 GLN B O 1
ATOM 6020 N N . THR B 1 302 ? -2.689 23.531 8.398 1 96.25 302 THR B N 1
ATOM 6021 C CA . THR B 1 302 ? -2.361 22.172 8.812 1 96.25 302 THR B CA 1
ATOM 6022 C C . THR B 1 302 ? -3.314 21.172 8.164 1 96.25 302 THR B C 1
ATOM 6024 O O . THR B 1 302 ? -4.523 21.391 8.125 1 96.25 302 THR B O 1
ATOM 6027 N N . CYS B 1 303 ? -2.844 20.094 7.73 1 94.38 303 CYS B N 1
ATOM 6028 C CA . CYS B 1 303 ? -3.613 19.125 6.949 1 94.38 303 CYS B CA 1
ATOM 6029 C C . CYS B 1 303 ? -4.742 18.531 7.781 1 94.38 303 CYS B C 1
ATOM 6031 O O . CYS B 1 303 ? -5.793 18.172 7.242 1 94.38 303 CYS B O 1
ATOM 6033 N N . VAL B 1 304 ? -4.551 18.469 9.125 1 96.88 304 VAL B N 1
ATOM 6034 C CA . VAL B 1 304 ? -5.543 17.812 9.961 1 96.88 304 VAL B CA 1
ATOM 6035 C C . VAL B 1 304 ? -6.441 18.859 10.625 1 96.88 304 VAL B C 1
ATOM 6037 O O . VAL B 1 304 ? -7.285 18.516 11.461 1 96.88 304 VAL B O 1
ATOM 6040 N N . CYS B 1 305 ? -6.371 20.031 10.305 1 97.38 305 CYS B N 1
ATOM 6041 C CA . CYS B 1 305 ? -7.188 21.094 10.898 1 97.38 305 CYS B CA 1
ATOM 6042 C C . CYS B 1 305 ? -8.664 20.859 10.609 1 97.38 305 CYS B C 1
ATOM 6044 O O . CYS B 1 305 ? -9.031 20.453 9.5 1 97.38 305 CYS B O 1
ATOM 6046 N N . ALA B 1 306 ? -9.492 21.156 11.625 1 97.69 306 ALA B N 1
ATOM 6047 C CA . ALA B 1 306 ? -10.938 21.156 11.406 1 97.69 306 ALA B CA 1
ATOM 6048 C C . ALA B 1 306 ? -11.328 22.156 10.312 1 97.69 306 ALA B C 1
ATOM 6050 O O . ALA B 1 306 ? -10.859 23.297 10.297 1 97.69 306 ALA B O 1
ATOM 6051 N N . ASN B 1 307 ? -12.062 21.688 9.375 1 96.75 307 ASN B N 1
ATOM 6052 C CA . ASN B 1 307 ? -12.508 22.547 8.281 1 96.75 307 ASN B CA 1
ATOM 6053 C C . ASN B 1 307 ? -14 22.844 8.383 1 96.75 307 ASN B C 1
ATOM 6055 O O . ASN B 1 307 ? -14.445 23.938 8.055 1 96.75 307 ASN B O 1
ATOM 6059 N N . ARG B 1 308 ? -14.789 21.875 8.766 1 98.12 308 ARG B N 1
ATOM 6060 C CA . ARG B 1 308 ? -16.219 21.969 8.992 1 98.12 308 ARG B CA 1
ATOM 6061 C C . ARG B 1 308 ? -16.578 21.688 10.445 1 98.12 308 ARG B C 1
ATOM 6063 O O . ARG B 1 308 ? -16.5 20.547 10.898 1 98.12 308 ARG B O 1
ATOM 6070 N N . ILE B 1 309 ? -17 22.719 11.164 1 98.81 309 ILE B N 1
ATOM 6071 C CA . ILE B 1 309 ? -17.297 22.578 12.586 1 98.81 309 ILE B CA 1
ATOM 6072 C C . ILE B 1 309 ? -18.797 22.516 12.805 1 98.81 309 ILE B C 1
ATOM 6074 O O . ILE B 1 309 ? -19.5 23.516 12.625 1 98.81 309 ILE B O 1
ATOM 6078 N N . TYR B 1 310 ? -19.266 21.359 13.148 1 98.88 310 TYR B N 1
ATOM 6079 C CA . TYR B 1 310 ? -20.688 21.125 13.406 1 98.88 310 TYR B CA 1
ATOM 6080 C C . TYR B 1 310 ? -21 21.234 14.891 1 98.88 310 TYR B C 1
ATOM 6082 O O . TYR B 1 310 ? -20.391 20.531 15.711 1 98.88 310 TYR B O 1
ATOM 6090 N N . VAL B 1 311 ? -21.938 22.078 15.25 1 98.88 311 VAL B N 1
ATOM 6091 C CA . VAL B 1 311 ? -22.344 22.25 16.641 1 98.88 311 VAL B CA 1
ATOM 6092 C C . VAL B 1 311 ? -23.828 21.953 16.797 1 98.88 311 VAL B C 1
ATOM 6094 O O . VAL B 1 311 ? -24.656 22.438 16.016 1 98.88 311 VAL B O 1
ATOM 6097 N N . GLN B 1 312 ? -24.141 21.156 17.766 1 98.75 312 GLN B N 1
ATOM 6098 C CA . GLN B 1 312 ? -25.516 20.734 17.953 1 98.75 312 GLN B CA 1
ATOM 6099 C C . GLN B 1 312 ? -26.391 21.906 18.406 1 98.75 312 GLN B C 1
ATOM 6101 O O . GLN B 1 312 ? -25.938 22.781 19.141 1 98.75 312 GLN B O 1
ATOM 6106 N N . ASP B 1 313 ? -27.641 21.828 18.094 1 98.06 313 ASP B N 1
ATOM 6107 C CA . ASP B 1 313 ? -28.578 22.938 18.141 1 98.06 313 ASP B CA 1
ATOM 6108 C C . ASP B 1 313 ? -28.656 23.516 19.562 1 98.06 313 ASP B C 1
ATOM 6110 O O . ASP B 1 313 ? -28.547 24.734 19.75 1 98.06 313 ASP B O 1
ATOM 6114 N N . ALA B 1 314 ? -28.75 22.75 20.547 1 97.75 314 ALA B N 1
ATOM 6115 C CA . ALA B 1 314 ? -29.031 23.188 21.906 1 97.75 314 ALA B CA 1
ATOM 6116 C C . ALA B 1 314 ? -27.844 23.953 22.5 1 97.75 314 ALA B C 1
ATOM 6118 O O . ALA B 1 314 ? -28.016 24.797 23.375 1 97.75 314 ALA B O 1
ATOM 6119 N N . ILE B 1 315 ? -26.625 23.719 21.969 1 98.19 315 ILE B N 1
ATOM 6120 C CA . ILE B 1 315 ? -25.438 24.328 22.578 1 98.19 315 ILE B CA 1
ATOM 6121 C C . ILE B 1 315 ? -24.781 25.281 21.578 1 98.19 315 ILE B C 1
ATOM 6123 O O . ILE B 1 315 ? -23.734 25.875 21.875 1 98.19 315 ILE B O 1
ATOM 6127 N N . TYR B 1 316 ? -25.328 25.516 20.422 1 98.56 316 TYR B N 1
ATOM 6128 C CA . TYR B 1 316 ? -24.734 26.219 19.297 1 98.56 316 TYR B CA 1
ATOM 6129 C C . TYR B 1 316 ? -24.328 27.641 19.688 1 98.56 316 TYR B C 1
ATOM 6131 O O . TYR B 1 316 ? -23.172 28.031 19.516 1 98.56 316 TYR B O 1
ATOM 6139 N N . ASP B 1 317 ? -25.281 28.391 20.297 1 98.5 317 ASP B N 1
ATOM 6140 C CA . ASP B 1 317 ? -25.031 29.797 20.578 1 98.5 317 ASP B CA 1
ATOM 6141 C C . ASP B 1 317 ? -23.984 29.969 21.672 1 98.5 317 ASP B C 1
ATOM 6143 O O . ASP B 1 317 ? -23.125 30.844 21.594 1 98.5 317 ASP B O 1
ATOM 6147 N N . LYS B 1 318 ? -24.141 29.109 22.672 1 98.5 318 LYS B N 1
ATOM 6148 C CA . LYS B 1 318 ? -23.172 29.172 23.766 1 98.5 318 LYS B CA 1
ATOM 6149 C C . LYS B 1 318 ? -21.766 28.844 23.281 1 98.5 318 LYS B C 1
ATOM 6151 O O . LYS B 1 318 ? -20.797 29.516 23.656 1 98.5 318 LYS B O 1
ATOM 6156 N N . PHE B 1 319 ? -21.656 27.828 22.516 1 98.69 319 PHE B N 1
ATOM 6157 C CA . PHE B 1 319 ? -20.375 27.422 21.969 1 98.69 319 PHE B CA 1
ATOM 6158 C C . PHE B 1 319 ? -19.812 28.5 21.047 1 98.69 319 PHE B C 1
ATOM 6160 O O . PHE B 1 319 ? -18.625 28.859 21.141 1 98.69 319 PHE B O 1
ATOM 6167 N N . ALA B 1 320 ? -20.609 29.016 20.141 1 98.75 320 ALA B N 1
ATOM 6168 C CA . ALA B 1 320 ? -20.172 30.031 19.172 1 98.75 320 ALA B CA 1
ATOM 6169 C C . ALA B 1 320 ? -19.641 31.266 19.891 1 98.75 320 ALA B C 1
ATOM 6171 O O . ALA B 1 320 ? -18.594 31.812 19.516 1 98.75 320 ALA B O 1
ATOM 6172 N N . ALA B 1 321 ? -20.375 31.688 20.891 1 98.62 321 ALA B N 1
ATOM 6173 C CA . ALA B 1 321 ? -19.969 32.875 21.641 1 98.62 321 ALA B CA 1
ATOM 6174 C C . ALA B 1 321 ? -18.641 32.625 22.359 1 98.62 321 ALA B C 1
ATOM 6176 O O . ALA B 1 321 ? -17.75 33.5 22.344 1 98.62 321 ALA B O 1
ATOM 6177 N N . ALA B 1 322 ? -18.578 31.5 23 1 98.69 322 ALA B N 1
ATOM 6178 C CA . ALA B 1 322 ? -17.359 31.156 23.734 1 98.69 322 ALA B CA 1
ATOM 6179 C C . ALA B 1 322 ? -16.156 31.078 22.797 1 98.69 322 ALA B C 1
ATOM 6181 O O . ALA B 1 322 ? -15.07 31.562 23.125 1 98.69 322 ALA B O 1
ATOM 6182 N N . LEU B 1 323 ? -16.328 30.438 21.641 1 98.75 323 LEU B N 1
ATOM 6183 C CA . LEU B 1 323 ? -15.25 30.312 20.656 1 98.75 323 LEU B CA 1
ATOM 6184 C C . LEU B 1 323 ? -14.828 31.672 20.125 1 98.75 323 LEU B C 1
ATOM 6186 O O . LEU B 1 323 ? -13.633 31.969 20.031 1 98.75 323 LEU B O 1
ATOM 6190 N N . ALA B 1 324 ? -15.797 32.5 19.812 1 98.75 324 ALA B N 1
ATOM 6191 C CA . ALA B 1 324 ? -15.523 33.844 19.266 1 98.75 324 ALA B CA 1
ATOM 6192 C C . ALA B 1 324 ? -14.742 34.688 20.266 1 98.75 324 ALA B C 1
ATOM 6194 O O . ALA B 1 324 ? -13.852 35.438 19.875 1 98.75 324 ALA B O 1
ATOM 6195 N N . GLU B 1 325 ? -15.164 34.562 21.469 1 98.62 325 GLU B N 1
ATOM 6196 C CA . GLU B 1 325 ? -14.484 35.344 22.516 1 98.62 325 GLU B CA 1
ATOM 6197 C C . GLU B 1 325 ? -13 34.969 22.578 1 98.62 325 GLU B C 1
ATOM 6199 O O . GLU B 1 325 ? -12.141 35.844 22.625 1 98.62 325 GLU B O 1
ATOM 6204 N N . LYS B 1 326 ? -12.734 33.719 22.578 1 98.44 326 LYS B N 1
ATOM 6205 C CA . LYS B 1 326 ? -11.352 33.25 22.656 1 98.44 326 LYS B CA 1
ATOM 6206 C C . LYS B 1 326 ? -10.57 33.625 21.391 1 98.44 326 LYS B C 1
ATOM 6208 O O . LYS B 1 326 ? -9.438 34.094 21.484 1 98.44 326 LYS B O 1
ATOM 6213 N N . VAL B 1 327 ? -11.172 33.469 20.234 1 98.62 327 VAL B N 1
ATOM 6214 C CA . VAL B 1 327 ? -10.516 33.719 18.969 1 98.62 327 VAL B CA 1
ATOM 6215 C C . VAL B 1 327 ? -10.227 35.219 18.844 1 98.62 327 VAL B C 1
ATOM 6217 O O . VAL B 1 327 ? -9.203 35.625 18.281 1 98.62 327 VAL B O 1
ATOM 6220 N N . GLY B 1 328 ? -11.094 36 19.406 1 98.19 328 GLY B N 1
ATOM 6221 C CA . GLY B 1 328 ? -10.938 37.438 19.375 1 98.19 328 GLY B CA 1
ATOM 6222 C C . GLY B 1 328 ? -9.688 37.906 20.094 1 98.19 328 GLY B C 1
ATOM 6223 O O . GLY B 1 328 ? -9.234 39.031 19.875 1 98.19 328 GLY B O 1
ATOM 6224 N N . GLN B 1 329 ? -9.117 37.062 20.891 1 97.94 329 GLN B N 1
ATOM 6225 C CA . GLN B 1 329 ? -7.945 37.406 21.672 1 97.94 329 GLN B CA 1
ATOM 6226 C C . GLN B 1 329 ? -6.656 37.094 20.922 1 97.94 329 GLN B C 1
ATOM 6228 O O . GLN B 1 329 ? -5.566 37.438 21.375 1 97.94 329 GLN B O 1
ATOM 6233 N N . PHE B 1 330 ? -6.762 36.438 19.797 1 98.19 330 PHE B N 1
ATOM 6234 C CA . PHE B 1 330 ? -5.582 36.031 19.047 1 98.19 330 PHE B CA 1
ATOM 6235 C C . PHE B 1 330 ? -4.875 37.219 18.438 1 98.19 330 PHE B C 1
ATOM 6237 O O . PHE B 1 330 ? -5.523 38.188 18.047 1 98.19 330 PHE B O 1
ATOM 6244 N N . LYS B 1 331 ? -3.604 37.156 18.406 1 97.5 331 LYS B N 1
ATOM 6245 C CA . LYS B 1 331 ? -2.766 38.219 17.797 1 97.5 331 LYS B CA 1
ATOM 6246 C C . LYS B 1 331 ? -1.971 37.656 16.625 1 97.5 331 LYS B C 1
ATOM 6248 O O . LYS B 1 331 ? -1.165 36.75 16.781 1 97.5 331 LYS B O 1
ATOM 6253 N N . VAL B 1 332 ? -2.195 38.281 15.43 1 98 332 VAL B N 1
ATOM 6254 C CA . VAL B 1 332 ? -1.505 37.844 14.211 1 98 332 VAL B CA 1
ATOM 6255 C C . VAL B 1 332 ? -0.305 38.781 13.961 1 98 332 VAL B C 1
ATOM 6257 O O . VAL B 1 332 ? -0.401 40 14.109 1 98 332 VAL B O 1
ATOM 6260 N N . GLY B 1 333 ? 0.836 38.188 13.664 1 97.19 333 GLY B N 1
ATOM 6261 C CA . GLY B 1 333 ? 2.018 38.969 13.367 1 97.19 333 GLY B CA 1
ATOM 6262 C C . GLY B 1 333 ? 3.262 38.125 13.141 1 97.19 333 GLY B C 1
ATOM 6263 O O . GLY B 1 333 ? 3.166 36.938 12.844 1 97.19 333 GLY B O 1
ATOM 6264 N N . CYS B 1 334 ? 4.387 38.844 13.203 1 96.88 334 CYS B N 1
ATOM 6265 C CA . CYS B 1 334 ? 5.676 38.156 13.078 1 96.88 334 CYS B CA 1
ATOM 6266 C C . CYS B 1 334 ? 5.91 37.219 14.242 1 96.88 334 CYS B C 1
ATOM 6268 O O . CYS B 1 334 ? 5.629 37.562 15.398 1 96.88 334 CYS B O 1
ATOM 6270 N N . GLY B 1 335 ? 6.387 36.031 13.93 1 97.25 335 GLY B N 1
ATOM 6271 C CA . GLY B 1 335 ? 6.543 35 14.922 1 97.25 335 GLY B CA 1
ATOM 6272 C C . GLY B 1 335 ? 7.543 35.344 16 1 97.25 335 GLY B C 1
ATOM 6273 O O . GLY B 1 335 ? 7.543 34.719 17.078 1 97.25 335 GLY B O 1
ATOM 6274 N N . PHE B 1 336 ? 8.398 36.344 15.781 1 96.88 336 PHE B N 1
ATOM 6275 C CA . PHE B 1 336 ? 9.406 36.719 16.75 1 96.88 336 PHE B CA 1
ATOM 6276 C C . PHE B 1 336 ? 8.844 37.75 17.719 1 96.88 336 PHE B C 1
ATOM 6278 O O . PHE B 1 336 ? 9.445 38.031 18.766 1 96.88 336 PHE B O 1
ATOM 6285 N N . ASP B 1 337 ? 7.707 38.344 17.406 1 95.75 337 ASP B N 1
ATOM 6286 C CA . ASP B 1 337 ? 7.148 39.406 18.219 1 95.75 337 ASP B CA 1
ATOM 6287 C C . ASP B 1 337 ? 6.512 38.875 19.5 1 95.75 337 ASP B C 1
ATOM 6289 O O . ASP B 1 337 ? 5.906 37.781 19.484 1 95.75 337 ASP B O 1
ATOM 6293 N N . GLU B 1 338 ? 6.562 39.625 20.484 1 94.19 338 GLU B N 1
ATOM 6294 C CA . GLU B 1 338 ? 5.973 39.25 21.766 1 94.19 338 GLU B CA 1
ATOM 6295 C C . GLU B 1 338 ? 4.449 39.219 21.688 1 94.19 338 GLU B C 1
ATOM 6297 O O . GLU B 1 338 ? 3.838 40.125 21.109 1 94.19 338 GLU B O 1
ATOM 6302 N N . GLY B 1 339 ? 3.936 38.188 22.203 1 94.31 339 GLY B N 1
ATOM 6303 C CA . GLY B 1 339 ? 2.49 38.125 22.328 1 94.31 339 GLY B CA 1
ATOM 6304 C C . GLY B 1 339 ? 1.807 37.594 21.094 1 94.31 339 GLY B C 1
ATOM 6305 O O . GLY B 1 339 ? 0.608 37.312 21.109 1 94.31 339 GLY B O 1
ATOM 6306 N N . VAL B 1 340 ? 2.549 37.5 20 1 96.88 340 VAL B N 1
ATOM 6307 C CA . VAL B 1 340 ? 1.978 36.969 18.766 1 96.88 340 VAL B CA 1
ATOM 6308 C C . VAL B 1 340 ? 1.608 35.5 18.953 1 96.88 340 VAL B C 1
ATOM 6310 O O . VAL B 1 340 ? 2.422 34.719 19.438 1 96.88 340 VAL B O 1
ATOM 6313 N N . THR B 1 341 ? 0.38 35.188 18.594 1 97.62 341 THR B N 1
ATOM 6314 C CA . THR B 1 341 ? -0.112 33.812 18.781 1 97.62 341 THR B CA 1
ATOM 6315 C C . THR B 1 341 ? -0.217 33.094 17.438 1 97.62 341 THR B C 1
ATOM 6317 O O . THR B 1 341 ? -0.191 31.875 17.375 1 97.62 341 THR B O 1
ATOM 6320 N N . HIS B 1 342 ? -0.385 33.844 16.375 1 98.12 342 HIS B N 1
ATOM 6321 C CA . HIS B 1 342 ? -0.55 33.281 15.039 1 98.12 342 HIS B CA 1
ATOM 6322 C C . HIS B 1 342 ? 0.286 34.031 14.016 1 98.12 342 HIS B C 1
ATOM 6324 O O . HIS B 1 342 ? 0.434 35.281 14.109 1 98.12 342 HIS B O 1
ATOM 6330 N N . GLY B 1 343 ? 0.88 33.281 13.086 1 98.12 343 GLY B N 1
ATOM 6331 C CA . GLY B 1 343 ? 1.646 33.906 12.008 1 98.12 343 GLY B CA 1
ATOM 6332 C C . GLY B 1 343 ? 0.816 34.188 10.773 1 98.12 343 GLY B C 1
ATOM 6333 O O . GLY B 1 343 ? -0.38 33.875 10.742 1 98.12 343 GLY B O 1
ATOM 6334 N N . PRO B 1 344 ? 1.441 34.844 9.812 1 98.31 344 PRO B N 1
ATOM 6335 C CA . PRO B 1 344 ? 0.775 35.062 8.523 1 98.31 344 PRO B CA 1
ATOM 6336 C C . PRO B 1 344 ? 0.576 33.781 7.746 1 98.31 344 PRO B C 1
ATOM 6338 O O . PRO B 1 344 ? 1.024 32.719 8.188 1 98.31 344 PRO B O 1
ATOM 6341 N N . LEU B 1 345 ? -0.242 33.812 6.699 1 98.5 345 LEU B N 1
ATOM 6342 C CA . LEU B 1 345 ? -0.31 32.719 5.746 1 98.5 345 LEU B CA 1
ATOM 6343 C C . LEU B 1 345 ? 0.922 32.688 4.848 1 98.5 345 LEU B C 1
ATOM 6345 O O . LEU B 1 345 ? 1.634 33.688 4.742 1 98.5 345 LEU B O 1
ATOM 6349 N N . ILE B 1 346 ? 1.238 31.625 4.184 1 98.06 346 ILE B N 1
ATOM 6350 C CA . ILE B 1 346 ? 2.518 31.328 3.543 1 98.06 346 ILE B CA 1
ATOM 6351 C C . ILE B 1 346 ? 2.736 32.281 2.373 1 98.06 346 ILE B C 1
ATOM 6353 O O . ILE B 1 346 ? 3.859 32.719 2.129 1 98.06 346 ILE B O 1
ATOM 6357 N N . HIS B 1 347 ? 1.7 32.594 1.606 1 95.88 347 HIS B N 1
ATOM 6358 C CA . HIS B 1 347 ? 1.779 33.562 0.507 1 95.88 347 HIS B CA 1
ATOM 6359 C C . HIS B 1 347 ? 0.409 34.125 0.191 1 95.88 347 HIS B C 1
ATOM 6361 O O . HIS B 1 347 ? -0.594 33.75 0.792 1 95.88 347 HIS B O 1
ATOM 6367 N N . SER B 1 348 ? 0.412 35.062 -0.718 1 96.31 348 SER B N 1
ATOM 6368 C CA . SER B 1 348 ? -0.777 35.844 -1 1 96.31 348 SER B CA 1
ATOM 6369 C C . SER B 1 348 ? -1.887 35 -1.603 1 96.31 348 SER B C 1
ATOM 6371 O O . SER B 1 348 ? -3.068 35.25 -1.348 1 96.31 348 SER B O 1
ATOM 6373 N N . ARG B 1 349 ? -1.532 34.031 -2.391 1 96.19 349 ARG B N 1
ATOM 6374 C CA . ARG B 1 349 ? -2.537 33.188 -3.006 1 96.19 349 ARG B CA 1
ATOM 6375 C C . ARG B 1 349 ? -3.359 32.469 -1.946 1 96.19 349 ARG B C 1
ATOM 6377 O O . ARG B 1 349 ? -4.562 32.25 -2.123 1 96.19 349 ARG B O 1
ATOM 6384 N N . GLN B 1 350 ? -2.742 32.031 -0.879 1 96.75 350 GLN B N 1
ATOM 6385 C CA . GLN B 1 350 ? -3.445 31.359 0.21 1 96.75 350 GLN B CA 1
ATOM 6386 C C . GLN B 1 350 ? -4.387 32.312 0.929 1 96.75 350 GLN B C 1
ATOM 6388 O O . GLN B 1 350 ? -5.508 31.938 1.29 1 96.75 350 GLN B O 1
ATOM 6393 N N . ALA B 1 351 ? -3.922 33.5 1.189 1 97.81 351 ALA B N 1
ATOM 6394 C CA . ALA B 1 351 ? -4.773 34.5 1.809 1 97.81 351 ALA B CA 1
ATOM 6395 C C . ALA B 1 351 ? -5.984 34.812 0.936 1 97.81 351 ALA B C 1
ATOM 6397 O O . ALA B 1 351 ? -7.094 35 1.445 1 97.81 351 ALA B O 1
ATOM 6398 N N . ASP B 1 352 ? -5.75 34.906 -0.38 1 98.06 352 ASP B N 1
ATOM 6399 C CA . ASP B 1 352 ? -6.836 35.125 -1.328 1 98.06 352 ASP B CA 1
ATOM 6400 C C . ASP B 1 352 ? -7.875 34 -1.261 1 98.06 352 ASP B C 1
ATOM 6402 O O . ASP B 1 352 ? -9.078 34.281 -1.297 1 98.06 352 ASP B O 1
ATOM 6406 N N . LYS B 1 353 ? -7.43 32.812 -1.182 1 97.56 353 LYS B N 1
ATOM 6407 C CA . LYS B 1 353 ? -8.328 31.656 -1.086 1 97.56 353 LYS B CA 1
ATOM 6408 C C . LYS B 1 353 ? -9.172 31.734 0.183 1 97.56 353 LYS B C 1
ATOM 6410 O O . LYS B 1 353 ? -10.383 31.484 0.144 1 97.56 353 LYS B O 1
ATOM 6415 N N . VAL B 1 354 ? -8.57 32.031 1.292 1 98.38 354 VAL B N 1
ATOM 6416 C CA . VAL B 1 354 ? -9.273 32.125 2.566 1 98.38 354 VAL B CA 1
ATOM 6417 C C . VAL B 1 354 ? -10.336 33.219 2.475 1 98.38 354 VAL B C 1
ATOM 6419 O O . VAL B 1 354 ? -11.477 33.031 2.891 1 98.38 354 VAL B O 1
ATOM 6422 N N . ASP B 1 355 ? -9.906 34.344 1.914 1 98.44 355 ASP B N 1
ATOM 6423 C CA . ASP B 1 355 ? -10.836 35.438 1.763 1 98.44 355 ASP B CA 1
ATOM 6424 C C . ASP B 1 355 ? -12.023 35.062 0.88 1 98.44 355 ASP B C 1
ATOM 6426 O O . ASP B 1 355 ? -13.164 35.406 1.168 1 98.44 355 ASP B O 1
ATOM 6430 N N . GLU B 1 356 ? -11.75 34.375 -0.187 1 98.44 356 GLU B N 1
ATOM 6431 C CA . GLU B 1 356 ? -12.797 33.906 -1.081 1 98.44 356 GLU B CA 1
ATOM 6432 C C . GLU B 1 356 ? -13.789 33 -0.343 1 98.44 356 GLU B C 1
ATOM 6434 O O . GLU B 1 356 ? -15 33.125 -0.514 1 98.44 356 GLU B O 1
ATOM 6439 N N . HIS B 1 357 ? -13.312 32.062 0.48 1 98.25 357 HIS B N 1
ATOM 6440 C CA . HIS B 1 357 ? -14.156 31.172 1.25 1 98.25 357 HIS B CA 1
ATOM 6441 C C . HIS B 1 357 ? -15.047 31.938 2.219 1 98.25 357 HIS B C 1
ATOM 6443 O O . HIS B 1 357 ? -16.25 31.656 2.328 1 98.25 357 HIS B O 1
ATOM 6449 N N . VAL B 1 358 ? -14.484 32.906 2.908 1 98.56 358 VAL B N 1
ATOM 6450 C CA . VAL B 1 358 ? -15.203 33.688 3.902 1 98.56 358 VAL B CA 1
ATOM 6451 C C . VAL B 1 358 ? -16.281 34.531 3.215 1 98.56 358 VAL B C 1
ATOM 6453 O O . VAL B 1 358 ? -17.438 34.5 3.637 1 98.56 358 VAL B O 1
ATOM 6456 N N . GLN B 1 359 ? -15.891 35.188 2.127 1 98.38 359 GLN B N 1
ATOM 6457 C CA . GLN B 1 359 ? -16.828 36.062 1.422 1 98.38 359 GLN B CA 1
ATOM 6458 C C . GLN B 1 359 ? -17.969 35.25 0.794 1 98.38 359 GLN B C 1
ATOM 6460 O O . GLN B 1 359 ? -19.109 35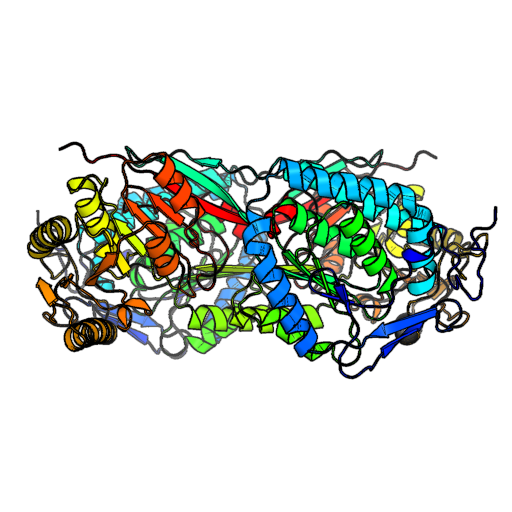.688 0.775 1 98.38 359 GLN B O 1
ATOM 6465 N N . ASP B 1 360 ? -17.625 34.125 0.269 1 98.5 360 ASP B N 1
ATOM 6466 C CA . ASP B 1 360 ? -18.656 33.25 -0.261 1 98.5 360 ASP B CA 1
ATOM 6467 C C . ASP B 1 360 ? -19.656 32.875 0.82 1 98.5 360 ASP B C 1
ATOM 6469 O O . ASP B 1 360 ? -20.875 32.938 0.596 1 98.5 360 ASP B O 1
ATOM 6473 N N . ALA B 1 361 ? -19.219 32.438 1.989 1 98.38 361 ALA B N 1
ATOM 6474 C CA . ALA B 1 361 ? -20.094 32.062 3.096 1 98.38 361 ALA B CA 1
ATOM 6475 C C . ALA B 1 361 ? -20.969 33.219 3.535 1 98.38 361 ALA B C 1
ATOM 6477 O O . ALA B 1 361 ? -22.172 33.062 3.746 1 98.38 361 ALA B O 1
ATOM 6478 N N . VAL B 1 362 ? -20.391 34.375 3.631 1 98.44 362 VAL B N 1
ATOM 6479 C CA . VAL B 1 362 ? -21.094 35.594 4.078 1 98.44 362 VAL B CA 1
ATOM 6480 C C . VAL B 1 362 ? -22.172 35.938 3.055 1 98.44 362 VAL B C 1
ATOM 6482 O O . VAL B 1 362 ? -23.297 36.281 3.424 1 98.44 362 VAL B O 1
ATOM 6485 N N . SER B 1 363 ? -21.781 35.906 1.817 1 98.38 363 SER B N 1
ATOM 6486 C CA . SER B 1 363 ? -22.734 36.219 0.756 1 98.38 363 SER B CA 1
ATOM 6487 C C . SER B 1 363 ? -23.922 35.281 0.756 1 98.38 363 SER B C 1
ATOM 6489 O O . SER B 1 363 ? -25 35.625 0.266 1 98.38 363 SER B O 1
ATOM 6491 N N . LYS B 1 364 ? -23.734 34.188 1.354 1 98.06 364 LYS B N 1
ATOM 6492 C CA . LYS B 1 364 ? -24.797 33.188 1.349 1 98.06 364 LYS B CA 1
ATOM 6493 C C . LYS B 1 364 ? -25.5 33.125 2.697 1 98.06 364 LYS B C 1
ATOM 6495 O O . LYS B 1 364 ? -26.312 32.219 2.939 1 98.06 364 LYS B O 1
ATOM 6500 N N . GLY B 1 365 ? -25.109 33.969 3.598 1 97.81 365 GLY B N 1
ATOM 6501 C CA . GLY B 1 365 ? -25.938 34.125 4.785 1 97.81 365 GLY B CA 1
ATOM 6502 C C . GLY B 1 365 ? -25.172 33.875 6.074 1 97.81 365 GLY B C 1
ATOM 6503 O O . GLY B 1 365 ? -25.719 34.094 7.168 1 97.81 365 GLY B O 1
ATOM 6504 N N . ALA B 1 366 ? -23.922 33.5 6.051 1 98.5 366 ALA B N 1
ATOM 6505 C CA . ALA B 1 366 ? -23.125 33.312 7.258 1 98.5 366 ALA B CA 1
ATOM 6506 C C . ALA B 1 366 ? -22.891 34.656 7.957 1 98.5 366 ALA B C 1
ATOM 6508 O O . ALA B 1 366 ? -22.859 35.719 7.312 1 98.5 366 ALA B O 1
ATOM 6509 N N . LYS B 1 367 ? -22.734 34.594 9.25 1 98.56 367 LYS B N 1
ATOM 6510 C CA . LYS B 1 367 ? -22.469 35.781 10.055 1 98.56 367 LYS B CA 1
ATOM 6511 C C . LYS B 1 367 ? -21.047 35.75 10.602 1 98.56 367 LYS B C 1
ATOM 6513 O O . LYS B 1 367 ? -20.609 34.781 11.203 1 98.56 367 LYS B O 1
ATOM 6518 N N . ILE B 1 368 ? -20.359 36.875 10.398 1 98.69 368 ILE B N 1
ATOM 6519 C CA . ILE B 1 368 ? -19.031 37.031 10.977 1 98.69 368 ILE B CA 1
ATOM 6520 C C . ILE B 1 368 ? -19.156 37.375 12.461 1 98.69 368 ILE B C 1
ATOM 6522 O O . ILE B 1 368 ? -19.719 38.406 12.828 1 98.69 368 ILE B O 1
ATOM 6526 N N . LEU B 1 369 ? -18.672 36.531 13.328 1 98.69 369 LEU B N 1
ATOM 6527 C CA . LEU B 1 369 ? -18.641 36.844 14.758 1 98.69 369 LEU B CA 1
ATOM 6528 C C . LEU B 1 369 ? -17.359 37.531 15.141 1 98.69 369 LEU B C 1
ATOM 6530 O O . LEU B 1 369 ? -17.359 38.438 16 1 98.69 369 LEU B O 1
ATOM 6534 N N . VAL B 1 370 ? -16.266 37.125 14.609 1 98.19 370 VAL B N 1
ATOM 6535 C CA . VAL B 1 370 ? -14.945 37.719 14.789 1 98.19 370 VAL B CA 1
ATOM 6536 C C . VAL B 1 370 ? -14.141 37.562 13.5 1 98.19 370 VAL B C 1
ATOM 6538 O O . VAL B 1 370 ? -14.32 36.625 12.742 1 98.19 370 VAL B O 1
ATOM 6541 N N . GLY B 1 371 ? -13.266 38.562 13.195 1 98.19 371 GLY B N 1
ATOM 6542 C CA . GLY B 1 371 ? -12.375 38.5 12.047 1 98.19 371 GLY B CA 1
ATOM 6543 C C . GLY B 1 371 ? -13.078 38.781 10.734 1 98.19 371 GLY B C 1
ATOM 6544 O O . GLY B 1 371 ? -13.781 39.781 10.602 1 98.19 371 GLY B O 1
ATOM 6545 N N . GLY B 1 372 ? -12.844 37.969 9.711 1 97.5 372 GLY B N 1
ATOM 6546 C CA . GLY B 1 372 ? -13.508 38.062 8.422 1 97.5 372 GLY B CA 1
ATOM 6547 C C . GLY B 1 372 ? -12.82 38.969 7.445 1 97.5 372 GLY B C 1
ATOM 6548 O O . GLY B 1 372 ? -13.422 39.438 6.469 1 97.5 372 GLY B O 1
ATOM 6549 N N . LYS B 1 373 ? -11.492 39.188 7.715 1 97.06 373 LYS B N 1
ATOM 6550 C CA . LYS B 1 373 ? -10.812 40.156 6.863 1 97.06 373 LYS B CA 1
ATOM 6551 C C . LYS B 1 373 ? -9.32 39.875 6.773 1 97.06 373 LYS B C 1
ATOM 6553 O O . LYS B 1 373 ? -8.766 39.156 7.629 1 97.06 373 LYS B O 1
ATOM 6558 N N . ARG B 1 374 ? -8.727 40.406 5.785 1 97.19 374 ARG B N 1
ATOM 6559 C CA . ARG B 1 374 ? -7.277 40.344 5.609 1 97.19 374 ARG B CA 1
ATOM 6560 C C . ARG B 1 374 ? -6.562 41.25 6.609 1 97.19 374 ARG B C 1
ATOM 6562 O O . ARG B 1 374 ? -7.141 42.219 7.105 1 97.19 374 ARG B O 1
ATOM 6569 N N . GLY B 1 375 ? -5.391 40.875 7.027 1 96.88 375 GLY B N 1
ATOM 6570 C CA . GLY B 1 375 ? -4.469 41.719 7.75 1 96.88 375 GLY B CA 1
ATOM 6571 C C . GLY B 1 375 ? -3.367 42.281 6.871 1 96.88 375 GLY B C 1
ATOM 6572 O O . GLY B 1 375 ? -3.588 42.562 5.691 1 96.88 375 GLY B O 1
ATOM 6573 N N . LYS B 1 376 ? -2.232 42.562 7.461 1 95.94 376 LYS B N 1
ATOM 6574 C CA . LYS B 1 376 ? -1.064 43.062 6.727 1 95.94 376 LYS B CA 1
ATOM 6575 C C . LYS B 1 376 ? -0.419 41.938 5.926 1 95.94 376 LYS B C 1
ATOM 6577 O O . LYS B 1 376 ? -0.309 40.781 6.41 1 95.94 376 LYS B O 1
ATOM 6582 N N . GLY B 1 377 ? 0.013 42.312 4.68 1 96.44 377 GLY B N 1
ATOM 6583 C CA . GLY B 1 377 ? 0.695 41.312 3.871 1 96.44 377 GLY B CA 1
ATOM 6584 C C . GLY B 1 377 ? -0.156 40.094 3.592 1 96.44 377 GLY B C 1
ATOM 6585 O O . GLY B 1 377 ? -1.266 40.219 3.064 1 96.44 377 GLY B O 1
ATOM 6586 N N . THR B 1 378 ? 0.367 38.938 4.047 1 97.75 378 THR B N 1
ATOM 6587 C CA . THR B 1 378 ? -0.343 37.688 3.791 1 97.75 378 THR B CA 1
ATOM 6588 C C . THR B 1 378 ? -1.174 37.281 5.004 1 97.75 378 THR B C 1
ATOM 6590 O O . THR B 1 378 ? -1.696 36.188 5.055 1 97.75 378 THR B O 1
ATOM 6593 N N . GLU B 1 379 ? -1.321 38.156 5.996 1 98.12 379 GLU B N 1
ATOM 6594 C CA . GLU B 1 379 ? -2.074 37.844 7.211 1 98.12 379 GLU B CA 1
ATOM 6595 C C . GLU B 1 379 ? -3.568 37.75 6.918 1 98.12 379 GLU B C 1
ATOM 6597 O O . GLU B 1 379 ? -4.098 38.469 6.07 1 98.12 379 GLU B O 1
ATOM 6602 N N . TYR B 1 380 ? -4.199 36.875 7.516 1 98.5 380 TYR B N 1
ATOM 6603 C CA . TYR B 1 380 ? -5.656 36.812 7.594 1 98.5 380 TYR B CA 1
ATOM 6604 C C . TYR B 1 380 ? -6.121 36.719 9.039 1 98.5 380 TYR B C 1
ATOM 6606 O O . TYR B 1 380 ? -5.648 35.875 9.805 1 98.5 380 TYR B O 1
ATOM 6614 N N . ILE B 1 381 ? -6.957 37.625 9.422 1 98.5 381 ILE B N 1
ATOM 6615 C CA . ILE B 1 381 ? -7.387 37.688 10.812 1 98.5 381 ILE B CA 1
ATOM 6616 C C . ILE B 1 381 ? -8.242 36.469 11.156 1 98.5 381 ILE B C 1
ATOM 6618 O O . ILE B 1 381 ? -9.211 36.156 10.453 1 98.5 381 ILE B O 1
ATOM 6622 N N . PRO B 1 382 ? -7.824 35.719 12.219 1 98.69 382 PRO B N 1
ATOM 6623 C CA . PRO B 1 382 ? -8.609 34.562 12.602 1 98.69 382 PRO B CA 1
ATOM 6624 C C . PRO B 1 382 ? -10.109 34.844 12.68 1 98.69 382 PRO B C 1
ATOM 6626 O O . PRO B 1 382 ? -10.516 35.844 13.25 1 98.69 382 PRO B O 1
ATOM 6629 N N . THR B 1 383 ? -10.891 33.938 12.102 1 98.81 383 THR B N 1
ATOM 6630 C CA . THR B 1 383 ? -12.281 34.25 11.805 1 98.81 383 THR B CA 1
ATOM 6631 C C . THR B 1 383 ? -13.195 33.156 12.336 1 98.81 383 THR B C 1
ATOM 6633 O O . THR B 1 383 ? -12.867 31.969 12.258 1 98.81 383 THR B O 1
ATOM 6636 N N . VAL B 1 384 ? -14.297 33.531 12.953 1 98.88 384 VAL B N 1
ATOM 6637 C CA . VAL B 1 384 ? -15.383 32.625 13.312 1 98.88 384 VAL B CA 1
ATOM 6638 C C . VAL B 1 384 ? -16.656 33 12.555 1 98.88 384 VAL B C 1
ATOM 6640 O O . VAL B 1 384 ? -17.125 34.125 12.664 1 98.88 384 VAL B O 1
ATOM 6643 N N . LEU B 1 385 ? -17.125 32.125 11.75 1 98.81 385 LEU B N 1
ATOM 6644 C CA . LEU B 1 385 ? -18.375 32.312 11.023 1 98.81 385 LEU B CA 1
ATOM 6645 C C . LEU B 1 385 ? -19.5 31.484 11.648 1 98.81 385 LEU B C 1
ATOM 6647 O O . LEU B 1 385 ? -19.344 30.281 11.867 1 98.81 385 LEU B O 1
ATOM 6651 N N . ALA B 1 386 ? -20.562 32.094 11.953 1 98.62 386 ALA B N 1
ATOM 6652 C CA . ALA B 1 386 ? -21.734 31.391 12.477 1 98.62 386 ALA B CA 1
ATOM 6653 C C . ALA B 1 386 ? -22.797 31.219 11.391 1 98.62 386 ALA B C 1
ATOM 6655 O O . ALA B 1 386 ? -22.812 31.969 10.398 1 98.62 386 ALA B O 1
ATOM 6656 N N . ASN B 1 387 ? -23.672 30.203 11.578 1 98.12 387 ASN B N 1
ATOM 6657 C CA . ASN B 1 387 ? -24.797 29.922 10.695 1 98.12 387 ASN B CA 1
ATOM 6658 C C . ASN B 1 387 ? -24.344 29.75 9.25 1 98.12 387 ASN B C 1
ATOM 6660 O O . ASN B 1 387 ? -24.906 30.344 8.336 1 98.12 387 ASN B O 1
ATOM 6664 N N . VAL B 1 388 ? -23.266 29.031 9.062 1 98.19 388 VAL B N 1
ATOM 6665 C CA . VAL B 1 388 ? -22.75 28.781 7.727 1 98.19 388 VAL B CA 1
ATOM 6666 C C . VAL B 1 388 ? -23.656 27.812 6.984 1 98.19 388 VAL B C 1
ATOM 6668 O O . VAL B 1 388 ? -24.016 26.766 7.52 1 98.19 388 VAL B O 1
ATOM 6671 N N . PRO B 1 389 ? -24.031 28.156 5.773 1 96.69 389 PRO B N 1
ATOM 6672 C CA . PRO B 1 389 ? -24.859 27.234 5 1 96.69 389 PRO B CA 1
ATOM 6673 C C . PRO B 1 389 ? -24.062 26.078 4.402 1 96.69 389 PRO B C 1
ATOM 6675 O O . PRO B 1 389 ? -22.875 26.234 4.113 1 96.69 389 PRO B O 1
ATOM 6678 N N . ASP B 1 390 ? -24.75 24.984 4.09 1 95.12 390 ASP B N 1
ATOM 6679 C CA . ASP B 1 390 ? -24.109 23.766 3.607 1 95.12 390 ASP B CA 1
ATOM 6680 C C . ASP B 1 390 ? -23.625 23.938 2.168 1 95.12 390 ASP B C 1
ATOM 6682 O O . ASP B 1 390 ? -22.797 23.141 1.69 1 95.12 390 ASP B O 1
ATOM 6686 N N . ASN B 1 391 ? -24.047 24.875 1.45 1 94.81 391 ASN B N 1
ATOM 6687 C CA . ASN B 1 391 ? -23.75 25 0.028 1 94.81 391 ASN B CA 1
ATOM 6688 C C . ASN B 1 391 ? -22.594 25.953 -0.22 1 94.81 391 ASN B C 1
ATOM 6690 O O . ASN B 1 391 ? -22.328 26.344 -1.359 1 94.81 391 ASN B O 1
ATOM 6694 N N . CYS B 1 392 ? -21.938 26.391 0.835 1 96.12 392 CYS B N 1
ATOM 6695 C CA . CYS B 1 392 ? -20.797 27.281 0.698 1 96.12 392 CYS B CA 1
ATOM 6696 C C . CYS B 1 392 ? -19.547 26.516 0.275 1 96.12 392 CYS B C 1
ATOM 6698 O O . CYS B 1 392 ? -19.469 25.312 0.461 1 96.12 392 CYS B O 1
ATOM 6700 N N . LEU B 1 393 ? -18.484 27.219 -0.276 1 96.19 393 LEU B N 1
ATOM 6701 C CA . LEU B 1 393 ? -17.219 26.641 -0.691 1 96.19 393 LEU B CA 1
ATOM 6702 C C . LEU B 1 393 ? -16.516 25.953 0.478 1 96.19 393 LEU B C 1
ATOM 6704 O O . LEU B 1 393 ? -15.938 24.875 0.313 1 96.19 393 LEU B O 1
ATOM 6708 N N . ILE B 1 394 ? -16.594 26.5 1.686 1 95.56 394 ILE B N 1
ATOM 6709 C CA . ILE B 1 394 ? -15.891 26 2.865 1 95.56 394 ILE B CA 1
ATOM 6710 C C . ILE B 1 394 ? -16.406 24.609 3.238 1 95.56 394 ILE B C 1
ATOM 6712 O O . ILE B 1 394 ? -15.719 23.844 3.904 1 95.56 394 ILE B O 1
ATOM 6716 N N . ALA B 1 395 ? -17.609 24.281 2.816 1 94.62 395 ALA B N 1
ATOM 6717 C CA . ALA B 1 395 ? -18.219 22.984 3.145 1 94.62 395 ALA B CA 1
ATOM 6718 C C . ALA B 1 395 ? -17.609 21.859 2.305 1 94.62 395 ALA B C 1
ATOM 6720 O O . ALA B 1 395 ? -17.672 20.688 2.68 1 94.62 395 ALA B O 1
ATOM 6721 N N . THR B 1 396 ? -16.953 22.219 1.181 1 93.31 396 THR B N 1
ATOM 6722 C CA . THR B 1 396 ? -16.516 21.156 0.265 1 93.31 396 THR B CA 1
ATOM 6723 C C . THR B 1 396 ? -15.023 21.281 -0.022 1 93.31 396 THR B C 1
ATOM 6725 O O . THR B 1 396 ? -14.391 20.312 -0.456 1 93.31 396 THR B O 1
ATOM 6728 N N . GLU B 1 397 ? -14.477 22.438 0.221 1 94.44 397 GLU B N 1
ATOM 6729 C CA . GLU B 1 397 ? -13.062 22.672 -0.07 1 94.44 397 GLU B CA 1
ATOM 6730 C C . GLU B 1 397 ? -12.266 22.891 1.21 1 94.44 397 GLU B C 1
ATOM 6732 O O . GLU B 1 397 ? -12.758 23.531 2.146 1 94.44 397 GLU B O 1
ATOM 6737 N N . GLU B 1 398 ? -11.062 22.359 1.257 1 94.81 398 GLU B N 1
ATOM 6738 C CA . GLU B 1 398 ? -10.148 22.672 2.354 1 94.81 398 GLU B CA 1
ATOM 6739 C C . GLU B 1 398 ? -9.742 24.141 2.338 1 94.81 398 GLU B C 1
ATOM 6741 O O . GLU B 1 398 ? -9.219 24.625 1.337 1 94.81 398 GLU B O 1
ATOM 6746 N N . THR B 1 399 ? -9.992 24.797 3.398 1 96.31 399 THR B N 1
ATOM 6747 C CA . THR B 1 399 ? -9.672 26.219 3.486 1 96.31 399 THR B CA 1
ATOM 6748 C C . THR B 1 399 ? -8.172 26.422 3.67 1 96.31 399 THR B C 1
ATOM 6750 O O . THR B 1 399 ? -7.562 27.25 2.988 1 96.31 399 THR B O 1
ATOM 6753 N N . PHE B 1 400 ? -7.586 25.609 4.539 1 97.06 400 PHE B N 1
ATOM 6754 C CA . PHE B 1 400 ? -6.168 25.703 4.863 1 97.06 400 PHE B CA 1
ATOM 6755 C C . PHE B 1 400 ? -5.812 27.109 5.324 1 97.06 400 PHE B C 1
ATOM 6757 O O . PHE B 1 400 ? -4.867 27.703 4.812 1 97.06 400 PHE B O 1
ATOM 6764 N N . GLY B 1 401 ? -6.551 27.656 6.223 1 98 401 GLY B N 1
ATOM 6765 C CA . GLY B 1 401 ? -6.461 28.984 6.812 1 98 401 GLY B CA 1
ATOM 6766 C C . GLY B 1 401 ? -7.227 29.109 8.117 1 98 401 GLY B C 1
ATOM 6767 O O . GLY B 1 401 ? -7.891 28.172 8.547 1 98 401 GLY B O 1
ATOM 6768 N N . PRO B 1 402 ? -7.145 30.234 8.766 1 98.5 402 PRO B N 1
ATOM 6769 C CA . PRO B 1 402 ? -7.656 30.391 10.125 1 98.5 402 PRO B CA 1
ATOM 6770 C C . PRO B 1 402 ? -9.125 30.797 10.164 1 98.5 402 PRO B C 1
ATOM 6772 O O . PRO B 1 402 ? -9.469 31.844 10.719 1 98.5 402 PRO B O 1
ATOM 6775 N N . VAL B 1 403 ? -9.992 29.906 9.633 1 98.75 403 VAL B N 1
ATOM 6776 C CA . VAL B 1 403 ? -11.43 30.172 9.586 1 98.75 403 VAL B CA 1
ATOM 6777 C C . VAL B 1 403 ? -12.195 29.016 10.234 1 98.75 403 VAL B C 1
ATOM 6779 O O . VAL B 1 403 ? -12.148 27.891 9.75 1 98.75 403 VAL B O 1
ATOM 6782 N N . ALA B 1 404 ? -12.836 29.312 11.352 1 98.75 404 ALA B N 1
ATOM 6783 C CA . ALA B 1 404 ? -13.766 28.359 11.953 1 98.75 404 ALA B CA 1
ATOM 6784 C C . ALA B 1 404 ? -15.188 28.562 11.43 1 98.75 404 ALA B C 1
ATOM 6786 O O . ALA B 1 404 ? -15.844 29.547 11.773 1 98.75 404 ALA B O 1
ATOM 6787 N N . ALA B 1 405 ? -15.617 27.719 10.641 1 98.69 405 ALA B N 1
ATOM 6788 C CA . ALA B 1 405 ? -16.969 27.75 10.078 1 98.69 405 ALA B CA 1
ATOM 6789 C C . ALA B 1 405 ? -17.922 26.875 10.883 1 98.69 405 ALA B C 1
ATOM 6791 O O . ALA B 1 405 ? -17.766 25.656 10.93 1 98.69 405 ALA B O 1
ATOM 6792 N N . LEU B 1 406 ? -18.922 27.484 11.516 1 98.81 406 LEU B N 1
ATOM 6793 C CA . LEU B 1 406 ? -19.828 26.75 12.391 1 98.81 406 LEU B CA 1
ATOM 6794 C C . LEU B 1 406 ? -21.125 26.422 11.664 1 98.81 406 LEU B C 1
ATOM 6796 O O . LEU B 1 406 ? -21.812 27.312 11.164 1 98.81 406 LEU B O 1
ATOM 6800 N N . PHE B 1 407 ? -21.406 25.188 11.562 1 98.62 407 PHE B N 1
ATOM 6801 C CA . PHE B 1 407 ? -22.641 24.641 11.039 1 98.62 407 PHE B CA 1
ATOM 6802 C C . PHE B 1 407 ? -23.516 24.109 12.172 1 98.62 407 PHE B C 1
ATOM 6804 O O . PHE B 1 407 ? -23.016 23.609 13.172 1 98.62 407 PHE B O 1
ATOM 6811 N N . ARG B 1 408 ? -24.797 24.266 12.031 1 98 408 ARG B N 1
ATOM 6812 C CA . ARG B 1 408 ? -25.75 23.781 13.023 1 98 408 ARG B CA 1
ATOM 6813 C C . ARG B 1 408 ? -26.297 22.422 12.633 1 98 408 ARG B C 1
ATOM 6815 O O . ARG B 1 408 ? -26.516 22.141 11.453 1 98 408 ARG B O 1
ATOM 6822 N N . PHE B 1 409 ? -26.453 21.5 13.586 1 98.19 409 PHE B N 1
ATOM 6823 C CA . PHE B 1 409 ? -27.109 20.219 13.328 1 98.19 409 PHE B CA 1
ATOM 6824 C C . PHE B 1 409 ? -28.047 19.844 14.461 1 98.19 409 PHE B C 1
ATOM 6826 O O . PHE B 1 409 ? -28.031 20.469 15.531 1 98.19 409 PHE B O 1
ATOM 6833 N N . LYS B 1 410 ? -28.906 18.797 14.219 1 98.31 410 LYS B N 1
ATOM 6834 C CA . LYS B 1 410 ? -29.922 18.453 15.203 1 98.31 410 LYS B CA 1
ATOM 6835 C C . LYS B 1 410 ? -29.688 17.062 15.766 1 98.31 410 LYS B C 1
ATOM 6837 O O . LYS B 1 410 ? -29.812 16.844 16.969 1 98.31 410 LYS B O 1
ATOM 6842 N N . THR B 1 411 ? -29.359 16.062 14.898 1 98.25 411 THR B N 1
ATOM 6843 C CA . THR B 1 411 ? -29.281 14.68 15.359 1 98.25 411 THR B CA 1
ATOM 6844 C C . THR B 1 411 ? -27.922 14.086 15.031 1 98.25 411 THR B C 1
ATOM 6846 O O . THR B 1 411 ? -27.203 14.586 14.156 1 98.25 411 THR B O 1
ATOM 6849 N N . GLU B 1 412 ? -27.531 13.047 15.781 1 98.12 412 GLU B N 1
ATOM 6850 C CA . GLU B 1 412 ? -26.297 12.312 15.547 1 98.12 412 GLU B CA 1
ATOM 6851 C C . GLU B 1 412 ? -26.25 11.742 14.133 1 98.12 412 GLU B C 1
ATOM 6853 O O . GLU B 1 412 ? -25.234 11.844 13.445 1 98.12 412 GLU B O 1
ATOM 6858 N N . GLU B 1 413 ? 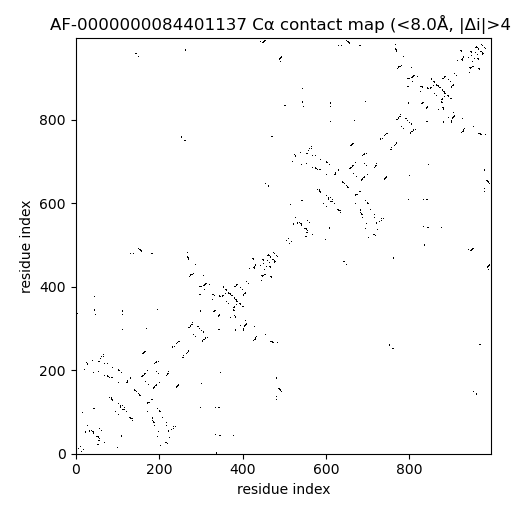-27.344 11.148 13.648 1 97.75 413 GLU B N 1
ATOM 6859 C CA . GLU B 1 413 ? -27.422 10.562 12.312 1 97.75 413 GLU B CA 1
ATOM 6860 C C . GLU B 1 413 ? -27.188 11.617 11.242 1 97.75 413 GLU B C 1
ATOM 6862 O O . GLU B 1 413 ? -26.422 11.391 10.289 1 97.75 413 GLU B O 1
ATOM 6867 N N . GLU B 1 414 ? -27.781 12.742 11.438 1 97.81 414 GLU B N 1
ATOM 6868 C CA . GLU B 1 414 ? -27.656 13.836 10.484 1 97.81 414 GLU B CA 1
ATOM 6869 C C . GLU B 1 414 ? -26.219 14.305 10.367 1 97.81 414 GLU B C 1
ATOM 6871 O O . GLU B 1 414 ? -25.688 14.484 9.266 1 97.81 414 GLU B O 1
ATOM 6876 N N . VAL B 1 415 ? -25.531 14.531 11.492 1 98.44 415 VAL B N 1
ATOM 6877 C CA . VAL B 1 415 ? -24.203 15.141 11.477 1 98.44 415 VAL B CA 1
ATOM 6878 C C . VAL B 1 415 ? -23.188 14.133 10.953 1 98.44 415 VAL B C 1
ATOM 6880 O O . VAL B 1 415 ? -22.219 14.508 10.273 1 98.44 415 VAL B O 1
ATOM 6883 N N . VAL B 1 416 ? -23.391 12.859 11.25 1 98.44 416 VAL B N 1
ATOM 6884 C CA . VAL B 1 416 ? -22.484 11.836 10.734 1 98.44 416 VAL B CA 1
ATOM 6885 C C . VAL B 1 416 ? -22.594 11.773 9.211 1 98.44 416 VAL B C 1
ATOM 6887 O O . VAL B 1 416 ? -21.594 11.648 8.516 1 98.44 416 VAL B O 1
ATOM 6890 N N . GLU B 1 417 ? -23.797 11.867 8.688 1 97.62 417 GLU B N 1
ATOM 6891 C CA . GLU B 1 417 ? -24 11.914 7.242 1 97.62 417 GLU B CA 1
ATOM 6892 C C . GLU B 1 417 ? -23.297 13.117 6.625 1 97.62 417 GLU B C 1
ATOM 6894 O O . GLU B 1 417 ? -22.625 12.984 5.605 1 97.62 417 GLU B O 1
ATOM 6899 N N . LYS B 1 418 ? -23.453 14.281 7.238 1 97.56 418 LYS B N 1
ATOM 6900 C CA . LYS B 1 418 ? -22.812 15.5 6.758 1 97.56 418 LYS B CA 1
ATOM 6901 C C . LYS B 1 418 ? -21.281 15.375 6.82 1 97.56 418 LYS B C 1
ATOM 6903 O O . LYS B 1 418 ? -20.594 15.734 5.867 1 97.56 418 LYS B O 1
ATOM 6908 N N . ALA B 1 419 ? -20.797 14.844 7.922 1 98.12 419 ALA B N 1
ATOM 6909 C CA . ALA B 1 419 ? -19.375 14.695 8.148 1 98.12 419 ALA B CA 1
ATOM 6910 C C . ALA B 1 419 ? -18.75 13.773 7.109 1 98.12 419 ALA B C 1
ATOM 6912 O O . ALA B 1 419 ? -17.625 14.008 6.652 1 98.12 419 ALA B O 1
ATOM 6913 N N . ASN B 1 420 ? -19.453 12.719 6.719 1 97.19 420 ASN B N 1
ATOM 6914 C CA . ASN B 1 420 ? -18.906 11.695 5.828 1 97.19 420 ASN B CA 1
ATOM 6915 C C . ASN B 1 420 ? -19.094 12.078 4.363 1 97.19 420 ASN B C 1
ATOM 6917 O O . ASN B 1 420 ? -18.562 11.414 3.473 1 97.19 420 ASN B O 1
ATOM 6921 N N . ASN B 1 421 ? -19.891 13.141 4.133 1 95.38 421 ASN B N 1
ATOM 6922 C CA . ASN B 1 421 ? -20.078 13.617 2.77 1 95.38 421 ASN B CA 1
ATOM 6923 C C . ASN B 1 421 ? -18.875 14.406 2.27 1 95.38 421 ASN B C 1
ATOM 6925 O O . ASN B 1 421 ? -18.969 15.617 2.074 1 95.38 421 ASN B O 1
ATOM 6929 N N . SER B 1 422 ? -17.812 13.75 2.043 1 94.69 422 SER B N 1
ATOM 6930 C CA . SER B 1 422 ? -16.531 14.281 1.578 1 94.69 422 SER B CA 1
ATOM 6931 C C . SER B 1 422 ? -15.758 13.227 0.797 1 94.69 422 SER B C 1
ATOM 6933 O O . SER B 1 422 ? -15.836 12.039 1.097 1 94.69 422 SER B O 1
ATOM 6935 N N . GLU B 1 423 ? -14.961 13.656 -0.195 1 94.19 423 GLU B N 1
ATOM 6936 C CA . GLU B 1 423 ? -14.156 12.742 -0.994 1 94.19 423 GLU B CA 1
ATOM 6937 C C . GLU B 1 423 ? -12.859 12.367 -0.269 1 94.19 423 GLU B C 1
ATOM 6939 O O . GLU B 1 423 ? -12.18 11.414 -0.655 1 94.19 423 GLU B O 1
ATOM 6944 N N . VAL B 1 424 ? -12.516 13.133 0.765 1 96.31 424 VAL B N 1
ATOM 6945 C CA . VAL B 1 424 ? -11.289 12.922 1.518 1 96.31 424 VAL B CA 1
ATOM 6946 C C . VAL B 1 424 ? -11.617 12.492 2.943 1 96.31 424 VAL B C 1
ATOM 6948 O O . VAL B 1 424 ? -12.75 12.664 3.402 1 96.31 424 VAL B O 1
ATOM 6951 N N . GLY B 1 425 ? -10.711 11.828 3.654 1 97.5 425 GLY B N 1
ATOM 6952 C CA . GLY B 1 425 ? -10.938 11.305 4.988 1 97.5 425 GLY B CA 1
ATOM 6953 C C . GLY B 1 425 ? -9.672 11.172 5.809 1 97.5 425 GLY B C 1
ATOM 6954 O O . GLY B 1 425 ? -9.344 10.086 6.285 1 97.5 425 GLY B O 1
ATOM 6955 N N . LEU B 1 426 ? -8.977 12.312 6.105 1 97.81 426 LEU B N 1
ATOM 6956 C CA . LEU B 1 426 ? -7.719 12.297 6.852 1 97.81 426 LEU B CA 1
ATOM 6957 C C . LEU B 1 426 ? -7.98 12.242 8.352 1 97.81 426 LEU B C 1
ATOM 6959 O O . LEU B 1 426 ? -7.688 11.234 9 1 97.81 426 LEU B O 1
ATOM 6963 N N . ALA B 1 427 ? -8.664 13.258 8.867 1 98.44 427 ALA B N 1
ATOM 6964 C CA . ALA B 1 427 ? -8.906 13.344 10.305 1 98.44 427 ALA B CA 1
ATOM 6965 C C . ALA B 1 427 ? -10.328 13.82 10.594 1 98.44 427 ALA B C 1
ATOM 6967 O O . ALA B 1 427 ? -10.969 14.438 9.734 1 98.44 427 ALA B O 1
ATOM 6968 N N . GLY B 1 428 ? -10.852 13.492 11.719 1 98.62 428 GLY B N 1
ATOM 6969 C CA . GLY B 1 428 ? -12.102 13.969 12.273 1 98.62 428 GLY B CA 1
ATOM 6970 C C . GLY B 1 428 ? -12.07 14.102 13.781 1 98.62 428 GLY B C 1
ATOM 6971 O O . GLY B 1 428 ? -11.289 13.43 14.453 1 98.62 428 GLY B O 1
ATOM 6972 N N . TYR B 1 429 ? -12.906 14.961 14.289 1 98.81 429 TYR B N 1
ATOM 6973 C CA . TYR B 1 429 ? -12.938 15.242 15.719 1 98.81 429 TYR B CA 1
ATOM 6974 C C . TYR B 1 429 ? -14.367 15.32 16.234 1 98.81 429 TYR B C 1
ATOM 6976 O O . TYR B 1 429 ? -15.281 15.664 15.477 1 98.81 429 TYR B O 1
ATOM 6984 N N . PHE B 1 430 ? -14.492 15.023 17.484 1 98.75 430 PHE B N 1
ATOM 6985 C CA . PHE B 1 430 ? -15.789 15.312 18.094 1 98.75 430 PHE B CA 1
ATOM 6986 C C . PHE B 1 430 ? -15.664 15.391 19.609 1 98.75 430 PHE B C 1
ATOM 6988 O O . PHE B 1 430 ? -14.664 14.945 20.188 1 98.75 430 PHE B O 1
ATOM 6995 N N . PHE B 1 431 ? -16.641 16 20.234 1 98.69 431 PHE B N 1
ATOM 6996 C CA . PHE B 1 431 ? -16.688 16.188 21.672 1 98.69 431 PHE B CA 1
ATOM 6997 C C . PHE B 1 431 ? -18.031 15.734 22.234 1 98.69 431 PHE B C 1
ATOM 6999 O O . PHE B 1 431 ? -19.078 16.188 21.797 1 98.69 431 PHE B O 1
ATOM 7006 N N . SER B 1 432 ? -18 14.82 23.078 1 98.12 432 SER B N 1
ATOM 7007 C CA . SER B 1 432 ? -19.156 14.234 23.75 1 98.12 432 SER B CA 1
ATOM 7008 C C . SER B 1 432 ? -18.766 13.57 25.062 1 98.12 432 SER B C 1
ATOM 7010 O O . SER B 1 432 ? -17.688 12.977 25.172 1 98.12 432 SER B O 1
ATOM 7012 N N . GLU B 1 433 ? -19.594 13.602 26.062 1 96.12 433 GLU B N 1
ATOM 7013 C CA . GLU B 1 433 ? -19.344 12.938 27.344 1 96.12 433 GLU B CA 1
ATOM 7014 C C . GLU B 1 433 ? -20.062 11.586 27.406 1 96.12 433 GLU B C 1
ATOM 7016 O O . GLU B 1 433 ? -19.969 10.883 28.422 1 96.12 433 GLU B O 1
ATOM 7021 N N . ASP B 1 434 ? -20.781 11.266 26.391 1 96 434 ASP B N 1
ATOM 7022 C CA . ASP B 1 434 ? -21.484 9.984 26.312 1 96 434 ASP B CA 1
ATOM 7023 C C . ASP B 1 434 ? -20.562 8.891 25.781 1 96 434 ASP B C 1
ATOM 7025 O O . ASP B 1 434 ? -20.172 8.898 24.609 1 96 434 ASP B O 1
ATOM 7029 N N . VAL B 1 435 ? -20.281 7.938 26.625 1 94.19 435 VAL B N 1
ATOM 7030 C CA . VAL B 1 435 ? -19.312 6.902 26.297 1 94.19 435 VAL B CA 1
ATOM 7031 C C . VAL B 1 435 ? -19.797 6.098 25.094 1 94.19 435 VAL B C 1
ATOM 7033 O O . VAL B 1 435 ? -19 5.691 24.25 1 94.19 435 VAL B O 1
ATOM 7036 N N . ASP B 1 436 ? -21.094 5.766 25.047 1 96.31 436 ASP B N 1
ATOM 7037 C CA . ASP B 1 436 ? -21.625 5.023 23.922 1 96.31 436 ASP B CA 1
ATOM 7038 C C . ASP B 1 436 ? -21.438 5.801 22.609 1 96.31 436 ASP B C 1
ATOM 7040 O O . ASP B 1 436 ? -21.078 5.223 21.594 1 96.31 436 ASP B O 1
ATOM 7044 N N . ARG B 1 437 ? -21.656 7.102 22.656 1 96.81 437 ARG B N 1
ATOM 7045 C CA . ARG B 1 437 ? -21.484 7.957 21.484 1 96.81 437 ARG B CA 1
ATOM 7046 C C . ARG B 1 437 ? -20.031 8.023 21.047 1 96.81 437 ARG B C 1
ATOM 7048 O O . ARG B 1 437 ? -19.734 8.07 19.859 1 96.81 437 ARG B O 1
ATOM 7055 N N . VAL B 1 438 ? -19.125 8.078 22 1 96.44 438 VAL B N 1
ATOM 7056 C CA . VAL B 1 438 ? -17.688 8.133 21.688 1 96.44 438 VAL B CA 1
ATOM 7057 C C . VAL B 1 438 ? -17.312 6.977 20.781 1 96.44 438 VAL B C 1
ATOM 7059 O O . VAL B 1 438 ? -16.625 7.172 19.766 1 96.44 438 VAL B O 1
ATOM 7062 N N . PHE B 1 439 ? -17.812 5.844 21.031 1 95.81 439 PHE B N 1
ATOM 7063 C CA . PHE B 1 439 ? -17.453 4.691 20.203 1 95.81 439 PHE B CA 1
ATOM 7064 C C . PHE B 1 439 ? -18.266 4.68 18.906 1 95.81 439 PHE B C 1
ATOM 7066 O O . PHE B 1 439 ? -17.719 4.461 17.828 1 95.81 439 PHE B O 1
ATOM 7073 N N . ARG B 1 440 ? -19.594 4.988 18.969 1 97.19 440 ARG B N 1
ATOM 7074 C CA . ARG B 1 440 ? -20.453 4.957 17.781 1 97.19 440 ARG B CA 1
ATOM 7075 C C . ARG B 1 440 ? -19.969 5.953 16.734 1 97.19 440 ARG B C 1
ATOM 7077 O O . ARG B 1 440 ? -19.875 5.613 15.547 1 97.19 440 ARG B O 1
ATOM 7084 N N . VAL B 1 441 ? -19.625 7.137 17.203 1 98.44 441 VAL B N 1
ATOM 7085 C CA . VAL B 1 441 ? -19.25 8.195 16.266 1 98.44 441 VAL B CA 1
ATOM 7086 C C . VAL B 1 441 ? -17.828 7.938 15.742 1 98.44 441 VAL B C 1
ATOM 7088 O O . VAL B 1 441 ? -17.562 8.148 14.562 1 98.44 441 VAL B O 1
ATOM 7091 N N . SER B 1 442 ? -16.922 7.473 16.609 1 98.25 442 SER B N 1
ATOM 7092 C CA . SER B 1 442 ? -15.578 7.133 16.141 1 98.25 442 SER B CA 1
ATOM 7093 C C . SER B 1 442 ? -15.625 6.082 15.039 1 98.25 442 SER B C 1
ATOM 7095 O O . SER B 1 442 ? -14.906 6.188 14.047 1 98.25 442 SER B O 1
ATOM 7097 N N . GLU B 1 443 ? -16.469 5.082 15.18 1 97.12 443 GLU B N 1
ATOM 7098 C CA . GLU B 1 443 ? -16.594 3.99 14.219 1 97.12 443 GLU B CA 1
ATOM 7099 C C . GLU B 1 443 ? -17.297 4.453 12.945 1 97.12 443 GLU B C 1
ATOM 7101 O O . GLU B 1 443 ? -17 3.949 11.859 1 97.12 443 GLU B O 1
ATOM 7106 N N . ALA B 1 444 ? -18.156 5.422 13.078 1 97.75 444 ALA B N 1
ATOM 7107 C CA . ALA B 1 444 ? -19 5.828 11.961 1 97.75 444 ALA B CA 1
ATOM 7108 C C . ALA B 1 444 ? -18.281 6.82 11.055 1 97.75 444 ALA B C 1
ATOM 7110 O O . ALA B 1 444 ? -18.531 6.871 9.852 1 97.75 444 ALA B O 1
ATOM 7111 N N . LEU B 1 445 ? -17.406 7.633 11.625 1 98.5 445 LEU B N 1
ATOM 7112 C CA . LEU B 1 445 ? -16.719 8.648 10.82 1 98.5 445 LEU B CA 1
ATOM 7113 C C . LEU B 1 445 ? -15.805 7.996 9.789 1 98.5 445 LEU B C 1
ATOM 7115 O O . LEU B 1 445 ? -15.078 7.051 10.102 1 98.5 445 LEU B O 1
ATOM 7119 N N . GLU B 1 446 ? -15.867 8.461 8.547 1 97.44 446 GLU B N 1
ATOM 7120 C CA . GLU B 1 446 ? -15.055 7.926 7.457 1 97.44 446 GLU B CA 1
ATOM 7121 C C . GLU B 1 446 ? -13.758 8.711 7.305 1 97.44 446 GLU B C 1
ATOM 7123 O O . GLU B 1 446 ? -13.516 9.328 6.266 1 97.44 446 GLU B O 1
ATOM 7128 N N . THR B 1 447 ? -12.93 8.672 8.336 1 98.31 447 THR B N 1
ATOM 7129 C CA . THR B 1 447 ? -11.602 9.266 8.391 1 98.31 447 THR B CA 1
ATOM 7130 C C . THR B 1 447 ? -10.586 8.266 8.938 1 98.31 447 THR B C 1
ATOM 7132 O O . THR B 1 447 ? -10.953 7.305 9.609 1 98.31 447 THR B O 1
ATOM 7135 N N . GLY B 1 448 ? -9.336 8.508 8.602 1 98.12 448 GLY B N 1
ATOM 7136 C CA . GLY B 1 448 ? -8.289 7.621 9.078 1 98.12 448 GLY B CA 1
ATOM 7137 C C . GLY B 1 448 ? -7.938 7.836 10.539 1 98.12 448 GLY B C 1
ATOM 7138 O O . GLY B 1 448 ? -7.406 6.938 11.188 1 98.12 448 GLY B O 1
ATOM 7139 N N . MET B 1 449 ? -8.211 9.016 11.039 1 98.56 449 MET B N 1
ATOM 7140 C CA . MET B 1 449 ? -7.902 9.359 12.43 1 98.56 449 MET B CA 1
ATOM 7141 C C . MET B 1 449 ? -9.055 10.133 13.055 1 98.56 449 MET B C 1
ATOM 7143 O O . MET B 1 449 ? -9.664 10.992 12.406 1 98.56 449 MET B O 1
ATOM 7147 N N . VAL B 1 450 ? -9.328 9.828 14.305 1 98.75 450 VAL B N 1
ATOM 7148 C CA . VAL B 1 450 ? -10.406 10.492 15.031 1 98.75 450 VAL B CA 1
ATOM 7149 C C . VAL B 1 450 ? -9.898 10.977 16.391 1 98.75 450 VAL B C 1
ATOM 7151 O O . VAL B 1 450 ? -9.242 10.227 17.109 1 98.75 450 VAL B O 1
ATOM 7154 N N . GLY B 1 451 ? -10.078 12.219 16.672 1 98.44 451 GLY B N 1
ATOM 7155 C CA . GLY B 1 451 ? -9.93 12.742 18.016 1 98.44 451 GLY B CA 1
ATOM 7156 C C . GLY B 1 451 ? -11.242 12.898 18.75 1 98.44 451 GLY B C 1
ATOM 7157 O O . GLY B 1 451 ? -12.086 13.711 18.359 1 98.44 451 GLY B O 1
ATOM 7158 N N . ALA B 1 452 ? -11.469 12.133 19.781 1 98.38 452 ALA B N 1
ATOM 7159 C CA . ALA B 1 452 ? -12.625 12.266 20.672 1 98.38 452 ALA B CA 1
ATOM 7160 C C . ALA B 1 452 ? -12.266 13.023 21.938 1 98.38 452 ALA B C 1
ATOM 7162 O O . ALA B 1 452 ? -11.406 12.586 22.703 1 98.38 452 ALA B O 1
ATOM 7163 N N . ASN B 1 453 ? -12.859 14.211 22.094 1 97.62 453 ASN B N 1
ATOM 7164 C CA . ASN B 1 453 ? -12.625 15.094 23.234 1 97.62 453 ASN B CA 1
ATOM 7165 C C . ASN B 1 453 ? -11.195 15.617 23.25 1 97.62 453 ASN B C 1
ATOM 7167 O O . ASN B 1 453 ? -10.625 15.844 24.312 1 97.62 453 ASN B O 1
ATOM 7171 N N . THR B 1 454 ? -10.594 15.695 22.141 1 96.44 454 THR B N 1
ATOM 7172 C CA . THR B 1 454 ? -9.305 16.328 21.938 1 96.44 454 THR B CA 1
ATOM 7173 C C . THR B 1 454 ? -9.18 16.844 20.5 1 96.44 454 THR B C 1
ATOM 7175 O O . THR B 1 454 ? -9.75 16.266 19.578 1 96.44 454 THR B O 1
ATOM 7178 N N . GLY B 1 455 ? -8.57 17.922 20.406 1 96 455 GLY B N 1
ATOM 7179 C CA . GLY B 1 455 ? -8.289 18.484 19.094 1 96 455 GLY B CA 1
ATOM 7180 C C . GLY B 1 455 ? -6.875 18.188 18.609 1 96 455 GLY B C 1
ATOM 7181 O O . GLY B 1 455 ? -6.488 18.609 17.516 1 96 455 GLY B O 1
ATOM 7182 N N . MET B 1 456 ? -6.102 17.453 19.328 1 93.88 456 MET B N 1
ATOM 7183 C CA . MET B 1 456 ? -4.703 17.156 19.031 1 93.88 456 MET B CA 1
ATOM 7184 C C . MET B 1 456 ? -4.469 15.648 19 1 93.88 456 MET B C 1
ATOM 7186 O O . MET B 1 456 ? -4.535 14.984 20.031 1 93.88 456 MET B O 1
ATOM 7190 N N . ILE B 1 457 ? -4.125 15.172 17.766 1 94.5 457 ILE B N 1
ATOM 7191 C CA . ILE B 1 457 ? -4.031 13.719 17.688 1 94.5 457 ILE B CA 1
ATOM 7192 C C . ILE B 1 457 ? -2.643 13.312 17.203 1 94.5 457 ILE B C 1
ATOM 7194 O O . ILE B 1 457 ? -2.256 12.148 17.297 1 94.5 457 ILE B O 1
ATOM 7198 N N . SER B 1 458 ? -1.826 14.18 16.688 1 94.19 458 SER B N 1
ATOM 7199 C CA . SER B 1 458 ? -0.576 13.844 16.016 1 94.19 458 SER B CA 1
ATOM 7200 C C . SER B 1 458 ? 0.5 13.438 17.016 1 94.19 458 SER B C 1
ATOM 7202 O O . SER B 1 458 ? 0.792 14.172 17.969 1 94.19 458 SER B O 1
ATOM 7204 N N . GLN B 1 459 ? 1.038 12.328 16.906 1 95.62 459 GLN B N 1
ATOM 7205 C CA . GLN B 1 459 ? 2.137 11.773 17.688 1 95.62 459 GLN B CA 1
ATOM 7206 C C . GLN B 1 459 ? 3.033 10.891 16.828 1 95.62 459 GLN B C 1
ATOM 7208 O O . GLN B 1 459 ? 2.562 10.266 15.875 1 95.62 459 GLN B O 1
ATOM 7213 N N . ALA B 1 460 ? 4.289 10.773 17.188 1 96.94 460 ALA B N 1
ATOM 7214 C CA . ALA B 1 460 ? 5.215 9.922 16.453 1 96.94 460 ALA B CA 1
ATOM 7215 C C . ALA B 1 460 ? 4.855 8.453 16.609 1 96.94 460 ALA B C 1
ATOM 7217 O O . ALA B 1 460 ? 5.133 7.637 15.727 1 96.94 460 ALA B O 1
ATOM 7218 N N . VAL B 1 461 ? 4.121 8.109 17.703 1 96.69 461 VAL B N 1
ATOM 7219 C CA . VAL B 1 461 ? 3.945 6.711 18.094 1 96.69 461 VAL B CA 1
ATOM 7220 C C . VAL B 1 461 ? 2.711 6.133 17.406 1 96.69 461 VAL B C 1
ATOM 7222 O O . VAL B 1 461 ? 2.453 4.93 17.484 1 96.69 461 VAL B O 1
ATOM 7225 N N . ILE B 1 462 ? 1.911 6.953 16.703 1 97.25 462 ILE B N 1
ATOM 7226 C CA . ILE B 1 462 ? 0.637 6.484 16.172 1 97.25 462 ILE B CA 1
ATOM 7227 C C . ILE B 1 462 ? 0.731 6.348 14.656 1 97.25 462 ILE B C 1
ATOM 7229 O O . ILE B 1 462 ? 1.637 6.906 14.031 1 97.25 462 ILE B O 1
ATOM 7233 N N . PRO B 1 463 ? -0.171 5.555 14.016 1 97.5 463 PRO B N 1
ATOM 7234 C CA . PRO B 1 463 ? -0.261 5.496 12.555 1 97.5 463 PRO B CA 1
ATOM 7235 C C . PRO B 1 463 ? -0.993 6.699 11.961 1 97.5 463 PRO B C 1
ATOM 7237 O O . PRO B 1 463 ? -2.217 6.668 11.812 1 97.5 463 PRO B O 1
ATOM 7240 N N . PHE B 1 464 ? -0.231 7.617 11.516 1 97.94 464 PHE B N 1
ATOM 7241 C CA . PHE B 1 464 ? -0.76 8.836 10.914 1 97.94 464 PHE B CA 1
ATOM 7242 C C . PHE B 1 464 ? -1.1 8.609 9.445 1 97.94 464 PHE B C 1
ATOM 7244 O O . PHE B 1 464 ? -0.243 8.188 8.664 1 97.94 464 PHE B O 1
ATOM 7251 N N . GLY B 1 465 ? -2.342 8.797 9.039 1 97 465 GLY B N 1
ATOM 7252 C CA . GLY B 1 465 ? -2.727 8.664 7.645 1 97 465 GLY B CA 1
ATOM 7253 C C . GLY B 1 465 ? -4.23 8.594 7.445 1 97 465 GLY B C 1
ATOM 7254 O O . GLY B 1 465 ? -4.977 8.328 8.391 1 97 465 GLY B O 1
ATOM 7255 N N . GLY B 1 466 ? -4.691 8.883 6.273 1 96.88 466 GLY B N 1
ATOM 7256 C CA . GLY B 1 466 ? -6.109 8.984 5.973 1 96.88 466 GLY B CA 1
ATOM 7257 C C . GLY B 1 466 ? -6.645 7.801 5.188 1 96.88 466 GLY B C 1
ATOM 7258 O O . GLY B 1 466 ? -6.031 6.73 5.18 1 96.88 466 GLY B O 1
ATOM 7259 N N . ILE B 1 467 ? -7.898 7.926 4.793 1 96.75 467 ILE B N 1
ATOM 7260 C CA . ILE B 1 467 ? -8.602 7.016 3.895 1 96.75 467 ILE B CA 1
ATOM 7261 C C . ILE B 1 467 ? -9.227 7.809 2.748 1 96.75 467 ILE B C 1
ATOM 7263 O O . ILE B 1 467 ? -9.023 9.016 2.637 1 96.75 467 ILE B O 1
ATOM 7267 N N . LYS B 1 468 ? -9.969 7.156 1.822 1 96.5 468 LYS B N 1
ATOM 7268 C CA . LYS B 1 468 ? -10.539 7.801 0.646 1 96.5 468 LYS B CA 1
ATOM 7269 C C . LYS B 1 468 ? -9.469 8.531 -0.158 1 96.5 468 LYS B C 1
ATOM 7271 O O . LYS B 1 468 ? -8.398 7.98 -0.422 1 96.5 468 LYS B O 1
ATOM 7276 N N . GLU B 1 469 ? -9.719 9.695 -0.632 1 96.88 469 GLU B N 1
ATOM 7277 C CA . GLU B 1 469 ? -8.758 10.383 -1.493 1 96.88 469 GLU B CA 1
ATOM 7278 C C . GLU B 1 469 ? -7.758 11.188 -0.671 1 96.88 469 GLU B C 1
ATOM 7280 O O . GLU B 1 469 ? -7.012 12.008 -1.219 1 96.88 469 GLU B O 1
ATOM 7285 N N . SER B 1 470 ? -7.754 10.969 0.663 1 97.75 470 SER B N 1
ATOM 7286 C CA . SER B 1 470 ? -6.656 11.461 1.49 1 97.75 470 SER B CA 1
ATOM 7287 C C . SER B 1 470 ? -5.426 10.562 1.36 1 97.75 470 SER B C 1
ATOM 7289 O O . SER B 1 470 ? -4.359 10.891 1.889 1 97.75 470 SER B O 1
ATOM 7291 N N . GLY B 1 471 ? -5.586 9.461 0.64 1 96.62 471 GLY B N 1
ATOM 7292 C CA . GLY B 1 471 ? -4.445 8.641 0.265 1 96.62 471 GLY B CA 1
ATOM 7293 C C . GLY B 1 471 ? -4.363 7.344 1.048 1 96.62 471 GLY B C 1
ATOM 7294 O O . GLY B 1 471 ? -5.367 6.871 1.581 1 96.62 471 GLY B O 1
ATOM 7295 N N . TYR B 1 472 ? -3.221 6.695 0.963 1 96 472 TYR B N 1
ATOM 7296 C CA . TYR B 1 472 ? -2.979 5.426 1.64 1 96 472 TYR B CA 1
ATOM 7297 C C . TYR B 1 472 ? -1.556 5.359 2.18 1 96 472 TYR B C 1
ATOM 7299 O O . TYR B 1 472 ? -0.712 6.188 1.83 1 96 472 TYR B O 1
ATOM 7307 N N . GLY B 1 473 ? -1.269 4.344 3.068 1 95.69 473 GLY B N 1
ATOM 7308 C CA . GLY B 1 473 ? -0.038 4.285 3.84 1 95.69 473 GLY B CA 1
ATOM 7309 C C . GLY B 1 473 ? -0.139 4.988 5.18 1 95.69 473 GLY B C 1
ATOM 7310 O O . GLY B 1 473 ? -1.075 5.754 5.418 1 95.69 473 GLY B O 1
ATOM 7311 N N . LYS B 1 474 ? 0.698 4.668 6.039 1 97.38 474 LYS B N 1
ATOM 7312 C CA . LYS B 1 474 ? 0.728 5.289 7.363 1 97.38 474 LYS B CA 1
ATOM 7313 C C . LYS B 1 474 ? 2.121 5.816 7.691 1 97.38 474 LYS B C 1
ATOM 7315 O O . LYS B 1 474 ? 3.125 5.23 7.281 1 97.38 474 LYS B O 1
ATOM 7320 N N . GLU B 1 475 ? 2.129 6.875 8.289 1 97.62 475 GLU B N 1
ATOM 7321 C CA . GLU B 1 475 ? 3.357 7.477 8.797 1 97.62 475 GLU B CA 1
ATOM 7322 C C . GLU B 1 475 ? 3.369 7.508 10.32 1 97.62 475 GLU B C 1
ATOM 7324 O O . GLU B 1 475 ? 2.33 7.723 10.953 1 97.62 475 GLU B O 1
ATOM 7329 N N . GLY B 1 476 ? 4.496 7.219 10.914 1 97.31 476 GLY B N 1
ATOM 7330 C CA . GLY B 1 476 ? 4.574 7.102 12.367 1 97.31 476 GLY B CA 1
ATOM 7331 C C . GLY B 1 476 ? 4.266 5.703 12.867 1 97.31 476 GLY B C 1
ATOM 7332 O O . GLY B 1 476 ? 3.891 4.824 12.086 1 97.31 476 GLY B O 1
ATOM 7333 N N . GLY B 1 477 ? 4.484 5.492 14.211 1 96.62 477 GLY B N 1
ATOM 7334 C CA . GLY B 1 477 ? 4.277 4.156 14.758 1 96.62 477 GLY B CA 1
ATOM 7335 C C . GLY B 1 477 ? 5.172 3.109 14.125 1 96.62 477 GLY B C 1
ATOM 7336 O O . GLY B 1 477 ? 6.098 3.445 13.383 1 96.62 477 GLY B O 1
ATOM 7337 N N . HIS B 1 478 ? 4.938 1.876 14.477 1 96.31 478 HIS B N 1
ATOM 7338 C CA . HIS B 1 478 ? 5.688 0.809 13.828 1 96.31 478 HIS B CA 1
ATOM 7339 C C . HIS B 1 478 ? 5.262 0.646 12.375 1 96.31 478 HIS B C 1
ATOM 7341 O O . HIS B 1 478 ? 6.027 0.135 11.555 1 96.31 478 HIS B O 1
ATOM 7347 N N . GLN B 1 479 ? 4.023 1.159 12.062 1 96.25 479 GLN B N 1
ATOM 7348 C CA . GLN B 1 479 ? 3.543 1.141 10.688 1 96.25 479 GLN B CA 1
ATOM 7349 C C . GLN B 1 479 ? 4.457 1.951 9.773 1 96.25 479 GLN B C 1
ATOM 7351 O O . GLN B 1 479 ? 4.645 1.603 8.602 1 96.25 479 GLN B O 1
ATOM 7356 N N . GLY B 1 480 ? 5.008 3.061 10.336 1 97.06 480 GLY B N 1
ATOM 7357 C CA . GLY B 1 480 ? 5.934 3.867 9.555 1 97.06 480 GLY B CA 1
ATOM 7358 C C . GLY B 1 480 ? 7.148 3.092 9.086 1 97.06 480 GLY B C 1
ATOM 7359 O O . GLY B 1 480 ? 7.621 3.291 7.965 1 97.06 480 GLY B O 1
ATOM 7360 N N . THR B 1 481 ? 7.707 2.223 9.922 1 97 481 THR B N 1
ATOM 7361 C CA . THR B 1 481 ? 8.836 1.386 9.539 1 97 481 THR B CA 1
ATOM 7362 C C . THR B 1 481 ? 8.43 0.375 8.469 1 97 481 THR B C 1
ATOM 7364 O O . THR B 1 481 ? 9.195 0.108 7.539 1 97 481 THR B O 1
ATOM 7367 N N . GLU B 1 482 ? 7.238 -0.136 8.602 1 96.62 482 GLU B N 1
ATOM 7368 C CA . GLU B 1 482 ? 6.742 -1.152 7.684 1 96.62 482 GLU B CA 1
ATOM 7369 C C . GLU B 1 482 ? 6.633 -0.604 6.262 1 96.62 482 GLU B C 1
ATOM 7371 O O . GLU B 1 482 ? 6.84 -1.335 5.293 1 96.62 482 GLU B O 1
ATOM 7376 N N . GLU B 1 483 ? 6.352 0.684 6.145 1 97.44 483 GLU B N 1
ATOM 7377 C CA . GLU B 1 483 ? 6.188 1.314 4.836 1 97.44 483 GLU B CA 1
ATOM 7378 C C . GLU B 1 483 ? 7.504 1.329 4.062 1 97.44 483 GLU B C 1
ATOM 7380 O O . GLU B 1 483 ? 7.504 1.465 2.836 1 97.44 483 GLU B O 1
ATOM 7385 N N . TYR B 1 484 ? 8.641 1.116 4.723 1 98.5 484 TYR B N 1
ATOM 7386 C CA . TYR B 1 484 ? 9.945 1.241 4.082 1 98.5 484 TYR B CA 1
ATOM 7387 C C . TYR B 1 484 ? 10.656 -0.108 4.012 1 98.5 484 TYR B C 1
ATOM 7389 O O . TYR B 1 484 ? 11.844 -0.178 3.705 1 98.5 484 TYR B O 1
ATOM 7397 N N . THR B 1 485 ? 9.922 -1.207 4.316 1 97.75 485 THR B N 1
ATOM 7398 C CA . THR B 1 485 ? 10.492 -2.549 4.293 1 97.75 485 THR B CA 1
ATOM 7399 C C . THR B 1 485 ? 9.672 -3.473 3.402 1 97.75 485 THR B C 1
ATOM 7401 O O . THR B 1 485 ? 8.523 -3.166 3.072 1 97.75 485 THR B O 1
ATOM 7404 N N . ILE B 1 486 ? 10.281 -4.504 2.961 1 96.81 486 ILE B N 1
ATOM 7405 C CA . ILE B 1 486 ? 9.594 -5.641 2.363 1 96.81 486 ILE B CA 1
ATOM 7406 C C . ILE B 1 486 ? 9.594 -6.816 3.34 1 96.81 486 ILE B C 1
ATOM 7408 O O . ILE B 1 486 ? 10.547 -7.004 4.094 1 96.81 486 ILE B O 1
ATOM 7412 N N . THR B 1 487 ? 8.5 -7.531 3.391 1 97.69 487 THR B N 1
ATOM 7413 C CA . THR B 1 487 ? 8.43 -8.812 4.078 1 97.69 487 THR B CA 1
ATOM 7414 C C . THR B 1 487 ? 8.766 -9.953 3.119 1 97.69 487 THR B C 1
ATOM 7416 O O . THR B 1 487 ? 8.031 -10.195 2.154 1 97.69 487 THR B O 1
ATOM 7419 N N . LYS B 1 488 ? 9.883 -10.57 3.355 1 98.25 488 LYS B N 1
ATOM 7420 C CA . LYS B 1 488 ? 10.297 -11.703 2.529 1 98.25 488 LYS B CA 1
ATOM 7421 C C . LYS B 1 488 ? 10.023 -13.023 3.24 1 98.25 488 LYS B C 1
ATOM 7423 O O . LYS B 1 488 ? 10.398 -13.203 4.402 1 98.25 488 LYS B O 1
ATOM 7428 N N . LEU B 1 489 ? 9.359 -13.906 2.582 1 98.5 489 LEU B N 1
ATOM 7429 C CA . LEU B 1 489 ? 9.211 -15.281 3.059 1 98.5 489 LEU B CA 1
ATOM 7430 C C . LEU B 1 489 ? 10.445 -16.109 2.715 1 98.5 489 LEU B C 1
ATOM 7432 O O . LEU B 1 489 ? 10.969 -16.016 1.601 1 98.5 489 LEU B O 1
ATOM 7436 N N . VAL B 1 490 ? 10.906 -16.859 3.615 1 98.19 490 VAL B N 1
ATOM 7437 C CA . VAL B 1 490 ? 11.891 -17.922 3.389 1 98.19 490 VAL B CA 1
ATOM 7438 C C . VAL B 1 490 ? 11.344 -19.25 3.881 1 98.19 490 VAL B C 1
ATOM 7440 O O . VAL B 1 490 ? 11.203 -19.469 5.09 1 98.19 490 VAL B O 1
ATOM 7443 N N . ALA B 1 491 ? 10.969 -20.062 2.988 1 98 491 ALA B N 1
ATOM 7444 C CA . ALA B 1 491 ? 10.586 -21.438 3.293 1 98 491 ALA B CA 1
ATOM 7445 C C . ALA B 1 491 ? 11.789 -22.375 3.221 1 98 491 ALA B C 1
ATOM 7447 O O . ALA B 1 491 ? 12.445 -22.469 2.18 1 98 491 ALA B O 1
ATOM 7448 N N . ILE B 1 492 ? 12.117 -23.031 4.285 1 96.81 492 ILE B N 1
ATOM 7449 C CA . ILE B 1 492 ? 13.289 -23.906 4.355 1 96.81 492 ILE B CA 1
ATOM 7450 C C . ILE B 1 492 ? 12.844 -25.359 4.43 1 96.81 492 ILE B C 1
ATOM 7452 O O . ILE B 1 492 ? 12.227 -25.781 5.414 1 96.81 492 ILE B O 1
ATOM 7456 N N . GLY B 1 493 ? 13.133 -26.062 3.348 1 95.62 493 GLY B N 1
ATOM 7457 C CA . GLY B 1 493 ? 12.789 -27.484 3.297 1 95.62 493 GLY B CA 1
ATOM 7458 C C . GLY B 1 493 ? 13.859 -28.375 3.896 1 95.62 493 GLY B C 1
ATOM 7459 O O . GLY B 1 493 ? 14.836 -27.891 4.469 1 95.62 493 GLY B O 1
ATOM 7460 N N . SER B 1 494 ? 13.508 -29.688 3.863 1 91 494 SER B N 1
ATOM 7461 C CA . SER B 1 494 ? 14.438 -30.703 4.352 1 91 494 SER B CA 1
ATOM 7462 C C . SER B 1 494 ? 14.773 -31.719 3.262 1 91 494 SER B C 1
ATOM 7464 O O . SER B 1 494 ? 14.102 -31.781 2.232 1 91 494 SER B O 1
ATOM 7466 N N . ARG B 1 495 ? 15.844 -32.5 3.504 1 88.25 495 ARG B N 1
ATOM 7467 C CA . ARG B 1 495 ? 16.234 -33.562 2.596 1 88.25 495 ARG B CA 1
ATOM 7468 C C . ARG B 1 495 ? 15.117 -34.594 2.443 1 88.25 495 ARG B C 1
ATOM 7470 O O . ARG B 1 495 ? 14.453 -34.938 3.42 1 88.25 495 ARG B O 1
ATOM 7477 N N . ILE B 1 496 ? 14.867 -34.844 1.201 1 83.62 496 ILE B N 1
ATOM 7478 C CA . ILE B 1 496 ? 13.938 -35.938 0.983 1 83.62 496 ILE B CA 1
ATOM 7479 C C . ILE B 1 496 ? 14.531 -37.219 1.526 1 83.62 496 ILE B C 1
ATOM 7481 O O . ILE B 1 496 ? 15.727 -37.469 1.366 1 83.62 496 ILE B O 1
ATOM 7485 N N . LYS B 1 497 ? 13.844 -37.906 2.537 1 68.94 497 LYS B N 1
ATOM 7486 C CA . LYS B 1 497 ? 14.328 -39.188 3.057 1 68.94 497 LYS B CA 1
ATOM 7487 C C . LYS B 1 497 ? 14.266 -40.281 1.987 1 68.94 497 LYS B C 1
ATOM 7489 O O . LYS B 1 497 ? 13.219 -40.5 1.371 1 68.94 497 LYS B O 1
ATOM 7494 N N . GLN B 1 498 ? 15.523 -40.688 1.368 1 51.56 498 GLN B N 1
ATOM 7495 C CA . GLN B 1 498 ? 15.602 -41.812 0.445 1 51.56 498 GLN B CA 1
ATOM 7496 C C . GLN B 1 498 ? 15.148 -43.125 1.116 1 51.56 498 GLN B C 1
ATOM 7498 O O . GLN B 1 498 ? 15.352 -43.312 2.318 1 51.56 498 GLN B O 1
#

Nearest PDB structures (foldseek):
  3jz4-assembly1_D  TM=9.882E-01  e=1.060E-75  Escherichia coli
  4v6h-assembly1_A  TM=9.884E-01  e=4.013E-73  Burkholderia pseudomallei 1710b
  8of1-assembly1_A  TM=9.900E-01  e=1.914E-72  Physcomitrium patens
  8s33-assembly2_F  TM=9.884E-01  e=5.203E-72  Acinetobacter baumannii
  8c54-assembly1_D  TM=9.848E-01  e=1.195E-69  Rhizobium leguminosarum bv. trifolii SRDI565